Protein AF-0000000087745234 (afdb_homodimer)

pLDDT: mean 97.15, std 3.18, range [48.09, 99.0]

InterPro domains:
  IPR000399 TPP-binding enzyme, conserved site [PS00187] (433-452)
  IPR011766 Thiamine pyrophosphate enzyme, TPP-binding [PF02775] (396-543)
  IPR012000 Thiamine pyrophosphate enzyme, central domain [PF00205] (198-331)
  IPR012001 Thiamine pyrophosphate enzyme, N-terminal TPP-binding domain [PF02776] (6-121)
  IPR012846 Acetolactate synthase, large subunit, biosynthetic [TIGR00118] (6-565)
  IPR029035 DHS-like NAD/FAD-binding domain superfamily [SSF52467] (189-349)
  IPR029061 Thiamin diphosphate-binding fold [SSF52518] (2-184)
  IPR029061 Thiamin diphosphate-binding fold [SSF52518] (373-565)
  IPR039368 Acetolactate synthase large subunit, TPP binding domain [cd02015] (378-558)
  IPR045229 Thiamine pyrophosphate enzyme [PTHR18968] (4-563)

Organism: NCBI:txid2094150

Radius of gyration: 30.63 Å; Cα contacts (8 Å, |Δi|>4): 2870; chains: 2; bounding box: 82×96×77 Å

Secondary structure (DSSP, 8-state):
-PPEEEHHHHHHHHHHHTT--EEEEE--GGGHHHHHHHGGGTTTSEEEE-SSHHHHHHHHHHHHHHHSSPEEEEE-STHHHHHTHHHHHHHHHTT--EEEEEEE--GGGTTTT-TT---HHHHHGGG-SEEEEE-STTHHHHHHHHHHHHHHSSS--EEEEEEEHHHHHSEEE--------BTTB--SPPPPHHHHHHHHHHHHH-SSEEEEE-HHHHHTT-HHHHHHHHHHHT--EEE-STTTTSS-TT-TTEEEE-STT--HHHHHHHHH-SEEEEES----HHHHBSGGGSSTTPEEEEEES-GGGTTSSS--SEEEES-HHHHHHHHGGGPPP---HHHHHTTHHHHHHHIIIIIHHHHS-SSS-TTSPBPHHHHHHHHHHHTTT-SEEEE-SSHHHHHHHHH---SSSS-EE---SS--TT-HHHHHHHHHHH-TTS-EEEEEEHHHHHHHGGGHHHHHHHT---EEEEEE-SB-HHHHHHHHHHSTT--TT-B-----HHHHHHHTT--EEEE-SGGGHHHHHHHHHHSSS-EEEEEEB-TT----SEEPTTSBTT-EESSSS-B---/-PPEEEHHHHHHHHHHHTT--EEEEE--GGGHHHHHHHGGGTTTSEEEE-SSHHHHHHHHHHHHHHHSSPEEEEE-STHHHHHTHHHHHHHHHTT--EEEEEEE--GGGTTTT-TT---HHHHHGGG-SEEEEE-STTHHHHHHHHHHHHHHSSS--EEEEEEEHHHHHSEEE--------BTTB--SPPP-HHHHHHHHHHHHH-SSEEEEE-HHHHHTT-HHHHHHHHHHHT--EEE-STTTTSS-TT-TTEEEE-STT--HHHHHHHHH-SEEEEES----HHHHBSGGGSSTTPEEEEEES-GGGTTSSS--SEEEES-HHHHHHHHGGGPPP---HHHHHTTHHHHHHHIIIIIHHHHS-SSS-TTSPBPHHHHHHHHHHHTTT-SEEEE-SSHHHHHHHHH---SSSS-EE---SS--TT-HHHHHHHHHHH-TTS-EEEEEEHHHHHHHGGGHHHHHHHT---EEEEEE-SB-HHHHHHHHHHSTT--TT-B-----HHHHHHHTT--EEEE-SGGGHHHHHHHHHHSSS-EEEEEEB-TT----SBPPTTSBTT--BSSSS-B---

Foldseek 3Di:
DFDKDFLLVLLVVLCVVLVAAEEEEADDDQCVLNVVVVVVVCVRHPYFDFPALCLRLLLLQLQCLQQVAEREYEYEAAPSLVRNQLSQLLQAVQLGQYEYEYGAEAPVCAPVPPDRHDPSCVSNVVRWQEEDEAHALACSLVVSLVSRQSQQFARHHYYYYYYYSRNRGDMDRDDHDHDDDDPVDDRFDDWDLVLLLVLQVPLQPWQQEEEEFELLCVSLVQLVLVVLQCQQAVHAYEYALNRPQSYFPPPLSDLWYAFFQTALLVLVSQLVTQEYEYAADAPDCRRFFDLVSGNVNHQYEHEGCDPCRAPVRHHHNGYTNGRRNVSSVSNRVSHHGHDNPVNSVSSVVSVVCLVVLALCCQQPNPVDDQQDFHHLLVLLQLLLVLQVLDAQEFEAAALQSSSNSHRRTHPHPSRYHYRDPSRDQLSFPSSQQSSCVSPVPHAYEYTYEQVSCVVRVSSLLSCLVVQRAHEYEYAYAQFSQRVQQCCVLPVVSPRDPTGHDGDDVQVVNVVSVAHEDEDNGNNCSNVVSVVSSPDGTYYYYYGHHHSNDDRDFGDDRNGGSNFTRSDSPDTDDD/DFDKDFLLVLLVVLCVVLVAAEEEEADDDQCVLNVVNVVVVCVRHPYFDFPALCLRLLLLQLQCLQQVAEREYEYEAAPSLVRNQLSQLLQAVQLGQYEYEYGAEAPVCAPVPPDRHDPSCVSNVVRWQEEDEAHALQCSQVVSLVSRQSQQFARHGYYYYYYYSRNRGDMDRDDHDHDDDDPVDDRFDDWDLVLLLVLQVQLQPWQQEEEEFELLCVSLVQLVLVVLQCQQAVHAYEYALNRPQSYFPPPLSDLWYAFFQTALLVLVSQLVTQEYEYAADAPDCRRFFDLVSGNVNHQYEHEGCDPCRAPVRHHHNGYTNGRRNVSSVSNNVSHHGHDNPVNSVSSVVSVVCLVVLALCCQQPNPVDDQQDFHHLLVLLQLLLVLQVLDAQEFEAAALQSSSNSHRRTHPHPSRYHYRDPSRDQLSFPSSQQSSCVSPVPHAYETTYEQVSCVVRVSSLLSCLVVQRAHEYEYAYAQFSQRVQQCCVLPVVSPRDPTGHDGDDVQVVNVVSVAHEDEDNGNNCSNVQSVVSSPDGTYYYYYGHHHSNDDRDFGDDRNGGSNFTRRDSPDTDDD

Sequence (1148 aa):
MSERITGAEAICRALLAEGVDTIFGYPGGQIMPFYDKLYDFTDSLRHILTRHEQGAVHAAQGYARASGRVGVVTVTSGPAATNVITGLGDANIDCTPIVVITGQVGVASLGTDAFQETDVIGITQPITKWAYQIRRPEEIPWAMARAFYIATTGRPGAVVLDITRDAQVGTLDWSYKKTNYIRSYNPAPELQPGEIISAAALINRSERPLILSGHGVMLSEAEADLLALAEKADIPVATTLLGLSTIPSEHPLNKGMVGMHGNIGPNIATNNADVILAVGMRFDDRVTGVIKSYAPQAKIIHIDIDSAEFNKNVKAHIAIHADAKTALRALLPQINKADRKEWLTTFERPENVEQAEVIERETDPKDLGPESPMRMGEVVRKLSEATGNKAIVVTDVGQNQMMSARYSSYTMPKSMITSGGLGTMGFCLPAAIGAKLAEPSREVLAFMGDGGFQMTMQELGTILEYRIGVKMVLLNNNYLGNVRQWQAMFYNNRFSATPMVNPDFVAIAAAYGIPAENVSCRAELDSAIARMAAHDGAYLLNVNIDPTDMVFPMVTPGSAIDNILINATDKYEAMSERITGAEAICRALLAEGVDTIFGYPGGQIMPFYDKLYDFTDSLRHILTRHEQGAVHAAQGYARASGRVGVVTVTSGPAATNVITGLGDANIDCTPIVVITGQVGVASLGTDAFQETDVIGITQPITKWAYQIRRPEEIPWAMARAFYIATTGRPGAVVLDITRDAQVGTLDWSYKKTNYIRSYNPAPELQPGEIISAAALINRSERPLILSGHGVMLSEAEADLLALAEKADIPVATTLLGLSTIPSEHPLNKGMVGMHGNIGPNIATNNADVILAVGMRFDDRVTGVIKSYAPQAKIIHIDIDSAEFNKNVKAHIAIHADAKTALRALLPQINKADRKEWLTTFERPENVEQAEVIERETDPKDLGPESPMRMGEVVRKLSEATGNKAIVVTDVGQNQMMSARYSSYTMPKSMITSGGLGTMGFCLPAAIGAKLAEPSREVLAFMGDGGFQMTMQELGTILEYRIGVKMVLLNNNYLGNVRQWQAMFYNNRFSATPMVNPDFVAIAAAYGIPAENVSCRAELDSAIARMAAHDGAYLLNVNIDPTDMVFPMVTPGSAIDNILINATDKYEA

Structure (mmCIF, N/CA/C/O backbone):
data_AF-0000000087745234-model_v1
#
loop_
_entity.id
_entity.type
_entity.pdbx_description
1 polymer 'Acetolactate synthase'
#
loop_
_atom_site.group_PDB
_atom_site.id
_atom_site.type_symbol
_atom_site.label_atom_id
_atom_site.label_alt_id
_atom_site.label_comp_id
_atom_site.label_asym_id
_atom_site.label_entity_id
_atom_site.label_seq_id
_atom_site.pdbx_PDB_ins_code
_atom_site.Cartn_x
_atom_site.Cartn_y
_atom_site.Cartn_z
_atom_site.occupancy
_atom_site.B_iso_or_equiv
_atom_site.auth_seq_id
_atom_site.auth_comp_id
_atom_site.auth_asym_id
_atom_site.auth_atom_id
_atom_site.pdbx_PDB_model_num
ATOM 1 N N . MET A 1 1 ? -45.844 -1.457 -3.418 1 48.09 1 MET A N 1
ATOM 2 C CA . MET A 1 1 ? -45.156 -0.179 -3.488 1 48.09 1 MET A CA 1
ATOM 3 C C . MET A 1 1 ? -43.656 -0.366 -3.242 1 48.09 1 MET A C 1
ATOM 5 O O . MET A 1 1 ? -43.25 -1.188 -2.414 1 48.09 1 MET A O 1
ATOM 9 N N . SER A 1 2 ? -42.812 0.241 -4.137 1 72.5 2 SER A N 1
ATOM 10 C CA . SER A 1 2 ? -41.375 0.039 -3.984 1 72.5 2 SER A CA 1
ATOM 11 C C . SER A 1 2 ? -40.844 0.642 -2.678 1 72.5 2 SER A C 1
ATOM 13 O O . SER A 1 2 ? -41.344 1.675 -2.23 1 72.5 2 SER A O 1
ATOM 15 N N . GLU A 1 3 ? -40.156 -0.015 -1.762 1 93.19 3 GLU A N 1
ATOM 16 C CA . GLU A 1 3 ? -39.594 0.401 -0.477 1 93.19 3 GLU A CA 1
ATOM 17 C C . GLU A 1 3 ? -38.5 1.465 -0.66 1 93.19 3 GLU A C 1
ATOM 19 O O . GLU A 1 3 ? -37.625 1.313 -1.494 1 93.19 3 GLU A O 1
ATOM 24 N N . ARG A 1 4 ? -38.812 2.59 -0.001 1 96.44 4 ARG A N 1
ATOM 25 C CA . ARG A 1 4 ? -37.812 3.652 -0.028 1 96.44 4 ARG A CA 1
ATOM 26 C C . ARG A 1 4 ? -36.688 3.387 0.987 1 96.44 4 ARG A C 1
ATOM 28 O O . ARG A 1 4 ? -36.969 3.234 2.182 1 96.44 4 ARG A O 1
ATOM 35 N N . ILE A 1 5 ? -35.406 3.32 0.581 1 98.44 5 ILE A N 1
ATOM 36 C CA . ILE A 1 5 ? -34.312 3.012 1.477 1 98.44 5 ILE A CA 1
ATOM 37 C C . ILE A 1 5 ? -33.125 3.938 1.179 1 98.44 5 ILE A C 1
ATOM 39 O O . ILE A 1 5 ? -33.125 4.641 0.163 1 98.44 5 ILE A O 1
ATOM 43 N N . THR A 1 6 ? -32.156 4.031 2.053 1 98.56 6 THR A N 1
ATOM 44 C CA . THR A 1 6 ? -30.953 4.82 1.828 1 98.56 6 THR A CA 1
ATOM 45 C C . THR A 1 6 ? -30 4.098 0.88 1 98.56 6 THR A C 1
ATOM 47 O O . THR A 1 6 ? -30.109 2.883 0.688 1 98.56 6 THR A O 1
ATOM 50 N N . GLY A 1 7 ? -29.094 4.867 0.218 1 98.81 7 GLY A N 1
ATOM 51 C CA . GLY A 1 7 ? -28.062 4.246 -0.581 1 98.81 7 GLY A CA 1
ATOM 52 C C . GLY A 1 7 ? -27.234 3.236 0.196 1 98.81 7 GLY A C 1
ATOM 53 O O . GLY A 1 7 ? -26.859 2.186 -0.333 1 98.81 7 GLY A O 1
ATOM 54 N N . ALA A 1 8 ? -26.938 3.557 1.421 1 98.75 8 ALA A N 1
ATOM 55 C CA . ALA A 1 8 ? -26.188 2.658 2.291 1 98.75 8 ALA A CA 1
ATOM 56 C C . ALA A 1 8 ? -26.891 1.318 2.447 1 98.75 8 ALA A C 1
ATOM 58 O O . ALA A 1 8 ? -26.266 0.26 2.381 1 98.75 8 ALA A O 1
ATOM 59 N N . GLU A 1 9 ? -28.125 1.389 2.689 1 98.62 9 GLU A N 1
ATOM 60 C CA . GLU A 1 9 ? -28.906 0.158 2.805 1 98.62 9 GLU A CA 1
ATOM 61 C C . GLU A 1 9 ? -28.953 -0.594 1.477 1 98.62 9 GLU A C 1
ATOM 63 O O . GLU A 1 9 ? -28.906 -1.826 1.453 1 98.62 9 GLU A O 1
ATOM 68 N N . ALA A 1 10 ? -29.078 0.148 0.377 1 98.81 10 ALA A N 1
ATOM 69 C CA . ALA A 1 10 ? -29.094 -0.46 -0.951 1 98.81 10 ALA A CA 1
ATOM 70 C C . ALA A 1 10 ? -27.812 -1.267 -1.196 1 98.81 10 ALA A C 1
ATOM 72 O O . ALA A 1 10 ? -27.859 -2.336 -1.808 1 98.81 10 ALA A O 1
ATOM 73 N N . ILE A 1 11 ? -26.672 -0.756 -0.784 1 98.88 11 ILE A N 1
ATOM 74 C CA . ILE A 1 11 ? -25.406 -1.471 -0.927 1 98.88 11 ILE A CA 1
ATOM 75 C C . ILE A 1 11 ? -25.484 -2.807 -0.189 1 98.88 11 ILE A C 1
ATOM 77 O O . ILE A 1 11 ? -25.141 -3.852 -0.751 1 98.88 11 ILE A O 1
ATOM 81 N N . CYS A 1 12 ? -25.938 -2.793 1.064 1 98.81 12 CYS A N 1
ATOM 82 C CA . CYS A 1 12 ? -26.031 -4 1.88 1 98.81 12 CYS A CA 1
ATOM 83 C C . CYS A 1 12 ? -26.953 -5.027 1.231 1 98.81 12 CYS A C 1
ATOM 85 O O . CYS A 1 12 ? -26.594 -6.199 1.113 1 98.81 12 CYS A O 1
ATOM 87 N N . ARG A 1 13 ? -28.109 -4.547 0.803 1 98.62 13 ARG A N 1
ATOM 88 C CA . ARG A 1 13 ? -29.078 -5.453 0.214 1 98.62 13 ARG A CA 1
ATOM 89 C C . ARG A 1 13 ? -28.578 -6.016 -1.112 1 98.62 13 ARG A C 1
ATOM 91 O O . ARG A 1 13 ? -28.844 -7.176 -1.439 1 98.62 13 ARG A O 1
ATOM 98 N N . ALA A 1 14 ? -27.922 -5.176 -1.879 1 98.88 14 ALA A N 1
ATOM 99 C CA . ALA A 1 14 ? -27.359 -5.641 -3.143 1 98.88 14 ALA A CA 1
ATOM 100 C C . ALA A 1 14 ? -26.297 -6.715 -2.908 1 98.88 14 ALA A C 1
ATOM 102 O O . ALA A 1 14 ? -26.234 -7.699 -3.646 1 98.88 14 ALA A O 1
ATOM 103 N N . LEU A 1 15 ? -25.422 -6.508 -1.928 1 98.88 15 LEU A N 1
ATOM 104 C CA . LEU A 1 15 ? -24.422 -7.504 -1.581 1 98.88 15 LEU A CA 1
ATOM 105 C C . LEU A 1 15 ? -25.078 -8.836 -1.231 1 98.88 15 LEU A C 1
ATOM 107 O O . LEU A 1 15 ? -24.625 -9.891 -1.699 1 98.88 15 LEU A O 1
ATOM 111 N N . LEU A 1 16 ? -26.125 -8.805 -0.424 1 98.62 16 LEU A N 1
ATOM 112 C CA . LEU A 1 16 ? -26.844 -10.016 -0.052 1 98.62 16 LEU A CA 1
ATOM 113 C C . LEU A 1 16 ? -27.469 -10.68 -1.279 1 98.62 16 LEU A C 1
ATOM 115 O O . LEU A 1 16 ? -27.422 -11.906 -1.415 1 98.62 16 LEU A O 1
ATOM 119 N N . ALA A 1 17 ? -28.031 -9.82 -2.135 1 98.44 17 ALA A N 1
ATOM 120 C CA . ALA A 1 17 ? -28.656 -10.336 -3.348 1 98.44 17 ALA A CA 1
ATOM 121 C C . ALA A 1 17 ? -27.641 -11.047 -4.23 1 98.44 17 ALA A C 1
ATOM 123 O O . ALA A 1 17 ? -27.984 -11.984 -4.957 1 98.44 17 ALA A O 1
ATOM 124 N N . GLU A 1 18 ? -26.391 -10.641 -4.16 1 98.62 18 GLU A N 1
ATOM 125 C CA . GLU A 1 18 ? -25.328 -11.242 -4.957 1 98.62 18 GLU A CA 1
ATOM 126 C C . GLU A 1 18 ? -24.703 -12.43 -4.234 1 98.62 18 GLU A C 1
ATOM 128 O O . GLU A 1 18 ? -23.734 -13.016 -4.723 1 98.62 18 GLU A O 1
ATOM 133 N N . GLY A 1 19 ? -25.156 -12.773 -3.064 1 97.88 19 GLY A N 1
ATOM 134 C CA . GLY A 1 19 ? -24.719 -13.953 -2.342 1 97.88 19 GLY A CA 1
ATOM 135 C C . GLY A 1 19 ? -23.5 -13.703 -1.474 1 97.88 19 GLY A C 1
ATOM 136 O O . GLY A 1 19 ? -22.812 -14.648 -1.075 1 97.88 19 GLY A O 1
ATOM 137 N N . VAL A 1 20 ? -23.219 -12.469 -1.172 1 98.69 20 VAL A N 1
ATOM 138 C CA . VAL A 1 20 ? -22.062 -12.117 -0.358 1 98.69 20 VAL A CA 1
ATOM 139 C C . VAL A 1 20 ? -22.359 -12.367 1.116 1 98.69 20 VAL A C 1
ATOM 141 O O . VAL A 1 20 ? -23.453 -12.055 1.594 1 98.69 20 VAL A O 1
ATOM 144 N N . ASP A 1 21 ? -21.438 -12.961 1.801 1 98.06 21 ASP A N 1
ATOM 145 C CA . ASP A 1 21 ? -21.625 -13.18 3.232 1 98.06 21 ASP A CA 1
ATOM 146 C C . ASP A 1 21 ? -20.438 -12.617 4.023 1 98.06 21 ASP A C 1
ATOM 148 O O . ASP A 1 21 ? -20.531 -12.461 5.246 1 98.06 21 ASP A O 1
ATOM 152 N N . THR A 1 22 ? -19.344 -12.383 3.354 1 98.56 22 THR A N 1
ATOM 153 C CA . THR A 1 22 ? -18.125 -11.922 4.008 1 98.56 22 THR A CA 1
ATOM 154 C C . THR A 1 22 ? -17.547 -10.703 3.291 1 98.56 22 THR A C 1
ATOM 156 O O . THR A 1 22 ? -17.453 -10.688 2.062 1 98.56 22 THR A O 1
ATOM 159 N N . ILE A 1 23 ? -17.234 -9.688 4.039 1 98.69 23 ILE A N 1
ATOM 160 C CA . ILE A 1 23 ? -16.625 -8.461 3.543 1 98.69 23 ILE A CA 1
ATOM 161 C C . ILE A 1 23 ? -15.312 -8.195 4.285 1 98.69 23 ILE A C 1
ATOM 163 O O . ILE A 1 23 ? -15.258 -8.297 5.516 1 98.69 23 ILE A O 1
ATOM 167 N N . PHE A 1 24 ? -14.258 -7.961 3.564 1 98.88 24 PHE A N 1
ATOM 168 C CA . PHE A 1 24 ? -13.016 -7.469 4.156 1 98.88 24 PHE A CA 1
ATOM 169 C C . PHE A 1 24 ? -12.93 -5.953 4.039 1 98.88 24 PHE A C 1
ATOM 171 O O . PHE A 1 24 ? -13.297 -5.379 3.012 1 98.88 24 PHE A O 1
ATOM 178 N N . GLY A 1 25 ? -12.523 -5.301 5.094 1 98.31 25 GLY A N 1
ATOM 179 C CA . GLY A 1 25 ? -12.523 -3.861 4.879 1 98.31 25 GLY A CA 1
ATOM 180 C C . GLY A 1 25 ? -11.898 -3.09 6.027 1 98.31 25 GLY A C 1
ATOM 181 O O . GLY A 1 25 ? -11.297 -3.684 6.93 1 98.31 25 GLY A O 1
ATOM 182 N N . TYR A 1 26 ? -11.938 -1.804 5.859 1 98.25 26 TYR A N 1
ATOM 183 C CA . TYR A 1 26 ? -11.43 -0.788 6.773 1 98.25 26 TYR A CA 1
ATOM 184 C C . TYR A 1 26 ? -12.289 0.47 6.727 1 98.25 26 TYR A C 1
ATOM 186 O O . TYR A 1 26 ? -12.406 1.106 5.676 1 98.25 26 TYR A O 1
ATOM 194 N N . PRO A 1 27 ? -12.914 0.863 7.875 1 97.94 27 PRO A N 1
ATOM 195 C CA . PRO A 1 27 ? -13.844 2 7.871 1 97.94 27 PRO A CA 1
ATOM 196 C C . PRO A 1 27 ? -13.125 3.344 7.773 1 97.94 27 PRO A C 1
ATOM 198 O O . PRO A 1 27 ? -11.891 3.396 7.84 1 97.94 27 PRO A O 1
ATOM 201 N N . GLY A 1 28 ? -13.859 4.395 7.594 1 96.62 28 GLY A N 1
ATOM 202 C CA . GLY A 1 28 ? -13.344 5.754 7.512 1 96.62 28 GLY A CA 1
ATOM 203 C C . GLY A 1 28 ? -14.43 6.785 7.262 1 96.62 28 GLY A C 1
ATOM 204 O O . GLY A 1 28 ? -15.617 6.457 7.254 1 96.62 28 GLY A O 1
ATOM 205 N N . GLY A 1 29 ? -14.008 7.977 7.086 1 93.38 29 GLY A N 1
ATOM 206 C CA . GLY A 1 29 ? -14.914 9.109 7.062 1 93.38 29 GLY A CA 1
ATOM 207 C C . GLY A 1 29 ? -15.891 9.07 5.906 1 93.38 29 GLY A C 1
ATOM 208 O O . GLY A 1 29 ? -17.094 9.273 6.098 1 93.38 29 GLY A O 1
ATOM 209 N N . GLN A 1 30 ? -15.406 8.727 4.75 1 95.81 30 GLN A N 1
ATOM 210 C CA . GLN A 1 30 ? -16.234 8.906 3.557 1 95.81 30 GLN A CA 1
ATOM 211 C C . GLN A 1 30 ? -17.078 7.668 3.289 1 95.81 30 GLN A C 1
ATOM 213 O O . GLN A 1 30 ? -17.938 7.68 2.408 1 95.81 30 GLN A O 1
ATOM 218 N N . ILE A 1 31 ? -16.906 6.637 4.086 1 97.94 31 ILE A N 1
ATOM 219 C CA . ILE A 1 31 ? -17.703 5.43 3.896 1 97.94 31 ILE A CA 1
ATOM 220 C C . ILE A 1 31 ? -18.5 5.137 5.16 1 97.94 31 ILE A C 1
ATOM 222 O O . ILE A 1 31 ? -19.109 4.07 5.285 1 97.94 31 ILE A O 1
ATOM 226 N N . MET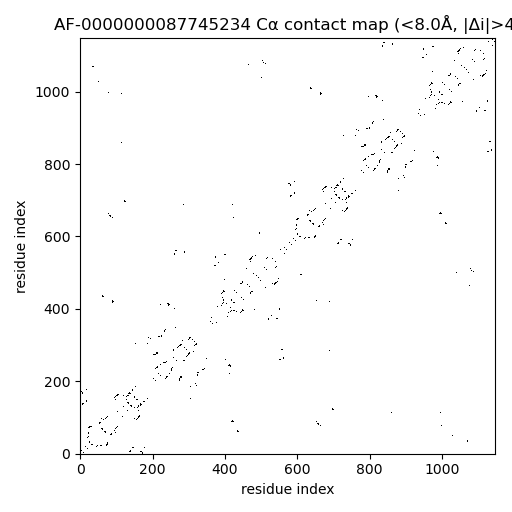 A 1 32 ? -18.641 6.02 6.055 1 97 32 MET A N 1
ATOM 227 C CA . MET A 1 32 ? -19.25 5.855 7.371 1 97 32 MET A CA 1
ATOM 228 C C . MET A 1 32 ? -20.734 5.52 7.254 1 97 32 MET A C 1
ATOM 230 O O . MET A 1 32 ? -21.25 4.699 8.016 1 97 32 MET A O 1
ATOM 234 N N . PRO A 1 33 ? -21.5 6.152 6.312 1 97.88 33 PRO A N 1
ATOM 235 C CA . PRO A 1 33 ? -22.922 5.789 6.219 1 97.88 33 PRO A CA 1
ATOM 236 C C . PRO A 1 33 ? -23.125 4.305 5.938 1 97.88 33 PRO A C 1
ATOM 238 O O . PRO A 1 33 ? -24.031 3.684 6.508 1 97.88 33 PRO A O 1
ATOM 241 N N . PHE A 1 34 ? -22.344 3.787 5.09 1 98.56 34 PHE A N 1
ATOM 242 C CA . PHE A 1 34 ? -22.422 2.359 4.801 1 98.56 34 PHE A CA 1
ATOM 243 C C . PHE A 1 34 ? -22.125 1.536 6.047 1 98.56 34 PHE A C 1
ATOM 245 O O . PHE A 1 34 ? -22.859 0.603 6.375 1 98.56 34 PHE A O 1
ATOM 252 N N . TYR A 1 35 ? -21.016 1.846 6.715 1 98.31 35 TYR A N 1
ATOM 253 C CA . TYR A 1 35 ? -20.625 1.082 7.891 1 98.31 35 TYR A CA 1
ATOM 254 C C . TYR A 1 35 ? -21.656 1.199 9 1 98.31 35 TYR A C 1
ATOM 256 O O . TYR A 1 35 ? -21.875 0.255 9.766 1 98.31 35 TYR A O 1
ATOM 264 N N . ASP A 1 36 ? -22.297 2.373 9.094 1 98.19 36 ASP A N 1
ATOM 265 C CA . ASP A 1 36 ? -23.391 2.496 10.062 1 98.19 36 ASP A CA 1
ATOM 266 C C . ASP A 1 36 ? -24.516 1.524 9.734 1 98.19 36 ASP A C 1
ATOM 268 O O . ASP A 1 36 ? -25.031 0.844 10.625 1 98.19 36 ASP A O 1
ATOM 272 N N . LYS A 1 37 ? -24.875 1.517 8.477 1 98.19 37 LYS A N 1
ATOM 273 C CA . LYS A 1 37 ? -25.969 0.636 8.07 1 98.19 37 LYS A CA 1
ATOM 274 C C . LYS A 1 37 ? -25.562 -0.831 8.195 1 98.19 37 LYS A C 1
ATOM 276 O O . LYS A 1 37 ? -26.391 -1.681 8.523 1 98.19 37 LYS A O 1
ATOM 281 N N . LEU A 1 38 ? -24.297 -1.126 7.922 1 97.88 38 LEU A N 1
ATOM 282 C CA . LEU A 1 38 ? -23.781 -2.486 8.016 1 97.88 38 LEU A CA 1
ATOM 283 C C . LEU A 1 38 ? -24.062 -3.078 9.398 1 97.88 38 LEU A C 1
ATOM 285 O O . LEU A 1 38 ? -24.234 -4.293 9.531 1 97.88 38 LEU A O 1
ATOM 289 N N . TYR A 1 39 ? -24.109 -2.209 10.398 1 96.56 39 TYR A N 1
ATOM 290 C CA . TYR A 1 39 ? -24.391 -2.609 11.773 1 96.56 39 TYR A CA 1
ATOM 291 C C . TYR A 1 39 ? -25.703 -3.375 11.859 1 96.56 39 TYR A C 1
ATOM 293 O O . TYR A 1 39 ? -25.844 -4.312 12.648 1 96.56 39 TYR A O 1
ATOM 301 N N . ASP A 1 40 ? -26.656 -3.039 11.008 1 97.31 40 ASP A N 1
ATOM 302 C CA . ASP A 1 40 ? -27.984 -3.674 10.992 1 97.31 40 ASP A CA 1
ATOM 303 C C . ASP A 1 40 ? -27.922 -5.02 10.281 1 97.31 40 ASP A C 1
ATOM 305 O O . ASP A 1 40 ? -28.859 -5.82 10.383 1 97.31 40 ASP A O 1
ATOM 309 N N . PHE A 1 41 ? -26.875 -5.293 9.602 1 97.69 41 PHE A N 1
ATOM 310 C CA . PHE A 1 41 ? -26.797 -6.488 8.773 1 97.69 41 PHE A CA 1
ATOM 311 C C . PHE A 1 41 ? -25.734 -7.441 9.312 1 97.69 41 PHE A C 1
ATOM 313 O O . PHE A 1 41 ? -25.266 -8.336 8.602 1 97.69 41 PHE A O 1
ATOM 320 N N . THR A 1 42 ? -25.328 -7.344 10.555 1 95.25 42 THR A N 1
ATOM 321 C CA . THR A 1 42 ? -24.203 -8.078 11.125 1 95.25 42 THR A CA 1
ATOM 322 C C . THR A 1 42 ? -24.484 -9.578 11.141 1 95.25 42 THR A C 1
ATOM 324 O O . THR A 1 42 ? -23.562 -10.383 11.109 1 95.25 42 THR A O 1
ATOM 327 N N . ASP A 1 43 ? -25.75 -9.977 11.047 1 96.06 43 ASP A N 1
ATOM 328 C CA . ASP A 1 43 ? -26.109 -11.383 11.07 1 96.06 43 ASP A CA 1
ATOM 329 C C . ASP A 1 43 ? -25.969 -12.016 9.688 1 96.06 43 ASP A C 1
ATOM 331 O O . ASP A 1 43 ? -25.844 -13.242 9.57 1 96.06 43 ASP A O 1
ATOM 335 N N . SER A 1 44 ? -25.984 -11.172 8.68 1 97.38 44 SER A N 1
ATOM 336 C CA . SER A 1 44 ? -25.984 -11.695 7.316 1 97.38 44 SER A CA 1
ATOM 337 C C . SER A 1 44 ? -24.688 -11.375 6.594 1 97.38 44 SER A C 1
ATOM 339 O O . SER A 1 44 ? -24.312 -12.07 5.648 1 97.38 44 SER A O 1
ATOM 341 N N . LEU A 1 45 ? -24.078 -10.297 6.969 1 97.75 45 LEU A N 1
ATOM 342 C CA . LEU A 1 45 ? -22.812 -9.852 6.379 1 97.75 45 LEU A CA 1
ATOM 343 C C . LEU A 1 45 ? -21.719 -9.789 7.434 1 97.75 45 LEU A C 1
ATOM 345 O O . LEU A 1 45 ? -21.719 -8.891 8.281 1 97.75 45 LEU A O 1
ATOM 349 N N . ARG A 1 46 ? -20.812 -10.719 7.332 1 97.31 46 ARG A N 1
ATOM 350 C CA . ARG A 1 46 ? -19.672 -10.75 8.242 1 97.31 46 ARG A CA 1
ATOM 351 C C . ARG A 1 46 ? -18.562 -9.797 7.773 1 97.31 46 ARG A C 1
ATOM 353 O O . ARG A 1 46 ? -18.078 -9.914 6.652 1 97.31 46 ARG A O 1
ATOM 360 N N . HIS A 1 47 ? -18.25 -8.844 8.609 1 98.38 47 HIS A N 1
ATOM 361 C CA . HIS A 1 47 ? -17.172 -7.914 8.297 1 98.38 47 HIS A CA 1
ATOM 362 C C . HIS A 1 47 ? -15.875 -8.312 9 1 98.38 47 HIS A C 1
ATOM 364 O O . HIS A 1 47 ? -15.883 -8.594 10.195 1 98.38 47 HIS A O 1
ATOM 370 N N . ILE A 1 48 ? -14.75 -8.453 8.289 1 98.81 48 ILE A N 1
ATOM 371 C CA . ILE A 1 48 ? -13.422 -8.719 8.82 1 98.81 48 ILE A CA 1
ATOM 372 C C . ILE A 1 48 ? -12.586 -7.438 8.781 1 98.81 48 ILE A C 1
ATOM 374 O O . ILE A 1 48 ? -12.234 -6.945 7.703 1 98.81 48 ILE A O 1
ATOM 378 N N . LEU A 1 49 ? -12.305 -6.871 9.93 1 98.62 49 LEU A N 1
ATOM 379 C CA . LEU A 1 49 ? -11.469 -5.68 10.039 1 98.62 49 LEU A CA 1
ATOM 380 C C . LEU A 1 49 ? -9.992 -6.035 9.93 1 98.62 49 LEU A C 1
ATOM 382 O O . LEU A 1 49 ? -9.383 -6.5 10.898 1 98.62 49 LEU A O 1
ATOM 386 N N . THR A 1 50 ? -9.461 -5.844 8.797 1 98.69 50 THR A N 1
ATOM 387 C CA . THR A 1 50 ? -8.031 -6.047 8.609 1 98.69 50 THR A CA 1
ATOM 388 C C . THR A 1 50 ? -7.23 -4.914 9.25 1 98.69 50 THR A C 1
ATOM 390 O O . THR A 1 50 ? -7.809 -3.977 9.805 1 98.69 50 THR A O 1
ATOM 393 N N . ARG A 1 51 ? -5.941 -5.008 9.242 1 98.75 51 ARG A N 1
ATOM 394 C CA . ARG A 1 51 ? -5.113 -3.988 9.875 1 98.75 51 ARG A CA 1
ATOM 395 C C . ARG A 1 51 ? -4.531 -3.027 8.844 1 98.75 51 ARG A C 1
ATOM 397 O O . ARG A 1 51 ? -3.902 -2.031 9.203 1 98.75 51 ARG A O 1
ATOM 404 N N . HIS A 1 52 ? -4.73 -3.266 7.605 1 98.75 52 HIS A N 1
ATOM 405 C CA . HIS A 1 52 ? -4.371 -2.424 6.473 1 98.75 52 HIS A CA 1
ATOM 406 C C . HIS A 1 52 ? -5.262 -2.715 5.266 1 98.75 52 HIS A C 1
ATOM 408 O O . HIS A 1 52 ? -5.633 -3.867 5.027 1 98.75 52 HIS A O 1
ATOM 414 N N . GLU A 1 53 ? -5.602 -1.758 4.473 1 98.81 53 GLU A N 1
ATOM 415 C CA . GLU A 1 53 ? -6.465 -1.945 3.309 1 98.81 53 GLU A CA 1
ATOM 416 C C . GLU A 1 53 ? -5.816 -2.871 2.283 1 98.81 53 GLU A C 1
ATOM 418 O O . GLU A 1 53 ? -6.504 -3.631 1.602 1 98.81 53 GLU A O 1
ATOM 423 N N . GLN A 1 54 ? -4.473 -2.824 2.137 1 98.75 54 GLN A N 1
ATOM 424 C CA . GLN A 1 54 ? -3.783 -3.775 1.271 1 98.75 54 GLN A CA 1
ATOM 425 C C . GLN A 1 54 ? -4.055 -5.211 1.706 1 98.75 54 GLN A C 1
ATOM 427 O O . GLN A 1 54 ? -4.254 -6.094 0.866 1 98.75 54 GLN A O 1
ATOM 432 N N . GLY A 1 55 ? -4.035 -5.496 3.049 1 98.81 55 GLY A N 1
ATOM 433 C CA . GLY A 1 55 ? -4.379 -6.809 3.572 1 98.81 55 GLY A CA 1
ATOM 434 C C . GLY A 1 55 ? -5.805 -7.227 3.254 1 98.81 55 GLY A C 1
ATOM 435 O O . GLY A 1 55 ? -6.07 -8.398 3.006 1 98.81 55 GLY A O 1
ATOM 436 N N . ALA A 1 56 ? -6.703 -6.238 3.184 1 98.94 56 ALA A N 1
ATOM 437 C CA . ALA A 1 56 ? -8.102 -6.52 2.877 1 98.94 56 ALA A CA 1
ATOM 438 C C . ALA A 1 56 ? -8.25 -7.078 1.464 1 98.94 56 ALA A C 1
ATOM 440 O O . ALA A 1 56 ? -8.984 -8.047 1.248 1 98.94 56 ALA A O 1
ATOM 441 N N . VAL A 1 57 ? -7.559 -6.469 0.54 1 98.88 57 VAL A N 1
ATOM 442 C CA . VAL A 1 57 ? -7.707 -6.906 -0.845 1 98.88 57 VAL A CA 1
ATOM 443 C C . VAL A 1 57 ? -7.055 -8.273 -1.027 1 98.88 57 VAL A C 1
ATOM 445 O O . VAL A 1 57 ? -7.605 -9.148 -1.702 1 98.88 57 VAL A O 1
ATOM 448 N N . HIS A 1 58 ? -5.863 -8.484 -0.431 1 98.94 58 HIS A N 1
ATOM 449 C CA . HIS A 1 58 ? -5.215 -9.789 -0.551 1 98.94 58 HIS A CA 1
ATOM 450 C C . HIS A 1 58 ? -6.043 -10.883 0.116 1 98.94 58 HIS A C 1
ATOM 452 O O . HIS A 1 58 ? -6.098 -12.008 -0.373 1 98.94 58 HIS A O 1
ATOM 458 N N . ALA A 1 59 ? -6.676 -10.547 1.251 1 99 59 ALA A N 1
ATOM 459 C CA . ALA A 1 59 ? -7.574 -11.508 1.89 1 99 59 ALA A CA 1
ATOM 460 C C . ALA A 1 59 ? -8.75 -11.844 0.979 1 99 59 ALA A C 1
ATOM 462 O O . ALA A 1 59 ? -9.148 -13.008 0.869 1 99 59 ALA A O 1
ATOM 463 N N . ALA A 1 60 ? -9.297 -10.828 0.322 1 98.94 60 ALA A N 1
ATOM 464 C CA . ALA A 1 60 ? -10.383 -11.039 -0.625 1 98.94 60 ALA A CA 1
ATOM 465 C C . ALA A 1 60 ? -9.945 -11.938 -1.776 1 98.94 60 ALA A C 1
ATOM 467 O O . ALA A 1 60 ? -10.719 -12.766 -2.258 1 98.94 60 ALA A O 1
ATOM 468 N N . GLN A 1 61 ? -8.727 -11.773 -2.217 1 98.94 61 GLN A N 1
ATOM 469 C CA . GLN A 1 61 ? -8.195 -12.625 -3.275 1 98.94 61 GLN A CA 1
ATOM 470 C C . GLN A 1 61 ? -8.102 -14.078 -2.818 1 98.94 61 GLN A C 1
ATOM 472 O O . GLN A 1 61 ? -8.484 -14.992 -3.553 1 98.94 61 GLN A O 1
ATOM 477 N N . GLY A 1 62 ? -7.508 -14.25 -1.578 1 98.94 62 GLY A N 1
ATOM 478 C CA . GLY A 1 62 ? -7.449 -15.609 -1.046 1 98.94 62 GLY A CA 1
ATOM 479 C C . GLY A 1 62 ? -8.812 -16.25 -0.916 1 98.94 62 GLY A C 1
ATOM 480 O O . GLY A 1 62 ? -8.984 -17.422 -1.251 1 98.94 62 GLY A O 1
ATOM 481 N N . TYR A 1 63 ? -9.789 -15.461 -0.474 1 98.88 63 TYR A N 1
ATOM 482 C CA . TYR A 1 63 ? -11.164 -15.922 -0.334 1 98.88 63 TYR A CA 1
ATOM 483 C C . TYR A 1 63 ? -11.734 -16.359 -1.68 1 98.88 63 TYR A C 1
ATOM 485 O O . TYR A 1 63 ? -12.328 -17.438 -1.793 1 98.88 63 TYR A O 1
ATOM 493 N N . ALA A 1 64 ? -11.547 -15.531 -2.67 1 98.81 64 ALA A N 1
ATOM 494 C CA . ALA A 1 64 ? -12.086 -15.789 -4.004 1 98.81 64 ALA A CA 1
ATOM 495 C C . ALA A 1 64 ? -11.445 -17.031 -4.621 1 98.81 64 ALA A C 1
ATOM 497 O O . ALA A 1 64 ? -12.141 -17.875 -5.203 1 98.81 64 ALA A O 1
ATOM 498 N N . ARG A 1 65 ? -10.141 -17.188 -4.492 1 98.44 65 ARG A N 1
ATOM 499 C CA . ARG A 1 65 ? -9.406 -18.297 -5.094 1 98.44 65 ARG A CA 1
ATOM 500 C C . ARG A 1 65 ? -9.781 -19.625 -4.434 1 98.44 65 ARG A C 1
ATOM 502 O O . ARG A 1 65 ? -9.766 -20.672 -5.082 1 98.44 65 ARG A O 1
ATOM 509 N N . ALA A 1 66 ? -10.031 -19.562 -3.135 1 98.25 66 ALA A N 1
ATOM 510 C CA . ALA A 1 66 ? -10.336 -20.797 -2.393 1 98.25 66 ALA A CA 1
ATOM 511 C C . ALA A 1 66 ? -11.789 -21.203 -2.58 1 98.25 66 ALA A C 1
ATOM 513 O O . ALA A 1 66 ? -12.102 -22.391 -2.689 1 98.25 66 ALA A O 1
ATOM 514 N N . SER A 1 67 ? -12.719 -20.203 -2.688 1 97.06 67 SER A N 1
ATOM 515 C CA . SER A 1 67 ? -14.148 -20.5 -2.664 1 97.06 67 SER A CA 1
ATOM 516 C C . SER A 1 67 ? -14.727 -20.562 -4.078 1 97.06 67 SER A C 1
ATOM 518 O O . SER A 1 67 ? -15.758 -21.203 -4.305 1 97.06 67 SER A O 1
ATOM 520 N N . GLY A 1 68 ? -14.102 -19.859 -4.957 1 95.75 68 GLY A N 1
ATOM 521 C CA . GLY A 1 68 ? -14.695 -19.672 -6.273 1 95.75 68 GLY A CA 1
ATOM 522 C C . GLY A 1 68 ? -15.711 -18.562 -6.324 1 95.75 68 GLY A C 1
ATOM 523 O O . GLY A 1 68 ? -16.266 -18.25 -7.391 1 95.75 68 GLY A O 1
ATOM 524 N N . ARG A 1 69 ? -15.977 -17.906 -5.176 1 97 69 ARG A N 1
ATOM 525 C CA . ARG A 1 69 ? -16.906 -16.797 -5.094 1 97 69 ARG A CA 1
ATOM 526 C C . ARG A 1 69 ? -16.172 -15.461 -5.215 1 97 69 ARG A C 1
ATOM 528 O O . ARG A 1 69 ? -14.938 -15.422 -5.203 1 97 69 ARG A O 1
ATOM 535 N N . VAL A 1 70 ? -16.953 -14.359 -5.34 1 98.69 70 VAL A N 1
ATOM 536 C CA . VAL A 1 70 ? -16.375 -13.031 -5.484 1 98.69 70 VAL A CA 1
ATOM 537 C C . VAL A 1 70 ? -15.844 -12.539 -4.133 1 98.69 70 VAL A C 1
ATOM 539 O O . VAL A 1 70 ? -16.531 -12.656 -3.119 1 98.69 70 VAL A O 1
ATOM 542 N N . GLY A 1 71 ? -14.539 -12.117 -4.078 1 98.88 71 GLY A N 1
ATOM 543 C CA . GLY A 1 71 ? -14.07 -11.406 -2.904 1 98.88 71 GLY A CA 1
ATOM 544 C C . GLY A 1 71 ? -14.555 -9.969 -2.84 1 98.88 71 GLY A C 1
ATOM 545 O O . GLY A 1 71 ? -14.594 -9.281 -3.859 1 98.88 71 GLY A O 1
ATOM 546 N N . VAL A 1 72 ? -14.984 -9.484 -1.668 1 98.94 72 VAL A N 1
ATOM 547 C CA . VAL A 1 72 ? -15.539 -8.133 -1.534 1 98.94 72 VAL A CA 1
ATOM 548 C C . VAL A 1 72 ? -14.703 -7.332 -0.539 1 98.94 72 VAL A C 1
ATOM 550 O O . VAL A 1 72 ? -14.352 -7.832 0.534 1 98.94 72 VAL A O 1
ATOM 553 N N . VAL A 1 73 ? -14.344 -6.109 -0.92 1 98.94 73 VAL A N 1
ATOM 554 C CA . VAL A 1 73 ? -13.555 -5.203 -0.09 1 98.94 73 VAL A CA 1
ATOM 555 C C . VAL A 1 73 ? -14.273 -3.861 0.033 1 98.94 73 VAL A C 1
ATOM 557 O O . VAL A 1 73 ? -14.82 -3.35 -0.948 1 98.94 73 VAL A O 1
ATOM 560 N N . THR A 1 74 ? -14.352 -3.301 1.245 1 98.88 74 THR A N 1
ATOM 561 C CA . THR A 1 74 ? -14.891 -1.961 1.457 1 98.88 74 THR A CA 1
ATOM 562 C C . THR A 1 74 ? -13.875 -1.083 2.189 1 98.88 74 THR A C 1
ATOM 564 O O . THR A 1 74 ? -13.352 -1.473 3.234 1 98.88 74 THR A O 1
ATOM 567 N N . VAL A 1 75 ? -13.539 0.054 1.634 1 98.75 75 VAL A N 1
ATOM 568 C CA . VAL A 1 75 ? -12.578 0.974 2.244 1 98.75 75 VAL A CA 1
ATOM 569 C C . VAL A 1 75 ? -13.039 2.414 2.025 1 98.75 75 VAL A C 1
ATOM 571 O O . VAL A 1 75 ? -13.859 2.684 1.146 1 98.75 75 VAL A O 1
ATOM 574 N N . THR A 1 76 ? -12.547 3.338 2.83 1 98.12 76 THR A N 1
ATOM 575 C CA . THR A 1 76 ? -12.883 4.75 2.674 1 98.12 76 THR A CA 1
ATOM 576 C C . THR A 1 76 ? -12.078 5.375 1.539 1 98.12 76 THR A C 1
ATOM 578 O O . THR A 1 76 ? -11.523 4.668 0.699 1 98.12 76 THR A O 1
ATOM 581 N N . SER A 1 77 ? -12.117 6.691 1.383 1 97 77 SER A N 1
ATOM 582 C CA . SER A 1 77 ? -11.508 7.434 0.284 1 97 77 SER A CA 1
ATOM 583 C C . SER A 1 77 ? -10.031 7.715 0.553 1 97 77 SER A C 1
ATOM 585 O O . SER A 1 77 ? -9.477 7.227 1.538 1 97 77 SER A O 1
ATOM 587 N N . GLY A 1 78 ? -9.414 8.453 -0.329 1 96.69 78 GLY A N 1
ATOM 588 C CA . GLY A 1 78 ? -8.07 8.977 -0.116 1 96.69 78 GLY A CA 1
ATOM 589 C C . GLY A 1 78 ? -7.012 7.891 -0.033 1 96.69 78 GLY A C 1
ATOM 590 O O . GLY A 1 78 ? -6.828 7.125 -0.98 1 96.69 78 GLY A O 1
ATOM 591 N N . PRO A 1 79 ? -6.367 7.859 1.149 1 97.69 79 PRO A N 1
ATOM 592 C CA . PRO A 1 79 ? -5.277 6.895 1.304 1 97.69 79 PRO A CA 1
ATOM 593 C C . PRO A 1 79 ? -5.766 5.445 1.292 1 97.69 79 PRO A C 1
ATOM 595 O O . PRO A 1 79 ? -5.051 4.555 0.821 1 97.69 79 PRO A O 1
ATOM 598 N N . ALA A 1 80 ? -6.977 5.18 1.804 1 98.31 80 ALA A N 1
ATOM 599 C CA . ALA A 1 80 ? -7.516 3.82 1.799 1 98.31 80 ALA A CA 1
ATOM 600 C C . ALA A 1 80 ? -7.734 3.322 0.373 1 98.31 80 ALA A C 1
ATOM 602 O O . ALA A 1 80 ? -7.414 2.176 0.054 1 98.31 80 ALA A O 1
ATOM 603 N N . ALA A 1 81 ? -8.289 4.211 -0.462 1 98.31 81 ALA A N 1
ATOM 604 C CA . ALA A 1 81 ? -8.531 3.863 -1.859 1 98.31 81 ALA A CA 1
ATOM 605 C C . ALA A 1 81 ? -7.219 3.627 -2.6 1 98.31 81 ALA A C 1
ATOM 607 O O . ALA A 1 81 ? -7.148 2.779 -3.494 1 98.31 81 ALA A O 1
ATOM 608 N N . THR A 1 82 ? -6.199 4.359 -2.244 1 98.31 82 THR A N 1
ATOM 609 C CA . THR A 1 82 ? -4.918 4.184 -2.914 1 98.31 82 THR A CA 1
ATOM 610 C C . THR A 1 82 ? -4.168 2.984 -2.342 1 98.31 82 THR A C 1
ATOM 612 O O . THR A 1 82 ? -3.324 2.391 -3.02 1 98.31 82 THR A O 1
ATOM 615 N N . ASN A 1 83 ? -4.469 2.539 -1.14 1 98.69 83 ASN A N 1
ATOM 616 C CA . ASN A 1 83 ? -3.811 1.4 -0.508 1 98.69 83 ASN A CA 1
ATOM 617 C C . ASN A 1 83 ? -4.27 0.078 -1.118 1 98.69 83 ASN A C 1
ATOM 619 O O . ASN A 1 83 ? -3.646 -0.962 -0.895 1 98.69 83 ASN A O 1
ATOM 623 N N . VAL A 1 84 ? -5.355 0.08 -1.905 1 98.62 84 VAL A N 1
ATOM 624 C CA . VAL A 1 84 ? -5.859 -1.182 -2.438 1 98.62 84 VAL A CA 1
ATOM 625 C C . VAL A 1 84 ? -5.32 -1.397 -3.852 1 98.62 84 VAL A C 1
ATOM 627 O O . VAL A 1 84 ? -5.586 -2.432 -4.469 1 98.62 84 VAL A O 1
ATOM 630 N N . ILE A 1 85 ? -4.477 -0.508 -4.395 1 98.69 85 ILE A N 1
ATOM 631 C CA . ILE A 1 85 ? -4.102 -0.485 -5.805 1 98.69 85 ILE A CA 1
ATOM 632 C C . ILE A 1 85 ? -3.275 -1.726 -6.137 1 98.69 85 ILE A C 1
ATOM 634 O O . ILE A 1 85 ? -3.49 -2.365 -7.168 1 98.69 85 ILE A O 1
ATOM 638 N N . THR A 1 86 ? -2.295 -2.082 -5.273 1 98.69 86 THR A N 1
ATOM 639 C CA . THR A 1 86 ? -1.46 -3.252 -5.523 1 98.69 86 THR A CA 1
ATOM 640 C C . THR A 1 86 ? -2.311 -4.516 -5.609 1 98.69 86 THR A C 1
ATOM 642 O O . THR A 1 86 ? -2.133 -5.332 -6.516 1 98.69 86 THR A O 1
ATOM 645 N N . GLY A 1 87 ? -3.258 -4.664 -4.613 1 98.75 87 GLY A N 1
ATOM 646 C CA . GLY A 1 87 ? -4.137 -5.824 -4.625 1 98.75 87 GLY A CA 1
ATOM 647 C C . GLY A 1 87 ? -5.039 -5.879 -5.844 1 98.75 87 GLY A C 1
ATOM 648 O O . GLY A 1 87 ? -5.316 -6.957 -6.367 1 98.75 87 GLY A O 1
ATOM 649 N N . LEU A 1 88 ? -5.527 -4.664 -6.312 1 98.69 88 LEU A N 1
ATOM 650 C CA . LEU A 1 88 ? -6.344 -4.59 -7.52 1 98.69 88 LEU A CA 1
ATOM 651 C C . LEU A 1 88 ? -5.562 -5.082 -8.734 1 98.69 88 LEU A C 1
ATOM 653 O O . LEU A 1 88 ? -6.059 -5.906 -9.5 1 98.69 88 LEU A O 1
ATOM 657 N N . GLY A 1 89 ? -4.34 -4.547 -8.883 1 98.19 89 GLY A N 1
ATOM 658 C CA . GLY A 1 89 ? -3.502 -4.984 -9.984 1 98.19 89 GLY A CA 1
ATOM 659 C C . GLY A 1 89 ? -3.201 -6.473 -9.953 1 98.19 89 GLY A C 1
ATOM 660 O O . GLY A 1 89 ? -3.242 -7.141 -10.984 1 98.19 89 GLY A O 1
ATOM 661 N N . ASP A 1 90 ? -2.926 -6.977 -8.766 1 98.56 90 ASP A N 1
ATOM 662 C CA . ASP A 1 90 ? -2.623 -8.391 -8.578 1 98.56 90 ASP A CA 1
ATOM 663 C C . ASP A 1 90 ? -3.822 -9.258 -8.945 1 98.56 90 ASP A C 1
ATOM 665 O O . ASP A 1 90 ? -3.68 -10.25 -9.672 1 98.56 90 ASP A O 1
ATOM 669 N N . ALA A 1 91 ? -5 -8.883 -8.477 1 98.69 91 ALA A N 1
ATOM 670 C CA . ALA A 1 91 ? -6.223 -9.633 -8.758 1 98.69 91 ALA A CA 1
ATOM 671 C C . ALA A 1 91 ? -6.535 -9.641 -10.25 1 98.69 91 ALA A C 1
ATOM 673 O O . ALA A 1 91 ? -6.961 -10.656 -10.797 1 98.69 91 ALA A O 1
ATOM 674 N N . ASN A 1 92 ? -6.32 -8.508 -10.852 1 97.81 92 ASN A N 1
ATOM 675 C CA . ASN A 1 92 ? -6.695 -8.367 -12.25 1 97.81 92 ASN A CA 1
ATOM 676 C C . ASN A 1 92 ? -5.793 -9.195 -13.156 1 97.81 92 ASN A C 1
ATOM 678 O O . ASN A 1 92 ? -6.281 -9.906 -14.039 1 97.81 92 ASN A O 1
ATOM 682 N N . ILE A 1 93 ? -4.492 -9.148 -12.938 1 96.75 93 ILE A N 1
ATOM 683 C CA . ILE A 1 93 ? -3.566 -9.859 -13.812 1 96.75 93 ILE A CA 1
ATOM 684 C C . ILE A 1 93 ? -3.684 -11.359 -13.578 1 96.75 93 ILE A C 1
ATOM 686 O O . ILE A 1 93 ? -3.463 -12.156 -14.492 1 96.75 93 ILE A O 1
ATOM 690 N N . ASP A 1 94 ? -4.117 -11.797 -12.398 1 97.5 94 ASP A N 1
ATOM 691 C CA . ASP A 1 94 ? -4.238 -13.219 -12.07 1 97.5 94 ASP A CA 1
ATOM 692 C C . ASP A 1 94 ? -5.68 -13.695 -12.219 1 97.5 94 ASP A C 1
ATOM 694 O O . ASP A 1 94 ? -6.02 -14.797 -11.789 1 97.5 94 ASP A O 1
ATOM 698 N N . CYS A 1 95 ? -6.543 -12.859 -12.75 1 97.88 95 CYS A N 1
ATOM 699 C CA . CYS A 1 95 ? -7.914 -13.227 -13.086 1 97.88 95 CYS A CA 1
ATOM 700 C C . CYS A 1 95 ? -8.688 -13.656 -11.844 1 97.88 95 CYS A C 1
ATOM 702 O O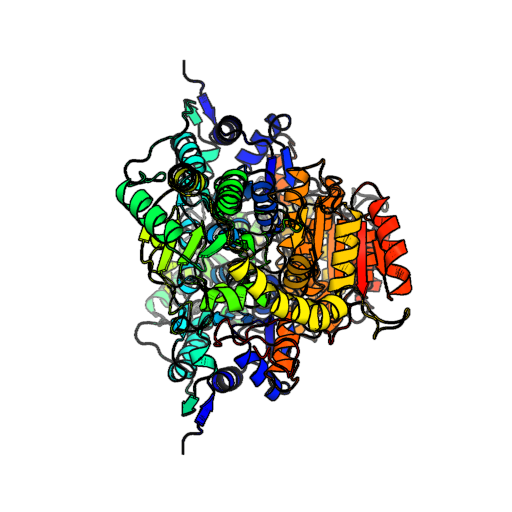 . CYS A 1 95 ? -9.367 -14.688 -11.852 1 97.88 95 CYS A O 1
ATOM 704 N N . THR A 1 96 ? -8.547 -12.945 -10.758 1 98.62 96 THR A N 1
ATOM 705 C CA . THR A 1 96 ? -9.297 -13.195 -9.531 1 98.62 96 THR A CA 1
ATOM 706 C C . THR A 1 96 ? -10.469 -12.227 -9.406 1 98.62 96 THR A C 1
ATOM 708 O O . THR A 1 96 ? -10.281 -11.008 -9.391 1 98.62 96 THR A O 1
ATOM 711 N N . PRO A 1 97 ? -11.672 -12.695 -9.352 1 98.75 97 PRO A N 1
ATOM 712 C CA . PRO A 1 97 ? -12.836 -11.797 -9.281 1 98.75 97 PRO A CA 1
ATOM 713 C C . PRO A 1 97 ? -12.984 -11.148 -7.906 1 98.75 97 PRO A C 1
ATOM 715 O O . PRO A 1 97 ? -13.258 -11.828 -6.918 1 98.75 97 PRO A O 1
ATOM 718 N N . ILE A 1 98 ? -12.82 -9.875 -7.859 1 98.88 98 ILE A N 1
ATOM 719 C CA . ILE A 1 98 ? -13.07 -9.125 -6.633 1 98.88 98 ILE A CA 1
ATOM 720 C C . ILE A 1 98 ? -13.836 -7.84 -6.965 1 98.88 98 ILE A C 1
ATOM 722 O O . ILE A 1 98 ? -13.703 -7.297 -8.062 1 98.88 98 ILE A O 1
ATOM 726 N N . VAL A 1 99 ? -14.672 -7.41 -6.039 1 98.94 99 VAL A N 1
ATOM 727 C CA . VAL A 1 99 ? -15.367 -6.129 -6.098 1 98.94 99 VAL A CA 1
ATOM 728 C C . VAL A 1 99 ? -14.945 -5.25 -4.922 1 98.94 99 VAL A C 1
ATOM 730 O O . VAL A 1 99 ? -15.141 -5.617 -3.762 1 98.94 99 VAL A O 1
ATOM 733 N N . VAL A 1 100 ? -14.328 -4.18 -5.273 1 98.94 100 VAL A N 1
ATOM 734 C CA . VAL A 1 100 ? -13.859 -3.234 -4.262 1 98.94 100 VAL A CA 1
ATOM 735 C C . VAL A 1 100 ? -14.758 -2.002 -4.25 1 98.94 100 VAL A C 1
ATOM 737 O O . VAL A 1 100 ? -14.953 -1.353 -5.281 1 98.94 100 VAL A O 1
ATOM 740 N N . ILE A 1 101 ? -15.297 -1.724 -3.062 1 98.94 101 ILE A N 1
ATOM 741 C CA . ILE A 1 101 ? -16.156 -0.563 -2.855 1 98.94 101 ILE A CA 1
ATOM 742 C C . ILE A 1 101 ? -15.414 0.488 -2.033 1 98.94 101 ILE A C 1
ATOM 744 O O . ILE A 1 101 ? -15.055 0.24 -0.88 1 98.94 101 ILE A O 1
ATOM 748 N N . THR A 1 102 ? -15.172 1.643 -2.648 1 98.75 102 THR A N 1
ATOM 749 C CA . THR A 1 102 ? -14.508 2.742 -1.955 1 98.75 102 THR A CA 1
ATOM 750 C C . THR A 1 102 ? -15.5 3.869 -1.663 1 98.75 102 THR A C 1
ATOM 752 O O . THR A 1 102 ? -16.453 4.074 -2.416 1 98.75 102 THR A O 1
ATOM 755 N N . GLY A 1 103 ? -15.266 4.574 -0.519 1 98.5 103 GLY A N 1
ATOM 756 C CA . GLY A 1 103 ? -15.953 5.832 -0.284 1 98.5 103 GLY A CA 1
ATOM 757 C C . GLY A 1 103 ? -15.336 7 -1.028 1 98.5 103 GLY A C 1
ATOM 758 O O . GLY A 1 103 ? -14.172 6.941 -1.421 1 98.5 103 GLY A O 1
ATOM 759 N N . GLN A 1 104 ? -16.078 8.023 -1.209 1 97.69 104 GLN A N 1
ATOM 760 C CA . GLN A 1 104 ? -15.625 9.242 -1.868 1 97.69 104 GLN A CA 1
ATOM 761 C C . GLN A 1 104 ? -16.266 10.477 -1.25 1 97.69 104 GLN A C 1
ATOM 763 O O . GLN A 1 104 ? -17.328 10.383 -0.625 1 97.69 104 GLN A O 1
ATOM 768 N N . VAL A 1 105 ? -15.609 11.609 -1.324 1 95.81 105 VAL A N 1
ATOM 769 C CA . VAL A 1 105 ? -16.156 12.875 -0.858 1 95.81 105 VAL A CA 1
ATOM 770 C C . VAL A 1 105 ? -17.469 13.172 -1.586 1 95.81 105 VAL A C 1
ATOM 772 O O . VAL A 1 105 ? -17.781 12.539 -2.602 1 95.81 105 VAL A O 1
ATOM 775 N N . GLY A 1 106 ? -18.203 14.078 -1.051 1 95.44 106 GLY A N 1
ATOM 776 C CA . GLY A 1 106 ? -19.438 14.477 -1.685 1 95.44 106 GLY A CA 1
ATOM 777 C C . GLY A 1 106 ? -19.25 15.047 -3.078 1 95.44 106 GLY A C 1
ATOM 778 O O . GLY A 1 106 ? -18.188 15.586 -3.393 1 95.44 106 GLY A O 1
ATOM 779 N N . VAL A 1 107 ? -20.281 14.984 -3.855 1 95.81 107 VAL A N 1
ATOM 780 C CA . VAL A 1 107 ? -20.234 15.422 -5.246 1 95.81 107 VAL A CA 1
ATOM 781 C C . VAL A 1 107 ? -19.797 16.875 -5.32 1 95.81 107 VAL A C 1
ATOM 783 O O . VAL A 1 107 ? -19 17.25 -6.18 1 95.81 107 VAL A O 1
ATOM 786 N N . ALA A 1 108 ? -20.25 17.703 -4.391 1 91.94 108 ALA A N 1
ATOM 787 C CA . ALA A 1 108 ? -19.938 19.125 -4.387 1 91.94 108 ALA A CA 1
ATOM 788 C C . ALA A 1 108 ? -18.469 19.391 -4.082 1 91.94 108 ALA A C 1
ATOM 790 O O . ALA A 1 108 ? -17.938 20.438 -4.41 1 91.94 108 ALA A O 1
ATOM 791 N N . SER A 1 109 ? -17.828 18.438 -3.465 1 92.19 109 SER A N 1
ATOM 792 C CA . SER A 1 109 ? -16.438 18.594 -3.047 1 92.19 109 SER A CA 1
ATOM 793 C C . SER A 1 109 ? -15.477 18.109 -4.125 1 92.19 109 SER A C 1
ATOM 795 O O . SER A 1 109 ? -14.281 18.375 -4.066 1 92.19 109 SER A O 1
ATOM 797 N N . LEU A 1 110 ? -15.977 17.359 -5.129 1 91 110 LEU A N 1
ATOM 798 C CA . LEU A 1 110 ? -15.117 16.828 -6.184 1 91 110 LEU A CA 1
ATOM 799 C C . LEU A 1 110 ? -14.438 17.969 -6.945 1 91 110 LEU A C 1
ATOM 801 O O . LEU A 1 110 ? -15.102 18.906 -7.387 1 91 110 LEU A O 1
ATOM 805 N N . GLY A 1 111 ? -13.102 17.984 -7.07 1 87.62 111 GLY A N 1
ATOM 806 C CA . GLY A 1 111 ? -12.328 18.984 -7.785 1 87.62 111 GLY A CA 1
ATOM 807 C C . GLY A 1 111 ? -11.891 20.141 -6.91 1 87.62 111 GLY A C 1
ATOM 808 O O . GLY A 1 111 ? -11.195 21.047 -7.371 1 87.62 111 GLY A O 1
ATOM 809 N N . THR A 1 112 ? -12.164 20.078 -5.582 1 87.62 112 THR A N 1
ATOM 810 C CA . THR A 1 112 ? -11.852 21.188 -4.695 1 87.62 112 THR A CA 1
ATOM 811 C C . THR A 1 112 ? -10.633 20.875 -3.84 1 87.62 112 THR A C 1
ATOM 813 O O . THR A 1 112 ? -10.234 21.672 -2.99 1 87.62 112 THR A O 1
ATOM 816 N N . ASP A 1 113 ? -10.062 19.656 -4.059 1 88.12 113 ASP A N 1
ATOM 817 C CA . ASP A 1 113 ? -8.977 19.188 -3.205 1 88.12 113 ASP A CA 1
ATOM 818 C C . ASP A 1 113 ? -9.438 19.078 -1.751 1 88.12 113 ASP A C 1
ATOM 820 O O . ASP A 1 113 ? -8.719 19.5 -0.838 1 88.12 113 ASP A O 1
ATOM 824 N N . ALA A 1 114 ? -10.664 18.594 -1.628 1 89.25 114 ALA A N 1
ATOM 825 C CA . ALA A 1 114 ? -11.195 18.312 -0.294 1 89.25 114 ALA A CA 1
ATOM 826 C C . ALA A 1 114 ? -10.375 17.234 0.413 1 89.25 114 ALA A C 1
ATOM 828 O O . ALA A 1 114 ? -9.664 16.469 -0.233 1 89.25 114 ALA A O 1
ATOM 829 N N . PHE A 1 115 ? -10.516 17.312 1.721 1 90.94 115 PHE A N 1
ATOM 830 C CA . PHE A 1 115 ? -9.828 16.312 2.535 1 90.94 115 PHE A CA 1
ATOM 831 C C . PHE A 1 115 ? -10.141 14.906 2.053 1 90.94 115 PHE A C 1
ATOM 833 O O . PHE A 1 115 ? -11.312 14.539 1.914 1 90.94 115 PHE A O 1
ATOM 840 N N . GLN A 1 116 ? -9.117 14.062 1.617 1 90.94 116 GLN A N 1
ATOM 841 C CA . GLN A 1 116 ? -9.148 12.656 1.221 1 90.94 116 GLN A CA 1
ATOM 842 C C . GLN A 1 116 ? -9.734 12.492 -0.177 1 90.94 116 GLN A C 1
ATOM 844 O O . GLN A 1 116 ? -10.117 11.383 -0.571 1 90.94 116 GLN A O 1
ATOM 849 N N . GLU A 1 117 ? -9.945 13.633 -0.943 1 92.06 117 GLU A N 1
ATOM 850 C CA . GLU A 1 117 ? -10.328 13.5 -2.346 1 92.06 117 GLU A CA 1
ATOM 851 C C . GLU A 1 117 ? -9.211 12.844 -3.158 1 92.06 117 GLU A C 1
ATOM 853 O O . GLU A 1 117 ? -8.039 13.211 -3.027 1 92.06 117 GLU A O 1
ATOM 858 N N . THR A 1 118 ? -9.531 11.875 -3.889 1 94.19 118 THR A N 1
ATOM 859 C CA . THR A 1 118 ? -8.578 11.18 -4.75 1 94.19 118 THR A CA 1
ATOM 860 C C . THR A 1 118 ? -9.258 10.727 -6.043 1 94.19 118 THR A C 1
ATOM 862 O O . THR A 1 118 ? -10.398 10.266 -6.027 1 94.19 118 THR A O 1
ATOM 865 N N . ASP A 1 119 ? -8.547 10.875 -7.133 1 96.12 119 ASP A N 1
ATOM 866 C CA . ASP A 1 119 ? -9.055 10.406 -8.422 1 96.12 119 ASP A CA 1
ATOM 867 C C . ASP A 1 119 ? -8.961 8.883 -8.531 1 96.12 119 ASP A C 1
ATOM 869 O O . ASP A 1 119 ? -8.188 8.359 -9.328 1 96.12 119 ASP A O 1
ATOM 873 N N . VAL A 1 120 ? -9.898 8.242 -7.883 1 96.81 120 VAL A N 1
ATOM 874 C CA . VAL A 1 120 ? -9.875 6.785 -7.777 1 96.81 120 VAL A CA 1
ATOM 875 C C . VAL A 1 120 ? -10.055 6.16 -9.164 1 96.81 120 VAL A C 1
ATOM 877 O O . VAL A 1 120 ? -9.367 5.195 -9.508 1 96.81 120 VAL A O 1
ATOM 880 N N . ILE A 1 121 ? -10.906 6.691 -9.992 1 97 121 ILE A N 1
ATOM 881 C CA . ILE A 1 121 ? -11.188 6.145 -11.312 1 97 121 ILE A CA 1
ATOM 882 C C . ILE A 1 121 ? -9.961 6.27 -12.203 1 97 121 ILE A C 1
ATOM 884 O O . ILE A 1 121 ? -9.562 5.309 -12.867 1 97 121 ILE A O 1
ATOM 888 N N . GLY A 1 122 ? -9.312 7.457 -12.172 1 96.69 122 GLY A N 1
ATOM 889 C CA . GLY A 1 122 ? -8.117 7.656 -12.977 1 96.69 122 GLY A CA 1
ATOM 890 C C . GLY A 1 122 ? -6.98 6.723 -12.602 1 96.69 122 GLY A C 1
ATOM 891 O O . GLY A 1 122 ? -6.262 6.227 -13.469 1 96.69 122 GLY A O 1
ATOM 892 N N . ILE A 1 123 ? -6.832 6.461 -11.359 1 97.75 123 ILE A N 1
ATOM 893 C CA . ILE A 1 123 ? -5.727 5.66 -10.844 1 97.75 123 ILE A CA 1
ATOM 894 C C . ILE A 1 123 ? -5.988 4.18 -11.125 1 97.75 123 ILE A C 1
ATOM 896 O O . ILE A 1 123 ? -5.059 3.42 -11.398 1 97.75 123 ILE A O 1
ATOM 900 N N . THR A 1 124 ? -7.293 3.744 -11.055 1 97.75 124 THR A N 1
ATOM 901 C CA . THR A 1 124 ? -7.578 2.312 -11.07 1 97.75 124 THR A CA 1
ATOM 902 C C . THR A 1 124 ? -7.891 1.84 -12.492 1 97.75 124 THR A C 1
ATOM 904 O O . THR A 1 124 ? -7.828 0.643 -12.773 1 97.75 124 THR A O 1
ATOM 907 N N . GLN A 1 125 ? -8.164 2.697 -13.391 1 96.25 125 GLN A N 1
ATOM 908 C CA . GLN A 1 125 ? -8.625 2.336 -14.727 1 96.25 125 GLN A CA 1
ATOM 909 C C . GLN A 1 125 ? -7.625 1.422 -15.43 1 96.25 125 GLN A C 1
ATOM 911 O O . GLN A 1 125 ? -8.008 0.436 -16.062 1 96.25 125 GLN A O 1
ATOM 916 N N . PRO A 1 126 ? -6.348 1.672 -15.289 1 95.31 126 PRO A N 1
ATOM 917 C CA . PRO A 1 126 ? -5.383 0.854 -16.016 1 95.31 126 PRO A CA 1
ATOM 918 C C . PRO A 1 126 ? -5.238 -0.552 -15.445 1 95.31 126 PRO A C 1
ATOM 920 O O . PRO A 1 126 ? -4.637 -1.425 -16.078 1 95.31 126 PRO A O 1
ATOM 923 N N . ILE A 1 127 ? -5.82 -0.82 -14.281 1 96.62 127 ILE A N 1
ATOM 924 C CA . ILE A 1 127 ? -5.488 -2.08 -13.625 1 96.62 127 ILE A CA 1
ATOM 925 C C . ILE A 1 127 ? -6.77 -2.791 -13.195 1 96.62 127 ILE A C 1
ATOM 927 O O . ILE A 1 127 ? -6.754 -3.607 -12.266 1 96.62 127 ILE A O 1
ATOM 931 N N . THR A 1 128 ? -7.926 -2.416 -13.719 1 97.88 128 THR A N 1
ATOM 932 C CA . THR A 1 128 ? -9.203 -3.062 -13.422 1 97.88 128 THR A CA 1
ATOM 933 C C . THR A 1 128 ? -9.945 -3.41 -14.703 1 97.88 128 THR A C 1
ATOM 935 O O . THR A 1 128 ? -9.641 -2.867 -15.773 1 97.88 128 THR A O 1
ATOM 938 N N . LYS A 1 129 ? -10.906 -4.355 -14.539 1 96.88 129 LYS A N 1
ATOM 939 C CA . LYS A 1 129 ? -11.82 -4.672 -15.641 1 96.88 129 LYS A CA 1
ATOM 940 C C . LYS A 1 129 ? -12.836 -3.555 -15.852 1 96.88 129 LYS A C 1
ATOM 942 O O . LYS A 1 129 ? -13.258 -3.301 -16.984 1 96.88 129 LYS A O 1
ATOM 947 N N . TRP A 1 130 ? -13.211 -3.021 -14.734 1 97.94 130 TRP A N 1
ATOM 948 C CA . TRP A 1 130 ? -14.203 -1.954 -14.75 1 97.94 130 TRP A CA 1
ATOM 949 C C . TRP A 1 130 ? -14.102 -1.098 -13.492 1 97.94 130 TRP A C 1
ATOM 951 O O . TRP A 1 130 ? -13.883 -1.617 -12.398 1 97.94 130 TRP A O 1
ATOM 961 N N . ALA A 1 131 ? -14.133 0.17 -13.641 1 98.44 131 ALA A N 1
ATOM 962 C CA . ALA A 1 131 ? -14.195 1.146 -12.555 1 98.44 131 ALA A CA 1
ATOM 963 C C . ALA A 1 131 ? -15.281 2.186 -12.812 1 98.44 131 ALA A C 1
ATOM 965 O O . ALA A 1 131 ? -15.406 2.697 -13.93 1 98.44 131 ALA A O 1
ATOM 966 N N . TYR A 1 132 ? -16.094 2.449 -11.758 1 98.56 132 TYR A N 1
ATOM 967 C CA . TYR A 1 132 ? -17.234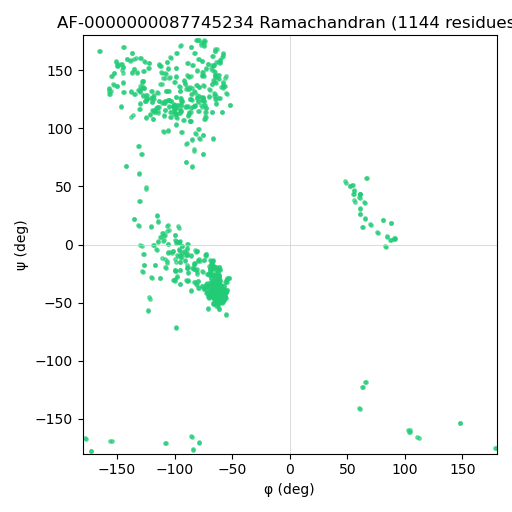 3.348 -11.938 1 98.56 132 TYR A CA 1
ATOM 968 C C . TYR A 1 132 ? -17.469 4.18 -10.68 1 98.56 132 TYR A C 1
ATOM 970 O O . TYR A 1 132 ? -17.422 3.66 -9.562 1 98.56 132 TYR A O 1
ATOM 978 N N . GLN A 1 133 ? -17.609 5.449 -10.859 1 98.56 133 GLN A N 1
ATOM 979 C CA . GLN A 1 133 ? -17.938 6.324 -9.734 1 98.56 133 GLN A CA 1
ATOM 980 C C . GLN A 1 133 ? -19.438 6.531 -9.633 1 98.56 133 GLN A C 1
ATOM 982 O O . GLN A 1 133 ? -20.078 6.969 -10.586 1 98.56 133 GLN A O 1
ATOM 987 N N . ILE A 1 134 ? -20.016 6.227 -8.531 1 98.75 134 ILE A N 1
ATOM 988 C CA . ILE A 1 134 ? -21.438 6.379 -8.25 1 98.75 134 ILE A CA 1
ATOM 989 C C . ILE A 1 134 ? -21.703 7.719 -7.562 1 98.75 134 ILE A C 1
ATOM 991 O O . ILE A 1 134 ? -21.188 7.965 -6.465 1 98.75 134 ILE A O 1
ATOM 995 N N . ARG A 1 135 ? -22.609 8.594 -8.125 1 98.12 135 ARG A N 1
ATOM 996 C CA . ARG A 1 135 ? -22.812 9.938 -7.594 1 98.12 135 ARG A CA 1
ATOM 997 C C . ARG A 1 135 ? -24.234 10.117 -7.082 1 98.12 135 ARG A C 1
ATOM 999 O O . ARG A 1 135 ? -24.516 11.039 -6.316 1 98.12 135 ARG A O 1
ATOM 1006 N N . ARG A 1 136 ? -25.219 9.234 -7.488 1 98.25 136 ARG A N 1
ATOM 1007 C CA . ARG A 1 136 ? -26.625 9.273 -7.082 1 98.25 136 ARG A CA 1
ATOM 1008 C C . ARG A 1 136 ? -27.062 7.918 -6.543 1 98.25 136 ARG A C 1
ATOM 1010 O O . ARG A 1 136 ? -26.672 6.871 -7.059 1 98.25 136 ARG A O 1
ATOM 1017 N N . PRO A 1 137 ? -27.875 7.91 -5.473 1 98.44 137 PRO A N 1
ATOM 1018 C CA . PRO A 1 137 ? -28.312 6.652 -4.855 1 98.44 137 PRO A CA 1
ATOM 1019 C C . PRO A 1 137 ? -28.969 5.711 -5.855 1 98.44 137 PRO A C 1
ATOM 1021 O O . PRO A 1 137 ? -28.812 4.488 -5.758 1 98.44 137 PRO A O 1
ATOM 1024 N N . GLU A 1 138 ? -29.641 6.223 -6.852 1 98.12 138 GLU A N 1
ATOM 1025 C CA . GLU A 1 138 ? -30.406 5.422 -7.801 1 98.12 138 GLU A CA 1
ATOM 1026 C C . GLU A 1 138 ? -29.484 4.566 -8.672 1 98.12 138 GLU A C 1
ATOM 1028 O O . GLU A 1 138 ? -29.922 3.58 -9.266 1 98.12 138 GLU A O 1
ATOM 1033 N N . GLU A 1 139 ? -28.203 4.91 -8.695 1 98.44 139 GLU A N 1
ATOM 1034 C CA . GLU A 1 139 ? -27.25 4.191 -9.523 1 98.44 139 GLU A CA 1
ATOM 1035 C C . GLU A 1 139 ? -26.75 2.926 -8.82 1 98.44 139 GLU A C 1
ATOM 1037 O O . GLU A 1 139 ? -26.188 2.033 -9.461 1 98.44 139 GLU A O 1
ATOM 1042 N N . ILE A 1 140 ? -26.922 2.818 -7.551 1 98.81 140 ILE A N 1
ATOM 1043 C CA . ILE A 1 140 ? -26.281 1.804 -6.73 1 98.81 140 ILE A CA 1
ATOM 1044 C C . ILE A 1 140 ? -26.734 0.414 -7.176 1 98.81 140 ILE A C 1
ATOM 1046 O O . ILE A 1 140 ? -25.891 -0.449 -7.473 1 98.81 140 ILE A O 1
ATOM 1050 N N . PRO A 1 141 ? -28.047 0.106 -7.262 1 98.62 141 PRO A N 1
ATOM 1051 C CA . PRO A 1 141 ? -28.438 -1.245 -7.676 1 98.62 141 PRO A CA 1
ATOM 1052 C C . PRO A 1 141 ? -27.891 -1.616 -9.055 1 98.62 141 PRO A C 1
ATOM 1054 O O . PRO A 1 141 ? -27.406 -2.73 -9.25 1 98.62 141 PRO A O 1
ATOM 1057 N N . TRP A 1 142 ? -27.969 -0.655 -9.938 1 98.44 142 TRP A N 1
ATOM 1058 C CA . TRP A 1 142 ? -27.484 -0.866 -11.297 1 98.44 142 TRP A CA 1
ATOM 1059 C C . TRP A 1 142 ? -26 -1.147 -11.312 1 98.44 142 TRP A C 1
ATOM 1061 O O . TRP A 1 142 ? -25.547 -2.096 -11.953 1 98.44 142 TRP A O 1
ATOM 1071 N N . ALA A 1 143 ? -25.25 -0.365 -10.641 1 98.75 143 ALA A N 1
ATOM 1072 C CA . ALA A 1 143 ? -23.797 -0.469 -10.633 1 98.75 143 ALA A CA 1
ATOM 1073 C C . ALA A 1 143 ? -23.344 -1.751 -9.938 1 98.75 143 ALA A C 1
ATOM 1075 O O . ALA A 1 143 ? -22.406 -2.414 -10.398 1 98.75 143 ALA A O 1
ATOM 1076 N N . MET A 1 144 ? -24 -2.08 -8.867 1 98.88 144 MET A N 1
ATOM 1077 C CA . MET A 1 144 ? -23.656 -3.283 -8.117 1 98.88 144 MET A CA 1
ATOM 1078 C C . MET A 1 144 ? -23.906 -4.535 -8.953 1 98.88 144 MET A C 1
ATOM 1080 O O . MET A 1 144 ? -23.047 -5.414 -9.023 1 98.88 144 MET A O 1
ATOM 1084 N N . ALA A 1 145 ? -25.047 -4.59 -9.555 1 98.81 145 ALA A N 1
ATOM 1085 C CA . ALA A 1 145 ? -25.375 -5.742 -10.391 1 98.81 145 ALA A CA 1
ATOM 1086 C C . ALA A 1 145 ? -24.359 -5.91 -11.516 1 98.81 145 ALA A C 1
ATOM 1088 O O . ALA A 1 145 ? -23.906 -7.023 -11.797 1 98.81 145 ALA A O 1
ATOM 1089 N N . ARG A 1 146 ? -24 -4.867 -12.117 1 98.56 146 ARG A N 1
ATOM 1090 C CA . ARG A 1 146 ? -23.031 -4.887 -13.211 1 98.56 146 ARG A CA 1
ATOM 1091 C C . ARG A 1 146 ? -21.641 -5.27 -12.719 1 98.56 146 ARG A C 1
ATOM 1093 O O . ARG A 1 146 ? -20.922 -6.004 -13.391 1 98.56 146 ARG A O 1
ATOM 1100 N N . ALA A 1 147 ? -21.266 -4.727 -11.586 1 98.81 147 ALA A N 1
ATOM 1101 C CA . ALA A 1 147 ? -19.938 -5 -11.016 1 98.81 147 ALA A CA 1
ATOM 1102 C C . ALA A 1 147 ? -19.734 -6.496 -10.805 1 98.81 147 ALA A C 1
ATOM 1104 O O . ALA A 1 147 ? -18.703 -7.047 -11.188 1 98.81 147 ALA A O 1
ATOM 1105 N N . PHE A 1 148 ? -20.703 -7.137 -10.219 1 98.81 148 PHE A N 1
ATOM 1106 C CA . PHE A 1 148 ? -20.578 -8.562 -9.938 1 98.81 148 PHE A CA 1
ATOM 1107 C C . PHE A 1 148 ? -20.609 -9.367 -11.227 1 98.81 148 PHE A C 1
ATOM 1109 O O . PHE A 1 148 ? -19.875 -10.344 -11.375 1 98.81 148 PHE A O 1
ATOM 1116 N N . TYR A 1 149 ? -21.422 -8.969 -12.188 1 98.56 149 TYR A N 1
ATOM 1117 C CA . TYR A 1 149 ? -21.469 -9.625 -13.484 1 98.56 149 TYR A CA 1
ATOM 1118 C C . TYR A 1 149 ? -20.125 -9.516 -14.203 1 98.56 149 TYR A C 1
ATOM 1120 O O . TYR A 1 149 ? -19.578 -10.516 -14.68 1 98.56 149 TYR A O 1
ATOM 1128 N N . ILE A 1 150 ? -19.578 -8.352 -14.234 1 98.38 150 ILE A N 1
ATOM 1129 C CA . ILE A 1 150 ? -18.328 -8.086 -14.945 1 98.38 150 ILE A CA 1
ATOM 1130 C C . ILE A 1 150 ? -17.172 -8.797 -14.242 1 98.38 150 ILE A C 1
ATOM 1132 O O . ILE A 1 150 ? -16.312 -9.391 -14.898 1 98.38 150 ILE A O 1
ATOM 1136 N N . ALA A 1 151 ? -17.156 -8.758 -12.938 1 98.69 151 ALA A N 1
ATOM 1137 C CA . ALA A 1 151 ? -16.062 -9.344 -12.172 1 98.69 151 ALA A CA 1
ATOM 1138 C C . ALA A 1 151 ? -15.977 -10.852 -12.406 1 98.69 151 ALA A C 1
ATOM 1140 O O . ALA A 1 151 ? -14.883 -11.43 -12.391 1 98.69 151 ALA A O 1
ATOM 1141 N N . THR A 1 152 ? -17.094 -11.516 -12.703 1 97.88 152 THR A N 1
ATOM 1142 C CA . THR A 1 152 ? -17.125 -12.969 -12.641 1 97.88 152 THR A CA 1
ATOM 1143 C C . THR A 1 152 ? -17.172 -13.57 -14.047 1 97.88 152 THR A C 1
ATOM 1145 O O . THR A 1 152 ? -16.891 -14.758 -14.227 1 97.88 152 THR A O 1
ATOM 1148 N N . THR A 1 153 ? -17.578 -12.82 -15.055 1 97.25 153 THR A N 1
ATOM 1149 C CA . THR A 1 153 ? -17.812 -13.406 -16.359 1 97.25 153 THR A CA 1
ATOM 1150 C C . THR A 1 153 ? -16.656 -13.094 -17.312 1 97.25 153 THR A C 1
ATOM 1152 O O . THR A 1 153 ? -15.828 -12.219 -17.031 1 97.25 153 THR A O 1
ATOM 1155 N N . GLY A 1 154 ? -16.531 -13.883 -18.406 1 96.69 154 GLY A N 1
ATOM 1156 C CA . GLY A 1 154 ? -15.352 -13.766 -19.25 1 96.69 154 GLY A CA 1
ATOM 1157 C C . GLY A 1 154 ? -14.062 -14.062 -18.516 1 96.69 154 GLY A C 1
ATOM 1158 O O . GLY A 1 154 ? -13.977 -15.047 -17.766 1 96.69 154 GLY A O 1
ATOM 1159 N N . ARG A 1 155 ? -13.109 -13.297 -18.844 1 96.56 155 ARG A N 1
ATOM 1160 C CA . ARG A 1 155 ? -11.93 -13.328 -17.984 1 96.56 155 ARG A CA 1
ATOM 1161 C C . ARG A 1 155 ? -12.188 -12.609 -16.656 1 96.56 155 ARG A C 1
ATOM 1163 O O . ARG A 1 155 ? -12.336 -11.391 -16.625 1 96.56 155 ARG A O 1
ATOM 1170 N N . PRO A 1 156 ? -12.297 -13.367 -15.586 1 98 156 PRO A N 1
ATOM 1171 C CA . PRO A 1 156 ? -12.602 -12.695 -14.32 1 98 156 PRO A CA 1
ATOM 1172 C C . PRO A 1 156 ? -11.523 -11.68 -13.922 1 98 156 PRO A C 1
ATOM 1174 O O . PRO A 1 156 ? -10.398 -11.75 -14.422 1 98 156 PRO A O 1
ATOM 1177 N N . GLY A 1 157 ? -11.914 -10.727 -13.062 1 98.25 157 GLY A N 1
ATOM 1178 C CA . GLY A 1 157 ? -10.953 -9.719 -12.656 1 98.25 157 GLY A CA 1
ATOM 1179 C C . GLY A 1 157 ? -11.5 -8.742 -11.633 1 98.25 157 GLY A C 1
ATOM 1180 O O . GLY A 1 157 ? -12.516 -9.008 -11 1 98.25 157 GLY A O 1
ATOM 1181 N N . ALA A 1 158 ? -10.805 -7.699 -11.43 1 98.75 158 ALA A N 1
ATOM 1182 C CA . ALA A 1 158 ? -11.109 -6.73 -10.383 1 98.75 158 ALA A CA 1
ATOM 1183 C C . ALA A 1 158 ? -12.031 -5.629 -10.906 1 98.75 158 ALA A C 1
ATOM 1185 O O . ALA A 1 158 ? -11.883 -5.18 -12.039 1 98.75 158 ALA A O 1
ATOM 1186 N N . VAL A 1 159 ? -12.992 -5.25 -10.086 1 98.88 159 VAL A N 1
ATOM 1187 C CA . VAL A 1 159 ? -13.891 -4.137 -10.359 1 98.88 159 VAL A CA 1
ATOM 1188 C C . VAL A 1 159 ? -13.914 -3.18 -9.172 1 98.88 159 VAL A C 1
ATOM 1190 O O . VAL A 1 159 ? -13.828 -3.613 -8.016 1 98.88 159 VAL A O 1
ATOM 1193 N N . VAL A 1 160 ? -13.953 -1.874 -9.484 1 98.88 160 VAL A N 1
ATOM 1194 C CA . VAL A 1 160 ? -13.984 -0.863 -8.43 1 98.88 160 VAL A CA 1
ATOM 1195 C C . VAL A 1 160 ? -15.25 -0.015 -8.562 1 98.88 160 VAL A C 1
ATOM 1197 O O . VAL A 1 160 ? -15.57 0.466 -9.648 1 98.88 160 VAL A O 1
ATOM 1200 N N . LEU A 1 161 ? -16 0.078 -7.484 1 98.88 161 LEU A N 1
ATOM 1201 C CA . LEU A 1 161 ? -17.109 1.031 -7.348 1 98.88 161 LEU A CA 1
ATOM 1202 C C . LEU A 1 161 ? -16.75 2.125 -6.344 1 98.88 161 LEU A C 1
ATOM 1204 O O . LEU A 1 161 ? -16.594 1.852 -5.152 1 98.88 161 LEU A O 1
ATOM 1208 N N . ASP A 1 162 ? -16.578 3.316 -6.871 1 98.81 162 ASP A N 1
ATOM 1209 C CA . ASP A 1 162 ? -16.281 4.484 -6.043 1 98.81 162 ASP A CA 1
ATOM 1210 C C . ASP A 1 162 ? -17.562 5.266 -5.738 1 98.81 162 ASP A C 1
ATOM 1212 O O . ASP A 1 162 ? -18.141 5.891 -6.629 1 98.81 162 ASP A O 1
ATOM 1216 N N . ILE A 1 163 ? -17.984 5.289 -4.441 1 98.81 163 ILE A N 1
ATOM 1217 C CA . ILE A 1 163 ? -19.312 5.785 -4.125 1 98.81 163 ILE A CA 1
ATOM 1218 C C . ILE A 1 163 ? -19.203 7.074 -3.316 1 98.81 163 ILE A C 1
ATOM 1220 O O . ILE A 1 163 ? -18.625 7.086 -2.225 1 98.81 163 ILE A O 1
ATOM 1224 N N . THR A 1 164 ? -19.812 8.148 -3.797 1 98.5 164 THR A N 1
ATOM 1225 C CA . THR A 1 164 ? -19.797 9.43 -3.105 1 98.5 164 THR A CA 1
ATOM 1226 C C . THR A 1 164 ? -20.656 9.383 -1.843 1 98.5 164 THR A C 1
ATOM 1228 O O . THR A 1 164 ? -21.562 8.562 -1.734 1 98.5 164 THR A O 1
ATOM 1231 N N . ARG A 1 165 ? -20.328 10.242 -0.928 1 97.38 165 ARG A N 1
ATOM 1232 C CA . ARG A 1 165 ? -21.109 10.336 0.306 1 97.38 165 ARG A CA 1
ATOM 1233 C C . ARG A 1 165 ? -22.578 10.617 0.01 1 97.38 165 ARG A C 1
ATOM 1235 O O . ARG A 1 165 ? -23.453 10.062 0.662 1 97.38 165 ARG A O 1
ATOM 1242 N N . ASP A 1 166 ? -22.891 11.398 -1.002 1 97.69 166 ASP A N 1
ATOM 1243 C CA . ASP A 1 166 ? -24.25 11.742 -1.408 1 97.69 166 ASP A CA 1
ATOM 1244 C C . ASP A 1 166 ? -25.047 10.492 -1.791 1 97.69 166 ASP A C 1
ATOM 1246 O O . ASP A 1 166 ? -26.203 10.344 -1.4 1 97.69 166 ASP A O 1
ATOM 1250 N N . ALA A 1 167 ? -24.391 9.648 -2.494 1 98.69 167 ALA A N 1
ATOM 1251 C CA . ALA A 1 167 ? -25.062 8.438 -2.953 1 98.69 167 ALA A CA 1
ATOM 1252 C C . ALA A 1 167 ? -25.359 7.5 -1.785 1 98.69 167 ALA A C 1
ATOM 1254 O O . ALA A 1 167 ? -26.359 6.77 -1.807 1 98.69 167 ALA A O 1
ATOM 1255 N N . GLN A 1 168 ? -24.578 7.453 -0.797 1 98.62 168 GLN A N 1
ATOM 1256 C CA . GLN A 1 168 ? -24.75 6.594 0.367 1 98.62 168 GLN A CA 1
ATOM 1257 C C . GLN A 1 168 ? -25.922 7.07 1.229 1 98.62 168 GLN A C 1
ATOM 1259 O O . GLN A 1 168 ? -26.703 6.262 1.723 1 98.62 168 GLN A O 1
ATOM 1264 N N . VAL A 1 169 ? -26.016 8.422 1.447 1 98.06 169 VAL A N 1
ATOM 1265 C CA . VAL A 1 169 ? -26.984 8.969 2.4 1 98.06 169 VAL A CA 1
ATOM 1266 C C . VAL A 1 169 ? -28.312 9.227 1.702 1 98.06 169 VAL A C 1
ATOM 1268 O O . VAL A 1 169 ? -29.375 9.219 2.344 1 98.06 169 VAL A O 1
ATOM 1271 N N . GLY A 1 170 ? -28.281 9.414 0.35 1 98.38 170 GLY A N 1
ATOM 1272 C CA . GLY A 1 170 ? -29.516 9.625 -0.391 1 98.38 170 GLY A CA 1
ATOM 1273 C C . GLY A 1 170 ? -30.438 8.422 -0.361 1 98.38 170 GLY A C 1
ATOM 1274 O O . GLY A 1 170 ? -30.062 7.355 0.12 1 98.38 170 GLY A O 1
ATOM 1275 N N . THR A 1 171 ? -31.734 8.672 -0.833 1 98.5 171 THR A N 1
ATOM 1276 C CA . THR A 1 171 ? -32.719 7.598 -0.818 1 98.5 171 THR A CA 1
ATOM 1277 C C . THR A 1 171 ? -33.094 7.203 -2.24 1 98.5 171 THR A C 1
ATOM 1279 O O . THR A 1 171 ? -32.906 7.965 -3.184 1 98.5 171 THR A O 1
ATOM 1282 N N . LEU A 1 172 ? -33.531 5.969 -2.396 1 98.38 172 LEU A N 1
ATOM 1283 C CA . LEU A 1 172 ? -34.031 5.422 -3.664 1 98.38 172 LEU A CA 1
ATOM 1284 C C . LEU A 1 172 ? -35.156 4.43 -3.441 1 98.38 172 LEU A C 1
ATOM 1286 O O . LEU A 1 172 ? -35.312 3.91 -2.336 1 98.38 172 LEU A O 1
ATOM 1290 N N . ASP A 1 173 ? -35.938 4.34 -4.504 1 97.88 173 ASP A N 1
ATOM 1291 C CA . ASP A 1 173 ? -36.875 3.225 -4.52 1 97.88 173 ASP A CA 1
ATOM 1292 C C . ASP A 1 173 ? -36.156 1.905 -4.793 1 97.88 173 ASP A C 1
ATOM 1294 O O . ASP A 1 173 ? -35.562 1.72 -5.867 1 97.88 173 ASP A O 1
ATOM 1298 N N . TRP A 1 174 ? -36.25 0.979 -3.854 1 97.56 174 TRP A N 1
ATOM 1299 C CA . TRP A 1 174 ? -35.469 -0.238 -3.895 1 97.56 174 TRP A CA 1
ATOM 1300 C C . TRP A 1 174 ? -36 -1.208 -4.945 1 97.56 174 TRP A C 1
ATOM 1302 O O . TRP A 1 174 ? -37.188 -1.522 -4.961 1 97.56 174 TRP A O 1
ATOM 1312 N N . SER A 1 175 ? -35.188 -1.565 -5.785 1 97.19 175 SER A N 1
ATOM 1313 C CA . SER A 1 175 ? -35.344 -2.641 -6.762 1 97.19 175 SER A CA 1
ATOM 1314 C C . SER A 1 175 ? -34 -3.16 -7.234 1 97.19 175 SER A C 1
ATOM 1316 O O . SER A 1 175 ? -33.062 -2.377 -7.508 1 97.19 175 SER A O 1
ATOM 1318 N N . TYR A 1 176 ? -33.875 -4.512 -7.168 1 97.44 176 TYR A N 1
ATOM 1319 C CA . TYR A 1 176 ? -32.594 -5.102 -7.57 1 97.44 176 TYR A CA 1
ATOM 1320 C C . TYR A 1 176 ? -32.812 -6.238 -8.562 1 97.44 176 TYR A C 1
ATOM 1322 O O . TYR A 1 176 ? -33.594 -7.152 -8.312 1 97.44 176 TYR A O 1
ATOM 1330 N N . LYS A 1 177 ? -32.219 -6.066 -9.656 1 97.06 177 LYS A N 1
ATOM 1331 C CA . LYS A 1 177 ? -32.188 -7.105 -10.688 1 97.06 177 LYS A CA 1
ATOM 1332 C C . LYS A 1 177 ? -30.766 -7.426 -11.102 1 97.06 177 LYS A C 1
ATOM 1334 O O . LYS A 1 177 ? -30.016 -6.539 -11.516 1 97.06 177 LYS A O 1
ATOM 1339 N N . LYS A 1 178 ? -30.391 -8.703 -10.977 1 97.75 178 LYS A N 1
ATOM 1340 C CA . LYS A 1 178 ? -29.047 -9.117 -11.391 1 97.75 178 LYS A CA 1
ATOM 1341 C C . LYS A 1 178 ? -28.844 -8.875 -12.883 1 97.75 178 LYS A C 1
ATOM 1343 O O . LYS A 1 178 ? -29.766 -9.047 -13.68 1 97.75 178 LYS A O 1
ATOM 1348 N N . THR A 1 179 ? -27.625 -8.453 -13.188 1 97.12 179 THR A N 1
ATOM 1349 C CA . THR A 1 179 ? -27.234 -8.266 -14.586 1 97.12 179 THR A CA 1
ATOM 1350 C C . THR A 1 179 ? -26.812 -9.594 -15.211 1 97.12 179 THR A C 1
ATOM 1352 O O . THR A 1 179 ? -26.047 -10.352 -14.609 1 97.12 179 THR A O 1
ATOM 1355 N N . ASN A 1 180 ? -27.391 -9.852 -16.406 1 95.31 180 ASN A N 1
ATOM 1356 C CA . ASN A 1 180 ? -27 -11.078 -17.109 1 95.31 180 ASN A CA 1
ATOM 1357 C C . ASN A 1 180 ? -26.578 -10.797 -18.547 1 95.31 180 ASN A C 1
ATOM 1359 O O . ASN A 1 180 ? -26.266 -11.719 -19.297 1 95.31 180 ASN A O 1
ATOM 1363 N N . TYR A 1 181 ? -26.688 -9.484 -18.844 1 94.88 181 TYR A N 1
ATOM 1364 C CA . TYR A 1 181 ? -26.359 -9.094 -20.203 1 94.88 181 TYR A CA 1
ATOM 1365 C C . TYR A 1 181 ? -25.938 -7.629 -20.266 1 94.88 181 TYR A C 1
ATOM 1367 O O . TYR A 1 181 ? -26.531 -6.781 -19.594 1 94.88 181 TYR A O 1
ATOM 1375 N N . ILE A 1 182 ? -24.844 -7.453 -20.938 1 95.06 182 ILE A N 1
ATOM 1376 C CA . ILE A 1 182 ? -24.422 -6.109 -21.312 1 95.06 182 ILE A CA 1
ATOM 1377 C C . ILE A 1 182 ? -24.141 -6.055 -22.812 1 95.06 182 ILE A C 1
ATOM 1379 O O . ILE A 1 182 ? -23.359 -6.844 -23.344 1 95.06 182 ILE A O 1
ATOM 1383 N N . ARG A 1 183 ? -24.688 -5.137 -23.516 1 92.31 183 ARG A N 1
ATOM 1384 C CA . ARG A 1 183 ? -24.703 -5.082 -24.969 1 92.31 183 ARG A CA 1
ATOM 1385 C C . ARG A 1 183 ? -23.281 -5.078 -25.531 1 92.31 183 ARG A C 1
ATOM 1387 O O . ARG A 1 183 ? -22.984 -5.77 -26.5 1 92.31 183 ARG A O 1
ATOM 1394 N N . SER A 1 184 ? -22.391 -4.402 -24.969 1 91.31 184 SER A N 1
ATOM 1395 C CA . SER A 1 184 ? -21.047 -4.215 -25.516 1 91.31 184 SER A CA 1
ATOM 1396 C C . SER A 1 184 ? -20.062 -5.199 -24.891 1 91.31 184 SER A C 1
ATOM 1398 O O . SER A 1 184 ? -18.844 -5.043 -25.031 1 91.31 184 SER A O 1
ATOM 1400 N N . TYR A 1 185 ? -20.609 -6.219 -24.266 1 92.5 185 TYR A N 1
ATOM 1401 C CA . TYR A 1 185 ? -19.766 -7.129 -23.5 1 92.5 185 TYR A CA 1
ATOM 1402 C C . TYR A 1 185 ? -20.172 -8.578 -23.734 1 92.5 185 TYR A C 1
ATOM 1404 O O . TYR A 1 185 ? -21.297 -8.977 -23.422 1 92.5 185 TYR A O 1
ATOM 1412 N N . ASN A 1 186 ? -19.359 -9.305 -24.406 1 91.69 186 ASN A N 1
ATOM 1413 C CA . ASN A 1 186 ? -19.609 -10.727 -24.672 1 91.69 186 ASN A CA 1
ATOM 1414 C C . ASN A 1 186 ? -18.656 -11.617 -23.875 1 91.69 186 ASN A C 1
ATOM 1416 O O . ASN A 1 186 ? -17.609 -12.016 -24.375 1 91.69 186 ASN A O 1
ATOM 1420 N N . PRO A 1 187 ? -19.156 -12.086 -22.75 1 93.69 187 PRO A N 1
ATOM 1421 C CA . PRO A 1 187 ? -18.281 -12.859 -21.859 1 93.69 187 PRO A CA 1
ATOM 1422 C C . PRO A 1 187 ? -18.297 -14.352 -22.172 1 93.69 187 PRO A C 1
ATOM 1424 O O . PRO A 1 187 ? -17.484 -15.109 -21.625 1 93.69 187 PRO A O 1
ATOM 1427 N N . ALA A 1 188 ? -19.141 -14.867 -23.047 1 92.06 188 ALA A N 1
ATOM 1428 C CA . ALA A 1 188 ? -19.25 -16.281 -23.391 1 92.06 188 ALA A CA 1
ATOM 1429 C C . ALA A 1 188 ? -19.266 -16.484 -24.906 1 92.06 188 ALA A C 1
ATOM 1431 O O . ALA A 1 188 ? -20.312 -16.688 -25.516 1 92.06 188 ALA A O 1
ATOM 1432 N N . PRO A 1 189 ? -18.094 -16.531 -25.375 1 92.69 189 PRO A N 1
ATOM 1433 C CA . PRO A 1 189 ? -18.031 -16.719 -26.828 1 92.69 189 PRO A CA 1
ATOM 1434 C C . PRO A 1 189 ? -18.578 -18.078 -27.266 1 92.69 189 PRO A C 1
ATOM 1436 O O . PRO A 1 189 ? -18.422 -19.062 -26.547 1 92.69 189 PRO A O 1
ATOM 1439 N N . GLU A 1 190 ? -19.109 -18.031 -28.422 1 91.94 190 GLU A N 1
ATOM 1440 C CA . GLU A 1 190 ? -19.656 -19.266 -28.969 1 91.94 190 GLU A CA 1
ATOM 1441 C C . GLU A 1 190 ? -18.562 -20.141 -29.578 1 91.94 190 GLU A C 1
ATOM 1443 O O . GLU A 1 190 ? -17.688 -19.641 -30.281 1 91.94 190 GLU A O 1
ATOM 1448 N N . LEU A 1 191 ? -18.734 -21.375 -29.25 1 94.81 191 LEU A N 1
ATOM 1449 C CA . LEU A 1 191 ? -17.797 -22.344 -29.797 1 94.81 191 LEU A CA 1
ATOM 1450 C C . LEU A 1 191 ? -18 -22.516 -31.297 1 94.81 191 LEU A C 1
ATOM 1452 O O . LEU A 1 191 ? -19.141 -22.594 -31.781 1 94.81 191 LEU A O 1
ATOM 1456 N N . GLN A 1 192 ? -16.953 -22.484 -32.031 1 94.88 192 GLN A N 1
ATOM 1457 C CA . GLN A 1 192 ? -17 -22.75 -33.469 1 94.88 192 GLN A CA 1
ATOM 1458 C C . GLN A 1 192 ? -16.672 -24.219 -33.75 1 94.88 192 GLN A C 1
ATOM 1460 O O . GLN A 1 192 ? -15.516 -24.641 -33.656 1 94.88 192 GLN A O 1
ATOM 1465 N N . PRO A 1 193 ? -17.609 -24.938 -34.281 1 95.19 193 PRO A N 1
ATOM 1466 C CA . PRO A 1 193 ? -17.422 -26.391 -34.469 1 95.19 193 PRO A CA 1
ATOM 1467 C C . PRO A 1 193 ? -16.219 -26.719 -35.344 1 95.19 193 PRO A C 1
ATOM 1469 O O . PRO A 1 193 ? -15.547 -27.734 -35.125 1 95.19 193 PRO A O 1
ATOM 1472 N N . GLY A 1 194 ? -15.992 -25.922 -36.344 1 97.12 194 GLY A N 1
ATOM 1473 C CA . GLY A 1 194 ? -14.867 -26.172 -37.25 1 97.12 194 GLY A CA 1
ATOM 1474 C C . GLY A 1 194 ? -13.531 -26.219 -36.531 1 97.12 194 GLY A C 1
ATOM 1475 O O . GLY A 1 194 ? -12.672 -27.031 -36.844 1 97.12 194 GLY A O 1
ATOM 1476 N N . GLU A 1 195 ? -13.414 -25.344 -35.594 1 97.31 195 GLU A N 1
ATOM 1477 C CA . GLU A 1 195 ? -12.172 -25.312 -34.844 1 97.31 195 GLU A CA 1
ATOM 1478 C C . GLU A 1 195 ? -12.008 -26.562 -33.969 1 97.31 195 GLU A C 1
ATOM 1480 O O . GLU A 1 195 ? -10.898 -27.062 -33.812 1 97.31 195 GLU A O 1
ATOM 1485 N N . ILE A 1 196 ? -13.141 -27.062 -33.469 1 98.12 196 ILE A N 1
ATOM 1486 C CA . ILE A 1 196 ? -13.125 -28.25 -32.625 1 98.12 196 ILE A CA 1
ATOM 1487 C C . ILE A 1 196 ? -12.734 -29.469 -33.469 1 98.12 196 ILE A C 1
ATOM 1489 O O . ILE A 1 196 ? -11.906 -30.281 -33.062 1 98.12 196 ILE A O 1
ATOM 1493 N N . ILE A 1 197 ? -13.273 -29.578 -34.594 1 98.12 197 ILE A N 1
ATOM 1494 C CA . ILE A 1 197 ? -13 -30.688 -35.5 1 98.12 197 ILE A CA 1
ATOM 1495 C C . ILE A 1 197 ? -11.531 -30.656 -35.938 1 98.12 197 ILE A C 1
ATOM 1497 O O . ILE A 1 197 ? -10.852 -31.688 -35.906 1 98.12 197 ILE A O 1
ATOM 1501 N N . SER A 1 198 ? -11.125 -29.5 -36.25 1 98.44 198 SER A N 1
ATOM 1502 C CA . SER A 1 198 ? -9.742 -29.344 -36.688 1 98.44 198 SER A CA 1
ATOM 1503 C C . SER A 1 198 ? -8.766 -29.672 -35.562 1 98.44 198 SER A C 1
ATOM 1505 O O . SER A 1 198 ? -7.746 -30.312 -35.781 1 98.44 198 SER A O 1
ATOM 1507 N N . ALA A 1 199 ? -9.094 -29.188 -34.406 1 98.75 199 ALA A N 1
ATOM 1508 C CA . ALA A 1 199 ? -8.25 -29.453 -33.25 1 98.75 199 ALA A CA 1
ATOM 1509 C C . ALA A 1 199 ? -8.195 -30.938 -32.938 1 98.75 199 ALA A C 1
ATOM 1511 O O . ALA A 1 199 ? -7.125 -31.484 -32.688 1 98.75 199 ALA A O 1
ATOM 1512 N N . ALA A 1 200 ? -9.359 -31.562 -32.969 1 98.62 200 ALA A N 1
ATOM 1513 C CA . ALA A 1 200 ? -9.422 -33 -32.688 1 98.62 200 ALA A CA 1
ATOM 1514 C C . ALA A 1 200 ? -8.602 -33.781 -33.719 1 98.62 200 ALA A C 1
ATOM 1516 O O . ALA A 1 200 ? -7.906 -34.719 -33.344 1 98.62 200 ALA A O 1
ATOM 1517 N N . ALA A 1 201 ? -8.688 -33.406 -34.938 1 98.56 201 ALA A N 1
ATOM 1518 C CA . ALA A 1 201 ? -7.938 -34.062 -36 1 98.56 201 ALA A CA 1
ATOM 1519 C C . ALA A 1 201 ? -6.434 -33.969 -35.75 1 98.56 201 ALA A C 1
ATOM 1521 O O . ALA A 1 201 ? -5.699 -34.938 -35.938 1 98.56 201 ALA A O 1
ATOM 1522 N N . LEU A 1 202 ? -6.012 -32.781 -35.344 1 98.38 202 LEU A N 1
ATOM 1523 C CA . LEU A 1 202 ? -4.602 -32.594 -35.031 1 98.38 202 LEU A CA 1
ATOM 1524 C C . LEU A 1 202 ? -4.152 -33.469 -33.875 1 98.38 202 LEU A C 1
ATOM 1526 O O . LEU A 1 202 ? -3.082 -34.062 -33.938 1 98.38 202 LEU A O 1
ATOM 1530 N N . ILE A 1 203 ? -4.93 -33.5 -32.844 1 98.62 203 ILE A N 1
ATOM 1531 C CA . ILE A 1 203 ? -4.598 -34.281 -31.672 1 98.62 203 ILE A CA 1
ATOM 1532 C C . ILE A 1 203 ? -4.559 -35.781 -32.031 1 98.62 203 ILE A C 1
ATOM 1534 O O . ILE A 1 203 ? -3.641 -36.5 -31.625 1 98.62 203 ILE A O 1
ATOM 1538 N N . ASN A 1 204 ? -5.555 -36.219 -32.812 1 98.56 204 ASN A N 1
ATOM 1539 C CA . ASN A 1 204 ? -5.68 -37.625 -33.188 1 98.56 204 ASN A CA 1
ATOM 1540 C C . ASN A 1 204 ? -4.516 -38.094 -34.062 1 98.56 204 ASN A C 1
ATOM 1542 O O . ASN A 1 204 ? -4.121 -39.25 -34 1 98.56 204 ASN A O 1
ATOM 1546 N N . ARG A 1 205 ? -3.893 -37.219 -34.781 1 97.5 205 ARG A N 1
ATOM 1547 C CA . ARG A 1 205 ? -2.805 -37.562 -35.688 1 97.5 205 ARG A CA 1
ATOM 1548 C C . ARG A 1 205 ? -1.449 -37.375 -35.031 1 97.5 205 ARG A C 1
ATOM 1550 O O . ARG A 1 205 ? -0.429 -37.844 -35.531 1 97.5 205 ARG A O 1
ATOM 1557 N N . SER A 1 206 ? -1.47 -36.781 -33.875 1 97.88 206 SER A N 1
ATOM 1558 C CA . SER A 1 206 ? -0.231 -36.406 -33.188 1 97.88 206 SER A CA 1
ATOM 1559 C C . SER A 1 206 ? 0.454 -37.625 -32.594 1 97.88 206 SER A C 1
ATOM 1561 O O . SER A 1 206 ? -0.213 -38.562 -32.125 1 97.88 206 SER A O 1
ATOM 1563 N N . GLU A 1 207 ? 1.774 -37.625 -32.594 1 97.75 207 GLU A N 1
ATOM 1564 C CA . GLU A 1 207 ? 2.576 -38.656 -31.969 1 97.75 207 GLU A CA 1
ATOM 1565 C C . GLU A 1 207 ? 3.096 -38.219 -30.609 1 97.75 207 GLU A C 1
ATOM 1567 O O . GLU A 1 207 ? 3.34 -39.031 -29.719 1 97.75 207 GLU A O 1
ATOM 1572 N N . ARG A 1 208 ? 3.324 -36.906 -30.469 1 98.56 208 ARG A N 1
ATOM 1573 C CA . ARG A 1 208 ? 3.906 -36.375 -29.25 1 98.56 208 ARG A CA 1
ATOM 1574 C C . ARG A 1 208 ? 3.109 -35.188 -28.734 1 98.56 208 ARG A C 1
ATOM 1576 O O . ARG A 1 208 ? 3.65 -34.062 -28.609 1 98.56 208 ARG A O 1
ATOM 1583 N N . PRO A 1 209 ? 1.838 -35.375 -28.406 1 98.75 209 PRO A N 1
ATOM 1584 C CA . PRO A 1 209 ? 1.041 -34.281 -27.875 1 98.75 209 PRO A CA 1
ATOM 1585 C C . PRO A 1 209 ? 1.368 -33.938 -26.422 1 98.75 209 PRO A C 1
ATOM 1587 O O . PRO A 1 209 ? 1.766 -34.844 -25.672 1 98.75 209 PRO A O 1
ATOM 1590 N N . LEU A 1 210 ? 1.236 -32.719 -26.078 1 98.81 210 LEU A N 1
ATOM 1591 C CA . LEU A 1 210 ? 1.402 -32.219 -24.719 1 98.81 210 LEU A CA 1
ATOM 1592 C C . LEU A 1 210 ? 0.272 -31.266 -24.344 1 98.81 210 LEU A C 1
ATOM 1594 O O . LEU A 1 210 ? -0.07 -30.375 -25.109 1 98.81 210 LEU A O 1
ATOM 1598 N N . ILE A 1 211 ? -0.353 -31.484 -23.203 1 98.88 211 ILE A N 1
ATOM 1599 C CA . ILE A 1 211 ? -1.343 -30.547 -22.672 1 98.88 211 ILE A CA 1
ATOM 1600 C C . ILE A 1 211 ? -0.678 -29.594 -21.688 1 98.88 211 ILE A C 1
ATOM 1602 O O . ILE A 1 211 ? 0.051 -30.031 -20.797 1 98.88 211 ILE A O 1
ATOM 1606 N N . LEU A 1 212 ? -0.831 -28.312 -21.891 1 98.75 212 LEU A N 1
ATOM 1607 C CA . LEU A 1 212 ? -0.471 -27.297 -20.922 1 98.75 212 LEU A CA 1
ATOM 1608 C C . LEU A 1 212 ? -1.713 -26.734 -20.234 1 98.75 212 LEU A C 1
ATOM 1610 O O . LEU A 1 212 ? -2.545 -26.094 -20.875 1 98.75 212 LEU A O 1
ATOM 1614 N N . SER A 1 213 ? -1.797 -27 -18.969 1 98.62 213 SER A N 1
ATOM 1615 C CA . SER A 1 213 ? -2.967 -26.641 -18.172 1 98.62 213 SER A CA 1
ATOM 1616 C C . SER A 1 213 ? -2.715 -25.375 -17.375 1 98.62 213 SER A C 1
ATOM 1618 O O . SER A 1 213 ? -1.797 -25.312 -16.547 1 98.62 213 SER A O 1
ATOM 1620 N N . GLY A 1 214 ? -3.527 -24.344 -17.625 1 98.12 214 GLY A N 1
ATOM 1621 C CA . GLY A 1 214 ? -3.377 -23.078 -16.922 1 98.12 214 GLY A CA 1
ATOM 1622 C C . GLY A 1 214 ? -4.48 -22.812 -15.922 1 98.12 214 GLY A C 1
ATOM 1623 O O . GLY A 1 214 ? -5.27 -23.703 -15.609 1 98.12 214 GLY A O 1
ATOM 1624 N N . HIS A 1 215 ? -4.469 -21.625 -15.438 1 97.38 215 HIS A N 1
ATOM 1625 C CA . HIS A 1 215 ? -5.398 -21.188 -14.406 1 97.38 215 HIS A CA 1
ATOM 1626 C C . HIS A 1 215 ? -6.84 -21.234 -14.906 1 97.38 215 HIS A C 1
ATOM 1628 O O . HIS A 1 215 ? -7.762 -21.5 -14.133 1 97.38 215 HIS A O 1
ATOM 1634 N N . GLY A 1 216 ? -7.02 -21.031 -16.188 1 97.56 216 GLY A N 1
ATOM 1635 C CA . GLY A 1 216 ? -8.344 -21 -16.781 1 97.56 216 GLY A CA 1
ATOM 1636 C C . GLY A 1 216 ? -9.102 -22.312 -16.625 1 97.56 216 GLY A C 1
ATOM 1637 O O . GLY A 1 216 ? -10.336 -22.328 -16.609 1 97.56 216 GLY A O 1
ATOM 1638 N N . VAL A 1 217 ? -8.367 -23.422 -16.516 1 98.25 217 VAL A N 1
ATOM 1639 C CA . VAL A 1 217 ? -8.992 -24.719 -16.297 1 98.25 217 VAL A CA 1
ATOM 1640 C C . VAL A 1 217 ? -9.727 -24.719 -14.953 1 98.25 217 VAL A C 1
ATOM 1642 O O . VAL A 1 217 ? -10.852 -25.219 -14.859 1 98.25 217 VAL A O 1
ATOM 1645 N N . MET A 1 218 ? -9.031 -24.125 -13.984 1 96.56 218 MET A N 1
ATOM 1646 C CA . MET A 1 218 ? -9.617 -24.062 -12.648 1 96.56 218 MET A CA 1
ATOM 1647 C C . MET A 1 218 ? -10.773 -23.062 -12.602 1 96.56 218 MET A C 1
ATOM 1649 O O . MET A 1 218 ? -11.797 -23.328 -11.969 1 96.56 218 MET A O 1
ATOM 1653 N N . LEU A 1 219 ? -10.594 -21.938 -13.25 1 96.81 219 LEU A N 1
ATOM 1654 C CA . LEU A 1 219 ? -11.633 -20.906 -13.289 1 96.81 219 LEU A CA 1
ATOM 1655 C C . LEU A 1 219 ? -12.898 -21.438 -13.945 1 96.81 219 LEU A C 1
ATOM 1657 O O . LEU A 1 219 ? -14.008 -21.062 -13.57 1 96.81 219 LEU A O 1
ATOM 1661 N N . SER A 1 220 ? -12.75 -22.359 -14.875 1 97.12 220 SER A N 1
ATOM 1662 C CA . SER A 1 220 ? -13.859 -22.953 -15.617 1 97.12 220 SER A CA 1
ATOM 1663 C C . SER A 1 220 ? -14.383 -24.203 -14.93 1 97.12 220 SER A C 1
ATOM 1665 O O . SER A 1 220 ? -15.383 -24.797 -15.367 1 97.12 220 SER A O 1
ATOM 1667 N N . GLU A 1 221 ? -13.695 -24.656 -13.859 1 96.94 221 GLU A N 1
ATOM 1668 C CA . GLU A 1 221 ? -14 -25.922 -13.211 1 96.94 221 GLU A CA 1
ATOM 1669 C C . GLU A 1 221 ? -13.953 -27.078 -14.211 1 96.94 221 GLU A C 1
ATOM 1671 O O . GLU A 1 221 ? -14.875 -27.906 -14.258 1 96.94 221 GLU A O 1
ATOM 1676 N N . ALA A 1 222 ? -12.922 -27.094 -14.984 1 98.19 222 ALA A N 1
ATOM 1677 C CA . ALA A 1 222 ? -12.812 -28.031 -16.094 1 98.19 222 ALA A CA 1
ATOM 1678 C C . ALA A 1 222 ? -11.805 -29.141 -15.781 1 98.19 222 ALA A C 1
ATOM 1680 O O . ALA A 1 222 ? -11.344 -29.828 -16.688 1 98.19 222 ALA A O 1
ATOM 1681 N N . GLU A 1 223 ? -11.43 -29.328 -14.508 1 98.12 223 GLU A N 1
ATOM 1682 C CA . GLU A 1 223 ? -10.391 -30.281 -14.133 1 98.12 223 GLU A CA 1
ATOM 1683 C C . GLU A 1 223 ? -10.75 -31.703 -14.578 1 98.12 223 GLU A C 1
ATOM 1685 O O . GLU A 1 223 ? -9.93 -32.406 -15.18 1 98.12 223 GLU A O 1
ATOM 1690 N N . ALA A 1 224 ? -11.969 -32.125 -14.352 1 98.12 224 ALA A N 1
ATOM 1691 C CA . ALA A 1 224 ? -12.406 -33.469 -14.711 1 98.12 224 ALA A CA 1
ATOM 1692 C C . ALA A 1 224 ? -12.398 -33.656 -16.219 1 98.12 224 ALA A C 1
ATOM 1694 O O . ALA A 1 224 ? -12.039 -34.719 -16.719 1 98.12 224 ALA A O 1
ATOM 1695 N N . ASP A 1 225 ? -12.828 -32.656 -16.953 1 98.56 225 ASP A N 1
ATOM 1696 C CA . ASP A 1 225 ? -12.859 -32.688 -18.406 1 98.56 225 ASP A CA 1
ATOM 1697 C C . ASP A 1 225 ? -11.445 -32.812 -18.984 1 98.56 225 ASP A C 1
ATOM 1699 O O . ASP A 1 225 ? -11.211 -33.562 -19.922 1 98.56 225 ASP A O 1
ATOM 1703 N N . LEU A 1 226 ? -10.547 -32.031 -18.422 1 98.69 226 LEU A N 1
ATOM 1704 C CA . LEU A 1 226 ? -9.148 -32.094 -18.844 1 98.69 226 LEU A CA 1
ATOM 1705 C C . LEU A 1 226 ? -8.555 -33.469 -18.625 1 98.69 226 LEU A C 1
ATOM 1707 O O . LEU A 1 226 ? -7.879 -34 -19.5 1 98.69 226 LEU A O 1
ATOM 1711 N N . LEU A 1 227 ? -8.812 -34 -17.453 1 98.44 227 LEU A N 1
ATOM 1712 C CA . LEU A 1 227 ? -8.273 -35.312 -17.094 1 98.44 227 LEU A CA 1
ATOM 1713 C C . LEU A 1 227 ? -8.836 -36.406 -17.984 1 98.44 227 LEU A C 1
ATOM 1715 O O . LEU A 1 227 ? -8.109 -37.312 -18.406 1 98.44 227 LEU A O 1
ATOM 1719 N N . ALA A 1 228 ? -10.125 -36.312 -18.266 1 98.69 228 ALA A N 1
ATOM 1720 C CA . ALA A 1 228 ? -10.773 -37.312 -19.125 1 98.69 228 ALA A CA 1
ATOM 1721 C C . ALA A 1 228 ? -10.141 -37.312 -20.516 1 98.69 228 ALA A C 1
ATOM 1723 O O . ALA A 1 228 ? -9.914 -38.375 -21.094 1 98.69 228 ALA A O 1
ATOM 1724 N N . LEU A 1 229 ? -9.906 -36.156 -21.031 1 98.69 229 LEU A N 1
ATOM 1725 C CA . LEU A 1 229 ? -9.297 -36.062 -22.344 1 98.69 229 LEU A CA 1
ATOM 1726 C C . LEU A 1 229 ? -7.871 -36.594 -22.328 1 98.69 229 LEU A C 1
ATOM 1728 O O . LEU A 1 229 ? -7.484 -37.375 -23.219 1 98.69 229 LEU A O 1
ATOM 1732 N N . ALA A 1 230 ? -7.086 -36.219 -21.344 1 98.81 230 ALA A N 1
ATOM 1733 C CA . ALA A 1 230 ? -5.707 -36.656 -21.203 1 98.81 230 ALA A CA 1
ATOM 1734 C C . ALA A 1 230 ? -5.641 -38.188 -21.109 1 98.81 230 ALA A C 1
ATOM 1736 O O . ALA A 1 230 ? -4.82 -38.812 -21.766 1 98.81 230 ALA A O 1
ATOM 1737 N N . GLU A 1 231 ? -6.512 -38.781 -20.312 1 98.62 231 GLU A N 1
ATOM 1738 C CA . GLU A 1 231 ? -6.535 -40.219 -20.094 1 98.62 231 GLU A CA 1
ATOM 1739 C C . GLU A 1 231 ? -6.953 -40.969 -21.359 1 98.62 231 GLU A C 1
ATOM 1741 O O . GLU A 1 231 ? -6.391 -42.031 -21.672 1 98.62 231 GLU A O 1
ATOM 1746 N N . LYS A 1 232 ? -7.945 -40.438 -22 1 98.5 232 LYS A N 1
ATOM 1747 C CA . LYS A 1 232 ? -8.461 -41.094 -23.188 1 98.5 232 LYS A CA 1
ATOM 1748 C C . LYS A 1 232 ? -7.375 -41.25 -24.266 1 98.5 232 LYS A C 1
ATOM 1750 O O . LYS A 1 232 ? -7.254 -42.281 -24.891 1 98.5 232 LYS A O 1
ATOM 1755 N N . ALA A 1 233 ? -6.586 -40.219 -24.438 1 98.06 233 ALA A N 1
ATOM 1756 C CA . ALA A 1 233 ? -5.621 -40.219 -25.531 1 98.06 233 ALA A CA 1
ATOM 1757 C C . ALA A 1 233 ? -4.195 -40.375 -25.016 1 98.06 233 ALA A C 1
ATOM 1759 O O . ALA A 1 233 ? -3.232 -40.219 -25.766 1 98.06 233 ALA A O 1
ATOM 1760 N N . ASP A 1 234 ? -4.062 -40.656 -23.703 1 98.38 234 ASP A N 1
ATOM 1761 C CA . ASP A 1 234 ? -2.768 -40.875 -23.062 1 98.38 234 ASP A CA 1
ATOM 1762 C C . ASP A 1 234 ? -1.82 -39.719 -23.312 1 98.38 234 ASP A C 1
ATOM 1764 O O . ASP A 1 234 ? -0.702 -39.906 -23.797 1 98.38 234 ASP A O 1
ATOM 1768 N N . ILE A 1 235 ? -2.275 -38.531 -23.047 1 98.81 235 ILE A N 1
ATOM 1769 C CA . ILE A 1 235 ? -1.496 -37.312 -23.312 1 98.81 235 ILE A CA 1
ATOM 1770 C C . ILE A 1 235 ? -0.911 -36.781 -22 1 98.81 235 ILE A C 1
ATOM 1772 O O . ILE A 1 235 ? -1.642 -36.562 -21.031 1 98.81 235 ILE A O 1
ATOM 1776 N N . PRO A 1 236 ? 0.452 -36.594 -21.891 1 98.81 236 PRO A N 1
ATOM 1777 C CA . PRO A 1 236 ? 1.028 -36 -20.703 1 98.81 236 PRO A CA 1
ATOM 1778 C C . PRO A 1 236 ? 0.537 -34.562 -20.469 1 98.81 236 PRO A C 1
ATOM 1780 O O . PRO A 1 236 ? 0.299 -33.844 -21.438 1 98.81 236 PRO A O 1
ATOM 1783 N N . VAL A 1 237 ? 0.393 -34.188 -19.172 1 98.81 237 VAL A N 1
ATOM 1784 C CA . VAL A 1 237 ? -0.103 -32.875 -18.781 1 98.81 237 VAL A CA 1
ATOM 1785 C C . VAL A 1 237 ? 0.967 -32.156 -17.984 1 98.81 237 VAL A C 1
ATOM 1787 O O . VAL A 1 237 ? 1.53 -32.688 -17.031 1 98.81 237 VAL A O 1
ATOM 1790 N N . ALA A 1 238 ? 1.311 -30.969 -18.391 1 98.56 238 ALA A N 1
ATOM 1791 C CA . ALA A 1 238 ? 2.107 -30.016 -17.625 1 98.56 238 ALA A CA 1
ATOM 1792 C C . ALA A 1 238 ? 1.28 -28.797 -17.234 1 98.56 238 ALA A C 1
ATOM 1794 O O . ALA A 1 238 ? 0.303 -28.469 -17.906 1 98.56 238 ALA A O 1
ATOM 1795 N N . THR A 1 239 ? 1.647 -28.141 -16.156 1 98.38 239 THR A N 1
ATOM 1796 C CA . THR A 1 239 ? 0.84 -27.031 -15.656 1 98.38 239 THR A CA 1
ATOM 1797 C C . THR A 1 239 ? 1.67 -25.766 -15.57 1 98.38 239 THR A C 1
ATOM 1799 O O . THR A 1 239 ? 2.898 -25.812 -15.477 1 98.38 239 THR A O 1
ATOM 1802 N N . THR A 1 240 ? 0.963 -24.625 -15.711 1 97.94 240 THR A N 1
ATOM 1803 C CA . THR A 1 240 ? 1.562 -23.375 -15.258 1 97.94 240 THR A CA 1
ATOM 1804 C C . THR A 1 240 ? 1.544 -23.281 -13.734 1 97.94 240 THR A C 1
ATOM 1806 O O . THR A 1 240 ? 0.964 -24.141 -13.062 1 97.94 240 THR A O 1
ATOM 1809 N N . LEU A 1 241 ? 2.17 -22.25 -13.195 1 98 241 LEU A N 1
ATOM 1810 C CA . LEU A 1 241 ? 2.189 -22.047 -11.758 1 98 241 LEU A CA 1
ATOM 1811 C C . LEU A 1 241 ? 0.771 -21.938 -11.203 1 98 241 LEU A C 1
ATOM 1813 O O . LEU A 1 241 ? 0.422 -22.625 -10.234 1 98 241 LEU A O 1
ATOM 1817 N N . LEU A 1 242 ? -0.047 -21.125 -11.875 1 97.56 242 LEU A N 1
ATOM 1818 C CA . LEU A 1 242 ? -1.402 -20.906 -11.383 1 97.56 242 LEU A CA 1
ATOM 1819 C C . LEU A 1 242 ? -2.322 -22.047 -11.789 1 97.56 242 LEU A C 1
ATOM 1821 O O . LEU A 1 242 ? -3.451 -22.156 -11.305 1 97.56 242 LEU A O 1
ATOM 1825 N N . GLY A 1 243 ? -1.822 -22.969 -12.594 1 97.88 243 GLY A N 1
ATOM 1826 C CA . GLY A 1 243 ? -2.57 -24.156 -12.992 1 97.88 243 GLY A CA 1
ATOM 1827 C C . GLY A 1 243 ? -2.305 -25.359 -12.109 1 97.88 243 GLY A C 1
ATOM 1828 O O . GLY A 1 243 ? -2.93 -26.406 -12.273 1 97.88 243 GLY A O 1
ATOM 1829 N N . LEU A 1 244 ? -1.409 -25.125 -11.141 1 97.88 244 LEU A N 1
ATOM 1830 C CA . LEU A 1 244 ? -1.125 -26.219 -10.219 1 97.88 244 LEU A CA 1
ATOM 1831 C C . LEU A 1 244 ? -2.398 -26.688 -9.523 1 97.88 244 LEU A C 1
ATOM 1833 O O . LEU A 1 244 ? -3.248 -25.875 -9.164 1 97.88 244 LEU A O 1
ATOM 1837 N N . SER A 1 245 ? -2.605 -27.984 -9.328 1 97.12 245 SER A N 1
ATOM 1838 C CA . SER A 1 245 ? -3.699 -28.703 -8.672 1 97.12 245 SER A CA 1
ATOM 1839 C C . SER A 1 245 ? -4.867 -28.922 -9.625 1 97.12 245 SER A C 1
ATOM 1841 O O . SER A 1 245 ? -5.922 -29.406 -9.219 1 97.12 245 SER A O 1
ATOM 1843 N N . THR A 1 246 ? -4.672 -28.562 -10.977 1 97.56 246 THR A N 1
ATOM 1844 C CA . THR A 1 246 ? -5.695 -28.922 -11.953 1 97.56 246 THR A CA 1
ATOM 1845 C C . THR A 1 246 ? -5.711 -30.422 -12.188 1 97.56 246 THR A C 1
ATOM 1847 O O . THR A 1 246 ? -6.691 -30.969 -12.703 1 97.56 246 THR A O 1
ATOM 1850 N N . ILE A 1 247 ? -4.637 -31.062 -11.992 1 97.88 247 ILE A N 1
ATOM 1851 C CA . ILE A 1 247 ? -4.457 -32.5 -12.047 1 97.88 247 ILE A CA 1
ATOM 1852 C C . ILE A 1 247 ? -3.742 -33 -10.781 1 97.88 247 ILE A C 1
ATOM 1854 O O . ILE A 1 247 ? -2.826 -32.312 -10.289 1 97.88 247 ILE A O 1
ATOM 1858 N N . PRO A 1 248 ? -4.168 -34.062 -10.156 1 97.88 248 PRO A N 1
ATOM 1859 C CA . PRO A 1 248 ? -3.488 -34.531 -8.953 1 97.88 248 PRO A CA 1
ATOM 1860 C C . PRO A 1 248 ? -1.995 -34.781 -9.172 1 97.88 248 PRO A C 1
ATOM 1862 O O . PRO A 1 248 ? -1.596 -35.281 -10.219 1 97.88 248 PRO A O 1
ATOM 1865 N N . SER A 1 249 ? -1.229 -34.5 -8.172 1 97.56 249 SER A N 1
ATOM 1866 C CA . SER A 1 249 ? 0.226 -34.531 -8.273 1 97.56 249 SER A CA 1
ATOM 1867 C C . SER A 1 249 ? 0.719 -35.938 -8.617 1 97.56 249 SER A C 1
ATOM 1869 O O . SER A 1 249 ? 1.7 -36.094 -9.344 1 97.56 249 SER A O 1
ATOM 1871 N N . GLU A 1 250 ? 0.029 -36.938 -8.18 1 96.19 250 GLU A N 1
ATOM 1872 C CA . GLU A 1 250 ? 0.528 -38.312 -8.312 1 96.19 250 GLU A CA 1
ATOM 1873 C C . GLU A 1 250 ? -0.046 -39 -9.555 1 96.19 250 GLU A C 1
ATOM 1875 O O . GLU A 1 250 ? 0.266 -40.156 -9.844 1 96.19 250 GLU A O 1
ATOM 1880 N N . HIS A 1 251 ? -0.919 -38.344 -10.242 1 97.88 251 HIS A N 1
ATOM 1881 C CA . HIS A 1 251 ? -1.454 -38.938 -11.461 1 97.88 251 HIS A CA 1
ATOM 1882 C C . HIS A 1 251 ? -0.341 -39.25 -12.453 1 97.88 251 HIS A C 1
ATOM 1884 O O . HIS A 1 251 ? 0.572 -38.438 -12.648 1 97.88 251 HIS A O 1
ATOM 1890 N N . PRO A 1 252 ? -0.374 -40.344 -13.055 1 97.44 252 PRO A N 1
ATOM 1891 C CA . PRO A 1 252 ? 0.723 -40.781 -13.93 1 97.44 252 PRO A CA 1
ATOM 1892 C C . PRO A 1 252 ? 0.926 -39.844 -15.117 1 97.44 252 PRO A C 1
ATOM 1894 O O . PRO A 1 252 ? 2.039 -39.719 -15.633 1 97.44 252 PRO A O 1
ATOM 1897 N N . LEU A 1 253 ? -0.088 -39.125 -15.523 1 98.56 253 LEU A N 1
ATOM 1898 C CA . LEU A 1 253 ? 0.013 -38.25 -16.688 1 98.56 253 LEU A CA 1
ATOM 1899 C C . LEU A 1 253 ? 0.457 -36.844 -16.266 1 98.56 253 LEU A C 1
ATOM 1901 O O . LEU A 1 253 ? 0.727 -36 -17.109 1 98.56 253 LEU A O 1
ATOM 1905 N N . ASN A 1 254 ? 0.488 -36.594 -14.953 1 98.5 254 ASN A N 1
ATOM 1906 C CA . ASN A 1 254 ? 1.021 -35.312 -14.469 1 98.5 254 ASN A CA 1
ATOM 1907 C C . ASN A 1 254 ? 2.541 -35.25 -14.617 1 98.5 254 ASN A C 1
ATOM 1909 O O . ASN A 1 254 ? 3.26 -36 -13.961 1 98.5 254 ASN A O 1
ATOM 1913 N N . LYS A 1 255 ? 3.006 -34.344 -15.398 1 98.38 255 LYS A N 1
ATOM 1914 C CA . LYS A 1 255 ? 4.441 -34.281 -15.664 1 98.38 255 LYS A CA 1
ATOM 1915 C C . LYS A 1 255 ? 5.082 -33.062 -15 1 98.38 255 LYS A C 1
ATOM 1917 O O . LYS A 1 255 ? 6.273 -32.812 -15.188 1 98.38 255 LYS A O 1
ATOM 1922 N N . GLY A 1 256 ? 4.281 -32.312 -14.234 1 97.81 256 GLY A N 1
ATOM 1923 C CA . GLY A 1 256 ? 4.836 -31.219 -13.438 1 97.81 256 GLY A CA 1
ATOM 1924 C C . GLY A 1 256 ? 4.582 -29.859 -14.039 1 97.81 256 GLY A C 1
ATOM 1925 O O . GLY A 1 256 ? 3.584 -29.641 -14.727 1 97.81 256 GLY A O 1
ATOM 1926 N N . MET A 1 257 ? 5.34 -28.906 -13.656 1 97.88 257 MET A N 1
ATOM 1927 C CA . MET A 1 257 ? 5.188 -27.5 -14.008 1 97.88 257 MET A CA 1
ATOM 1928 C C . MET A 1 257 ? 6.121 -27.125 -15.156 1 97.88 257 MET A C 1
ATOM 1930 O O . MET A 1 257 ? 7.242 -27.609 -15.234 1 97.88 257 MET A O 1
ATOM 1934 N N . VAL A 1 258 ? 5.66 -26.234 -16.031 1 97.5 258 VAL A N 1
ATOM 1935 C CA . VAL A 1 258 ? 6.488 -25.688 -17.094 1 97.5 258 VAL A CA 1
ATOM 1936 C C . VAL A 1 258 ? 7.031 -24.312 -16.688 1 97.5 258 VAL A C 1
ATOM 1938 O O . VAL A 1 258 ? 6.547 -23.719 -15.727 1 97.5 258 VAL A O 1
ATOM 1941 N N . GLY A 1 259 ? 8.031 -23.859 -17.422 1 96.25 259 GLY A N 1
ATOM 1942 C CA . GLY A 1 259 ? 8.453 -22.484 -17.266 1 96.25 259 GLY A CA 1
ATOM 1943 C C . GLY A 1 259 ? 9.82 -22.344 -16.625 1 96.25 259 GLY A C 1
ATOM 1944 O O . GLY A 1 259 ? 10.555 -23.328 -16.5 1 96.25 259 GLY A O 1
ATOM 1945 N N . MET A 1 260 ? 10.133 -21.156 -16.203 1 96.31 260 MET A N 1
ATOM 1946 C CA . MET A 1 260 ? 11.445 -20.734 -15.711 1 96.31 260 MET A CA 1
ATOM 1947 C C . MET A 1 260 ? 11.906 -21.625 -14.562 1 96.31 260 MET A C 1
ATOM 1949 O O . MET A 1 260 ? 13.094 -21.922 -14.438 1 96.31 260 MET A O 1
ATOM 1953 N N . HIS A 1 261 ? 10.984 -21.953 -13.719 1 96.62 261 HIS A N 1
ATOM 1954 C CA . HIS A 1 261 ? 11.289 -22.828 -12.594 1 96.62 261 HIS A CA 1
ATOM 1955 C C . HIS A 1 261 ? 10.523 -24.156 -12.695 1 96.62 261 HIS A C 1
ATOM 1957 O O . HIS A 1 261 ? 10.242 -24.797 -11.68 1 96.62 261 HIS A O 1
ATOM 1963 N N . GLY A 1 262 ? 10.164 -24.5 -13.883 1 97 262 GLY A N 1
ATOM 1964 C CA . GLY A 1 262 ? 9.43 -25.734 -14.133 1 97 262 GLY A CA 1
ATOM 1965 C C . GLY A 1 262 ? 10.305 -26.969 -14.094 1 97 262 GLY A C 1
ATOM 1966 O O . GLY A 1 262 ? 11.523 -26.875 -13.922 1 97 262 GLY A O 1
ATOM 1967 N N . ASN A 1 263 ? 9.672 -28.125 -14.172 1 98.06 263 ASN A N 1
ATOM 1968 C CA . ASN A 1 263 ? 10.367 -29.406 -14.25 1 98.06 263 ASN A CA 1
ATOM 1969 C C . ASN A 1 263 ? 11.117 -29.562 -15.57 1 98.06 263 ASN A C 1
ATOM 1971 O O . ASN A 1 263 ? 10.719 -28.984 -16.578 1 98.06 263 ASN A O 1
ATOM 1975 N N . ILE A 1 264 ? 12.156 -30.375 -15.531 1 98.25 264 ILE A N 1
ATOM 1976 C CA . ILE A 1 264 ? 12.984 -30.578 -16.719 1 98.25 264 ILE A CA 1
ATOM 1977 C C . ILE A 1 264 ? 12.156 -31.25 -17.812 1 98.25 264 ILE A C 1
ATOM 1979 O O . ILE A 1 264 ? 12.18 -30.812 -18.969 1 98.25 264 ILE A O 1
ATOM 1983 N N . GLY A 1 265 ? 11.422 -32.25 -17.469 1 98 265 GLY A N 1
ATOM 1984 C CA . GLY A 1 265 ? 10.656 -33.031 -18.406 1 98 265 GLY A CA 1
ATOM 1985 C C . GLY A 1 265 ? 9.703 -32.219 -19.25 1 98 265 GLY A C 1
ATOM 1986 O O . GLY A 1 265 ? 9.828 -32.188 -20.484 1 98 265 GLY A O 1
ATOM 1987 N N . PRO A 1 266 ? 8.812 -31.547 -18.609 1 97.75 266 PRO A N 1
ATOM 1988 C CA . PRO A 1 266 ? 7.844 -30.766 -19.375 1 97.75 266 PRO A CA 1
ATOM 1989 C C . PRO A 1 266 ? 8.5 -29.641 -20.188 1 97.75 266 PRO A C 1
ATOM 1991 O O . PRO A 1 266 ? 8.031 -29.312 -21.281 1 97.75 266 PRO A O 1
ATOM 1994 N N . ASN A 1 267 ? 9.516 -28.984 -19.688 1 97.5 267 ASN A N 1
ATOM 1995 C CA . ASN A 1 267 ? 10.203 -27.953 -20.453 1 97.5 267 ASN A CA 1
ATOM 1996 C C . ASN A 1 267 ? 10.812 -28.516 -21.719 1 97.5 267 ASN A C 1
ATOM 1998 O O . ASN A 1 267 ? 10.672 -27.922 -22.797 1 97.5 267 ASN A O 1
ATOM 2002 N N . ILE A 1 268 ? 11.453 -29.656 -21.656 1 97.12 268 ILE A N 1
ATOM 2003 C CA . ILE A 1 268 ? 12.023 -30.312 -22.828 1 97.12 268 ILE A CA 1
ATOM 2004 C C . ILE A 1 268 ? 10.906 -30.781 -23.75 1 97.12 268 ILE A C 1
ATOM 2006 O O . ILE A 1 268 ? 11 -30.625 -24.969 1 97.12 268 ILE A O 1
ATOM 2010 N N . ALA A 1 269 ? 9.906 -31.359 -23.172 1 97.5 269 ALA A N 1
ATOM 2011 C CA . ALA A 1 269 ? 8.789 -31.891 -23.938 1 97.5 269 ALA A CA 1
ATOM 2012 C C . ALA A 1 269 ? 8.102 -30.797 -24.75 1 97.5 269 ALA A C 1
ATOM 2014 O O . ALA A 1 269 ? 7.617 -31.031 -25.859 1 97.5 269 ALA A O 1
ATOM 2015 N N . THR A 1 270 ? 8.031 -29.594 -24.234 1 96.75 270 THR A N 1
ATOM 2016 C CA . THR A 1 270 ? 7.426 -28.484 -24.953 1 96.75 270 THR A CA 1
ATOM 2017 C C . THR A 1 270 ? 8.102 -28.281 -26.297 1 96.75 270 THR A C 1
ATOM 2019 O O . THR A 1 270 ? 7.43 -28.047 -27.297 1 96.75 270 THR A O 1
ATOM 2022 N N . ASN A 1 271 ? 9.391 -28.406 -26.359 1 95.5 271 ASN A N 1
ATOM 2023 C CA . ASN A 1 271 ? 10.141 -28.172 -27.594 1 95.5 271 ASN A CA 1
ATOM 2024 C C . ASN A 1 271 ? 10.195 -29.422 -28.469 1 95.5 271 ASN A C 1
ATOM 2026 O O . ASN A 1 271 ? 10.586 -29.359 -29.625 1 95.5 271 ASN A O 1
ATOM 2030 N N . ASN A 1 272 ? 9.742 -30.562 -27.938 1 96.62 272 ASN A N 1
ATOM 2031 C CA . ASN A 1 272 ? 9.766 -31.812 -28.688 1 96.62 272 ASN A CA 1
ATOM 2032 C C . ASN A 1 272 ? 8.359 -32.219 -29.141 1 96.62 272 ASN A C 1
ATOM 2034 O O . ASN A 1 272 ? 8.211 -33.094 -30 1 96.62 272 ASN A O 1
ATOM 2038 N N . ALA A 1 273 ? 7.391 -31.625 -28.562 1 98.12 273 ALA A N 1
ATOM 2039 C CA . ALA A 1 273 ? 6.012 -31.969 -28.891 1 98.12 273 ALA A CA 1
ATOM 2040 C C . ALA A 1 273 ? 5.688 -31.609 -30.328 1 98.12 273 ALA A C 1
ATOM 2042 O O . ALA A 1 273 ? 6.23 -30.641 -30.875 1 98.12 273 ALA A O 1
ATOM 2043 N N . ASP A 1 274 ? 4.836 -32.406 -30.969 1 98.44 274 ASP A N 1
ATOM 2044 C CA . ASP A 1 274 ? 4.371 -32.062 -32.312 1 98.44 274 ASP A CA 1
ATOM 2045 C C . ASP A 1 274 ? 3.039 -31.328 -32.25 1 98.44 274 ASP A C 1
ATOM 2047 O O . ASP A 1 274 ? 2.68 -30.609 -33.188 1 98.44 274 ASP A O 1
ATOM 2051 N N . VAL A 1 275 ? 2.271 -31.484 -31.141 1 98.75 275 VAL A N 1
ATOM 2052 C CA . VAL A 1 275 ? 1.051 -30.734 -30.891 1 98.75 275 VAL A CA 1
ATOM 2053 C C . VAL A 1 275 ? 1.014 -30.297 -29.422 1 98.75 275 VAL A C 1
ATOM 2055 O O . VAL A 1 275 ? 1.321 -31.078 -28.531 1 98.75 275 VAL A O 1
ATOM 2058 N N . ILE A 1 276 ? 0.742 -29.062 -29.172 1 98.81 276 ILE A N 1
ATOM 2059 C CA . ILE A 1 276 ? 0.521 -28.547 -27.828 1 98.81 276 ILE A CA 1
ATOM 2060 C C . ILE A 1 276 ? -0.919 -28.062 -27.688 1 98.81 276 ILE A C 1
ATOM 2062 O O . ILE A 1 276 ? -1.377 -27.234 -28.469 1 98.81 276 ILE A O 1
ATOM 2066 N N . LEU A 1 277 ? -1.64 -28.656 -26.812 1 98.88 277 LEU A N 1
ATOM 2067 C CA . LEU A 1 277 ? -2.955 -28.172 -26.422 1 98.88 277 LEU A CA 1
ATOM 2068 C C . LEU A 1 277 ? -2.854 -27.281 -25.172 1 98.88 277 LEU A C 1
ATOM 2070 O O . LEU A 1 277 ? -2.797 -27.797 -24.062 1 98.88 277 LEU A O 1
ATOM 2074 N N . ALA A 1 278 ? -2.809 -25.969 -25.375 1 98.75 278 ALA A N 1
ATOM 2075 C CA . ALA A 1 278 ? -2.76 -25 -24.281 1 98.75 278 ALA A CA 1
ATOM 2076 C C . ALA A 1 278 ? -4.164 -24.609 -23.828 1 98.75 278 ALA A C 1
ATOM 2078 O O . ALA A 1 278 ? -4.938 -24.047 -24.609 1 98.75 278 ALA A O 1
ATOM 2079 N N . VAL A 1 279 ? -4.469 -24.891 -22.562 1 98.81 279 VAL A N 1
ATOM 2080 C CA . VAL A 1 279 ? -5.836 -24.703 -22.094 1 98.81 279 VAL A CA 1
ATOM 2081 C C . VAL A 1 279 ? -5.859 -23.688 -20.969 1 98.81 279 VAL A C 1
ATOM 2083 O O . VAL A 1 279 ? -5.352 -23.938 -19.875 1 98.81 279 VAL A O 1
ATOM 2086 N N . GLY A 1 280 ? -6.523 -22.547 -21.219 1 98.06 280 GLY A N 1
ATOM 2087 C CA . GLY A 1 280 ? -6.73 -21.562 -20.188 1 98.06 280 GLY A CA 1
ATOM 2088 C C . GLY A 1 280 ? -5.438 -21 -19.625 1 98.06 280 GLY A C 1
ATOM 2089 O O . GLY A 1 280 ? -5.262 -20.938 -18.406 1 98.06 280 GLY A O 1
ATOM 2090 N N . MET A 1 281 ? -4.473 -20.688 -20.484 1 97.12 281 MET A N 1
ATOM 2091 C CA . MET A 1 281 ? -3.188 -20.156 -20.031 1 97.12 281 MET A CA 1
ATOM 2092 C C . MET A 1 281 ? -2.713 -19.031 -20.938 1 97.12 281 MET A C 1
ATOM 2094 O O . MET A 1 281 ? -3.166 -18.906 -22.078 1 97.12 281 MET A O 1
ATOM 2098 N N . ARG A 1 282 ? -1.849 -18.219 -20.375 1 94.88 282 ARG A N 1
ATOM 2099 C CA . ARG A 1 282 ? -1.113 -17.219 -21.141 1 94.88 282 ARG A CA 1
ATOM 2100 C C . ARG A 1 282 ? 0.295 -17.703 -21.469 1 94.88 282 ARG A C 1
ATOM 2102 O O . ARG A 1 282 ? 0.945 -18.344 -20.641 1 94.88 282 ARG A O 1
ATOM 2109 N N . PHE A 1 283 ? 0.707 -17.391 -22.688 1 96.06 283 PHE A N 1
ATOM 2110 C CA . PHE A 1 283 ? 2.094 -17.672 -23.047 1 96.06 283 PHE A CA 1
ATOM 2111 C C . PHE A 1 283 ? 3.006 -16.531 -22.594 1 96.06 283 PHE A C 1
ATOM 2113 O O . PHE A 1 283 ? 3.645 -15.875 -23.406 1 96.06 283 PHE A O 1
ATOM 2120 N N . ASP A 1 284 ? 3.133 -16.391 -21.281 1 92.5 284 ASP A N 1
ATOM 2121 C CA . ASP A 1 284 ? 3.945 -15.312 -20.734 1 92.5 284 ASP A CA 1
ATOM 2122 C C . ASP A 1 284 ? 5.43 -15.672 -20.75 1 92.5 284 ASP A C 1
ATOM 2124 O O . ASP A 1 284 ? 5.789 -16.812 -21.031 1 92.5 284 ASP A O 1
ATOM 2128 N N . ASP A 1 285 ? 6.195 -14.719 -20.359 1 93 285 ASP A N 1
ATOM 2129 C CA . ASP A 1 285 ? 7.645 -14.844 -20.484 1 93 285 ASP A CA 1
ATOM 2130 C C . ASP A 1 285 ? 8.188 -15.891 -19.516 1 93 285 ASP A C 1
ATOM 2132 O O . ASP A 1 285 ? 9.219 -16.516 -19.781 1 93 285 ASP A O 1
ATOM 2136 N N . ARG A 1 286 ? 7.504 -16.156 -18.469 1 93 286 ARG A N 1
ATOM 2137 C CA . ARG A 1 286 ? 7.961 -17.141 -17.484 1 93 286 ARG A CA 1
ATOM 2138 C C . ARG A 1 286 ? 7.754 -18.562 -18 1 93 286 ARG A C 1
ATOM 2140 O O . ARG A 1 286 ? 8.43 -19.484 -17.547 1 93 286 ARG A O 1
ATOM 2147 N N . VAL A 1 287 ? 6.855 -18.719 -18.891 1 94.62 287 VAL A N 1
ATOM 2148 C CA . VAL A 1 287 ? 6.531 -20.031 -19.438 1 94.62 287 VAL A CA 1
ATOM 2149 C C . VAL A 1 287 ? 7.312 -20.266 -20.734 1 94.62 287 VAL A C 1
ATOM 2151 O O . VAL A 1 287 ? 7.781 -21.375 -21 1 94.62 287 VAL A O 1
ATOM 2154 N N . THR A 1 288 ? 7.562 -19.234 -21.547 1 94.69 288 THR A N 1
ATOM 2155 C CA . THR A 1 288 ? 8.023 -19.422 -22.922 1 94.69 288 THR A CA 1
ATOM 2156 C C . THR A 1 288 ? 9.539 -19.234 -23.016 1 94.69 288 THR A C 1
ATOM 2158 O O . THR A 1 288 ? 10.188 -19.797 -23.891 1 94.69 288 THR A O 1
ATOM 2161 N N . GLY A 1 289 ? 10.094 -18.344 -22.094 1 92.69 289 GLY A N 1
ATOM 2162 C CA . GLY A 1 289 ? 11.469 -17.922 -22.328 1 92.69 289 GLY A CA 1
ATOM 2163 C C . GLY A 1 289 ? 11.648 -17.156 -23.609 1 92.69 289 GLY A C 1
ATOM 2164 O O . GLY A 1 289 ? 10.938 -16.172 -23.859 1 92.69 289 GLY A O 1
ATOM 2165 N N . VAL A 1 290 ? 12.547 -17.672 -24.5 1 93 290 VAL A N 1
ATOM 2166 C CA . VAL A 1 290 ? 12.75 -17.047 -25.797 1 93 290 VAL A CA 1
ATOM 2167 C C . VAL A 1 290 ? 11.688 -17.516 -26.781 1 93 290 VAL A C 1
ATOM 2169 O O . VAL A 1 290 ? 11.648 -18.688 -27.141 1 93 290 VAL A O 1
ATOM 2172 N N . ILE A 1 291 ? 10.938 -16.641 -27.266 1 93.19 291 ILE A N 1
ATOM 2173 C CA . ILE A 1 291 ? 9.773 -16.953 -28.078 1 93.19 291 ILE A CA 1
ATOM 2174 C C . ILE A 1 291 ? 10.211 -17.609 -29.391 1 93.19 291 ILE A C 1
ATOM 2176 O O . ILE A 1 291 ? 9.586 -18.547 -29.859 1 93.19 291 ILE A O 1
ATOM 2180 N N . LYS A 1 292 ? 11.281 -17.141 -29.953 1 92.12 292 LYS A N 1
ATOM 2181 C CA . LYS A 1 292 ? 11.742 -17.609 -31.266 1 92.12 292 LYS A CA 1
ATOM 2182 C C . LYS A 1 292 ? 12.062 -19.094 -31.234 1 92.12 292 LYS A C 1
ATOM 2184 O O . LYS A 1 292 ? 11.906 -19.797 -32.219 1 92.12 292 LYS A O 1
ATOM 2189 N N . SER A 1 293 ? 12.406 -19.578 -30.094 1 93.88 293 SER A N 1
ATOM 2190 C CA . SER A 1 293 ? 12.805 -20.969 -29.984 1 93.88 293 SER A CA 1
ATOM 2191 C C . SER A 1 293 ? 11.766 -21.781 -29.219 1 93.88 293 SER A C 1
ATOM 2193 O O . SER A 1 293 ? 11.992 -22.953 -28.906 1 93.88 293 SER A O 1
ATOM 2195 N N . TYR A 1 294 ? 10.625 -21.188 -28.969 1 95.88 294 TYR A N 1
ATOM 2196 C CA . TYR A 1 294 ? 9.609 -21.859 -28.172 1 95.88 294 TYR A CA 1
ATOM 2197 C C . TYR A 1 294 ? 8.742 -22.766 -29.031 1 95.88 294 TYR A C 1
ATOM 2199 O O . TYR A 1 294 ? 8.086 -22.312 -29.969 1 95.88 294 TYR A O 1
ATOM 2207 N N . ALA A 1 295 ? 8.758 -24.031 -28.781 1 95.56 295 ALA A N 1
ATOM 2208 C CA . ALA A 1 295 ? 7.934 -25.047 -29.422 1 95.56 295 ALA A CA 1
ATOM 2209 C C . ALA A 1 295 ? 7.957 -24.906 -30.938 1 95.56 295 ALA A C 1
ATOM 2211 O O . ALA A 1 295 ? 6.906 -24.859 -31.578 1 95.56 295 ALA A O 1
ATOM 2212 N N . PRO A 1 296 ? 9.094 -24.891 -31.547 1 92.38 296 PRO A N 1
ATOM 2213 C CA . PRO A 1 296 ? 9.195 -24.547 -32.969 1 92.38 296 PRO A CA 1
ATOM 2214 C C . PRO A 1 296 ? 8.516 -25.578 -33.875 1 92.38 296 PRO A C 1
ATOM 2216 O O . PRO A 1 296 ? 8.055 -25.234 -34.969 1 92.38 296 PRO A O 1
ATOM 2219 N N . GLN A 1 297 ? 8.375 -26.75 -33.531 1 92.12 297 GLN A N 1
ATOM 2220 C CA . GLN A 1 297 ? 7.836 -27.781 -34.406 1 92.12 297 GLN A CA 1
ATOM 2221 C C . GLN A 1 297 ? 6.383 -28.094 -34.062 1 92.12 297 GLN A C 1
ATOM 2223 O O . GLN A 1 297 ? 5.734 -28.891 -34.75 1 92.12 297 GLN A O 1
ATOM 2228 N N . ALA A 1 298 ? 5.91 -27.547 -33 1 97 298 ALA A N 1
ATOM 2229 C CA . ALA A 1 298 ? 4.598 -27.938 -32.5 1 97 298 ALA A CA 1
ATOM 2230 C C . ALA A 1 298 ? 3.482 -27.156 -33.188 1 97 298 ALA A C 1
ATOM 2232 O O . ALA A 1 298 ? 3.627 -25.969 -33.469 1 97 298 ALA A O 1
ATOM 2233 N N . LYS A 1 299 ? 2.438 -27.844 -33.594 1 98.31 299 LYS A N 1
ATOM 2234 C CA . LYS A 1 299 ? 1.17 -27.172 -33.844 1 98.31 299 LYS A CA 1
ATOM 2235 C C . LYS A 1 299 ? 0.471 -26.797 -32.531 1 98.31 299 LYS A C 1
ATOM 2237 O O . LYS A 1 299 ? 0.175 -27.672 -31.719 1 98.31 299 LYS A O 1
ATOM 2242 N N . ILE A 1 300 ? 0.189 -25.531 -32.406 1 98.56 300 ILE A N 1
ATOM 2243 C CA . ILE A 1 300 ? -0.341 -25.031 -31.141 1 98.56 300 ILE A CA 1
ATOM 2244 C C . ILE A 1 300 ? -1.854 -24.859 -31.25 1 98.56 300 ILE A C 1
ATOM 2246 O O . ILE A 1 300 ? -2.342 -24.125 -32.125 1 98.56 300 ILE A O 1
ATOM 2250 N N . ILE A 1 301 ? -2.58 -25.547 -30.406 1 98.81 301 ILE A N 1
ATOM 2251 C CA . ILE A 1 301 ? -4 -25.328 -30.156 1 98.81 301 ILE A CA 1
ATOM 2252 C C . ILE A 1 301 ? -4.18 -24.531 -28.875 1 98.81 301 ILE A C 1
ATOM 2254 O O . ILE A 1 301 ? -3.762 -24.984 -27.797 1 98.81 301 ILE A O 1
ATOM 2258 N N . HIS A 1 302 ? -4.727 -23.359 -28.969 1 98.75 302 HIS A N 1
ATOM 2259 C CA . HIS A 1 302 ? -4.871 -22.469 -27.828 1 98.75 302 HIS A CA 1
ATOM 2260 C C . HIS A 1 302 ? -6.34 -22.25 -27.484 1 98.75 302 HIS A C 1
ATOM 2262 O O . HIS A 1 302 ? -7.094 -21.703 -28.281 1 98.75 302 HIS A O 1
ATOM 2268 N N . ILE A 1 303 ? -6.766 -22.75 -26.297 1 98.62 303 ILE A N 1
ATOM 2269 C CA . ILE A 1 303 ? -8.109 -22.516 -25.781 1 98.62 303 ILE A CA 1
ATOM 2270 C C . ILE A 1 303 ? -8.078 -21.406 -24.734 1 98.62 303 ILE A C 1
ATOM 2272 O O . ILE A 1 303 ? -7.426 -21.547 -23.703 1 98.62 303 ILE A O 1
ATOM 2276 N N . ASP A 1 304 ? -8.773 -20.375 -24.984 1 97.94 304 ASP A N 1
ATOM 2277 C CA . ASP A 1 304 ? -8.844 -19.281 -24.016 1 97.94 304 ASP A CA 1
ATOM 2278 C C . ASP A 1 304 ? -10.164 -18.516 -24.156 1 97.94 304 ASP A C 1
ATOM 2280 O O . ASP A 1 304 ? -10.734 -18.438 -25.25 1 97.94 304 ASP A O 1
ATOM 2284 N N . ILE A 1 305 ? -10.586 -18.047 -23.062 1 97.75 305 ILE A N 1
ATOM 2285 C CA . ILE A 1 305 ? -11.852 -17.312 -23.047 1 97.75 305 ILE A CA 1
ATOM 2286 C C . ILE A 1 305 ? -11.625 -15.875 -23.516 1 97.75 305 ILE A C 1
ATOM 2288 O O . ILE A 1 305 ? -12.562 -15.203 -23.938 1 97.75 305 ILE A O 1
ATOM 2292 N N . ASP A 1 306 ? -10.438 -15.375 -23.391 1 96.19 306 ASP A N 1
ATOM 2293 C CA . ASP A 1 306 ? -10.07 -14.016 -23.781 1 96.19 306 ASP A CA 1
ATOM 2294 C C . ASP A 1 306 ? -9.391 -14.008 -25.141 1 96.19 306 ASP A C 1
ATOM 2296 O O . ASP A 1 306 ? -8.258 -14.469 -25.281 1 96.19 306 ASP A O 1
ATOM 2300 N N . SER A 1 307 ? -9.945 -13.383 -26.094 1 95.5 307 SER A N 1
ATOM 2301 C CA . SER A 1 307 ? -9.43 -13.375 -27.453 1 95.5 307 SER A CA 1
ATOM 2302 C C . SER A 1 307 ? -8.117 -12.594 -27.547 1 95.5 307 SER A C 1
ATOM 2304 O O . SER A 1 307 ? -7.312 -12.836 -28.438 1 95.5 307 SER A O 1
ATOM 2306 N N . ALA A 1 308 ? -7.91 -11.719 -26.562 1 94.19 308 ALA A N 1
ATOM 2307 C CA . ALA A 1 308 ? -6.707 -10.891 -26.594 1 94.19 308 ALA A CA 1
ATOM 2308 C C . ALA A 1 308 ? -5.461 -11.734 -26.344 1 94.19 308 ALA A C 1
ATOM 2310 O O . ALA A 1 308 ? -4.34 -11.281 -26.609 1 94.19 308 ALA A O 1
ATOM 2311 N N . GLU A 1 309 ? -5.625 -12.953 -25.875 1 95.38 309 GLU A N 1
ATOM 2312 C CA . GLU A 1 309 ? -4.488 -13.812 -25.578 1 95.38 309 GLU A CA 1
ATOM 2313 C C . GLU A 1 309 ? -3.996 -14.539 -26.828 1 95.38 309 GLU A C 1
ATOM 2315 O O . GLU A 1 309 ? -2.863 -15.023 -26.859 1 95.38 309 GLU A O 1
ATOM 2320 N N . PHE A 1 310 ? -4.855 -14.641 -27.859 1 97.06 310 PHE A N 1
ATOM 2321 C CA . PHE A 1 310 ? -4.465 -15.367 -29.062 1 97.06 310 PHE A CA 1
ATOM 2322 C C . PHE A 1 310 ? -3.396 -14.594 -29.828 1 97.06 310 PHE A C 1
ATOM 2324 O O . PHE A 1 310 ? -3.543 -13.398 -30.078 1 97.06 310 PHE A O 1
ATOM 2331 N N . ASN A 1 311 ? -2.377 -15.219 -30.125 1 96.06 311 ASN A N 1
ATOM 2332 C CA . ASN A 1 311 ? -1.303 -14.711 -30.969 1 96.06 311 ASN A CA 1
ATOM 2333 C C . ASN A 1 311 ? -0.617 -13.5 -30.359 1 96.06 311 ASN A C 1
ATOM 2335 O O . ASN A 1 311 ? 0.033 -12.727 -31.062 1 96.06 311 ASN A O 1
ATOM 2339 N N . LYS A 1 312 ? -0.882 -13.328 -29.125 1 92.5 312 LYS A N 1
ATOM 2340 C CA . LYS A 1 312 ? -0.246 -12.219 -28.438 1 92.5 312 LYS A CA 1
ATOM 2341 C C . LYS A 1 312 ? 1.269 -12.398 -28.375 1 92.5 312 LYS A C 1
ATOM 2343 O O . LYS A 1 312 ? 2.023 -11.461 -28.656 1 92.5 312 LYS A O 1
ATOM 2348 N N . ASN A 1 313 ? 1.705 -13.562 -27.969 1 94.06 313 ASN A N 1
ATOM 2349 C CA . ASN A 1 313 ? 3.121 -13.891 -27.828 1 94.06 313 ASN A CA 1
ATOM 2350 C C . ASN A 1 313 ? 3.502 -15.094 -28.688 1 94.06 313 ASN A C 1
ATOM 2352 O O . ASN A 1 313 ? 4.508 -15.062 -29.391 1 94.06 313 ASN A O 1
ATOM 2356 N N . VAL A 1 314 ? 2.672 -16.109 -28.594 1 96.06 314 VAL A N 1
ATOM 2357 C CA . VAL A 1 314 ? 2.865 -17.328 -29.375 1 96.06 314 VAL A CA 1
ATOM 2358 C C . VAL A 1 314 ? 1.717 -17.5 -30.375 1 96.06 314 VAL A C 1
ATOM 2360 O O . VAL A 1 314 ? 0.546 -17.406 -30 1 96.06 314 VAL A O 1
ATOM 2363 N N . LYS A 1 315 ? 2.049 -17.75 -31.625 1 96.56 315 LYS A N 1
ATOM 2364 C CA . LYS A 1 315 ? 1.04 -17.906 -32.656 1 96.56 315 LYS A CA 1
ATOM 2365 C C . LYS A 1 315 ? 0.335 -19.266 -32.562 1 96.56 315 LYS A C 1
ATOM 2367 O O . LYS A 1 315 ? 0.987 -20.312 -32.531 1 96.56 315 LYS A O 1
ATOM 2372 N N . ALA A 1 316 ? -0.933 -19.297 -32.5 1 97.69 316 ALA A N 1
ATOM 2373 C CA . ALA A 1 316 ? -1.729 -20.516 -32.438 1 97.69 316 ALA A CA 1
ATOM 2374 C C . ALA A 1 316 ? -2.053 -21.031 -33.844 1 97.69 316 ALA A C 1
ATOM 2376 O O . ALA A 1 316 ? -2.391 -20.234 -34.719 1 97.69 316 ALA A O 1
ATOM 2377 N N . HIS A 1 317 ? -1.89 -22.234 -34.062 1 98.06 317 HIS A N 1
ATOM 2378 C CA . HIS A 1 317 ? -2.361 -22.859 -35.312 1 98.06 317 HIS A CA 1
ATOM 2379 C C . HIS A 1 317 ? -3.883 -22.953 -35.312 1 98.06 317 HIS A C 1
ATOM 2381 O O . HIS A 1 317 ? -4.508 -22.766 -36.375 1 98.06 317 HIS A O 1
ATOM 2387 N N . ILE A 1 318 ? -4.445 -23.297 -34.188 1 98.38 318 ILE A N 1
ATOM 2388 C CA . ILE A 1 318 ? -5.891 -23.297 -33.969 1 98.38 318 ILE A CA 1
ATOM 2389 C C . ILE A 1 318 ? -6.219 -22.547 -32.688 1 98.38 318 ILE A C 1
ATOM 2391 O O . ILE A 1 318 ? -5.734 -22.922 -31.609 1 98.38 318 ILE A O 1
ATOM 2395 N N . ALA A 1 319 ? -6.922 -21.484 -32.781 1 98.12 319 ALA A N 1
ATOM 2396 C CA . ALA A 1 319 ? -7.441 -20.75 -31.641 1 98.12 319 ALA A CA 1
ATOM 2397 C C . ALA A 1 319 ? -8.898 -21.109 -31.359 1 98.12 319 ALA A C 1
ATOM 2399 O O . ALA A 1 319 ? -9.742 -21.047 -32.25 1 98.12 319 ALA A O 1
ATOM 2400 N N . ILE A 1 320 ? -9.117 -21.594 -30.234 1 98.38 320 ILE A N 1
ATOM 2401 C CA . ILE A 1 320 ? -10.484 -21.891 -29.797 1 98.38 320 ILE A CA 1
ATOM 2402 C C . ILE A 1 320 ? -10.938 -20.859 -28.766 1 98.38 320 ILE A C 1
ATOM 2404 O O . ILE A 1 320 ? -10.594 -20.969 -27.594 1 98.38 320 ILE A O 1
ATOM 2408 N N . HIS A 1 321 ? -11.68 -19.875 -29.25 1 97.88 321 HIS A N 1
ATOM 2409 C CA . HIS A 1 321 ? -12.219 -18.828 -28.391 1 97.88 321 HIS A CA 1
ATOM 2410 C C . HIS A 1 321 ? -13.445 -19.312 -27.625 1 97.88 321 HIS A C 1
ATOM 2412 O O . HIS A 1 321 ? -14.57 -19.188 -28.094 1 97.88 321 HIS A O 1
ATOM 2418 N N . ALA A 1 322 ? -13.195 -19.875 -26.391 1 97.56 322 ALA A N 1
ATOM 2419 C CA . ALA A 1 322 ? -14.273 -20.469 -25.594 1 97.56 322 ALA A CA 1
ATOM 2420 C C . ALA A 1 322 ? -13.836 -20.672 -24.156 1 97.56 322 ALA A C 1
ATOM 2422 O O . ALA A 1 322 ? -12.648 -20.594 -23.844 1 97.56 322 ALA A O 1
ATOM 2423 N N . ASP A 1 323 ? -14.812 -20.922 -23.406 1 96.94 323 ASP A N 1
ATOM 2424 C CA . ASP A 1 323 ? -14.57 -21.422 -22.047 1 96.94 323 ASP A CA 1
ATOM 2425 C C . ASP A 1 323 ? -13.906 -22.797 -22.078 1 96.94 323 ASP A C 1
ATOM 2427 O O . ASP A 1 323 ? -14.242 -23.641 -22.922 1 96.94 323 ASP A O 1
ATOM 2431 N N . ALA A 1 324 ? -12.93 -23 -21.156 1 98.06 324 ALA A N 1
ATOM 2432 C CA . ALA A 1 324 ? -12.141 -24.234 -21.156 1 98.06 324 ALA A CA 1
ATOM 2433 C C . ALA A 1 324 ? -13.031 -25.469 -21.047 1 98.06 324 ALA A C 1
ATOM 2435 O O . ALA A 1 324 ? -12.828 -26.453 -21.75 1 98.06 324 ALA A O 1
ATOM 2436 N N . LYS A 1 325 ? -14.016 -25.5 -20.203 1 97.56 325 LYS A N 1
ATOM 2437 C CA . LYS A 1 325 ? -14.914 -26.625 -19.984 1 97.56 325 LYS A CA 1
ATOM 2438 C C . LYS A 1 325 ? -15.719 -26.922 -21.25 1 97.56 325 LYS A C 1
ATOM 2440 O O . LYS A 1 325 ? -15.812 -28.078 -21.672 1 97.56 325 LYS A O 1
ATOM 2445 N N . THR A 1 326 ? -16.234 -25.828 -21.75 1 97.94 326 THR A N 1
ATOM 2446 C CA . THR A 1 326 ? -17.031 -25.953 -22.953 1 97.94 326 THR A CA 1
ATOM 2447 C C . THR A 1 326 ? -16.203 -26.547 -24.094 1 97.94 326 THR A C 1
ATOM 2449 O O . THR A 1 326 ? -16.672 -27.469 -24.781 1 97.94 326 THR A O 1
ATOM 2452 N N . ALA A 1 327 ? -15.07 -26.047 -24.25 1 98.44 327 ALA A N 1
ATOM 2453 C CA . ALA A 1 327 ? -14.195 -26.5 -25.328 1 98.44 327 ALA A CA 1
ATOM 2454 C C . ALA A 1 327 ? -13.766 -27.938 -25.125 1 98.44 327 ALA A C 1
ATOM 2456 O O . ALA A 1 327 ? -13.781 -28.75 -26.062 1 98.44 327 ALA A O 1
ATOM 2457 N N . LEU A 1 328 ? -13.359 -28.297 -23.906 1 98.69 328 LEU A N 1
ATOM 2458 C CA . LEU A 1 328 ? -12.867 -29.641 -23.609 1 98.69 328 LEU A CA 1
ATOM 2459 C C . LEU A 1 328 ? -13.984 -30.672 -23.75 1 98.69 328 LEU A C 1
ATOM 2461 O O . LEU A 1 328 ? -13.75 -31.781 -24.234 1 98.69 328 LEU A O 1
ATOM 2465 N N . ARG A 1 329 ? -15.141 -30.328 -23.359 1 98.19 329 ARG A N 1
ATOM 2466 C CA . ARG A 1 329 ? -16.281 -31.234 -23.484 1 98.19 329 ARG A CA 1
ATOM 2467 C C . ARG A 1 329 ? -16.641 -31.484 -24.953 1 98.19 329 ARG A C 1
ATOM 2469 O O . ARG A 1 329 ? -17.062 -32.562 -25.312 1 98.19 329 ARG A O 1
ATOM 2476 N N . ALA A 1 330 ? -16.453 -30.438 -25.719 1 98.38 330 ALA A N 1
ATOM 2477 C CA . ALA A 1 330 ? -16.719 -30.578 -27.156 1 98.38 330 ALA A CA 1
ATOM 2478 C C . ALA A 1 330 ? -15.641 -31.422 -27.828 1 98.38 330 ALA A C 1
ATOM 2480 O O . ALA A 1 330 ? -15.922 -32.156 -28.781 1 98.38 330 ALA A O 1
ATOM 2481 N N . LEU A 1 331 ? -14.445 -31.359 -27.406 1 98.56 331 LEU A N 1
ATOM 2482 C CA . LEU A 1 331 ? -13.305 -32.062 -27.984 1 98.56 331 LEU A CA 1
ATOM 2483 C C . LEU A 1 331 ? -13.352 -33.531 -27.625 1 98.56 331 LEU A C 1
ATOM 2485 O O . LEU A 1 331 ? -13.008 -34.406 -28.453 1 98.56 331 LEU A O 1
ATOM 2489 N N . LEU A 1 332 ? -13.781 -33.875 -26.438 1 98.31 332 LEU A N 1
ATOM 2490 C CA . LEU A 1 332 ? -13.641 -35.219 -25.844 1 98.31 332 LEU A CA 1
ATOM 2491 C C . LEU A 1 332 ? -14.258 -36.281 -26.734 1 98.31 332 LEU A C 1
ATOM 2493 O O . LEU A 1 332 ? -13.609 -37.281 -27.047 1 98.31 332 LEU A O 1
ATOM 2497 N N . PRO A 1 333 ? -15.484 -36.031 -27.281 1 97.94 333 PRO A N 1
ATOM 2498 C CA . PRO A 1 333 ? -16.094 -37.062 -28.109 1 97.94 333 PRO A CA 1
ATOM 2499 C C . PRO A 1 333 ? -15.375 -37.281 -29.453 1 97.94 333 PRO A C 1
ATOM 2501 O O . PRO A 1 333 ? -15.516 -38.312 -30.078 1 97.94 333 PRO A O 1
ATOM 2504 N N . GLN A 1 334 ? -14.633 -36.312 -29.828 1 98.25 334 GLN A N 1
ATOM 2505 C CA . GLN A 1 334 ? -13.977 -36.344 -31.125 1 98.25 334 GLN A CA 1
ATOM 2506 C C . GLN A 1 334 ? -12.562 -36.906 -31.016 1 98.25 334 GLN A C 1
ATOM 2508 O O . GLN A 1 334 ? -11.898 -37.125 -32.031 1 98.25 334 GLN A O 1
ATOM 2513 N N . ILE A 1 335 ? -12.094 -37.125 -29.844 1 98.5 335 ILE A N 1
ATOM 2514 C CA . ILE A 1 335 ? -10.742 -37.625 -29.609 1 98.5 335 ILE A CA 1
ATOM 2515 C C . ILE A 1 335 ? -10.758 -39.156 -29.609 1 98.5 335 ILE A C 1
ATOM 2517 O O . ILE A 1 335 ? -11.641 -39.781 -29.016 1 98.5 335 ILE A O 1
ATOM 2521 N N . ASN A 1 336 ? -9.836 -39.719 -30.25 1 98.19 336 ASN A N 1
ATOM 2522 C CA . ASN A 1 336 ? -9.703 -41.156 -30.297 1 98.19 336 ASN A CA 1
ATOM 2523 C C . ASN A 1 336 ? -8.867 -41.688 -29.125 1 98.19 336 ASN A C 1
ATOM 2525 O O . ASN A 1 336 ? -7.965 -41 -28.641 1 98.19 336 ASN A O 1
ATOM 2529 N N . LYS A 1 337 ? -9.281 -42.844 -28.672 1 98.12 337 LYS A N 1
ATOM 2530 C CA . LYS A 1 337 ? -8.406 -43.531 -27.703 1 98.12 337 LYS A CA 1
ATOM 2531 C C . LYS A 1 337 ? -7.027 -43.781 -28.297 1 98.12 337 LYS A C 1
ATOM 2533 O O . LYS A 1 337 ? -6.918 -44.188 -29.453 1 98.12 337 LYS A O 1
ATOM 2538 N N . ALA A 1 338 ? -6.059 -43.5 -27.547 1 97.56 338 ALA A N 1
ATOM 2539 C CA . ALA A 1 338 ? -4.699 -43.719 -28.031 1 97.56 338 ALA A CA 1
ATOM 2540 C C . ALA A 1 338 ? -3.771 -44.156 -26.891 1 97.56 338 ALA A C 1
ATOM 2542 O O . ALA A 1 338 ? -4.016 -43.844 -25.734 1 97.56 338 ALA A O 1
ATOM 2543 N N . ASP A 1 339 ? -2.787 -44.938 -27.266 1 96.31 339 ASP A N 1
ATOM 2544 C CA . ASP A 1 339 ? -1.675 -45.312 -26.406 1 96.31 339 ASP A CA 1
ATOM 2545 C C . ASP A 1 339 ? -0.379 -44.656 -26.844 1 96.31 339 ASP A C 1
ATOM 2547 O O . ASP A 1 339 ? 0.055 -44.812 -27.984 1 96.31 339 ASP A O 1
ATOM 2551 N N . ARG A 1 340 ? 0.159 -43.938 -25.938 1 97.38 340 ARG A N 1
ATOM 2552 C CA . ARG A 1 340 ? 1.34 -43.188 -26.312 1 97.38 340 ARG A CA 1
ATOM 2553 C C . ARG A 1 340 ? 2.514 -43.5 -25.391 1 97.38 340 ARG A C 1
ATOM 2555 O O . ARG A 1 340 ? 3.182 -42.594 -24.891 1 97.38 340 ARG A O 1
ATOM 2562 N N . LYS A 1 341 ? 2.744 -44.719 -25.203 1 97.06 341 LYS A N 1
ATOM 2563 C CA . LYS A 1 341 ? 3.783 -45.219 -24.312 1 97.06 341 LYS A CA 1
ATOM 2564 C C . LYS A 1 341 ? 5.16 -44.719 -24.719 1 97.06 341 LYS A C 1
ATOM 2566 O O . LYS A 1 341 ? 5.98 -44.344 -23.875 1 97.06 341 LYS A O 1
ATOM 2571 N N . GLU A 1 342 ? 5.398 -44.688 -26.016 1 97.44 342 GLU A N 1
ATOM 2572 C CA . GLU A 1 342 ? 6.695 -44.25 -26.516 1 97.44 342 GLU A CA 1
ATOM 2573 C C . GLU A 1 342 ? 6.941 -42.781 -26.141 1 97.44 342 GLU A C 1
ATOM 2575 O O . GLU A 1 342 ? 8.039 -42.438 -25.703 1 97.44 342 GLU A O 1
ATOM 2580 N N . TRP A 1 343 ? 5.973 -41.969 -26.328 1 98.06 343 TRP A N 1
ATOM 2581 C CA . TRP A 1 343 ? 6.055 -40.562 -25.984 1 98.06 343 TRP A CA 1
ATOM 2582 C C . TRP A 1 343 ? 6.23 -40.375 -24.484 1 98.06 343 TRP A C 1
ATOM 2584 O O . TRP A 1 343 ? 7.098 -39.625 -24.031 1 98.06 343 TRP A O 1
ATOM 2594 N N . LEU A 1 344 ? 5.539 -41.094 -23.688 1 98.25 344 LEU A N 1
ATOM 2595 C CA . LEU A 1 344 ? 5.586 -41 -22.234 1 98.25 344 LEU A CA 1
ATOM 2596 C C . LEU A 1 344 ? 6.938 -41.469 -21.703 1 98.25 344 LEU A C 1
ATOM 2598 O O . LEU A 1 344 ? 7.434 -40.906 -20.703 1 98.25 344 LEU A O 1
ATOM 2602 N N . THR A 1 345 ? 7.512 -42.406 -22.375 1 97.88 345 THR A N 1
ATOM 2603 C CA . THR A 1 345 ? 8.805 -42.938 -21.969 1 97.88 345 THR A CA 1
ATOM 2604 C C . THR A 1 345 ? 9.891 -41.875 -22.094 1 97.88 345 THR A C 1
ATOM 2606 O O . THR A 1 345 ? 10.875 -41.906 -21.344 1 97.88 345 THR A O 1
ATOM 2609 N N . THR A 1 346 ? 9.703 -40.938 -22.969 1 97.56 346 THR A N 1
ATOM 2610 C CA . THR A 1 346 ? 10.711 -39.906 -23.188 1 97.56 346 THR A CA 1
ATOM 2611 C C . THR A 1 346 ? 10.836 -39.031 -21.953 1 97.56 346 THR A C 1
ATOM 2613 O O . THR A 1 346 ? 11.836 -38.312 -21.797 1 97.56 346 THR A O 1
ATOM 2616 N N . PHE A 1 347 ? 9.836 -39 -21.062 1 98 347 PHE A N 1
ATOM 2617 C CA . PHE A 1 347 ? 9.875 -38.219 -19.844 1 98 347 PHE A CA 1
ATOM 2618 C C . PHE A 1 347 ? 10.719 -38.875 -18.766 1 98 347 PHE A C 1
ATOM 2620 O O . PHE A 1 347 ? 11.109 -38.25 -17.797 1 98 347 PHE A O 1
ATOM 2627 N N . GLU A 1 348 ? 11.039 -40.094 -18.922 1 97.5 348 GLU A N 1
ATOM 2628 C CA . GLU A 1 348 ? 11.672 -40.875 -17.875 1 97.5 348 GLU A CA 1
ATOM 2629 C C . GLU A 1 348 ? 13.07 -40.344 -17.562 1 97.5 348 GLU A C 1
ATOM 2631 O O . GLU A 1 348 ? 13.422 -40.156 -16.391 1 97.5 348 GLU A O 1
ATOM 2636 N N . ARG A 1 349 ? 13.867 -40.156 -18.547 1 96.81 349 ARG A N 1
ATOM 2637 C CA . ARG A 1 349 ? 15.242 -39.719 -18.312 1 96.81 349 ARG A CA 1
ATOM 2638 C C . ARG A 1 349 ? 15.289 -38.344 -17.625 1 96.81 349 ARG A C 1
ATOM 2640 O O . ARG A 1 349 ? 15.922 -38.219 -16.578 1 96.81 349 ARG A O 1
ATOM 2647 N N . PRO A 1 350 ? 14.633 -37.344 -18.25 1 97.69 350 PRO A N 1
ATOM 2648 C CA . PRO A 1 350 ? 14.641 -36.031 -17.547 1 97.69 350 PRO A CA 1
ATOM 2649 C C . PRO A 1 350 ? 14.109 -36.125 -16.125 1 97.69 350 PRO A C 1
ATOM 2651 O O . PRO A 1 350 ? 14.625 -35.469 -15.227 1 97.69 350 PRO A O 1
ATOM 2654 N N . GLU A 1 351 ? 13.07 -36.875 -15.906 1 97.5 351 GLU A N 1
ATOM 2655 C CA . GLU A 1 351 ? 12.508 -37.062 -14.57 1 97.5 351 GLU A CA 1
ATOM 2656 C C . GLU A 1 351 ? 13.523 -37.688 -13.617 1 97.5 351 GLU A C 1
ATOM 2658 O O . GLU A 1 351 ? 13.641 -37.281 -12.461 1 97.5 351 GLU A O 1
ATOM 2663 N N . ASN A 1 352 ? 14.203 -38.688 -14.125 1 97.44 352 ASN A N 1
ATOM 2664 C CA . ASN A 1 352 ? 15.211 -39.344 -13.32 1 97.44 352 ASN A CA 1
ATOM 2665 C C . ASN A 1 352 ? 16.375 -38.438 -12.969 1 97.44 352 ASN A C 1
ATOM 2667 O O . ASN A 1 352 ? 16.875 -38.438 -11.844 1 97.44 352 ASN A O 1
ATOM 2671 N N . VAL A 1 353 ? 16.812 -37.688 -13.938 1 97.38 353 VAL A N 1
ATOM 2672 C CA . VAL A 1 353 ? 17.906 -36.719 -13.703 1 97.38 353 VAL A CA 1
ATOM 2673 C C . VAL A 1 353 ? 17.453 -35.688 -12.688 1 97.38 353 VAL A C 1
ATOM 2675 O O . VAL A 1 353 ? 18.203 -35.344 -11.758 1 97.38 353 VAL A O 1
ATOM 2678 N N . GLU A 1 354 ? 16.312 -35.156 -12.898 1 97.94 354 GLU A N 1
ATOM 2679 C CA . GLU A 1 354 ? 15.797 -34.156 -11.969 1 97.94 354 GLU A CA 1
ATOM 2680 C C . GLU A 1 354 ? 15.664 -34.719 -10.562 1 97.94 354 GLU A C 1
ATOM 2682 O O . GLU A 1 354 ? 15.984 -34.031 -9.586 1 97.94 354 GLU A O 1
ATOM 2687 N N . GLN A 1 355 ? 15.125 -35.938 -10.445 1 97.19 355 GLN A N 1
ATOM 2688 C CA . GLN A 1 355 ? 14.977 -36.594 -9.156 1 97.19 355 GLN A CA 1
ATOM 2689 C C . GLN A 1 355 ? 16.312 -36.719 -8.438 1 97.19 355 GLN A C 1
ATOM 2691 O O . GLN A 1 355 ? 16.438 -36.375 -7.266 1 97.19 355 GLN A O 1
ATOM 2696 N N . ALA A 1 356 ? 17.312 -37.125 -9.172 1 96 356 ALA A N 1
ATOM 2697 C CA . ALA A 1 356 ? 18.609 -37.438 -8.586 1 96 356 ALA A CA 1
ATOM 2698 C C . ALA A 1 356 ? 19.391 -36.156 -8.305 1 96 356 ALA A C 1
ATOM 2700 O O . ALA A 1 356 ? 20.078 -36.062 -7.277 1 96 356 ALA A O 1
ATOM 2701 N N . GLU A 1 357 ? 19.297 -35.156 -9.18 1 95.56 357 GLU A N 1
ATOM 2702 C CA . GLU A 1 357 ? 20.203 -34.031 -9.125 1 95.56 357 GLU A CA 1
ATOM 2703 C C . GLU A 1 357 ? 19.562 -32.844 -8.43 1 95.56 357 GLU A C 1
ATOM 2705 O O . GLU A 1 357 ? 20.266 -31.953 -7.93 1 95.56 357 GLU A O 1
ATOM 2710 N N . VAL A 1 358 ? 18.281 -32.812 -8.398 1 97.31 358 VAL A N 1
ATOM 2711 C CA . VAL A 1 358 ? 17.641 -31.609 -7.887 1 97.31 358 VAL A CA 1
ATOM 2712 C C . VAL A 1 358 ? 16.719 -31.969 -6.719 1 97.31 358 VAL A C 1
ATOM 2714 O O . VAL A 1 358 ? 16.906 -31.484 -5.602 1 97.31 358 VAL A O 1
ATOM 2717 N N . ILE A 1 359 ? 15.766 -32.875 -6.93 1 97.81 359 ILE A N 1
ATOM 2718 C CA . ILE A 1 359 ? 14.664 -33.094 -5.996 1 97.81 359 ILE A CA 1
ATOM 2719 C C . ILE A 1 359 ? 15.203 -33.781 -4.738 1 97.81 359 ILE A C 1
ATOM 2721 O O . ILE A 1 359 ? 14.852 -33.406 -3.621 1 97.81 359 ILE A O 1
ATOM 2725 N N . GLU A 1 360 ? 16.016 -34.781 -4.871 1 97.06 360 GLU A N 1
ATOM 2726 C CA . GLU A 1 360 ? 16.547 -35.5 -3.717 1 97.06 360 GLU A CA 1
ATOM 2727 C C . GLU A 1 360 ? 17.391 -34.594 -2.844 1 97.06 360 GLU A C 1
ATOM 2729 O O . GLU A 1 360 ? 17.328 -34.656 -1.614 1 97.06 360 GLU A O 1
ATOM 2734 N N . ARG A 1 361 ? 18.125 -33.75 -3.473 1 95.44 361 ARG A N 1
ATOM 2735 C CA . ARG A 1 361 ? 18.953 -32.781 -2.74 1 95.44 361 ARG A CA 1
ATOM 2736 C C . ARG A 1 361 ? 18.094 -31.859 -1.883 1 95.44 361 ARG A C 1
ATOM 2738 O O . ARG A 1 361 ? 18.484 -31.5 -0.772 1 95.44 361 ARG A O 1
ATOM 2745 N N . GLU A 1 362 ? 16.953 -31.5 -2.391 1 96.38 362 GLU A N 1
ATOM 2746 C CA . GLU A 1 362 ? 16.094 -30.516 -1.743 1 96.38 362 GLU A CA 1
ATOM 2747 C C . GLU A 1 362 ? 15.188 -31.172 -0.702 1 96.38 362 GLU A C 1
ATOM 2749 O O . GLU A 1 362 ? 14.945 -30.594 0.362 1 96.38 362 GLU A O 1
ATOM 2754 N N . THR A 1 363 ? 14.648 -32.344 -0.972 1 97.19 363 THR A N 1
ATOM 2755 C CA . THR A 1 363 ? 13.586 -32.906 -0.156 1 97.19 363 THR A CA 1
ATOM 2756 C C . THR A 1 363 ? 14.141 -33.938 0.831 1 97.19 363 THR A C 1
ATOM 2758 O O . THR A 1 363 ? 13.5 -34.25 1.839 1 97.19 363 THR A O 1
ATOM 2761 N N . ASP A 1 364 ? 15.266 -34.5 0.574 1 95 364 ASP A N 1
ATOM 2762 C CA . ASP A 1 364 ? 15.961 -35.438 1.43 1 95 364 ASP A CA 1
ATOM 2763 C C . ASP A 1 364 ? 17.469 -35.219 1.385 1 95 364 ASP A C 1
ATOM 2765 O O . ASP A 1 364 ? 18.219 -36.094 0.936 1 95 364 ASP A O 1
ATOM 2769 N N . PRO A 1 365 ? 17.812 -34.094 1.929 1 95 365 PRO A N 1
ATOM 2770 C CA . PRO A 1 365 ? 19.234 -33.719 1.813 1 95 365 PRO A CA 1
ATOM 2771 C C . PRO A 1 365 ? 20.141 -34.656 2.621 1 95 365 PRO A C 1
ATOM 2773 O O . PRO A 1 365 ? 20.172 -34.562 3.852 1 95 365 PRO A O 1
ATOM 2776 N N . LYS A 1 366 ? 20.953 -35.406 2.01 1 93.5 366 LYS A N 1
ATOM 2777 C CA . LYS A 1 366 ? 21.891 -36.312 2.645 1 93.5 366 LYS A CA 1
ATOM 2778 C C . LYS A 1 366 ? 23.219 -35.625 2.947 1 93.5 366 LYS A C 1
ATOM 2780 O O . LYS A 1 366 ? 24.016 -36.125 3.76 1 93.5 366 LYS A O 1
ATOM 2785 N N . ASP A 1 367 ? 23.406 -34.562 2.252 1 93 367 ASP A N 1
ATOM 2786 C CA . ASP A 1 367 ? 24.656 -33.844 2.398 1 93 367 ASP A CA 1
ATOM 2787 C C . ASP A 1 367 ? 24.641 -32.938 3.635 1 93 367 ASP A C 1
ATOM 2789 O O . ASP A 1 367 ? 25.656 -32.344 4.004 1 93 367 ASP A O 1
ATOM 2793 N N . LEU A 1 368 ? 23.484 -32.844 4.285 1 95.19 368 LEU A N 1
ATOM 2794 C CA . LEU A 1 368 ? 23.344 -31.984 5.461 1 95.19 368 LEU A CA 1
ATOM 2795 C C . LEU A 1 368 ? 23.156 -32.844 6.723 1 95.19 368 LEU A C 1
ATOM 2797 O O . LEU A 1 368 ? 22.406 -33.812 6.715 1 95.19 368 LEU A O 1
ATOM 2801 N N . GLY A 1 369 ? 23.828 -32.469 7.855 1 96.12 369 GLY A N 1
ATOM 2802 C CA . GLY A 1 369 ? 23.688 -33.156 9.133 1 96.12 369 GLY A CA 1
ATOM 2803 C C . GLY A 1 369 ? 22.516 -32.656 9.953 1 96.12 369 GLY A C 1
ATOM 2804 O O . GLY A 1 369 ? 21.859 -31.672 9.578 1 96.12 369 GLY A O 1
ATOM 2805 N N . PRO A 1 370 ? 22.203 -33.312 10.977 1 96.12 370 PRO A N 1
ATOM 2806 C CA . PRO A 1 370 ? 21.062 -32.969 11.82 1 96.12 370 PRO A CA 1
ATOM 2807 C C . PRO A 1 370 ? 21.172 -31.578 12.43 1 96.12 370 PRO A C 1
ATOM 2809 O O . PRO A 1 370 ? 20.141 -30.953 12.758 1 96.12 370 PRO A O 1
ATOM 2812 N N . GLU A 1 371 ? 22.359 -31.016 12.539 1 97.44 371 GLU A N 1
ATOM 2813 C CA . GLU A 1 371 ? 22.547 -29.719 13.188 1 97.44 371 GLU A CA 1
ATOM 2814 C C . GLU A 1 371 ? 22.562 -28.594 12.164 1 97.44 371 GLU A C 1
ATOM 2816 O O . GLU A 1 371 ? 22.641 -27.422 12.531 1 97.44 371 GLU A O 1
ATOM 2821 N N . SER A 1 372 ? 22.344 -28.938 10.891 1 97.44 372 SER A N 1
ATOM 2822 C CA . SER A 1 372 ? 22.391 -27.953 9.805 1 97.44 372 SER A CA 1
ATOM 2823 C C . SER A 1 372 ? 21.047 -27.234 9.656 1 97.44 372 SER A C 1
ATOM 2825 O O . SER A 1 372 ? 20.016 -27.766 10.055 1 97.44 372 SER A O 1
ATOM 2827 N N . PRO A 1 373 ? 21.172 -25.938 9.062 1 97.56 373 PRO A N 1
ATOM 2828 C CA . PRO A 1 373 ? 19.922 -25.344 8.609 1 97.56 373 PRO A CA 1
ATOM 2829 C C . PRO A 1 373 ? 19.203 -26.188 7.57 1 97.56 373 PRO A C 1
ATOM 2831 O O . PRO A 1 373 ? 19.812 -27.078 6.965 1 97.56 373 PRO A O 1
ATOM 2834 N N . MET A 1 374 ? 17.953 -25.906 7.418 1 98.12 374 MET A N 1
ATOM 2835 C CA . MET A 1 374 ? 17.141 -26.719 6.512 1 98.12 374 MET A CA 1
ATOM 2836 C C . MET A 1 374 ? 17.188 -26.156 5.094 1 98.12 374 MET A C 1
ATOM 2838 O O . MET A 1 374 ? 17.562 -25 4.891 1 98.12 374 MET A O 1
ATOM 2842 N N . ARG A 1 375 ? 16.922 -27.031 4.164 1 98.06 375 ARG A N 1
ATOM 2843 C CA . ARG A 1 375 ? 16.531 -26.594 2.832 1 98.06 375 ARG A CA 1
ATOM 2844 C C . ARG A 1 375 ? 15.016 -26.406 2.74 1 98.06 375 ARG A C 1
ATOM 2846 O O . ARG A 1 375 ? 14.25 -27.141 3.367 1 98.06 375 ARG A O 1
ATOM 2853 N N . MET A 1 376 ? 14.578 -25.422 1.976 1 98.25 376 MET A N 1
ATOM 2854 C CA . MET A 1 376 ? 13.156 -25.094 1.881 1 98.25 376 MET A CA 1
ATOM 2855 C C . MET A 1 376 ? 12.352 -26.312 1.406 1 98.25 376 MET A C 1
ATOM 2857 O O . MET A 1 376 ? 11.25 -26.547 1.892 1 98.25 376 MET A O 1
ATOM 2861 N N . GLY A 1 377 ? 12.938 -27.047 0.404 1 98.19 377 GLY A N 1
ATOM 2862 C CA . GLY A 1 377 ? 12.227 -28.172 -0.176 1 98.19 377 GLY A CA 1
ATOM 2863 C C . GLY A 1 377 ? 11.859 -29.234 0.842 1 98.19 377 GLY A C 1
ATOM 2864 O O . GLY A 1 377 ? 10.758 -29.797 0.796 1 98.19 377 GLY A O 1
ATOM 2865 N N . GLU A 1 378 ? 12.766 -29.562 1.753 1 98.19 378 GLU A N 1
ATOM 2866 C CA . GLU A 1 378 ? 12.508 -30.578 2.77 1 98.19 378 GLU A CA 1
ATOM 2867 C C . GLU A 1 378 ? 11.375 -30.156 3.697 1 98.19 378 GLU A C 1
ATOM 2869 O O . GLU A 1 378 ? 10.516 -30.969 4.055 1 98.19 378 GLU A O 1
ATOM 2874 N N . VAL A 1 379 ? 11.398 -28.859 4.078 1 98.75 379 VAL A N 1
ATOM 2875 C CA . VAL A 1 379 ? 10.367 -28.328 4.965 1 98.75 379 VAL A CA 1
ATOM 2876 C C . VAL A 1 379 ? 9 -28.422 4.289 1 98.75 379 VAL A C 1
ATOM 2878 O O . VAL A 1 379 ? 8.039 -28.906 4.887 1 98.75 379 VAL A O 1
ATOM 2881 N N . VAL A 1 380 ? 8.914 -27.969 3.051 1 98.75 380 VAL A N 1
ATOM 2882 C CA . VAL A 1 380 ? 7.664 -27.891 2.305 1 98.75 380 VAL A CA 1
ATOM 2883 C C . VAL A 1 380 ? 7.102 -29.297 2.098 1 98.75 380 VAL A C 1
ATOM 2885 O O . VAL A 1 380 ? 5.914 -29.531 2.324 1 98.75 380 VAL A O 1
ATOM 2888 N N . ARG A 1 381 ? 7.953 -30.234 1.655 1 98.25 381 ARG A N 1
ATOM 2889 C CA . ARG A 1 381 ? 7.52 -31.609 1.396 1 98.25 381 ARG A CA 1
ATOM 2890 C C . ARG A 1 381 ? 6.941 -32.25 2.654 1 98.25 381 ARG A C 1
ATOM 2892 O O . ARG A 1 381 ? 5.859 -32.844 2.619 1 98.25 381 ARG A O 1
ATOM 2899 N N . LYS A 1 382 ? 7.629 -32.125 3.732 1 98.44 382 LYS A N 1
ATOM 2900 C CA . LYS A 1 382 ? 7.199 -32.719 4.984 1 98.44 382 LYS A CA 1
ATOM 2901 C C . LYS A 1 382 ? 5.883 -32.125 5.473 1 98.44 382 LYS A C 1
ATOM 2903 O O . LYS A 1 382 ? 5.02 -32.844 5.984 1 98.44 382 LYS A O 1
ATOM 2908 N N . LEU A 1 383 ? 5.738 -30.828 5.332 1 98.62 383 LEU A N 1
ATOM 2909 C CA . LEU A 1 383 ? 4.504 -30.172 5.762 1 98.62 383 LEU A CA 1
ATOM 2910 C C . LEU A 1 383 ? 3.338 -30.562 4.867 1 98.62 383 LEU A C 1
ATOM 2912 O O . LEU A 1 383 ? 2.219 -30.75 5.348 1 98.62 383 LEU A O 1
ATOM 2916 N N . SER A 1 384 ? 3.576 -30.609 3.527 1 98.06 384 SER A N 1
ATOM 2917 C CA . SER A 1 384 ? 2.545 -31.078 2.607 1 98.06 384 SER A CA 1
ATOM 2918 C C . SER A 1 384 ? 2.064 -32.469 2.98 1 98.06 384 SER A C 1
ATOM 2920 O O . SER A 1 384 ? 0.859 -32.719 3.08 1 98.06 384 SER A O 1
ATOM 2922 N N . GLU A 1 385 ? 2.984 -33.344 3.268 1 97.44 385 GLU A N 1
ATOM 2923 C CA . GLU A 1 385 ? 2.668 -34.75 3.621 1 97.44 385 GLU A CA 1
ATOM 2924 C C . GLU A 1 385 ? 1.928 -34.812 4.953 1 97.44 385 GLU A C 1
ATOM 2926 O O . GLU A 1 385 ? 1.02 -35.625 5.121 1 97.44 385 GLU A O 1
ATOM 2931 N N . ALA A 1 386 ? 2.322 -33.969 5.82 1 97.69 386 ALA A N 1
ATOM 2932 C CA . ALA A 1 386 ? 1.715 -33.938 7.148 1 97.69 386 ALA A CA 1
ATOM 2933 C C . ALA A 1 386 ? 0.235 -33.594 7.07 1 97.69 386 ALA A C 1
ATOM 2935 O O . ALA A 1 386 ? -0.536 -33.906 7.98 1 97.69 386 ALA A O 1
ATOM 2936 N N . THR A 1 387 ? -0.189 -32.969 5.996 1 96.56 387 THR A N 1
ATOM 2937 C CA . THR A 1 387 ? -1.583 -32.594 5.836 1 96.56 387 THR A CA 1
ATOM 2938 C C . THR A 1 387 ? -2.301 -33.5 4.855 1 96.56 387 THR A C 1
ATOM 2940 O O . THR A 1 387 ? -3.357 -33.156 4.324 1 96.56 387 THR A O 1
ATOM 2943 N N . GLY A 1 388 ? -1.662 -34.625 4.504 1 96.5 388 GLY A N 1
ATOM 2944 C CA . GLY A 1 388 ? -2.246 -35.594 3.58 1 96.5 388 GLY A CA 1
ATOM 2945 C C . GLY A 1 388 ? -2.307 -35.062 2.152 1 96.5 388 GLY A C 1
ATOM 2946 O O . GLY A 1 388 ? -3.117 -35.562 1.352 1 96.5 388 GLY A O 1
ATOM 2947 N N . ASN A 1 389 ? -1.509 -34 1.881 1 97.75 389 ASN A N 1
ATOM 2948 C CA . ASN A 1 389 ? -1.475 -33.375 0.559 1 97.75 389 ASN A CA 1
ATOM 2949 C C . ASN A 1 389 ? -2.84 -32.812 0.164 1 97.75 389 ASN A C 1
ATOM 2951 O O . ASN A 1 389 ? -3.197 -32.812 -1.016 1 97.75 389 ASN A O 1
ATOM 2955 N N . LYS A 1 390 ? -3.625 -32.375 1.174 1 97.5 390 LYS A N 1
ATOM 2956 C CA . LYS A 1 390 ? -4.98 -31.875 0.955 1 97.5 390 LYS A CA 1
ATOM 2957 C C . LYS A 1 390 ? -5.102 -30.406 1.318 1 97.5 390 LYS A C 1
ATOM 2959 O O . LYS A 1 390 ? -6.121 -29.766 1.041 1 97.5 390 LYS A O 1
ATOM 2964 N N . ALA A 1 391 ? -4.055 -29.828 1.839 1 98.25 391 ALA A N 1
ATOM 2965 C CA . ALA A 1 391 ? -4.086 -28.453 2.318 1 98.25 391 ALA A CA 1
ATOM 2966 C C . ALA A 1 391 ? -4.137 -27.469 1.153 1 98.25 391 ALA A C 1
ATOM 2968 O O . ALA A 1 391 ? -3.754 -27.797 0.03 1 98.25 391 ALA A O 1
ATOM 2969 N N . ILE A 1 392 ? -4.742 -26.312 1.418 1 98.69 392 ILE A N 1
ATOM 2970 C CA . ILE A 1 392 ? -4.523 -25.172 0.547 1 98.69 392 ILE A CA 1
ATOM 2971 C C . ILE A 1 392 ? -3.154 -24.562 0.84 1 98.69 392 ILE A C 1
ATOM 2973 O O . ILE A 1 392 ? -2.859 -24.203 1.981 1 98.69 392 ILE A O 1
ATOM 2977 N N . VAL A 1 393 ? -2.352 -24.547 -0.14 1 98.81 393 VAL A N 1
ATOM 2978 C CA . VAL A 1 393 ? -1.022 -23.953 -0.032 1 98.81 393 VAL A CA 1
ATOM 2979 C C . VAL A 1 393 ? -1.058 -22.5 -0.523 1 98.81 393 VAL A C 1
ATOM 2981 O O . VAL A 1 393 ? -1.406 -22.25 -1.676 1 98.81 393 VAL A O 1
ATOM 2984 N N . VAL A 1 394 ? -0.815 -21.578 0.357 1 98.94 394 VAL A N 1
ATOM 2985 C CA . VAL A 1 394 ? -0.7 -20.172 0.012 1 98.94 394 VAL A CA 1
ATOM 2986 C C . VAL A 1 394 ? 0.759 -19.734 0.11 1 98.94 394 VAL A C 1
ATOM 2988 O O . VAL A 1 394 ? 1.44 -20.031 1.093 1 98.94 394 VAL A O 1
ATOM 2991 N N . THR A 1 395 ? 1.243 -19.047 -0.893 1 98.88 395 THR A N 1
ATOM 2992 C CA . THR A 1 395 ? 2.658 -18.688 -0.857 1 98.88 395 THR A CA 1
ATOM 2993 C C . THR A 1 395 ? 2.836 -17.172 -0.946 1 98.88 395 THR A C 1
ATOM 2995 O O . THR A 1 395 ? 1.946 -16.469 -1.418 1 98.88 395 THR A O 1
ATOM 2998 N N . ASP A 1 396 ? 3.934 -16.734 -0.456 1 98.75 396 ASP A N 1
ATOM 2999 C CA . ASP A 1 396 ? 4.438 -15.414 -0.818 1 98.75 396 ASP A CA 1
ATOM 3000 C C . ASP A 1 396 ? 5.246 -15.469 -2.111 1 98.75 396 ASP A C 1
ATOM 3002 O O . ASP A 1 396 ? 5.09 -16.406 -2.908 1 98.75 396 ASP A O 1
ATOM 3006 N N . VAL A 1 397 ? 5.988 -14.445 -2.406 1 98.31 397 VAL A N 1
ATOM 3007 C CA . VAL A 1 397 ? 6.73 -14.414 -3.662 1 98.31 397 VAL A CA 1
ATOM 3008 C C . VAL A 1 397 ? 8.227 -14.336 -3.375 1 98.31 397 VAL A C 1
ATOM 3010 O O . VAL A 1 397 ? 8.68 -13.477 -2.621 1 98.31 397 VAL A O 1
ATOM 3013 N N . GLY A 1 398 ? 8.984 -15.148 -3.906 1 97.38 398 GLY A N 1
ATOM 3014 C CA . GLY A 1 398 ? 10.414 -15.352 -3.748 1 97.38 398 GLY A CA 1
ATOM 3015 C C . GLY A 1 398 ? 10.836 -16.797 -3.916 1 97.38 398 GLY A C 1
ATOM 3016 O O . GLY A 1 398 ? 10.18 -17.562 -4.625 1 97.38 398 GLY A O 1
ATOM 3017 N N . GLN A 1 399 ? 11.961 -17.156 -3.273 1 98.19 399 GLN A N 1
ATOM 3018 C CA . GLN A 1 399 ? 12.383 -18.547 -3.309 1 98.19 399 GLN A CA 1
ATOM 3019 C C . GLN A 1 399 ? 11.32 -19.453 -2.684 1 98.19 399 GLN A C 1
ATOM 3021 O O . GLN A 1 399 ? 11.109 -20.578 -3.145 1 98.19 399 GLN A O 1
ATOM 3026 N N . ASN A 1 400 ? 10.656 -18.922 -1.641 1 98.5 400 ASN A N 1
ATOM 3027 C CA . ASN A 1 400 ? 9.633 -19.688 -0.938 1 98.5 400 ASN A CA 1
ATOM 3028 C C . ASN A 1 400 ? 8.484 -20.078 -1.871 1 98.5 400 ASN A C 1
ATOM 3030 O O . ASN A 1 400 ? 7.93 -21.172 -1.748 1 98.5 400 ASN A O 1
ATOM 3034 N N . GLN A 1 401 ? 8.125 -19.219 -2.783 1 98.5 401 GLN A N 1
ATOM 3035 C CA . GLN A 1 401 ? 7.043 -19.469 -3.727 1 98.5 401 GLN A CA 1
ATOM 3036 C C . GLN A 1 401 ? 7.352 -20.672 -4.602 1 98.5 401 GLN A C 1
ATOM 3038 O O . GLN A 1 401 ? 6.531 -21.594 -4.727 1 98.5 401 GLN A O 1
ATOM 3043 N N . MET A 1 402 ? 8.555 -20.688 -5.191 1 98.06 402 MET A N 1
ATOM 3044 C CA . MET A 1 402 ? 8.906 -21.734 -6.133 1 98.06 402 MET A CA 1
ATOM 3045 C C . MET A 1 402 ? 9.141 -23.062 -5.406 1 98.06 402 MET A C 1
ATOM 3047 O O . MET A 1 402 ? 8.734 -24.125 -5.891 1 98.06 402 MET A O 1
ATOM 3051 N N . MET A 1 403 ? 9.711 -22.953 -4.234 1 98.44 403 MET A N 1
ATOM 3052 C CA . MET A 1 403 ? 9.953 -24.172 -3.459 1 98.44 403 MET A CA 1
ATOM 3053 C C . MET A 1 403 ? 8.641 -24.781 -2.994 1 98.44 403 MET A C 1
ATOM 3055 O O . MET A 1 403 ? 8.477 -26 -3.027 1 98.44 403 MET A O 1
ATOM 3059 N N . SER A 1 404 ? 7.711 -23.922 -2.596 1 98.5 404 SER A N 1
ATOM 3060 C CA . SER A 1 404 ? 6.41 -24.422 -2.162 1 98.5 404 SER A CA 1
ATOM 3061 C C . SER A 1 404 ? 5.629 -25.016 -3.33 1 98.5 404 SER A C 1
ATOM 3063 O O . SER A 1 404 ? 4.961 -26.031 -3.178 1 98.5 404 SER A O 1
ATOM 3065 N N . ALA A 1 405 ? 5.707 -24.359 -4.461 1 97.69 405 ALA A N 1
ATOM 3066 C CA . ALA A 1 405 ? 5.016 -24.844 -5.648 1 97.69 405 ALA A CA 1
ATOM 3067 C C . ALA A 1 405 ? 5.578 -26.188 -6.098 1 97.69 405 ALA A C 1
ATOM 3069 O O . ALA A 1 405 ? 4.824 -27.094 -6.484 1 97.69 405 ALA A O 1
ATOM 3070 N N . ARG A 1 406 ? 6.855 -26.344 -6 1 97.31 406 ARG A N 1
ATOM 3071 C CA . ARG A 1 406 ? 7.539 -27.516 -6.547 1 97.31 406 ARG A CA 1
ATOM 3072 C C . ARG A 1 406 ? 7.406 -28.719 -5.613 1 97.31 406 ARG A C 1
ATOM 3074 O O . ARG A 1 406 ? 7.367 -29.859 -6.066 1 97.31 406 ARG A O 1
ATOM 3081 N N . TYR A 1 407 ? 7.324 -28.438 -4.312 1 98.25 407 TYR A N 1
ATOM 3082 C CA . TYR A 1 407 ? 7.547 -29.578 -3.428 1 98.25 407 TYR A CA 1
ATOM 3083 C C . TYR A 1 407 ? 6.316 -29.859 -2.57 1 98.25 407 TYR A C 1
ATOM 3085 O O . TYR A 1 407 ? 6.32 -30.766 -1.741 1 98.25 407 TYR A O 1
ATOM 3093 N N . SER A 1 408 ? 5.281 -29.047 -2.756 1 98.25 408 SER A N 1
ATOM 3094 C CA . SER A 1 408 ? 3.969 -29.469 -2.273 1 98.25 408 SER A CA 1
ATOM 3095 C C . SER A 1 408 ? 3.303 -30.438 -3.25 1 98.25 408 SER A C 1
ATOM 3097 O O . SER A 1 408 ? 3.562 -30.391 -4.453 1 98.25 408 SER A O 1
ATOM 3099 N N . SER A 1 409 ? 2.488 -31.312 -2.689 1 97.38 409 SER A N 1
ATOM 3100 C CA . SER A 1 409 ? 1.635 -32.188 -3.506 1 97.38 409 SER A CA 1
ATOM 3101 C C . SER A 1 409 ? 0.163 -31.812 -3.334 1 97.38 409 SER A C 1
ATOM 3103 O O . SER A 1 409 ? -0.237 -31.297 -2.289 1 97.38 409 SER A O 1
ATOM 3105 N N . TYR A 1 410 ? -0.55 -32.031 -4.422 1 96.62 410 TYR A N 1
ATOM 3106 C CA . TYR A 1 410 ? -1.951 -31.625 -4.457 1 96.62 410 TYR A CA 1
ATOM 3107 C C . TYR A 1 410 ? -2.852 -32.812 -4.812 1 96.62 410 TYR A C 1
ATOM 3109 O O . TYR A 1 410 ? -2.668 -33.438 -5.852 1 96.62 410 TYR A O 1
ATOM 3117 N N . THR A 1 411 ? -3.852 -33.094 -3.979 1 96.62 411 THR A N 1
ATOM 3118 C CA . THR A 1 411 ? -4.812 -34.156 -4.262 1 96.62 411 THR A CA 1
ATOM 3119 C C . THR A 1 411 ? -6.188 -33.562 -4.578 1 96.62 411 THR A C 1
ATOM 3121 O O . THR A 1 411 ? -7.066 -34.25 -5.074 1 96.62 411 THR A O 1
ATOM 3124 N N . MET A 1 412 ? -6.309 -32.25 -4.305 1 95.38 412 MET A N 1
ATOM 3125 C CA . MET A 1 412 ? -7.566 -31.547 -4.535 1 95.38 412 MET A CA 1
ATOM 3126 C C . MET A 1 412 ? -7.34 -30.312 -5.391 1 95.38 412 MET A C 1
ATOM 3128 O O . MET A 1 412 ? -6.27 -29.703 -5.34 1 95.38 412 MET A O 1
ATOM 3132 N N . PRO A 1 413 ? -8.383 -29.938 -6.207 1 94.88 413 PRO A N 1
ATOM 3133 C CA . PRO A 1 413 ? -8.258 -28.672 -6.941 1 94.88 413 PRO A CA 1
ATOM 3134 C C . PRO A 1 413 ? -8.219 -27.453 -6.02 1 94.88 413 PRO A C 1
ATOM 3136 O O . PRO A 1 413 ? -8.492 -27.578 -4.824 1 94.88 413 PRO A O 1
ATOM 3139 N N . LYS A 1 414 ? -7.855 -26.312 -6.523 1 95.88 414 LYS A N 1
ATOM 3140 C CA . LYS A 1 414 ? -7.812 -25.047 -5.812 1 95.88 414 LYS A CA 1
ATOM 3141 C C . LYS A 1 414 ? -6.953 -25.141 -4.555 1 95.88 414 LYS A C 1
ATOM 3143 O O . LYS A 1 414 ? -7.359 -24.703 -3.479 1 95.88 414 LYS A O 1
ATOM 3148 N N . SER A 1 415 ? -5.793 -25.797 -4.734 1 97.94 415 SER A N 1
ATOM 3149 C CA . SER A 1 415 ? -4.926 -26.031 -3.588 1 97.94 415 SER A CA 1
ATOM 3150 C C . SER A 1 415 ? -3.703 -25.125 -3.617 1 97.94 415 SER A C 1
ATOM 3152 O O . SER A 1 415 ? -2.918 -25.094 -2.666 1 97.94 415 SER A O 1
ATOM 3154 N N . MET A 1 416 ? -3.477 -24.359 -4.664 1 98.12 416 MET A N 1
ATOM 3155 C CA . MET A 1 416 ? -2.344 -23.438 -4.77 1 98.12 416 MET A CA 1
ATOM 3156 C C . MET A 1 416 ? -2.824 -22 -4.977 1 98.12 416 MET A C 1
ATOM 3158 O O . MET A 1 416 ? -3.449 -21.703 -5.992 1 98.12 416 MET A O 1
ATOM 3162 N N . ILE A 1 417 ? -2.611 -21.188 -4.012 1 98.62 417 ILE A N 1
ATOM 3163 C CA . ILE A 1 417 ? -2.955 -19.766 -4.082 1 98.62 417 ILE A CA 1
ATOM 3164 C C . ILE A 1 417 ? -1.69 -18.922 -3.963 1 98.62 417 ILE A C 1
ATOM 3166 O O . ILE A 1 417 ? -1.016 -18.938 -2.93 1 98.62 417 ILE A O 1
ATOM 3170 N N . THR A 1 418 ? -1.35 -18.219 -5.008 1 98.56 418 THR A N 1
ATOM 3171 C CA . THR A 1 418 ? -0.131 -17.422 -5.043 1 98.56 418 THR A CA 1
ATOM 3172 C C . THR A 1 418 ? -0.299 -16.219 -5.969 1 98.56 418 THR A C 1
ATOM 3174 O O . THR A 1 418 ? -1.25 -16.156 -6.75 1 98.56 418 THR A O 1
ATOM 3177 N N . SER A 1 419 ? 0.492 -15.203 -5.766 1 98.5 419 SER A N 1
ATOM 3178 C CA . SER A 1 419 ? 0.59 -14.102 -6.715 1 98.5 419 SER A CA 1
ATOM 3179 C C . SER A 1 419 ? 1.477 -14.477 -7.898 1 98.5 419 SER A C 1
ATOM 3181 O O . SER A 1 419 ? 2.67 -14.734 -7.73 1 98.5 419 SER A O 1
ATOM 3183 N N . GLY A 1 420 ? 0.874 -14.547 -9.086 1 97.25 420 GLY A N 1
ATOM 3184 C CA . GLY A 1 420 ? 1.59 -15.031 -10.258 1 97.25 420 GLY A CA 1
ATOM 3185 C C . GLY A 1 420 ? 2.117 -13.914 -11.141 1 97.25 420 GLY A C 1
ATOM 3186 O O . GLY A 1 420 ? 3.287 -13.539 -11.039 1 97.25 420 GLY A O 1
ATOM 3187 N N . GLY A 1 421 ? 1.252 -13.219 -11.828 1 95.69 421 GLY A N 1
ATOM 3188 C CA . GLY A 1 421 ? 1.618 -12.227 -12.828 1 95.69 421 GLY A CA 1
ATOM 3189 C C . GLY A 1 421 ? 2.32 -11.016 -12.234 1 95.69 421 GLY A C 1
ATOM 3190 O O . GLY A 1 421 ? 3.277 -10.5 -12.82 1 95.69 421 GLY A O 1
ATOM 3191 N N . LEU A 1 422 ? 1.865 -10.547 -11.156 1 97.12 422 LEU A N 1
ATOM 3192 C CA . LEU A 1 422 ? 2.436 -9.336 -10.57 1 97.12 422 LEU A CA 1
ATOM 3193 C C . LEU A 1 422 ? 3.604 -9.68 -9.656 1 97.12 422 LEU A C 1
ATOM 3195 O O . LEU A 1 422 ? 4.516 -8.867 -9.477 1 97.12 422 LEU A O 1
ATOM 3199 N N . GLY A 1 423 ? 3.561 -10.867 -9 1 97.81 423 GLY A N 1
ATOM 3200 C CA . GLY A 1 423 ? 4.625 -11.266 -8.086 1 97.81 423 GLY A CA 1
ATOM 3201 C C . GLY A 1 423 ? 4.688 -10.398 -6.84 1 97.81 423 GLY A C 1
ATOM 3202 O O . GLY A 1 423 ? 5.754 -9.883 -6.492 1 97.81 423 GLY A O 1
ATOM 3203 N N . THR A 1 424 ? 3.623 -10.32 -6.094 1 98.62 424 THR A N 1
ATOM 3204 C CA . THR A 1 424 ? 3.482 -9.375 -4.992 1 98.62 424 THR A CA 1
ATOM 3205 C C . THR A 1 424 ? 4.02 -9.977 -3.695 1 98.62 424 THR A C 1
ATOM 3207 O O . THR A 1 424 ? 3.432 -10.906 -3.145 1 98.62 424 THR A O 1
ATOM 3210 N N . MET A 1 425 ? 5.129 -9.438 -3.215 1 98.56 425 MET A N 1
ATOM 3211 C CA . MET A 1 425 ? 5.566 -9.766 -1.862 1 98.56 425 MET A CA 1
ATOM 3212 C C . MET A 1 425 ? 4.562 -9.266 -0.829 1 98.56 425 MET A C 1
ATOM 3214 O O . MET A 1 425 ? 4 -8.18 -0.979 1 98.56 425 MET A O 1
ATOM 3218 N N . GLY A 1 426 ? 4.359 -9.969 0.246 1 98.75 426 GLY A N 1
ATOM 3219 C CA . GLY A 1 426 ? 3.4 -9.594 1.273 1 98.75 426 GLY A CA 1
ATOM 3220 C C . GLY A 1 426 ? 1.999 -10.109 0.999 1 98.75 426 GLY A C 1
ATOM 3221 O O . GLY A 1 426 ? 1.082 -9.883 1.789 1 98.75 426 GLY A O 1
ATOM 3222 N N . PHE A 1 427 ? 1.83 -10.867 -0.05 1 98.88 427 PHE A N 1
ATOM 3223 C CA . PHE A 1 427 ? 0.548 -11.398 -0.493 1 98.88 427 PHE A CA 1
ATOM 3224 C C . PHE A 1 427 ? 0.073 -12.508 0.437 1 98.88 427 PHE A C 1
ATOM 3226 O O . PHE A 1 427 ? -1.113 -12.586 0.764 1 98.88 427 PHE A O 1
ATOM 3233 N N . CYS A 1 428 ? 0.831 -13.281 0.966 1 98.94 428 CYS A N 1
ATOM 3234 C CA . CYS A 1 428 ? 0.576 -14.633 1.468 1 98.94 428 CYS A CA 1
ATOM 3235 C C . CYS A 1 428 ? -0.281 -14.586 2.727 1 98.94 428 CYS A C 1
ATOM 3237 O O . CYS A 1 428 ? -1.345 -15.211 2.779 1 98.94 428 CYS A O 1
ATOM 3239 N N . LEU A 1 429 ? 0.135 -13.867 3.723 1 98.94 429 LEU A N 1
ATOM 3240 C CA . LEU A 1 429 ? -0.533 -13.953 5.016 1 98.94 429 LEU A CA 1
ATOM 3241 C C . LEU A 1 429 ? -1.986 -13.508 4.91 1 98.94 429 LEU A C 1
ATOM 3243 O O . LEU A 1 429 ? -2.896 -14.234 5.305 1 98.94 429 LEU A O 1
ATOM 3247 N N . PRO A 1 430 ? -2.23 -12.312 4.332 1 98.94 430 PRO A N 1
ATOM 3248 C CA . PRO A 1 430 ? -3.641 -11.93 4.215 1 98.94 430 PRO A CA 1
ATOM 3249 C C . PRO A 1 430 ? -4.434 -12.867 3.311 1 98.94 430 PRO A C 1
ATOM 3251 O O . PRO A 1 430 ? -5.594 -13.172 3.596 1 98.94 430 PRO A O 1
ATOM 3254 N N . ALA A 1 431 ? -3.818 -13.336 2.213 1 98.94 431 ALA A N 1
ATOM 3255 C CA . ALA A 1 431 ? -4.516 -14.266 1.332 1 98.94 431 ALA A CA 1
ATOM 3256 C C . ALA A 1 431 ? -4.84 -15.57 2.061 1 98.94 431 ALA A C 1
ATOM 3258 O O . ALA A 1 431 ? -5.895 -16.172 1.833 1 98.94 431 ALA A O 1
ATOM 3259 N N . ALA A 1 432 ? -3.912 -16.047 2.916 1 98.94 432 ALA A N 1
ATOM 3260 C CA . ALA A 1 432 ? -4.148 -17.25 3.703 1 98.94 432 ALA A CA 1
ATOM 3261 C C . ALA A 1 432 ? -5.332 -17.062 4.648 1 98.94 432 ALA A C 1
ATOM 3263 O O . ALA A 1 432 ? -6.125 -17.984 4.852 1 98.94 432 ALA A O 1
ATOM 3264 N N . ILE A 1 433 ? -5.438 -15.883 5.219 1 98.94 433 ILE A N 1
ATOM 3265 C CA . ILE A 1 433 ? -6.566 -15.531 6.078 1 98.94 433 ILE A CA 1
ATOM 3266 C C . ILE A 1 433 ? -7.871 -15.672 5.297 1 98.94 433 ILE A C 1
ATOM 3268 O O . ILE A 1 433 ? -8.812 -16.312 5.758 1 98.94 433 ILE A O 1
ATOM 3272 N N . GLY A 1 434 ? -7.891 -15.062 4.094 1 98.94 434 GLY A N 1
ATOM 3273 C CA . GLY A 1 434 ? -9.07 -15.164 3.25 1 98.94 434 GLY A CA 1
ATOM 3274 C C . GLY A 1 434 ? -9.414 -16.594 2.861 1 98.94 434 GLY A C 1
ATOM 3275 O O . GLY A 1 434 ? -10.586 -16.984 2.877 1 98.94 434 GLY A O 1
ATOM 3276 N N . ALA A 1 435 ? -8.383 -17.359 2.529 1 98.94 435 ALA A N 1
ATOM 3277 C CA . ALA A 1 435 ? -8.578 -18.75 2.123 1 98.94 435 ALA A CA 1
ATOM 3278 C C . ALA A 1 435 ? -9.18 -19.562 3.26 1 98.94 435 ALA A C 1
ATOM 3280 O O . ALA A 1 435 ? -10.086 -20.375 3.039 1 98.94 435 ALA A O 1
ATOM 3281 N N . LYS A 1 436 ? -8.664 -19.359 4.469 1 98.88 436 LYS A N 1
ATOM 3282 C CA . LYS A 1 436 ? -9.156 -20.109 5.621 1 98.88 436 LYS A CA 1
ATOM 3283 C C . LYS A 1 436 ? -10.617 -19.766 5.918 1 98.88 436 LYS A C 1
ATOM 3285 O O . LYS A 1 436 ? -11.398 -20.641 6.297 1 98.88 436 LYS A O 1
ATOM 3290 N N . LEU A 1 437 ? -10.969 -18.5 5.777 1 98.81 437 LEU A N 1
ATOM 3291 C CA . LEU A 1 437 ? -12.352 -18.078 6.008 1 98.81 437 LEU A CA 1
ATOM 3292 C C . LEU A 1 437 ? -13.281 -18.672 4.953 1 98.81 437 LEU A C 1
ATOM 3294 O O . LEU A 1 437 ? -14.438 -18.984 5.242 1 98.81 437 LEU A O 1
ATOM 3298 N N . ALA A 1 438 ? -12.773 -18.859 3.713 1 98.5 438 ALA A N 1
ATOM 3299 C CA . ALA A 1 438 ? -13.555 -19.422 2.611 1 98.5 438 ALA A CA 1
ATOM 3300 C C . ALA A 1 438 ? -13.742 -20.922 2.785 1 98.5 438 ALA A C 1
ATOM 3302 O O . ALA A 1 438 ? -14.805 -21.453 2.449 1 98.5 438 ALA A O 1
ATOM 3303 N N . GLU A 1 439 ? -12.656 -21.594 3.287 1 98.19 439 GLU A N 1
ATOM 3304 C CA . GLU A 1 439 ? -12.656 -23.047 3.48 1 98.19 439 GLU A CA 1
ATOM 3305 C C . GLU A 1 439 ? -12.219 -23.422 4.898 1 98.19 439 GLU A C 1
ATOM 3307 O O . GLU A 1 439 ? -11.148 -23.984 5.094 1 98.19 439 GLU A O 1
ATOM 3312 N N . PRO A 1 440 ? -13.133 -23.281 5.84 1 97.25 440 PRO A N 1
ATOM 3313 C CA . PRO A 1 440 ? -12.758 -23.469 7.242 1 97.25 440 PRO A CA 1
ATOM 3314 C C . PRO A 1 440 ? -12.367 -24.906 7.562 1 97.25 440 PRO A C 1
ATOM 3316 O O . PRO A 1 440 ? -11.609 -25.156 8.508 1 97.25 440 PRO A O 1
ATOM 3319 N N . SER A 1 441 ? -12.773 -25.859 6.746 1 96.69 441 SER A N 1
ATOM 3320 C CA . SER A 1 441 ? -12.531 -27.266 7.043 1 96.69 441 SER A CA 1
ATOM 3321 C C . SER A 1 441 ? -11.195 -27.734 6.484 1 96.69 441 SER A C 1
ATOM 3323 O O . SER A 1 441 ? -10.672 -28.781 6.887 1 96.69 441 SER A O 1
ATOM 3325 N N . ARG A 1 442 ? -10.609 -27.031 5.555 1 97.19 442 ARG A N 1
ATOM 3326 C CA . ARG A 1 442 ? -9.312 -27.406 4.984 1 97.19 442 ARG A CA 1
ATOM 3327 C C . ARG A 1 442 ? -8.172 -26.734 5.734 1 97.19 442 ARG A C 1
ATOM 3329 O O . ARG A 1 442 ? -8.297 -25.578 6.164 1 97.19 442 ARG A O 1
ATOM 3336 N N . GLU A 1 443 ? -7.113 -27.453 5.91 1 98.12 443 GLU A N 1
ATOM 3337 C CA . GLU A 1 443 ? -5.91 -26.812 6.43 1 98.12 443 GLU A CA 1
ATOM 3338 C C . GLU A 1 443 ? -5.324 -25.828 5.422 1 98.12 443 GLU A C 1
ATOM 3340 O O . GLU A 1 443 ? -5.363 -26.078 4.215 1 98.12 443 GLU A O 1
ATOM 3345 N N . VAL A 1 444 ? -4.906 -24.719 5.93 1 98.81 444 VAL A N 1
ATOM 3346 C CA . VAL A 1 444 ? -4.219 -23.734 5.098 1 98.81 444 VAL A CA 1
ATOM 3347 C C . VAL A 1 444 ? -2.768 -23.594 5.551 1 98.81 444 VAL A C 1
ATOM 3349 O O . VAL A 1 444 ? -2.5 -23.281 6.711 1 98.81 444 VAL A O 1
ATOM 3352 N N . LEU A 1 445 ? -1.813 -23.906 4.688 1 98.88 445 LEU A N 1
ATOM 3353 C CA . LEU A 1 445 ? -0.383 -23.719 4.902 1 98.88 445 LEU A CA 1
ATOM 3354 C C . LEU A 1 445 ? 0.115 -22.453 4.199 1 98.88 445 LEU A C 1
ATOM 3356 O O . LEU A 1 445 ? 0.065 -22.375 2.971 1 98.88 445 LEU A O 1
ATOM 3360 N N . ALA A 1 446 ? 0.536 -21.516 4.98 1 98.94 446 ALA A N 1
ATOM 3361 C CA . ALA A 1 446 ? 1.105 -20.297 4.441 1 98.94 446 ALA A CA 1
ATOM 3362 C C . ALA A 1 446 ? 2.631 -20.344 4.449 1 98.94 446 ALA A C 1
ATOM 3364 O O . ALA A 1 446 ? 3.252 -20.359 5.516 1 98.94 446 ALA A O 1
ATOM 3365 N N . PHE A 1 447 ? 3.273 -20.391 3.299 1 98.94 447 PHE A N 1
ATOM 3366 C CA . PHE A 1 447 ? 4.727 -20.391 3.174 1 98.94 447 PHE A CA 1
ATOM 3367 C C . PHE A 1 447 ? 5.242 -19.016 2.801 1 98.94 447 PHE A C 1
ATOM 3369 O O . PHE A 1 447 ? 4.91 -18.484 1.736 1 98.94 447 PHE A O 1
ATOM 3376 N N . MET A 1 448 ? 6.023 -18.453 3.656 1 98.81 448 MET A N 1
ATOM 3377 C CA . MET A 1 448 ? 6.488 -17.078 3.453 1 98.81 448 MET A CA 1
ATOM 3378 C C . MET A 1 448 ? 7.992 -16.969 3.676 1 98.81 448 MET A C 1
ATOM 3380 O O . MET A 1 448 ? 8.562 -17.75 4.441 1 98.81 448 MET A O 1
ATOM 3384 N N . GLY A 1 449 ? 8.648 -16.062 2.943 1 98.56 449 GLY A N 1
ATOM 3385 C CA . GLY A 1 449 ? 9.984 -15.602 3.311 1 98.56 449 GLY A CA 1
ATOM 3386 C C . GLY A 1 449 ? 9.969 -14.508 4.359 1 98.56 449 GLY A C 1
ATOM 3387 O O . GLY A 1 449 ? 8.93 -13.883 4.598 1 98.56 449 GLY A O 1
ATOM 3388 N N . ASP A 1 450 ? 11.156 -14.281 4.961 1 98.19 450 ASP A N 1
ATOM 3389 C CA . ASP A 1 450 ? 11.242 -13.289 6.031 1 98.19 450 ASP A CA 1
ATOM 3390 C C . ASP A 1 450 ? 10.93 -11.891 5.508 1 98.19 450 ASP A C 1
ATOM 3392 O O . ASP A 1 450 ? 10.289 -11.094 6.199 1 98.19 450 ASP A O 1
ATOM 3396 N N . GLY A 1 451 ? 11.32 -11.555 4.289 1 98.25 451 GLY A N 1
ATOM 3397 C CA . GLY A 1 451 ? 11 -10.258 3.721 1 98.25 451 GLY A CA 1
ATOM 3398 C C . GLY A 1 451 ? 9.516 -10.055 3.48 1 98.25 451 GLY A C 1
ATOM 3399 O O . GLY A 1 451 ? 8.945 -9.055 3.906 1 98.25 451 GLY A O 1
ATOM 3400 N N . GLY A 1 452 ? 8.867 -11.047 2.77 1 98.5 452 GLY A N 1
ATOM 3401 C CA . GLY A 1 452 ? 7.449 -10.969 2.463 1 98.5 452 GLY A CA 1
ATOM 3402 C C . GLY A 1 452 ? 6.57 -10.953 3.699 1 98.5 452 GLY A C 1
ATOM 3403 O O . GLY A 1 452 ? 5.594 -10.203 3.764 1 98.5 452 GLY A O 1
ATOM 3404 N N . PHE A 1 453 ? 6.93 -11.711 4.758 1 98.75 453 PHE A N 1
ATOM 3405 C CA . PHE A 1 453 ? 6.164 -11.781 5.996 1 98.75 453 PHE A CA 1
ATOM 3406 C C . PHE A 1 453 ? 6.094 -10.414 6.664 1 98.75 453 PHE A C 1
ATOM 3408 O O . PHE A 1 453 ? 5.035 -10.008 7.145 1 98.75 453 PHE A O 1
ATOM 3415 N N . GLN A 1 454 ? 7.164 -9.75 6.648 1 98.69 454 GLN A N 1
ATOM 3416 C CA . GLN A 1 454 ? 7.242 -8.469 7.34 1 98.69 454 GLN A CA 1
ATOM 3417 C C . GLN A 1 454 ? 6.352 -7.426 6.668 1 98.69 454 GLN A C 1
ATOM 3419 O O . GLN A 1 454 ? 5.871 -6.496 7.32 1 98.69 454 GLN A O 1
ATOM 3424 N N . MET A 1 455 ? 6.078 -7.543 5.383 1 98.62 455 MET A N 1
ATOM 3425 C CA . MET A 1 455 ? 5.336 -6.531 4.637 1 98.62 455 MET A CA 1
ATOM 3426 C C . MET A 1 455 ? 3.881 -6.477 5.094 1 98.62 455 MET A C 1
ATOM 3428 O O . MET A 1 455 ? 3.232 -5.434 4.996 1 98.62 455 MET A O 1
ATOM 3432 N N . THR A 1 456 ? 3.34 -7.621 5.582 1 98.62 456 THR A N 1
ATOM 3433 C CA . THR A 1 456 ? 1.927 -7.633 5.945 1 98.62 456 THR A CA 1
ATOM 3434 C C . THR A 1 456 ? 1.72 -8.328 7.289 1 98.62 456 THR A C 1
ATOM 3436 O O . THR A 1 456 ? 0.614 -8.773 7.598 1 98.62 456 THR A O 1
ATOM 3439 N N . MET A 1 457 ? 2.727 -8.438 8.172 1 98.5 457 MET A N 1
ATOM 3440 C CA . MET A 1 457 ? 2.646 -9.203 9.406 1 98.5 457 MET A CA 1
ATOM 3441 C C . MET A 1 457 ? 1.672 -8.562 10.391 1 98.5 457 MET A C 1
ATOM 3443 O O . MET A 1 457 ? 1.232 -9.203 11.344 1 98.5 457 MET A O 1
ATOM 3447 N N . GLN A 1 458 ? 1.302 -7.301 10.109 1 98.44 458 GLN A N 1
ATOM 3448 C CA . GLN A 1 458 ? 0.301 -6.676 10.969 1 98.44 458 GLN A CA 1
ATOM 3449 C C . GLN A 1 458 ? -1.019 -7.441 10.922 1 98.44 458 GLN A C 1
ATOM 3451 O O . GLN A 1 458 ? -1.837 -7.336 11.836 1 98.44 458 GLN A O 1
ATOM 3456 N N . GLU A 1 459 ? -1.251 -8.266 9.891 1 98.88 459 GLU A N 1
ATOM 3457 C CA . GLU A 1 459 ? -2.486 -9.039 9.773 1 98.88 459 GLU A CA 1
ATOM 3458 C C . GLU A 1 459 ? -2.521 -10.18 10.781 1 98.88 459 GLU A C 1
ATOM 3460 O O . GLU A 1 459 ? -3.543 -10.852 10.93 1 98.88 459 GLU A O 1
ATOM 3465 N N . LEU A 1 460 ? -1.383 -10.438 11.508 1 98.94 460 LEU A N 1
ATOM 3466 C CA . LEU A 1 460 ? -1.478 -11.273 12.703 1 98.94 460 LEU A CA 1
ATOM 3467 C C . LEU A 1 460 ? -2.549 -10.75 13.648 1 98.94 460 LEU A C 1
ATOM 3469 O O . LEU A 1 460 ? -3.182 -11.523 14.367 1 98.94 460 LEU A O 1
ATOM 3473 N N . GLY A 1 461 ? -2.746 -9.398 13.578 1 98.81 461 GLY A N 1
ATOM 3474 C CA . GLY A 1 461 ? -3.824 -8.805 14.352 1 98.81 461 GLY A CA 1
ATOM 3475 C C . GLY A 1 461 ? -5.199 -9.273 13.922 1 98.81 461 GLY A C 1
ATOM 3476 O O . GLY A 1 461 ? -6.086 -9.461 14.758 1 98.81 461 GLY A O 1
ATOM 3477 N N . THR A 1 462 ? -5.395 -9.445 12.578 1 98.88 462 THR A N 1
ATOM 3478 C CA . THR A 1 462 ? -6.645 -9.992 12.07 1 98.88 462 THR A CA 1
ATOM 3479 C C . THR A 1 462 ? -6.84 -11.43 12.539 1 98.88 462 THR A C 1
ATOM 3481 O O . THR A 1 462 ? -7.945 -11.82 12.93 1 98.88 462 THR A O 1
ATOM 3484 N N . ILE A 1 463 ? -5.762 -12.219 12.539 1 98.88 463 ILE A N 1
ATOM 3485 C CA . ILE A 1 463 ? -5.805 -13.602 13.008 1 98.88 463 ILE A CA 1
ATOM 3486 C C . ILE A 1 463 ? -6.188 -13.625 14.484 1 98.88 463 ILE A C 1
ATOM 3488 O O . ILE A 1 463 ? -7.035 -14.422 14.898 1 98.88 463 ILE A O 1
ATOM 3492 N N . LEU A 1 464 ? -5.551 -12.75 15.273 1 98.69 464 LEU A N 1
ATOM 3493 C CA . LEU A 1 464 ? -5.82 -12.656 16.703 1 98.69 464 LEU A CA 1
ATOM 3494 C C . LEU A 1 464 ? -7.293 -12.344 16.969 1 98.69 464 LEU A C 1
ATOM 3496 O O . LEU A 1 464 ? -7.949 -13.039 17.734 1 98.69 464 LEU A O 1
ATOM 3500 N N . GLU A 1 465 ? -7.832 -11.352 16.281 1 98.44 465 GLU A N 1
ATOM 3501 C CA . GLU A 1 465 ? -9.164 -10.812 16.547 1 98.44 465 GLU A CA 1
ATOM 3502 C C . GLU A 1 465 ? -10.25 -11.805 16.141 1 98.44 465 GLU A C 1
ATOM 3504 O O . GLU A 1 465 ? -11.273 -11.922 16.812 1 98.44 465 GLU A O 1
ATOM 3509 N N . TYR A 1 466 ? -10.023 -12.578 15.062 1 98.44 466 TYR A N 1
ATOM 3510 C CA . TYR A 1 466 ? -11.07 -13.438 14.539 1 98.44 466 TYR A CA 1
ATOM 3511 C C . TYR A 1 466 ? -10.711 -14.906 14.727 1 98.44 466 TYR A C 1
ATOM 3513 O O . TYR A 1 466 ? -11.43 -15.797 14.258 1 98.44 466 TYR A O 1
ATOM 3521 N N . ARG A 1 467 ? -9.656 -15.289 15.398 1 97.75 467 ARG A N 1
ATOM 3522 C CA . ARG A 1 467 ? -9.211 -16.641 15.727 1 97.75 467 ARG A CA 1
ATOM 3523 C C . ARG A 1 467 ? -9.148 -17.516 14.477 1 97.75 467 ARG A C 1
ATOM 3525 O O . ARG A 1 467 ? -9.734 -18.594 14.445 1 97.75 467 ARG A O 1
ATOM 3532 N N . ILE A 1 468 ? -8.445 -16.938 13.445 1 98.81 468 ILE A N 1
ATOM 3533 C CA . ILE A 1 468 ? -8.359 -17.641 12.164 1 98.81 468 ILE A CA 1
ATOM 3534 C C . ILE A 1 468 ? -7.203 -18.625 12.188 1 98.81 468 ILE A C 1
ATOM 3536 O O . ILE A 1 468 ? -6.059 -18.25 12.438 1 98.81 468 ILE A O 1
ATOM 3540 N N . GLY A 1 469 ? -7.457 -19.844 11.914 1 98.56 469 GLY A N 1
ATOM 3541 C CA . GLY A 1 469 ? -6.523 -20.938 12.125 1 98.56 469 GLY A CA 1
ATOM 3542 C C . GLY A 1 469 ? -5.645 -21.203 10.914 1 98.56 469 GLY A C 1
ATOM 3543 O O . GLY A 1 469 ? -5.734 -22.281 10.297 1 98.56 469 GLY A O 1
ATOM 3544 N N . VAL A 1 470 ? -4.707 -20.344 10.594 1 98.75 470 VAL A N 1
ATOM 3545 C CA . VAL A 1 470 ? -3.74 -20.516 9.516 1 98.75 470 VAL A CA 1
ATOM 3546 C C . VAL A 1 470 ? -2.447 -21.109 10.062 1 98.75 470 VAL A C 1
ATOM 3548 O O . VAL A 1 470 ? -1.968 -20.703 11.125 1 98.75 470 VAL A O 1
ATOM 3551 N N . LYS A 1 471 ? -1.924 -22.109 9.43 1 98.88 471 LYS A N 1
ATOM 3552 C CA . LYS A 1 471 ? -0.591 -22.625 9.742 1 98.88 471 LYS A CA 1
ATOM 3553 C C . LYS A 1 471 ? 0.48 -21.875 8.961 1 98.88 471 LYS A C 1
ATOM 3555 O O . LYS A 1 471 ? 0.533 -21.953 7.73 1 98.88 471 LYS A O 1
ATOM 3560 N N . MET A 1 472 ? 1.294 -21.172 9.68 1 98.94 472 MET A N 1
ATOM 3561 C CA . MET A 1 472 ? 2.266 -20.266 9.062 1 98.94 472 MET A CA 1
ATOM 3562 C C . MET A 1 472 ? 3.672 -20.859 9.141 1 98.94 472 MET A C 1
ATOM 3564 O O . MET A 1 472 ? 4.102 -21.312 10.195 1 98.94 472 MET A O 1
ATOM 3568 N N . VAL A 1 473 ? 4.352 -20.828 8.008 1 98.94 473 VAL A N 1
ATOM 3569 C CA . VAL A 1 473 ? 5.73 -21.312 7.914 1 98.94 473 VAL A CA 1
ATOM 3570 C C . VAL A 1 473 ? 6.617 -20.203 7.344 1 98.94 473 VAL A C 1
ATOM 3572 O O . VAL A 1 473 ? 6.496 -19.844 6.168 1 98.94 473 VAL A O 1
ATOM 3575 N N . LEU A 1 474 ? 7.434 -19.703 8.195 1 98.88 474 LEU A N 1
ATOM 3576 C CA . LEU A 1 474 ? 8.406 -18.703 7.781 1 98.88 474 LEU A CA 1
ATOM 3577 C C . LEU A 1 474 ? 9.727 -19.344 7.391 1 98.88 474 LEU A C 1
ATOM 3579 O O . LEU A 1 474 ? 10.438 -19.875 8.242 1 98.88 474 LEU A O 1
ATOM 3583 N N . LEU A 1 475 ? 9.984 -19.359 6.117 1 98.88 475 LEU A N 1
ATOM 3584 C CA . LEU A 1 475 ? 11.25 -19.859 5.59 1 98.88 475 LEU A CA 1
ATOM 3585 C C . LEU A 1 475 ? 12.312 -18.766 5.605 1 98.88 475 LEU A C 1
ATOM 3587 O O . LEU A 1 475 ? 12.492 -18.047 4.609 1 98.88 475 LEU A O 1
ATOM 3591 N N . ASN A 1 476 ? 13.055 -18.672 6.711 1 98.62 476 ASN A N 1
ATOM 3592 C CA . ASN A 1 476 ? 13.875 -17.516 7.07 1 98.62 476 ASN A CA 1
ATOM 3593 C C . ASN A 1 476 ? 15.336 -17.734 6.695 1 98.62 476 ASN A C 1
ATOM 3595 O O . ASN A 1 476 ? 16.031 -18.531 7.316 1 98.62 476 ASN A O 1
ATOM 3599 N N . ASN A 1 477 ? 15.789 -17.016 5.691 1 98.06 477 ASN A N 1
ATOM 3600 C CA . ASN A 1 477 ? 17.203 -17.078 5.324 1 98.06 477 ASN A CA 1
ATOM 3601 C C . ASN A 1 477 ? 17.906 -15.75 5.562 1 98.06 477 ASN A C 1
ATOM 3603 O O . ASN A 1 477 ? 19.047 -15.562 5.148 1 98.06 477 ASN A O 1
ATOM 3607 N N . ASN A 1 478 ? 17.203 -14.711 6.125 1 97.75 478 ASN A N 1
ATOM 3608 C CA . ASN A 1 478 ? 17.719 -13.391 6.48 1 97.75 478 ASN A CA 1
ATOM 3609 C C . ASN A 1 478 ? 18.156 -12.609 5.25 1 97.75 478 ASN A C 1
ATOM 3611 O O . ASN A 1 478 ? 19.062 -11.773 5.332 1 97.75 478 ASN A O 1
ATOM 3615 N N . TYR A 1 479 ? 17.641 -12.953 4.07 1 97.88 479 TYR A N 1
ATOM 3616 C CA . TYR A 1 479 ? 17.875 -12.25 2.812 1 97.88 479 TYR A CA 1
ATOM 3617 C C . TYR A 1 479 ? 16.562 -12.078 2.043 1 97.88 479 TYR A C 1
ATOM 3619 O O . TYR A 1 479 ? 15.625 -12.859 2.217 1 97.88 479 TYR A O 1
ATOM 3627 N N . LEU A 1 480 ? 16.531 -11.039 1.298 1 97.88 480 LEU A N 1
ATOM 3628 C CA . LEU A 1 480 ? 15.633 -11.141 0.148 1 97.88 480 LEU A CA 1
ATOM 3629 C C . LEU A 1 480 ? 16.141 -12.188 -0.841 1 97.88 480 LEU A C 1
ATOM 3631 O O . LEU A 1 480 ? 16.891 -11.859 -1.759 1 97.88 480 LEU A O 1
ATOM 3635 N N . GLY A 1 481 ? 15.672 -13.383 -0.654 1 97.12 481 GLY A N 1
ATOM 3636 C CA . GLY A 1 481 ? 16.328 -14.594 -1.141 1 97.12 481 GLY A CA 1
ATOM 3637 C C . GLY A 1 481 ? 16.422 -14.648 -2.654 1 97.12 481 GLY A C 1
ATOM 3638 O O . GLY A 1 481 ? 17.453 -15.055 -3.199 1 97.12 481 GLY A O 1
ATOM 3639 N N . ASN A 1 482 ? 15.352 -14.32 -3.338 1 96.25 482 ASN A N 1
ATOM 3640 C CA . ASN A 1 482 ? 15.375 -14.398 -4.797 1 96.25 482 ASN A CA 1
ATOM 3641 C C . ASN A 1 482 ? 16.344 -13.383 -5.395 1 96.25 482 ASN A C 1
ATOM 3643 O O . ASN A 1 482 ? 17.078 -13.703 -6.332 1 96.25 482 ASN A O 1
ATOM 3647 N N . VAL A 1 483 ? 16.375 -12.148 -4.898 1 96.56 483 VAL A N 1
ATOM 3648 C CA . VAL A 1 483 ? 17.297 -11.117 -5.375 1 96.56 483 VAL A CA 1
ATOM 3649 C C . VAL A 1 483 ? 18.719 -11.492 -5.016 1 96.56 483 VAL A C 1
ATOM 3651 O O . VAL A 1 483 ? 19.641 -11.32 -5.82 1 96.56 483 VAL A O 1
ATOM 3654 N N . ARG A 1 484 ? 18.891 -12.016 -3.836 1 97 484 ARG A N 1
ATOM 3655 C CA . ARG A 1 484 ? 20.203 -12.5 -3.418 1 97 484 ARG A CA 1
ATOM 3656 C C . ARG A 1 484 ? 20.734 -13.562 -4.379 1 97 484 ARG A C 1
ATOM 3658 O O . ARG A 1 484 ? 21.906 -13.531 -4.754 1 97 484 ARG A O 1
ATOM 3665 N N . GLN A 1 485 ? 19.859 -14.523 -4.715 1 96.5 485 GLN A N 1
ATOM 3666 C CA . GLN A 1 485 ? 20.25 -15.57 -5.652 1 96.5 485 GLN A CA 1
ATOM 3667 C C . GLN A 1 485 ? 20.703 -14.977 -6.98 1 96.5 485 GLN A C 1
ATOM 3669 O O . GLN A 1 485 ? 21.719 -15.406 -7.543 1 96.5 485 GLN A O 1
ATOM 3674 N N . TRP A 1 486 ? 20.016 -14 -7.465 1 94.75 486 TRP A N 1
ATOM 3675 C CA . TRP A 1 486 ? 20.375 -13.352 -8.719 1 94.75 486 TRP A CA 1
ATOM 3676 C C . TRP A 1 486 ? 21.719 -12.625 -8.578 1 94.75 486 TRP A C 1
ATOM 3678 O O . TRP A 1 486 ? 22.531 -12.641 -9.492 1 94.75 486 TRP A O 1
ATOM 3688 N N . GLN A 1 487 ? 21.891 -11.969 -7.457 1 96.19 487 GLN A N 1
ATOM 3689 C CA . GLN A 1 487 ? 23.141 -11.266 -7.203 1 96.19 487 GLN A CA 1
ATOM 3690 C C . GLN A 1 487 ? 24.312 -12.242 -7.137 1 96.19 487 GLN A C 1
ATOM 3692 O O . GLN A 1 487 ? 25.406 -11.945 -7.625 1 96.19 487 GLN A O 1
ATOM 3697 N N . ALA A 1 488 ? 24.078 -13.398 -6.551 1 95.81 488 ALA A N 1
ATOM 3698 C CA . ALA A 1 488 ? 25.109 -14.43 -6.457 1 95.81 488 ALA A CA 1
ATOM 3699 C C . ALA A 1 488 ? 25.453 -14.984 -7.836 1 95.81 488 ALA A C 1
ATOM 3701 O O . ALA A 1 488 ? 26.625 -15.203 -8.148 1 95.81 488 ALA A O 1
ATOM 3702 N N . MET A 1 489 ? 24.438 -15.18 -8.625 1 94.69 489 MET A N 1
ATOM 3703 C CA . MET A 1 489 ? 24.625 -15.875 -9.891 1 94.69 489 MET A CA 1
ATOM 3704 C C . MET A 1 489 ? 25.125 -14.914 -10.977 1 94.69 489 MET A C 1
ATOM 3706 O O . MET A 1 489 ? 25.891 -15.312 -11.844 1 94.69 489 MET A O 1
ATOM 3710 N N . PHE A 1 490 ? 24.672 -13.594 -10.883 1 93.19 490 PHE A N 1
ATOM 3711 C CA . PHE A 1 490 ? 24.859 -12.766 -12.07 1 93.19 490 PHE A CA 1
ATOM 3712 C C . PHE A 1 490 ? 25.594 -11.477 -11.734 1 93.19 490 PHE A C 1
ATOM 3714 O O . PHE A 1 490 ? 25.969 -10.727 -12.625 1 93.19 490 PHE A O 1
ATOM 3721 N N . TYR A 1 491 ? 25.812 -11.203 -10.453 1 95.5 491 TYR A N 1
ATOM 3722 C CA . TYR A 1 491 ? 26.422 -9.922 -10.086 1 95.5 491 TYR A CA 1
ATOM 3723 C C . TYR A 1 491 ? 27.594 -10.117 -9.141 1 95.5 491 TYR A C 1
ATOM 3725 O O . TYR A 1 491 ? 27.734 -9.383 -8.164 1 95.5 491 TYR A O 1
ATOM 3733 N N . ASN A 1 492 ? 28.359 -11.109 -9.312 1 95.44 492 ASN A N 1
ATOM 3734 C CA . ASN A 1 492 ? 29.641 -11.367 -8.648 1 95.44 492 ASN A CA 1
ATOM 3735 C C . ASN A 1 492 ? 29.484 -11.359 -7.133 1 95.44 492 ASN A C 1
ATOM 3737 O O . ASN A 1 492 ? 30.297 -10.766 -6.426 1 95.44 492 ASN A O 1
ATOM 3741 N N . ASN A 1 493 ? 28.391 -11.891 -6.684 1 94.88 493 ASN A N 1
ATOM 3742 C CA . ASN A 1 493 ? 28.125 -12.023 -5.254 1 94.88 493 ASN A CA 1
ATOM 3743 C C . ASN A 1 493 ? 28.094 -10.664 -4.559 1 94.88 493 ASN A C 1
ATOM 3745 O O . ASN A 1 493 ? 28.547 -10.539 -3.416 1 94.88 493 ASN A O 1
ATOM 3749 N N . ARG A 1 494 ? 27.766 -9.586 -5.324 1 95.44 494 ARG A N 1
ATOM 3750 C CA . ARG A 1 494 ? 27.547 -8.273 -4.723 1 95.44 494 ARG A CA 1
ATOM 3751 C C . ARG A 1 494 ? 26.141 -8.156 -4.156 1 95.44 494 ARG A C 1
ATOM 3753 O O . ARG A 1 494 ? 25.203 -7.809 -4.879 1 95.44 494 ARG A O 1
ATOM 3760 N N . PHE A 1 495 ? 26.016 -8.406 -2.912 1 95.69 495 PHE A N 1
ATOM 3761 C CA . PHE A 1 495 ? 24.734 -8.43 -2.238 1 95.69 495 PHE A CA 1
ATOM 3762 C C . PHE A 1 495 ? 24.297 -7.027 -1.836 1 95.69 495 PHE A C 1
ATOM 3764 O O . PHE A 1 495 ? 24.375 -6.664 -0.659 1 95.69 495 PHE A O 1
ATOM 3771 N N . SER A 1 496 ? 23.75 -6.266 -2.793 1 96 496 SER A N 1
ATOM 3772 C CA . SER A 1 496 ? 23.328 -4.879 -2.631 1 96 496 SER A CA 1
ATOM 3773 C C . SER A 1 496 ? 21.906 -4.797 -2.082 1 96 496 SER A C 1
ATOM 3775 O O . SER A 1 496 ? 20.938 -5.113 -2.785 1 96 496 SER A O 1
ATOM 3777 N N . ALA A 1 497 ? 21.703 -4.418 -0.767 1 96.5 497 ALA A N 1
ATOM 3778 C CA . ALA A 1 497 ? 20.422 -4.141 -0.12 1 96.5 497 ALA A CA 1
ATOM 3779 C C . ALA A 1 497 ? 19.562 -5.398 -0.055 1 96.5 497 ALA A C 1
ATOM 3781 O O . ALA A 1 497 ? 18.344 -5.332 -0.231 1 96.5 497 ALA A O 1
ATOM 3782 N N . THR A 1 498 ? 20.094 -6.609 0.159 1 96.5 498 THR A N 1
ATOM 3783 C CA . THR A 1 498 ? 19.312 -7.836 0.231 1 96.5 498 THR A CA 1
ATOM 3784 C C . THR A 1 498 ? 19.5 -8.516 1.585 1 96.5 498 THR A C 1
ATOM 3786 O O . THR A 1 498 ? 18.625 -9.266 2.031 1 96.5 498 THR A O 1
ATOM 3789 N N . PRO A 1 499 ? 20.703 -8.305 2.264 1 97.12 499 PRO A N 1
ATOM 3790 C CA . PRO A 1 499 ? 20.766 -8.828 3.633 1 97.12 499 PRO A CA 1
ATOM 3791 C C . PRO A 1 499 ? 19.828 -8.102 4.586 1 97.12 499 PRO A C 1
ATOM 3793 O O . PRO A 1 499 ? 19.656 -6.883 4.484 1 97.12 499 PRO A O 1
ATOM 3796 N N . MET A 1 500 ? 19.234 -8.82 5.461 1 97 500 MET A N 1
ATOM 3797 C CA . MET A 1 500 ? 18.266 -8.234 6.383 1 97 500 MET A CA 1
ATOM 3798 C C . MET A 1 500 ? 18.609 -8.578 7.828 1 97 500 MET A C 1
ATOM 3800 O O . MET A 1 500 ? 19.016 -9.703 8.125 1 97 500 MET A O 1
ATOM 3804 N N . VAL A 1 501 ? 18.531 -7.613 8.688 1 97.81 501 VAL A N 1
ATOM 3805 C CA . VAL A 1 501 ? 18.5 -7.844 10.125 1 97.81 501 VAL A CA 1
ATOM 3806 C C . VAL A 1 501 ? 17.062 -8.062 10.586 1 97.81 501 VAL A C 1
ATOM 3808 O O . VAL A 1 501 ? 16.234 -7.145 10.531 1 97.81 501 VAL A O 1
ATOM 3811 N N . ASN A 1 502 ? 16.797 -9.266 11 1 98.12 502 ASN A N 1
ATOM 3812 C CA . ASN A 1 502 ? 15.414 -9.625 11.305 1 98.12 502 ASN A CA 1
ATOM 3813 C C . ASN A 1 502 ? 15.133 -9.539 12.805 1 98.12 502 ASN A C 1
ATOM 3815 O O . ASN A 1 502 ? 16.047 -9.688 13.617 1 98.12 502 ASN A O 1
ATOM 3819 N N . PRO A 1 503 ? 13.867 -9.266 13.141 1 98.5 503 PRO A N 1
ATOM 3820 C CA . PRO A 1 503 ? 13.445 -9.336 14.547 1 98.5 503 PRO A CA 1
ATOM 3821 C C . PRO A 1 503 ? 13.188 -10.766 15.008 1 98.5 503 PRO A C 1
ATOM 3823 O O . PRO A 1 503 ? 13.375 -11.719 14.242 1 98.5 503 PRO A O 1
ATOM 3826 N N . ASP A 1 504 ? 12.891 -10.883 16.297 1 98.62 504 ASP A N 1
ATOM 3827 C CA . ASP A 1 504 ? 12.445 -12.164 16.844 1 98.62 504 ASP A CA 1
ATOM 3828 C C . ASP A 1 504 ? 11 -12.453 16.453 1 98.62 504 ASP A C 1
ATOM 3830 O O . ASP A 1 504 ? 10.07 -12.078 17.172 1 98.62 504 ASP A O 1
ATOM 3834 N N . PHE A 1 505 ? 10.867 -13.195 15.367 1 98.75 505 PHE A N 1
ATOM 3835 C CA . PHE A 1 505 ? 9.547 -13.438 14.797 1 98.75 505 PHE A CA 1
ATOM 3836 C C . PHE A 1 505 ? 8.695 -14.273 15.75 1 98.75 505 PHE A C 1
ATOM 3838 O O . PHE A 1 505 ? 7.465 -14.148 15.766 1 98.75 505 PHE A O 1
ATOM 3845 N N . VAL A 1 506 ? 9.281 -15.133 16.531 1 98.75 506 VAL A N 1
ATOM 3846 C CA . VAL A 1 506 ? 8.562 -15.961 17.5 1 98.75 506 VAL A CA 1
ATOM 3847 C C . VAL A 1 506 ? 7.961 -15.07 18.578 1 98.75 506 VAL A C 1
ATOM 3849 O O . VAL A 1 506 ? 6.797 -15.234 18.953 1 98.75 506 VAL A O 1
ATOM 3852 N N . ALA A 1 507 ? 8.781 -14.117 19.047 1 98.69 507 ALA A N 1
ATOM 3853 C CA . ALA A 1 507 ? 8.289 -13.172 20.047 1 98.69 507 ALA A CA 1
ATOM 3854 C C . ALA A 1 507 ? 7.152 -12.32 19.484 1 98.69 507 ALA A C 1
ATOM 3856 O O . ALA A 1 507 ? 6.203 -12 20.203 1 98.69 507 ALA A O 1
ATOM 3857 N N . ILE A 1 508 ? 7.27 -11.961 18.234 1 98.81 508 ILE A N 1
ATOM 3858 C CA . ILE A 1 508 ? 6.219 -11.172 17.609 1 98.81 508 ILE A CA 1
ATOM 3859 C C . ILE A 1 508 ? 4.922 -11.977 17.562 1 98.81 508 ILE A C 1
ATOM 3861 O O . ILE A 1 508 ? 3.855 -11.469 17.922 1 98.81 508 ILE A O 1
ATOM 3865 N N . ALA A 1 509 ? 5.031 -13.211 17.094 1 98.81 509 ALA A N 1
ATOM 3866 C CA . ALA A 1 509 ? 3.842 -14.055 17.047 1 98.81 509 ALA A CA 1
ATOM 3867 C C . ALA A 1 509 ? 3.223 -14.203 18.438 1 98.81 509 ALA A C 1
ATOM 3869 O O . ALA A 1 509 ? 2.002 -14.141 18.594 1 98.81 509 ALA A O 1
ATOM 3870 N N . ALA A 1 510 ? 4.062 -14.383 19.406 1 98.56 510 ALA A N 1
ATOM 3871 C CA . ALA A 1 510 ? 3.59 -14.523 20.781 1 98.56 510 ALA A CA 1
ATOM 3872 C C . ALA A 1 510 ? 2.85 -13.273 21.234 1 98.56 510 ALA A C 1
ATOM 3874 O O . ALA A 1 510 ? 1.88 -13.367 22 1 98.56 510 ALA A O 1
ATOM 3875 N N . ALA A 1 511 ? 3.326 -12.133 20.781 1 98.75 511 ALA A N 1
ATOM 3876 C CA . ALA A 1 511 ? 2.693 -10.867 21.141 1 98.75 511 ALA A CA 1
ATOM 3877 C C . ALA A 1 511 ? 1.264 -10.805 20.609 1 98.75 511 ALA A C 1
ATOM 3879 O O . ALA A 1 511 ? 0.441 -10.039 21.125 1 98.75 511 ALA A O 1
ATOM 3880 N N . TYR A 1 512 ? 0.961 -11.586 19.625 1 98.75 512 TYR A N 1
ATOM 3881 C CA . TYR A 1 512 ? -0.381 -11.656 19.047 1 98.75 512 TYR A CA 1
ATOM 3882 C C . TYR A 1 512 ? -1.142 -12.852 19.609 1 98.75 512 TYR A C 1
ATOM 3884 O O . TYR A 1 512 ? -2.25 -13.156 19.156 1 98.75 512 TYR A O 1
ATOM 3892 N N . GLY A 1 513 ? -0.59 -13.602 20.484 1 98.31 513 GLY A N 1
ATOM 3893 C CA . GLY A 1 513 ? -1.234 -14.766 21.078 1 98.31 513 GLY A CA 1
ATOM 3894 C C . GLY A 1 513 ? -1.157 -16 20.203 1 98.31 513 GLY A C 1
ATOM 3895 O O . GLY A 1 513 ? -1.958 -16.922 20.344 1 98.31 513 GLY A O 1
ATOM 3896 N N . ILE A 1 514 ? -0.274 -16.047 19.328 1 98.75 514 ILE A N 1
ATOM 3897 C CA . ILE A 1 514 ? -0.114 -17.172 18.391 1 98.75 514 ILE A CA 1
ATOM 3898 C C . ILE A 1 514 ? 1.085 -18.016 18.812 1 98.75 514 ILE A C 1
ATOM 3900 O O . ILE A 1 514 ? 2.209 -17.516 18.906 1 98.75 514 ILE A O 1
ATOM 3904 N N . PRO A 1 515 ? 0.856 -19.281 19.141 1 98.69 515 PRO A N 1
ATOM 3905 C CA . PRO A 1 515 ? 2.006 -20.141 19.406 1 98.69 515 PRO A CA 1
ATOM 3906 C C . PRO A 1 515 ? 2.998 -20.203 18.25 1 98.69 515 PRO A C 1
ATOM 3908 O O . PRO A 1 515 ? 2.592 -20.234 17.094 1 98.69 515 PRO A O 1
ATOM 3911 N N . ALA A 1 516 ? 4.238 -20.125 18.609 1 98.75 516 ALA A N 1
ATOM 3912 C CA . ALA A 1 516 ? 5.297 -20.109 17.609 1 98.75 516 ALA A CA 1
ATOM 3913 C C . ALA A 1 516 ? 6.578 -20.734 18.156 1 98.75 516 ALA A C 1
ATOM 3915 O O . ALA A 1 516 ? 6.801 -20.75 19.359 1 98.75 516 ALA A O 1
ATOM 3916 N N . GLU A 1 517 ? 7.406 -21.25 17.344 1 98.44 517 GLU A N 1
ATOM 3917 C CA . GLU A 1 517 ? 8.703 -21.766 17.766 1 98.44 517 GLU A CA 1
ATOM 3918 C C . GLU A 1 517 ? 9.734 -21.625 16.656 1 98.44 517 GLU A C 1
ATOM 3920 O O . GLU A 1 517 ? 9.383 -21.531 15.484 1 98.44 517 GLU A O 1
ATOM 3925 N N . ASN A 1 518 ? 10.938 -21.547 17.047 1 98.56 518 ASN A N 1
ATOM 3926 C CA . ASN A 1 518 ? 12.078 -21.578 16.141 1 98.56 518 ASN A CA 1
ATOM 3927 C C . ASN A 1 518 ? 12.523 -23 15.844 1 98.56 518 ASN A C 1
ATOM 3929 O O . ASN A 1 518 ? 12.672 -23.812 16.766 1 98.56 518 ASN A O 1
ATOM 3933 N N . VAL A 1 519 ? 12.578 -23.312 14.617 1 98.81 519 VAL A N 1
ATOM 3934 C CA . VAL A 1 519 ? 13.227 -24.547 14.18 1 98.81 519 VAL A CA 1
ATOM 3935 C C . VAL A 1 519 ? 14.641 -24.234 13.688 1 98.81 519 VAL A C 1
ATOM 3937 O O . VAL A 1 519 ? 14.836 -23.875 12.523 1 98.81 519 VAL A O 1
ATOM 3940 N N . SER A 1 520 ? 15.594 -24.531 14.477 1 98.06 520 SER A N 1
ATOM 3941 C CA . SER A 1 520 ? 16.938 -24.016 14.258 1 98.06 520 SER A CA 1
ATOM 3942 C C . SER A 1 520 ? 17.75 -24.953 13.359 1 98.06 520 SER A C 1
ATOM 3944 O O . SER A 1 520 ? 18.672 -24.516 12.664 1 98.06 520 SER A O 1
ATOM 3946 N N . CYS A 1 521 ? 17.391 -26.266 13.516 1 98 521 CYS A N 1
ATOM 3947 C CA . CYS A 1 521 ? 18.156 -27.25 12.742 1 98 521 CYS A CA 1
ATOM 3948 C C . CYS A 1 521 ? 17.266 -28.391 12.281 1 98 521 CYS A C 1
ATOM 3950 O O . CYS A 1 521 ? 16.125 -28.516 12.719 1 98 521 CYS A O 1
ATOM 3952 N N . ARG A 1 522 ? 17.781 -29.219 11.422 1 97.62 522 ARG A N 1
ATOM 3953 C CA . ARG A 1 522 ? 17.031 -30.281 10.742 1 97.62 522 ARG A CA 1
ATOM 3954 C C . ARG A 1 522 ? 16.484 -31.297 11.734 1 97.62 522 ARG A C 1
ATOM 3956 O O . ARG A 1 522 ? 15.391 -31.828 11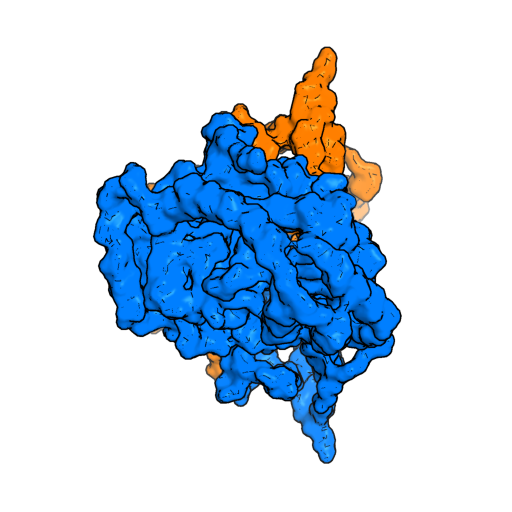.531 1 97.62 522 ARG A O 1
ATOM 3963 N N . ALA A 1 523 ? 17.172 -31.516 12.844 1 97.88 523 ALA A N 1
ATOM 3964 C CA . ALA A 1 523 ? 16.797 -32.531 13.82 1 97.88 523 ALA A CA 1
ATOM 3965 C C . ALA A 1 523 ? 15.484 -32.156 14.508 1 97.88 523 ALA A C 1
ATOM 3967 O O . ALA A 1 523 ? 14.766 -33.031 15 1 97.88 523 ALA A O 1
ATOM 3968 N N . GLU A 1 524 ? 15.133 -30.891 14.461 1 98.56 524 GLU A N 1
ATOM 3969 C CA . GLU A 1 524 ? 13.961 -30.391 15.18 1 98.56 524 GLU A CA 1
ATOM 3970 C C . GLU A 1 524 ? 12.727 -30.375 14.273 1 98.56 524 GLU A C 1
ATOM 3972 O O . GLU A 1 524 ? 11.602 -30.266 14.758 1 98.56 524 GLU A O 1
ATOM 3977 N N . LEU A 1 525 ? 12.875 -30.562 13.008 1 98.44 525 LEU A N 1
ATOM 3978 C CA . LEU A 1 525 ? 11.852 -30.25 12.016 1 98.44 525 LEU A CA 1
ATOM 3979 C C . LEU A 1 525 ? 10.641 -31.156 12.18 1 98.44 525 LEU A C 1
ATOM 3981 O O . LEU A 1 525 ? 9.508 -30.672 12.242 1 98.44 525 LEU A O 1
ATOM 3985 N N . ASP A 1 526 ? 10.844 -32.5 12.258 1 98.19 526 ASP A N 1
ATOM 3986 C CA . ASP A 1 526 ? 9.742 -33.469 12.305 1 98.19 526 ASP A CA 1
ATOM 3987 C C . ASP A 1 526 ? 8.867 -33.219 13.539 1 98.19 526 ASP A C 1
ATOM 3989 O O . ASP A 1 526 ? 7.641 -33.219 13.445 1 98.19 526 ASP A O 1
ATOM 3993 N N . SER A 1 527 ? 9.5 -33.062 14.672 1 98.62 527 SER A N 1
ATOM 3994 C CA . SER A 1 527 ? 8.758 -32.812 15.898 1 98.62 527 SER A CA 1
ATOM 3995 C C . SER A 1 527 ? 8.008 -31.5 15.852 1 98.62 527 SER A C 1
ATOM 3997 O O . SER A 1 527 ? 6.891 -31.391 16.359 1 98.62 527 SER A O 1
ATOM 3999 N N . ALA A 1 528 ? 8.656 -30.484 15.305 1 98.75 528 ALA A N 1
ATOM 4000 C CA . ALA A 1 528 ? 8.008 -29.172 15.164 1 98.75 528 ALA A CA 1
ATOM 4001 C C . ALA A 1 528 ? 6.766 -29.266 14.281 1 98.75 528 ALA A C 1
ATOM 4003 O O . ALA A 1 528 ? 5.727 -28.688 14.602 1 98.75 528 ALA A O 1
ATOM 4004 N N . ILE A 1 529 ? 6.867 -29.984 13.219 1 98.75 529 ILE A N 1
ATOM 4005 C CA . ILE A 1 529 ? 5.75 -30.172 12.297 1 98.75 529 ILE A CA 1
ATOM 4006 C C . ILE A 1 529 ? 4.617 -30.922 13 1 98.75 529 ILE A C 1
ATOM 4008 O O . ILE A 1 529 ? 3.443 -30.562 12.844 1 98.75 529 ILE A O 1
ATOM 4012 N N . ALA A 1 530 ? 4.957 -31.922 13.742 1 98.44 530 ALA A N 1
ATOM 4013 C CA . ALA A 1 530 ? 3.957 -32.688 14.477 1 98.44 530 ALA A CA 1
ATOM 4014 C C . ALA A 1 530 ? 3.203 -31.797 15.469 1 98.44 530 ALA A C 1
ATOM 4016 O O . ALA A 1 530 ? 1.983 -31.906 15.602 1 98.44 530 ALA A O 1
ATOM 4017 N N . ARG A 1 531 ? 3.926 -30.922 16.156 1 98.5 531 ARG A N 1
ATOM 4018 C CA . ARG A 1 531 ? 3.303 -30.016 17.109 1 98.5 531 ARG A CA 1
ATOM 4019 C C . ARG A 1 531 ? 2.383 -29.031 16.406 1 98.5 531 ARG A C 1
ATOM 4021 O O . ARG A 1 531 ? 1.272 -28.766 16.875 1 98.5 531 ARG A O 1
ATOM 4028 N N . MET A 1 532 ? 2.822 -28.516 15.266 1 98.44 532 MET A N 1
ATOM 4029 C CA . MET A 1 532 ? 1.986 -27.609 14.477 1 98.44 532 MET A CA 1
ATOM 4030 C C . MET A 1 532 ? 0.708 -28.312 14.023 1 98.44 532 MET A C 1
ATOM 4032 O O . MET A 1 532 ? -0.385 -27.75 14.148 1 98.44 532 MET A O 1
ATOM 4036 N N . ALA A 1 533 ? 0.865 -29.516 13.539 1 97.25 533 ALA A N 1
ATOM 4037 C CA . ALA A 1 533 ? -0.268 -30.266 13.016 1 97.25 533 ALA A CA 1
ATOM 4038 C C . ALA A 1 533 ? -1.277 -30.578 14.117 1 97.25 533 ALA A C 1
ATOM 4040 O O . ALA A 1 533 ? -2.484 -30.625 13.867 1 97.25 533 ALA A O 1
ATOM 4041 N N . ALA A 1 534 ? -0.805 -30.766 15.289 1 96.88 534 ALA A N 1
ATOM 4042 C CA . ALA A 1 534 ? -1.653 -31.172 16.406 1 96.88 534 ALA A CA 1
ATOM 4043 C C . ALA A 1 534 ? -2.365 -29.969 17.016 1 96.88 534 ALA A C 1
ATOM 4045 O O . ALA A 1 534 ? -3.352 -30.125 17.75 1 96.88 534 ALA A O 1
ATOM 4046 N N . HIS A 1 535 ? -1.881 -28.812 16.688 1 97.44 535 HIS A N 1
ATOM 4047 C CA . HIS A 1 535 ? -2.438 -27.609 17.312 1 97.44 535 HIS A CA 1
ATOM 4048 C C . HIS A 1 535 ? -3.668 -27.125 16.547 1 97.44 535 HIS A C 1
ATOM 4050 O O . HIS A 1 535 ? -3.625 -26.953 15.328 1 97.44 535 HIS A O 1
ATOM 4056 N N . ASP A 1 536 ? -4.707 -26.906 17.344 1 95.94 536 ASP A N 1
ATOM 4057 C CA . ASP A 1 536 ? -5.891 -26.281 16.75 1 95.94 536 ASP A CA 1
ATOM 4058 C C . ASP A 1 536 ? -5.727 -24.766 16.641 1 95.94 536 ASP A C 1
ATOM 4060 O O . ASP A 1 536 ? -5.375 -24.109 17.609 1 95.94 536 ASP A O 1
ATOM 4064 N N . GLY A 1 537 ? -5.902 -24.219 15.477 1 97.5 537 GLY A N 1
ATOM 4065 C CA . GLY A 1 537 ? -5.781 -22.781 15.289 1 97.5 537 GLY A CA 1
ATOM 4066 C C . GLY A 1 537 ? -4.484 -22.359 14.625 1 97.5 537 GLY A C 1
ATOM 4067 O O . GLY A 1 537 ? -3.82 -23.188 13.992 1 97.5 537 GLY A O 1
ATOM 4068 N N . ALA A 1 538 ? -4.133 -21.109 14.766 1 98.69 538 ALA A N 1
ATOM 4069 C CA . ALA A 1 538 ? -2.959 -20.547 14.102 1 98.69 538 ALA A CA 1
ATOM 4070 C C . ALA A 1 538 ? -1.675 -21 14.797 1 98.69 538 ALA A C 1
ATOM 4072 O O . ALA A 1 538 ? -1.639 -21.125 16.031 1 98.69 538 ALA A O 1
ATOM 4073 N N . TYR A 1 539 ? -0.653 -21.188 14.094 1 98.88 539 TYR A N 1
ATOM 4074 C CA . TYR A 1 539 ? 0.664 -21.625 14.555 1 98.88 539 TYR A CA 1
ATOM 4075 C C . TYR A 1 539 ? 1.756 -21.125 13.609 1 98.88 539 TYR A C 1
ATOM 4077 O O . TYR A 1 539 ? 1.575 -21.125 12.391 1 98.88 539 TYR A O 1
ATOM 4085 N N . LEU A 1 540 ? 2.896 -20.641 14.18 1 98.94 540 LEU A N 1
ATOM 4086 C CA . LEU A 1 540 ? 3.982 -20.156 13.336 1 98.94 540 LEU A CA 1
ATOM 4087 C C . LEU A 1 540 ? 5.258 -20.953 13.578 1 98.94 540 LEU A C 1
ATOM 4089 O O . LEU A 1 540 ? 5.691 -21.109 14.727 1 98.94 540 LEU A O 1
ATOM 4093 N N . LEU A 1 541 ? 5.812 -21.547 12.562 1 98.94 541 LEU A N 1
ATOM 4094 C CA . LEU A 1 541 ? 7.164 -22.094 12.57 1 98.94 541 LEU A CA 1
ATOM 4095 C C . LEU A 1 541 ? 8.141 -21.141 11.883 1 98.94 541 LEU A C 1
ATOM 4097 O O . LEU A 1 541 ? 7.984 -20.828 10.703 1 98.94 541 LEU A O 1
ATOM 4101 N N . ASN A 1 542 ? 9.031 -20.578 12.641 1 98.88 542 ASN A N 1
ATOM 4102 C CA . ASN A 1 542 ? 10.172 -19.875 12.055 1 98.88 542 ASN A CA 1
ATOM 4103 C C . ASN A 1 542 ? 11.328 -20.828 11.773 1 98.88 542 ASN A C 1
ATOM 4105 O O . ASN A 1 542 ? 12.055 -21.219 12.688 1 98.88 542 ASN A O 1
ATOM 4109 N N . VAL A 1 543 ? 11.531 -21.125 10.5 1 98.88 543 VAL A N 1
ATOM 4110 C CA . VAL A 1 543 ? 12.445 -22.188 10.117 1 98.88 543 VAL A CA 1
ATOM 4111 C C . VAL A 1 543 ? 13.742 -21.594 9.578 1 98.88 543 VAL A C 1
ATOM 4113 O O . VAL A 1 543 ? 13.727 -20.797 8.641 1 98.88 543 VAL A O 1
ATOM 4116 N N . ASN A 1 544 ? 14.859 -22 10.188 1 98.62 544 ASN A N 1
ATOM 4117 C CA . ASN A 1 544 ? 16.172 -21.562 9.758 1 98.62 544 ASN A CA 1
ATOM 4118 C C . ASN A 1 544 ? 16.594 -22.219 8.445 1 98.62 544 ASN A C 1
ATOM 4120 O O . ASN A 1 544 ? 16.875 -23.422 8.406 1 98.62 544 ASN A O 1
ATOM 4124 N N . ILE A 1 545 ? 16.641 -21.438 7.395 1 98.25 545 ILE A N 1
ATOM 4125 C CA . ILE A 1 545 ? 16.953 -21.938 6.059 1 98.25 545 ILE A CA 1
ATOM 4126 C C . ILE A 1 545 ? 18.391 -21.562 5.691 1 98.25 545 ILE A C 1
ATOM 4128 O O . ILE A 1 545 ? 18.844 -20.453 6.004 1 98.25 545 ILE A O 1
ATOM 4132 N N . ASP A 1 546 ? 19.094 -22.422 4.98 1 96.31 546 ASP A N 1
ATOM 4133 C CA . ASP A 1 546 ? 20.406 -22.125 4.441 1 96.31 546 ASP A CA 1
ATOM 4134 C C . ASP A 1 546 ? 20.375 -20.906 3.51 1 96.31 546 ASP A C 1
ATOM 4136 O O . ASP A 1 546 ? 19.766 -20.969 2.441 1 96.31 546 ASP A O 1
ATOM 4140 N N . PRO A 1 547 ? 21.016 -19.828 3.889 1 94.88 547 PRO A N 1
ATOM 4141 C CA . PRO A 1 547 ? 20.922 -18.609 3.1 1 94.88 547 PRO A CA 1
ATOM 4142 C C . PRO A 1 547 ? 21.578 -18.734 1.722 1 94.88 547 PRO A C 1
ATOM 4144 O O . PRO A 1 547 ? 21.359 -17.891 0.85 1 94.88 547 PRO A O 1
ATOM 4147 N N . THR A 1 548 ? 22.359 -19.75 1.485 1 93.25 548 THR A N 1
ATOM 4148 C CA . THR A 1 548 ? 23.109 -19.875 0.234 1 93.25 548 THR A CA 1
ATOM 4149 C C . THR A 1 548 ? 22.359 -20.797 -0.739 1 93.25 548 THR A C 1
ATOM 4151 O O . THR A 1 548 ? 22.75 -20.906 -1.903 1 93.25 548 THR A O 1
ATOM 4154 N N . ASP A 1 549 ? 21.328 -21.422 -0.199 1 94.25 549 ASP A N 1
ATOM 4155 C CA . ASP A 1 549 ? 20.578 -22.328 -1.062 1 94.25 549 ASP A CA 1
ATOM 4156 C C . ASP A 1 549 ? 19.891 -21.562 -2.188 1 94.25 549 ASP A C 1
ATOM 4158 O O . ASP A 1 549 ? 19.578 -20.375 -2.037 1 94.25 549 ASP A O 1
ATOM 4162 N N . MET A 1 550 ? 19.828 -22.188 -3.363 1 96.38 550 MET A N 1
ATOM 4163 C CA . MET A 1 550 ? 19.25 -21.594 -4.562 1 96.38 550 MET A CA 1
ATOM 4164 C C . MET A 1 550 ? 18.172 -22.484 -5.16 1 96.38 550 MET A C 1
ATOM 4166 O O . MET A 1 550 ? 18.141 -23.688 -4.887 1 96.38 550 MET A O 1
ATOM 4170 N N . VAL A 1 551 ? 17.312 -21.906 -5.906 1 97.5 551 VAL A N 1
ATOM 4171 C CA . VAL A 1 551 ? 16.188 -22.609 -6.512 1 97.5 551 VAL A CA 1
ATOM 4172 C C . VAL A 1 551 ? 16.594 -23.141 -7.883 1 97.5 551 VAL A C 1
ATOM 4174 O O . VAL A 1 551 ? 16.969 -22.375 -8.773 1 97.5 551 VAL A O 1
ATOM 4177 N N . PHE A 1 552 ? 16.547 -24.422 -8.047 1 97.25 552 PHE A N 1
ATOM 4178 C CA . PHE A 1 552 ? 16.75 -25.109 -9.312 1 97.25 552 PHE A CA 1
ATOM 4179 C C . PHE A 1 552 ? 15.703 -26.188 -9.523 1 97.25 552 PHE A C 1
ATOM 4181 O O . PHE A 1 552 ? 15.102 -26.672 -8.562 1 97.25 552 PHE A O 1
ATOM 4188 N N . PRO A 1 553 ? 15.414 -26.688 -10.742 1 97.31 553 PRO A N 1
ATOM 4189 C CA . PRO A 1 553 ? 16 -26.172 -11.984 1 97.31 553 PRO A CA 1
ATOM 4190 C C . PRO A 1 553 ? 15.539 -24.766 -12.312 1 97.31 553 PRO A C 1
ATOM 4192 O O . PRO A 1 553 ? 14.562 -24.266 -11.734 1 97.31 553 PRO A O 1
ATOM 4195 N N . MET A 1 554 ? 16.297 -24.156 -13.172 1 97 554 MET A N 1
ATOM 4196 C CA . MET A 1 554 ? 15.93 -22.797 -13.562 1 97 554 MET A CA 1
ATOM 4197 C C . MET A 1 554 ? 16.375 -22.5 -14.992 1 97 554 MET A C 1
ATOM 4199 O O . MET A 1 554 ? 17.422 -22.984 -15.43 1 97 554 MET A O 1
ATOM 4203 N N . VAL A 1 555 ? 15.516 -21.891 -15.703 1 95.94 555 VAL A N 1
ATOM 4204 C CA . VAL A 1 555 ? 15.875 -21.266 -16.969 1 95.94 555 VAL A CA 1
ATOM 4205 C C . VAL A 1 555 ? 16.188 -19.781 -16.734 1 95.94 555 VAL A C 1
ATOM 4207 O O . VAL A 1 555 ? 15.367 -19.047 -16.188 1 95.94 555 VAL A O 1
ATOM 4210 N N . THR A 1 556 ? 17.359 -19.344 -17.031 1 92.06 556 THR A N 1
ATOM 4211 C CA . THR A 1 556 ? 17.75 -17.953 -16.797 1 92.06 556 THR A CA 1
ATOM 4212 C C . THR A 1 556 ? 16.969 -17.016 -17.703 1 92.06 556 THR A C 1
ATOM 4214 O O . THR A 1 556 ? 16.531 -17.391 -18.781 1 92.06 556 THR A O 1
ATOM 4217 N N . PRO A 1 557 ? 16.766 -15.789 -17.188 1 85.62 557 PRO A N 1
ATOM 4218 C CA . PRO A 1 557 ? 16.078 -14.82 -18.047 1 85.62 557 PRO A CA 1
ATOM 4219 C C . PRO A 1 557 ? 16.766 -14.656 -19.406 1 85.62 557 PRO A C 1
ATOM 4221 O O . PRO A 1 557 ? 18 -14.531 -19.469 1 85.62 557 PRO A O 1
ATOM 4224 N N . GLY A 1 558 ? 15.977 -14.758 -20.516 1 85.44 558 GLY A N 1
ATOM 4225 C CA . GLY A 1 558 ? 16.516 -14.57 -21.844 1 85.44 558 GLY A CA 1
ATOM 4226 C C . GLY A 1 558 ? 17 -15.867 -22.484 1 85.44 558 GLY A C 1
ATOM 4227 O O . GLY A 1 558 ? 17.531 -15.859 -23.594 1 85.44 558 GLY A O 1
ATOM 4228 N N . SER A 1 559 ? 16.766 -16.938 -21.828 1 92.31 559 SER A N 1
ATOM 4229 C CA . SER A 1 559 ? 17.188 -18.234 -22.344 1 92.31 559 SER A CA 1
ATOM 4230 C C . SER A 1 559 ? 16 -19.031 -22.859 1 92.31 559 SER A C 1
ATOM 4232 O O . SER A 1 559 ? 14.859 -18.766 -22.484 1 92.31 559 SER A O 1
ATOM 4234 N N . ALA A 1 560 ? 16.359 -19.969 -23.75 1 94.31 560 ALA A N 1
ATOM 4235 C CA . ALA A 1 560 ? 15.336 -20.891 -24.25 1 94.31 560 ALA A CA 1
ATOM 4236 C C . ALA A 1 560 ? 14.828 -21.797 -23.125 1 94.31 560 ALA A C 1
ATOM 4238 O O . ALA A 1 560 ? 15.586 -22.141 -22.203 1 94.31 560 ALA A O 1
ATOM 4239 N N . ILE A 1 561 ? 13.609 -22.266 -23.297 1 94.75 561 ILE A N 1
ATOM 4240 C CA . ILE A 1 561 ? 12.914 -22.969 -22.219 1 94.75 561 ILE A CA 1
ATOM 4241 C C . ILE A 1 561 ? 13.586 -24.312 -21.969 1 94.75 561 ILE A C 1
ATOM 4243 O O . ILE A 1 561 ? 13.445 -24.891 -20.875 1 94.75 561 ILE A O 1
ATOM 4247 N N . ASP A 1 562 ? 14.352 -24.812 -22.953 1 94.06 562 ASP A N 1
ATOM 4248 C CA . ASP A 1 562 ? 15 -26.109 -22.781 1 94.06 562 ASP A CA 1
ATOM 4249 C C . ASP A 1 562 ? 16.453 -25.953 -22.375 1 94.06 562 ASP A C 1
ATOM 4251 O O . ASP A 1 562 ? 17.203 -26.938 -22.297 1 94.06 562 ASP A O 1
ATOM 4255 N N . ASN A 1 563 ? 16.922 -24.703 -22.156 1 95.75 563 ASN A N 1
ATOM 4256 C CA . ASN A 1 563 ? 18.219 -24.422 -21.562 1 95.75 563 ASN A CA 1
ATOM 4257 C C . ASN A 1 563 ? 18.109 -24.328 -20.047 1 95.75 563 ASN A C 1
ATOM 4259 O O . ASN A 1 563 ? 18.062 -23.219 -19.484 1 95.75 563 ASN A O 1
ATOM 4263 N N . ILE A 1 564 ? 18.219 -25.469 -19.422 1 97.62 564 ILE A N 1
ATOM 4264 C CA . ILE A 1 564 ? 17.828 -25.594 -18.016 1 97.62 564 ILE A CA 1
ATOM 4265 C C . ILE A 1 564 ? 19.062 -25.781 -17.141 1 97.62 564 ILE A C 1
ATOM 4267 O O . ILE A 1 564 ? 19.844 -26.719 -17.359 1 97.62 564 ILE A O 1
ATOM 4271 N N . LEU A 1 565 ? 19.203 -24.859 -16.188 1 97.44 565 LEU A N 1
ATOM 4272 C CA . LEU A 1 565 ? 20.219 -25.062 -15.141 1 97.44 565 LEU A CA 1
ATOM 4273 C C . LEU A 1 565 ? 19.703 -26.016 -14.078 1 97.44 565 LEU A C 1
ATOM 4275 O O . LEU A 1 565 ? 18.609 -25.844 -13.539 1 97.44 565 LEU A O 1
ATOM 4279 N N . ILE A 1 566 ? 20.516 -27.062 -13.773 1 96.62 566 ILE A N 1
ATOM 4280 C CA . ILE A 1 566 ? 20.141 -28 -12.734 1 96.62 566 ILE A CA 1
ATOM 4281 C C . ILE A 1 566 ? 20.859 -27.656 -11.43 1 96.62 566 ILE A C 1
ATOM 4283 O O . ILE A 1 566 ? 20.531 -28.188 -10.367 1 96.62 566 ILE A O 1
ATOM 4287 N N . ASN A 1 567 ? 21.875 -26.828 -11.469 1 94.44 567 ASN A N 1
ATOM 4288 C CA . ASN A 1 567 ? 22.547 -26.141 -10.375 1 94.44 567 ASN A CA 1
ATOM 4289 C C . ASN A 1 567 ? 23.219 -24.859 -10.859 1 94.44 567 ASN A C 1
ATOM 4291 O O . ASN A 1 567 ? 22.938 -24.375 -11.961 1 94.44 567 ASN A O 1
ATOM 4295 N N . ALA A 1 568 ? 24.062 -24.219 -10.062 1 90.69 568 ALA A N 1
ATOM 4296 C CA . ALA A 1 568 ? 24.578 -22.891 -10.352 1 90.69 568 ALA A CA 1
ATOM 4297 C C . ALA A 1 568 ? 25.516 -22.922 -11.562 1 90.69 568 ALA A C 1
ATOM 4299 O O . ALA A 1 568 ? 25.734 -21.891 -12.211 1 90.69 568 ALA A O 1
ATOM 4300 N N . THR A 1 569 ? 26.031 -24.125 -11.945 1 90.81 569 THR A N 1
ATOM 4301 C CA . THR A 1 569 ? 27.078 -24.156 -12.953 1 90.81 569 THR A CA 1
ATOM 4302 C C . THR A 1 569 ? 26.703 -25.109 -14.086 1 90.81 569 THR A C 1
ATOM 4304 O O . THR A 1 569 ? 27.156 -24.953 -15.219 1 90.81 569 THR A O 1
ATOM 4307 N N . ASP A 1 570 ? 25.812 -26.094 -13.789 1 94.12 570 ASP A N 1
ATOM 4308 C CA . ASP A 1 570 ? 25.594 -27.172 -14.742 1 94.12 570 ASP A CA 1
ATOM 4309 C C . ASP A 1 570 ? 24.234 -27.047 -15.406 1 94.12 570 ASP A C 1
ATOM 4311 O O . ASP A 1 570 ? 23.25 -26.672 -14.75 1 94.12 570 ASP A O 1
ATOM 4315 N N . LYS A 1 571 ? 24.219 -27.391 -16.641 1 95.69 571 LYS A N 1
ATOM 4316 C CA . LYS A 1 571 ? 23 -27.453 -17.422 1 95.69 571 LYS A CA 1
ATOM 4317 C C . LYS A 1 571 ? 22.562 -28.906 -17.656 1 95.69 571 LYS A C 1
ATOM 4319 O O . LYS A 1 571 ? 23.391 -29.812 -17.656 1 95.69 571 LYS A O 1
ATOM 4324 N N . TYR A 1 572 ? 21.281 -29 -17.797 1 95.12 572 TYR A N 1
ATOM 4325 C CA . TYR A 1 572 ? 20.766 -30.297 -18.219 1 95.12 572 TYR A CA 1
ATOM 4326 C C . TYR A 1 572 ? 21.234 -30.641 -19.641 1 95.12 572 TYR A C 1
ATOM 4328 O O . TYR A 1 572 ? 21.172 -29.797 -20.531 1 95.12 572 TYR A O 1
ATOM 4336 N N . GLU A 1 573 ? 21.812 -31.781 -19.844 1 87.81 573 GLU A N 1
ATOM 4337 C CA . GLU A 1 573 ? 22.203 -32.281 -21.156 1 87.81 573 GLU A CA 1
ATOM 4338 C C . GLU A 1 573 ? 21.297 -33.438 -21.594 1 87.81 573 GLU A C 1
ATOM 4340 O O . GLU A 1 573 ? 21.172 -34.438 -20.891 1 87.81 573 GLU A O 1
ATOM 4345 N N . ALA A 1 574 ? 20.719 -33.25 -22.688 1 77.25 574 ALA A N 1
ATOM 4346 C CA . ALA A 1 574 ? 19.781 -34.25 -23.219 1 77.25 574 ALA A CA 1
ATOM 4347 C C . ALA A 1 574 ? 20.5 -35.5 -23.656 1 77.25 574 ALA A C 1
ATOM 4349 O O . ALA A 1 574 ? 21.641 -35.438 -24.141 1 77.25 574 ALA A O 1
ATOM 4350 N N . MET B 1 1 ? 37.281 13.797 -23.953 1 48.56 1 MET B N 1
ATOM 4351 C CA . MET B 1 1 ? 36.375 12.82 -24.531 1 48.56 1 MET B CA 1
ATOM 4352 C C . MET B 1 1 ? 35.281 12.43 -23.516 1 48.56 1 MET B C 1
ATOM 4354 O O . MET B 1 1 ? 35.562 12.32 -22.328 1 48.56 1 MET B O 1
ATOM 4358 N N . SER B 1 2 ? 34 12.453 -23.984 1 72.5 2 SER B N 1
ATOM 4359 C CA . SER B 1 2 ? 32.906 12.148 -23.047 1 72.5 2 SER B CA 1
ATOM 4360 C C . SER B 1 2 ? 33 10.719 -22.531 1 72.5 2 SER B C 1
ATOM 4362 O O . SER B 1 2 ? 33.406 9.82 -23.266 1 72.5 2 SER B O 1
ATOM 4364 N N . GLU B 1 3 ? 33.031 10.367 -21.234 1 93.25 3 GLU B N 1
ATOM 4365 C CA . GLU B 1 3 ? 33.094 9.062 -20.594 1 93.25 3 GLU B CA 1
ATOM 4366 C C . GLU B 1 3 ? 31.875 8.219 -20.875 1 93.25 3 GLU B C 1
ATOM 4368 O O . GLU B 1 3 ? 30.75 8.695 -20.75 1 93.25 3 GLU B O 1
ATOM 4373 N N . ARG B 1 4 ? 32.188 7.062 -21.469 1 96.5 4 ARG B N 1
ATOM 4374 C CA . ARG B 1 4 ? 31.094 6.129 -21.719 1 96.5 4 ARG B CA 1
ATOM 4375 C C . ARG B 1 4 ? 30.734 5.348 -20.469 1 96.5 4 ARG B C 1
ATOM 4377 O O . ARG B 1 4 ? 31.594 4.688 -19.875 1 96.5 4 ARG B O 1
ATOM 4384 N N . ILE B 1 5 ? 29.484 5.375 -19.984 1 98.44 5 ILE B N 1
ATOM 4385 C CA . ILE B 1 5 ? 29.078 4.699 -18.75 1 98.44 5 ILE B CA 1
ATOM 4386 C C . ILE B 1 5 ? 27.734 4.008 -18.953 1 98.44 5 ILE B C 1
ATOM 4388 O O . ILE B 1 5 ? 27.062 4.242 -19.969 1 98.44 5 ILE B O 1
ATOM 4392 N N . THR B 1 6 ? 27.344 3.107 -18.094 1 98.62 6 THR B N 1
ATOM 4393 C CA . THR B 1 6 ? 26.047 2.449 -18.156 1 98.62 6 THR B CA 1
ATOM 4394 C C . THR B 1 6 ? 24.938 3.381 -17.656 1 98.62 6 THR B C 1
ATOM 4396 O O . THR B 1 6 ? 25.219 4.363 -16.953 1 98.62 6 THR B O 1
ATOM 4399 N N . GLY B 1 7 ? 23.672 3.107 -18.078 1 98.81 7 GLY B N 1
ATOM 4400 C CA . GLY B 1 7 ? 22.547 3.846 -17.531 1 98.81 7 GLY B CA 1
ATOM 4401 C C . GLY B 1 7 ? 22.484 3.793 -16.016 1 98.81 7 GLY B C 1
ATOM 4402 O O . GLY B 1 7 ? 22.156 4.789 -15.367 1 98.81 7 GLY B O 1
ATOM 4403 N N . ALA B 1 8 ? 22.781 2.662 -15.469 1 98.75 8 ALA B N 1
ATOM 4404 C CA . ALA B 1 8 ? 22.797 2.486 -14.016 1 98.75 8 ALA B CA 1
ATOM 4405 C C . ALA B 1 8 ? 23.781 3.451 -13.359 1 98.75 8 ALA B C 1
ATOM 4407 O O . ALA B 1 8 ? 23.469 4.07 -12.344 1 98.75 8 ALA B O 1
ATOM 4408 N N . GLU B 1 9 ? 24.922 3.516 -13.898 1 98.62 9 GLU B N 1
ATOM 4409 C CA . GLU B 1 9 ? 25.906 4.449 -13.375 1 98.62 9 GLU B CA 1
ATOM 4410 C C . GLU B 1 9 ? 25.453 5.895 -13.547 1 98.62 9 GLU B C 1
ATOM 4412 O O . GLU B 1 9 ? 25.688 6.738 -12.68 1 98.62 9 GLU B O 1
ATOM 4417 N N . ALA B 1 10 ? 24.844 6.191 -14.695 1 98.81 10 ALA B N 1
ATOM 4418 C CA . ALA B 1 10 ? 24.328 7.531 -14.953 1 98.81 10 ALA B CA 1
ATOM 4419 C C . ALA B 1 10 ? 23.328 7.953 -13.875 1 98.81 10 ALA B C 1
ATOM 4421 O O . ALA B 1 10 ? 23.312 9.117 -13.461 1 98.81 10 ALA B O 1
ATOM 4422 N N . ILE B 1 11 ? 22.453 7.059 -13.445 1 98.88 11 ILE B N 1
ATOM 4423 C CA . ILE B 1 11 ? 21.484 7.348 -12.383 1 98.88 11 ILE B CA 1
ATOM 4424 C C . ILE B 1 11 ? 22.234 7.754 -11.117 1 98.88 11 ILE B C 1
ATOM 4426 O O . ILE B 1 11 ? 21.922 8.773 -10.508 1 98.88 11 ILE B O 1
ATOM 4430 N N . CYS B 1 12 ? 23.234 6.98 -10.711 1 98.81 12 CYS B N 1
ATOM 4431 C CA . CYS B 1 12 ? 24 7.25 -9.5 1 98.81 12 CYS B CA 1
ATOM 4432 C C . CYS B 1 12 ? 24.688 8.609 -9.57 1 98.81 12 CYS B C 1
ATOM 4434 O O . CYS B 1 12 ? 24.594 9.406 -8.633 1 98.81 12 CYS B O 1
ATOM 4436 N N . ARG B 1 13 ? 25.328 8.852 -10.703 1 98.62 13 ARG B N 1
ATOM 4437 C CA . ARG B 1 13 ? 26.062 10.102 -10.867 1 98.62 13 ARG B CA 1
ATOM 4438 C C . ARG B 1 13 ? 25.109 11.297 -10.898 1 98.62 13 ARG B C 1
ATOM 4440 O O . ARG B 1 13 ? 25.422 12.367 -10.383 1 98.62 13 ARG B O 1
ATOM 4447 N N . ALA B 1 14 ? 23.984 11.109 -11.539 1 98.88 14 ALA B N 1
ATOM 4448 C CA . ALA B 1 14 ? 22.984 12.18 -11.578 1 98.88 14 ALA B CA 1
ATOM 4449 C C . ALA B 1 14 ? 22.469 12.492 -10.18 1 98.88 14 ALA B C 1
ATOM 4451 O O . ALA B 1 14 ? 22.266 13.664 -9.836 1 98.88 14 ALA B O 1
ATOM 4452 N N . LEU B 1 15 ? 22.172 11.469 -9.383 1 98.88 15 LEU B N 1
ATOM 4453 C CA . LEU B 1 15 ? 21.734 11.664 -8.008 1 98.88 15 LEU B CA 1
ATOM 4454 C C . LEU B 1 15 ? 22.766 12.477 -7.219 1 98.88 15 LEU B C 1
ATOM 4456 O O . LEU B 1 15 ? 22.406 13.406 -6.5 1 98.88 15 LEU B O 1
ATOM 4460 N N . LEU B 1 16 ? 24.047 12.133 -7.371 1 98.62 16 LEU B N 1
ATOM 4461 C CA . LEU B 1 16 ? 25.109 12.867 -6.691 1 98.62 16 LEU B CA 1
ATOM 4462 C C . LEU B 1 16 ? 25.172 14.312 -7.16 1 98.62 16 LEU B C 1
ATOM 4464 O O . LEU B 1 16 ? 25.344 15.227 -6.352 1 98.62 16 LEU B O 1
ATOM 4468 N N . ALA B 1 17 ? 25.016 14.461 -8.484 1 98.44 17 ALA B N 1
ATOM 4469 C CA . ALA B 1 17 ? 25.047 15.805 -9.055 1 98.44 17 ALA B CA 1
ATOM 4470 C C . ALA B 1 17 ? 23.922 16.672 -8.5 1 98.44 17 ALA B C 1
ATOM 4472 O O . ALA B 1 17 ? 24.062 17.891 -8.383 1 98.44 17 ALA B O 1
ATOM 4473 N N . GLU B 1 18 ? 22.828 16.047 -8.117 1 98.62 18 GLU B N 1
ATOM 4474 C CA . GLU B 1 18 ? 21.672 16.766 -7.574 1 98.62 18 GLU B CA 1
ATOM 4475 C C . GLU B 1 18 ? 21.781 16.922 -6.059 1 98.62 18 GLU B C 1
ATOM 4477 O O . GLU B 1 18 ? 20.859 17.422 -5.414 1 98.62 18 GLU B O 1
ATOM 4482 N N . GLY B 1 19 ? 22.828 16.438 -5.449 1 97.94 19 GLY B N 1
ATOM 4483 C CA . GLY B 1 19 ? 23.094 16.625 -4.031 1 97.94 19 GLY B CA 1
ATOM 4484 C C . GLY B 1 19 ? 22.469 15.57 -3.15 1 97.94 19 GLY B C 1
ATOM 4485 O O . GLY B 1 19 ? 22.312 15.766 -1.943 1 97.94 19 GLY B O 1
ATOM 4486 N N . VAL B 1 20 ? 22.094 14.445 -3.723 1 98.62 20 VAL B N 1
ATOM 4487 C CA . VAL B 1 20 ? 21.453 13.375 -2.973 1 98.62 20 VAL B CA 1
ATOM 4488 C C . VAL B 1 20 ? 22.516 12.586 -2.193 1 98.62 20 VAL B C 1
ATOM 4490 O O . VAL B 1 20 ? 23.578 12.289 -2.721 1 98.62 20 VAL B O 1
ATOM 4493 N N . ASP B 1 21 ? 22.219 12.297 -0.968 1 98.06 21 ASP B N 1
ATOM 4494 C CA . ASP B 1 21 ? 23.141 11.484 -0.172 1 98.06 21 ASP B CA 1
ATOM 4495 C C . ASP B 1 21 ? 22.422 10.273 0.43 1 98.06 21 ASP B C 1
ATOM 4497 O O . ASP B 1 21 ? 23.062 9.344 0.911 1 98.06 21 ASP B O 1
ATOM 4501 N N . THR B 1 22 ? 21.109 10.336 0.468 1 98.56 22 THR B N 1
ATOM 4502 C CA . THR B 1 22 ? 20.312 9.281 1.089 1 98.56 22 THR B CA 1
ATOM 4503 C C . THR B 1 22 ? 19.203 8.828 0.151 1 98.56 22 THR B C 1
ATOM 4505 O O . THR B 1 22 ? 18.5 9.648 -0.438 1 98.56 22 THR B O 1
ATOM 4508 N N . ILE B 1 23 ? 19.062 7.543 -0.008 1 98.75 23 ILE B N 1
ATOM 4509 C CA . ILE B 1 23 ? 18.031 6.918 -0.818 1 98.75 23 ILE B CA 1
ATOM 4510 C C . ILE B 1 23 ? 17.25 5.914 0.028 1 98.75 23 ILE B C 1
ATOM 4512 O O . ILE B 1 23 ? 17.844 5.117 0.759 1 98.75 23 ILE B O 1
ATOM 4516 N N . PHE B 1 24 ? 15.945 6.023 0.026 1 98.88 24 PHE B N 1
ATOM 4517 C CA . PHE B 1 24 ? 15.094 4.992 0.605 1 98.88 24 PHE B CA 1
ATOM 4518 C C . PHE B 1 24 ? 14.609 4.023 -0.468 1 98.88 24 PHE B C 1
ATOM 4520 O O . PHE B 1 24 ? 14.266 4.441 -1.577 1 98.88 24 PHE B O 1
ATOM 4527 N N . GLY B 1 25 ? 14.648 2.754 -0.185 1 98.31 25 GLY B N 1
ATOM 4528 C CA . GLY B 1 25 ? 14.211 1.927 -1.297 1 98.31 25 GLY B CA 1
ATOM 4529 C C . GLY B 1 25 ? 14.086 0.459 -0.934 1 98.31 25 GLY B C 1
ATOM 4530 O O . GLY B 1 25 ? 14.172 0.094 0.24 1 98.31 25 GLY B O 1
ATOM 4531 N N . TYR B 1 26 ? 13.734 -0.283 -1.939 1 98.25 26 TYR B N 1
ATOM 4532 C CA . TYR B 1 26 ? 13.531 -1.728 -1.927 1 98.25 26 TYR B CA 1
ATOM 4533 C C . TYR B 1 26 ? 13.93 -2.346 -3.262 1 98.25 26 TYR B C 1
ATOM 4535 O O . TYR B 1 26 ? 13.359 -2.018 -4.301 1 98.25 26 TYR B O 1
ATOM 4543 N N . PRO B 1 27 ? 14.953 -3.275 -3.258 1 97.88 27 PRO B N 1
ATOM 4544 C CA . PRO B 1 27 ? 15.453 -3.828 -4.516 1 97.88 27 PRO B CA 1
ATOM 4545 C C . PRO B 1 27 ? 14.5 -4.84 -5.145 1 97.88 27 PRO B C 1
ATOM 4547 O O . PRO B 1 27 ? 13.492 -5.211 -4.527 1 97.88 27 PRO B O 1
ATOM 4550 N N . GLY B 1 28 ? 14.773 -5.25 -6.344 1 96.62 28 GLY B N 1
ATOM 4551 C CA . GLY B 1 28 ? 13.984 -6.234 -7.074 1 96.62 28 GLY B CA 1
ATOM 4552 C C . GLY B 1 28 ? 14.516 -6.508 -8.469 1 96.62 28 GLY B C 1
ATOM 4553 O O . GLY B 1 28 ? 15.57 -5.996 -8.844 1 96.62 28 GLY B O 1
ATOM 4554 N N . GLY B 1 29 ? 13.812 -7.285 -9.172 1 93.31 29 GLY B N 1
ATOM 4555 C CA . GLY B 1 29 ? 14.289 -7.832 -10.43 1 93.31 29 GLY B CA 1
ATOM 4556 C C . GLY B 1 29 ? 14.539 -6.773 -11.484 1 93.31 29 GLY B C 1
ATOM 4557 O O . GLY B 1 29 ? 15.586 -6.77 -12.133 1 93.31 29 GLY B O 1
ATOM 4558 N N . GLN B 1 30 ? 13.641 -5.844 -11.594 1 95.81 30 GLN B N 1
ATOM 4559 C CA . GLN B 1 30 ? 13.688 -4.941 -12.742 1 95.81 30 GLN B CA 1
ATOM 4560 C C . GLN B 1 30 ? 14.555 -3.721 -12.445 1 95.81 30 GLN B C 1
ATOM 4562 O O . GLN B 1 30 ? 14.82 -2.91 -13.336 1 95.81 30 GLN B O 1
ATOM 4567 N N . ILE B 1 31 ? 15.047 -3.627 -11.227 1 97.94 31 ILE B N 1
ATOM 4568 C CA . ILE B 1 31 ? 15.898 -2.49 -10.875 1 97.94 31 ILE B CA 1
ATOM 4569 C C . ILE B 1 31 ? 17.266 -2.988 -10.422 1 97.94 31 ILE B C 1
ATOM 4571 O O . ILE B 1 31 ? 18.078 -2.209 -9.922 1 97.94 31 ILE B O 1
ATOM 4575 N N . MET B 1 32 ? 17.641 -4.172 -10.656 1 97.06 32 MET B N 1
ATOM 4576 C CA . MET B 1 32 ? 18.844 -4.84 -10.172 1 97.06 32 MET B CA 1
ATOM 4577 C C . MET B 1 32 ? 20.094 -4.184 -10.742 1 97.06 32 MET B C 1
ATOM 4579 O O . MET B 1 32 ? 21.094 -4.031 -10.039 1 97.06 32 MET B O 1
ATOM 4583 N N . PRO B 1 33 ? 20.109 -3.775 -12.047 1 97.88 33 PRO B N 1
ATOM 4584 C CA . PRO B 1 33 ? 21.328 -3.133 -12.555 1 97.88 33 PRO B CA 1
ATOM 4585 C C . PRO B 1 33 ? 21.703 -1.881 -11.773 1 97.88 33 PRO B C 1
ATOM 4587 O O . PRO B 1 33 ? 22.875 -1.651 -11.492 1 97.88 33 PRO B O 1
ATOM 4590 N N . PHE B 1 34 ? 20.734 -1.111 -11.453 1 98.56 34 PHE B N 1
ATOM 4591 C CA . PHE B 1 34 ? 20.984 0.077 -10.648 1 98.56 34 PHE B CA 1
ATOM 4592 C C . PHE B 1 34 ? 21.547 -0.303 -9.281 1 98.56 34 PHE B C 1
ATOM 4594 O O . PHE B 1 34 ? 22.547 0.271 -8.828 1 98.56 34 PHE B O 1
ATOM 4601 N N . TYR B 1 35 ? 20.906 -1.241 -8.602 1 98.31 35 TYR B N 1
ATOM 4602 C CA . TYR B 1 35 ? 21.328 -1.639 -7.27 1 98.31 35 TYR B CA 1
ATOM 4603 C C . TYR B 1 35 ? 22.734 -2.244 -7.305 1 98.31 35 TYR B C 1
ATOM 4605 O O . TYR B 1 35 ? 23.516 -2.086 -6.359 1 98.31 35 TYR B O 1
ATOM 4613 N N . ASP B 1 36 ? 23.031 -2.963 -8.391 1 98.19 36 ASP B N 1
ATOM 4614 C CA . ASP B 1 36 ? 24.406 -3.467 -8.531 1 98.19 36 ASP B CA 1
ATOM 4615 C C . ASP B 1 36 ? 25.406 -2.32 -8.586 1 98.19 36 ASP B C 1
ATOM 4617 O O . ASP B 1 36 ? 26.438 -2.363 -7.918 1 98.19 36 ASP B O 1
ATOM 4621 N N . LYS B 1 37 ? 25.078 -1.35 -9.406 1 98.19 37 LYS B N 1
ATOM 4622 C CA . LYS B 1 37 ? 25.984 -0.213 -9.547 1 98.19 37 LYS B CA 1
ATOM 4623 C C . LYS B 1 37 ? 26.047 0.599 -8.258 1 98.19 37 LYS B C 1
ATOM 4625 O O . LYS B 1 37 ? 27.109 1.139 -7.918 1 98.19 37 LYS B O 1
ATOM 4630 N N . LEU B 1 38 ? 24.922 0.694 -7.551 1 97.88 38 LEU B N 1
ATOM 4631 C CA . LEU B 1 38 ? 24.859 1.428 -6.293 1 97.88 38 LEU B CA 1
ATOM 4632 C C . LEU B 1 38 ? 25.906 0.929 -5.312 1 97.88 38 LEU B C 1
ATOM 4634 O O . LEU B 1 38 ? 26.406 1.695 -4.484 1 97.88 38 LEU B O 1
ATOM 4638 N N . TYR B 1 39 ? 26.266 -0.343 -5.438 1 96.5 39 TYR B N 1
ATOM 4639 C CA . TYR B 1 39 ? 27.281 -0.966 -4.598 1 96.5 39 TYR B CA 1
ATOM 4640 C C . TYR B 1 39 ? 28.594 -0.201 -4.68 1 96.5 39 TYR B C 1
ATOM 4642 O O . TYR B 1 39 ? 29.328 -0.09 -3.686 1 96.5 39 TYR B O 1
ATOM 4650 N N . ASP B 1 40 ? 28.891 0.382 -5.82 1 97.31 40 ASP B N 1
ATOM 4651 C CA . ASP B 1 40 ? 30.125 1.128 -6.043 1 97.31 40 ASP B CA 1
ATOM 4652 C C . ASP B 1 40 ? 30.031 2.527 -5.438 1 97.31 40 ASP B C 1
ATOM 4654 O O . ASP B 1 40 ? 31.047 3.217 -5.305 1 97.31 40 ASP B O 1
ATOM 4658 N N . PHE B 1 41 ? 28.875 2.939 -5.066 1 97.69 41 PHE B N 1
ATOM 4659 C CA . PHE B 1 41 ? 28.672 4.309 -4.609 1 97.69 41 PHE B CA 1
ATOM 4660 C C . PHE B 1 41 ? 28.281 4.328 -3.137 1 97.69 41 PHE B C 1
ATOM 4662 O O . PHE B 1 41 ? 27.734 5.324 -2.648 1 97.69 41 PHE B O 1
ATOM 4669 N N . THR B 1 42 ? 28.531 3.299 -2.379 1 95.19 42 THR B N 1
ATOM 4670 C CA . THR B 1 42 ? 28.047 3.133 -1.013 1 95.19 42 THR B CA 1
ATOM 4671 C C . THR B 1 42 ? 28.641 4.203 -0.097 1 95.19 42 THR B C 1
ATOM 4673 O O . THR B 1 42 ? 28.031 4.566 0.913 1 95.19 42 THR B O 1
ATOM 4676 N N . ASP B 1 43 ? 29.734 4.832 -0.489 1 96 43 ASP B N 1
ATOM 4677 C CA . ASP B 1 43 ? 30.375 5.855 0.329 1 96 43 ASP B CA 1
ATOM 4678 C C . ASP B 1 43 ? 29.703 7.215 0.138 1 96 43 ASP B C 1
ATOM 4680 O O . ASP B 1 43 ? 29.828 8.094 0.991 1 96 43 ASP B O 1
ATOM 4684 N N . SER B 1 44 ? 29.016 7.352 -0.973 1 97.38 44 SER B N 1
ATOM 4685 C CA . SER B 1 44 ? 28.469 8.656 -1.305 1 97.38 44 SER B CA 1
ATOM 4686 C C . SER B 1 44 ? 26.938 8.641 -1.252 1 97.38 44 SER B C 1
ATOM 4688 O O . SER B 1 44 ? 26.312 9.68 -1.053 1 97.38 44 SER B O 1
ATOM 4690 N N . LEU B 1 45 ? 26.375 7.508 -1.512 1 97.75 45 LEU B N 1
ATOM 4691 C CA . LEU B 1 45 ? 24.938 7.324 -1.497 1 97.75 45 LEU B CA 1
ATOM 4692 C C . LEU B 1 45 ? 24.531 6.289 -0.454 1 97.75 45 LEU B C 1
ATOM 4694 O O . LEU B 1 45 ? 24.734 5.09 -0.654 1 97.75 45 LEU B O 1
ATOM 4698 N N . ARG B 1 46 ? 23.938 6.781 0.607 1 97.25 46 ARG B N 1
ATOM 4699 C CA . ARG B 1 46 ? 23.438 5.895 1.66 1 97.25 46 ARG B CA 1
ATOM 4700 C C . ARG B 1 46 ? 22.078 5.324 1.305 1 97.25 46 ARG B C 1
ATOM 4702 O O . ARG B 1 46 ? 21.125 6.074 1.067 1 97.25 46 ARG B O 1
ATOM 4709 N N . HIS B 1 47 ? 22.016 4.012 1.222 1 98.31 47 HIS B N 1
ATOM 4710 C CA . HIS B 1 47 ? 20.734 3.357 0.953 1 98.31 47 HIS B CA 1
ATOM 4711 C C . HIS B 1 47 ? 20.094 2.838 2.238 1 98.31 47 HIS B C 1
ATOM 4713 O O . HIS B 1 47 ? 20.766 2.182 3.045 1 98.31 47 HIS B O 1
ATOM 4719 N N . ILE B 1 48 ? 18.844 3.178 2.535 1 98.75 48 ILE B N 1
ATOM 4720 C CA . ILE B 1 48 ? 18.047 2.682 3.658 1 98.75 48 ILE B CA 1
ATOM 4721 C C . ILE B 1 48 ? 17.047 1.646 3.164 1 98.75 48 ILE B C 1
ATOM 4723 O O . ILE B 1 48 ? 16.094 1.985 2.447 1 98.75 48 ILE B O 1
ATOM 4727 N N . LEU B 1 49 ? 17.25 0.394 3.5 1 98.62 49 LEU B N 1
ATOM 4728 C CA . LEU B 1 49 ? 16.344 -0.686 3.141 1 98.62 49 LEU B CA 1
ATOM 4729 C C . LEU B 1 49 ? 15.133 -0.711 4.074 1 98.62 49 LEU B C 1
ATOM 4731 O O . LEU B 1 49 ? 15.227 -1.212 5.195 1 98.62 49 LEU B O 1
ATOM 4735 N N . THR B 1 50 ? 14.078 -0.176 3.623 1 98.69 50 THR B N 1
ATOM 4736 C CA . THR B 1 50 ? 12.836 -0.239 4.391 1 98.69 50 THR B CA 1
ATOM 4737 C C . THR B 1 50 ? 12.234 -1.637 4.316 1 98.69 50 THR B C 1
ATOM 4739 O O . THR B 1 50 ? 12.773 -2.523 3.658 1 98.69 50 THR B O 1
ATOM 4742 N N . ARG B 1 51 ? 11.172 -1.871 5.023 1 98.75 51 ARG B N 1
ATOM 4743 C CA . ARG B 1 51 ? 10.562 -3.197 5.055 1 98.75 51 ARG B CA 1
ATOM 4744 C C . ARG B 1 51 ? 9.336 -3.26 4.145 1 98.75 51 ARG B C 1
ATOM 4746 O O . ARG B 1 51 ? 8.758 -4.332 3.947 1 98.75 51 ARG B O 1
ATOM 4753 N N . HIS B 1 52 ? 8.93 -2.188 3.586 1 98.75 52 HIS B N 1
ATOM 4754 C CA . HIS B 1 52 ? 7.871 -2.045 2.594 1 98.75 52 HIS B CA 1
ATOM 4755 C C . HIS B 1 52 ? 8.078 -0.8 1.739 1 98.75 52 HIS B C 1
ATOM 4757 O O . HIS B 1 52 ? 8.531 0.232 2.238 1 98.75 52 HIS B O 1
ATOM 4763 N N . GLU B 1 53 ? 7.738 -0.817 0.492 1 98.81 53 GLU B N 1
ATOM 4764 C CA . GLU B 1 53 ? 7.922 0.32 -0.406 1 98.81 53 GLU B CA 1
ATOM 4765 C C . GLU B 1 53 ? 7.082 1.514 0.038 1 98.81 53 GLU B C 1
ATOM 4767 O O . GLU B 1 53 ? 7.492 2.664 -0.126 1 98.81 53 GLU B O 1
ATOM 4772 N N . GLN B 1 54 ? 5.875 1.273 0.604 1 98.75 54 GLN B N 1
ATOM 4773 C CA . GLN B 1 54 ? 5.09 2.363 1.171 1 98.75 54 GLN B CA 1
ATOM 4774 C C . GLN B 1 54 ? 5.867 3.094 2.262 1 98.75 54 GLN B C 1
ATOM 4776 O O . GLN B 1 54 ? 5.82 4.324 2.348 1 98.75 54 GLN B O 1
ATOM 4781 N N . GLY B 1 55 ? 6.59 2.348 3.154 1 98.81 55 GLY B N 1
ATOM 4782 C CA . GLY B 1 55 ? 7.441 2.947 4.168 1 98.81 55 GLY B CA 1
ATOM 4783 C C . GLY B 1 55 ? 8.57 3.779 3.586 1 98.81 55 GLY B C 1
ATOM 4784 O O . GLY B 1 55 ? 8.938 4.812 4.148 1 98.81 55 GLY B O 1
ATOM 4785 N N . ALA B 1 56 ? 9.055 3.371 2.414 1 98.94 56 ALA B N 1
ATOM 4786 C CA . ALA B 1 56 ? 10.133 4.098 1.752 1 98.94 56 ALA B CA 1
ATOM 4787 C C . ALA B 1 56 ? 9.68 5.496 1.343 1 98.94 56 ALA B C 1
ATOM 4789 O O . ALA B 1 56 ? 10.406 6.473 1.543 1 98.94 56 ALA B O 1
ATOM 4790 N N . VAL B 1 57 ? 8.508 5.57 0.793 1 98.88 57 VAL B N 1
ATOM 4791 C CA . VAL B 1 57 ? 8.039 6.867 0.316 1 98.88 57 VAL B CA 1
ATOM 4792 C C . VAL B 1 57 ? 7.715 7.77 1.504 1 98.88 57 VAL B C 1
ATOM 4794 O O . VAL B 1 57 ? 8.031 8.961 1.492 1 98.88 57 VAL B O 1
ATOM 4797 N N . HIS B 1 58 ? 7.07 7.219 2.555 1 98.94 58 HIS B N 1
ATOM 4798 C CA . HIS B 1 58 ? 6.77 8.031 3.727 1 98.94 58 HIS B CA 1
ATOM 4799 C C . HIS B 1 58 ? 8.047 8.5 4.418 1 98.94 58 HIS B C 1
ATOM 4801 O O . HIS B 1 58 ? 8.109 9.617 4.93 1 98.94 58 HIS B O 1
ATOM 4807 N N . ALA B 1 59 ? 9.062 7.637 4.441 1 99 59 ALA B N 1
ATOM 4808 C CA . ALA B 1 59 ? 10.359 8.047 4.988 1 99 59 ALA B CA 1
ATOM 4809 C C . ALA B 1 59 ? 10.961 9.18 4.172 1 99 59 ALA B C 1
ATOM 4811 O O . ALA B 1 59 ? 11.508 10.141 4.73 1 99 59 ALA B O 1
ATOM 4812 N N . ALA B 1 60 ? 10.852 9.078 2.861 1 98.94 60 ALA B N 1
ATOM 4813 C CA . ALA B 1 60 ? 11.336 10.133 1.979 1 98.94 60 ALA B CA 1
ATOM 4814 C C . ALA B 1 60 ? 10.602 11.445 2.236 1 98.94 60 ALA B C 1
ATOM 4816 O O . ALA B 1 60 ? 11.195 12.523 2.182 1 98.94 60 ALA B O 1
ATOM 4817 N N . GLN B 1 61 ? 9.32 11.359 2.508 1 98.94 61 GLN B N 1
ATOM 4818 C CA . GLN B 1 61 ? 8.539 12.547 2.828 1 98.94 61 GLN B CA 1
ATOM 4819 C C . GLN B 1 61 ? 9.031 13.195 4.125 1 98.94 61 GLN B C 1
ATOM 4821 O O . GLN B 1 61 ? 9.188 14.414 4.195 1 98.94 61 GLN B O 1
ATOM 4826 N N . GLY B 1 62 ? 9.203 12.312 5.176 1 98.94 62 GLY B N 1
ATOM 4827 C CA . GLY B 1 62 ? 9.727 12.844 6.422 1 98.94 62 GLY B CA 1
ATOM 4828 C C . GLY B 1 62 ? 11.086 13.508 6.262 1 98.94 62 GLY B C 1
ATOM 4829 O O . GLY B 1 62 ? 11.336 14.57 6.828 1 98.94 62 GLY B O 1
ATOM 4830 N N . TYR B 1 63 ? 11.945 12.883 5.43 1 98.88 63 TYR B N 1
ATOM 4831 C CA . TYR B 1 63 ? 13.266 13.422 5.141 1 98.88 63 TYR B CA 1
ATOM 4832 C C . TYR B 1 63 ? 13.164 14.789 4.469 1 98.88 63 TYR B C 1
ATOM 4834 O O . TYR B 1 63 ? 13.852 15.734 4.867 1 98.88 63 TYR B O 1
ATOM 4842 N N . ALA B 1 64 ? 12.32 14.875 3.488 1 98.81 64 ALA B N 1
ATOM 4843 C CA . ALA B 1 64 ? 12.156 16.109 2.719 1 98.81 64 ALA B CA 1
ATOM 4844 C C . ALA B 1 64 ? 11.609 17.234 3.59 1 98.81 64 ALA B C 1
ATOM 4846 O O . ALA B 1 64 ? 12.086 18.359 3.527 1 98.81 64 ALA B O 1
ATOM 4847 N N . ARG B 1 65 ? 10.617 16.938 4.418 1 98.44 65 ARG B N 1
ATOM 4848 C CA . ARG B 1 65 ? 9.961 17.938 5.254 1 98.44 65 ARG B CA 1
ATOM 4849 C C . ARG B 1 65 ? 10.906 18.453 6.328 1 98.44 65 ARG B C 1
ATOM 4851 O O . ARG B 1 65 ? 10.805 19.609 6.742 1 98.44 65 ARG B O 1
ATOM 4858 N N . ALA B 1 66 ? 11.766 17.578 6.824 1 98.19 66 ALA B N 1
ATOM 4859 C CA . ALA B 1 66 ? 12.672 17.969 7.906 1 98.19 66 ALA B CA 1
ATOM 4860 C C . ALA B 1 66 ? 13.883 18.703 7.367 1 98.19 66 ALA B C 1
ATOM 4862 O O . ALA B 1 66 ? 14.367 19.656 7.992 1 98.19 66 ALA B O 1
ATOM 4863 N N . SER B 1 67 ? 14.375 18.328 6.152 1 97.06 67 SER B N 1
ATOM 4864 C CA . SER B 1 67 ? 15.648 18.828 5.652 1 97.06 67 SER B CA 1
ATOM 4865 C C . SER B 1 67 ? 15.438 20 4.688 1 97.06 67 SER B C 1
ATOM 4867 O O . SER B 1 67 ? 16.328 20.828 4.5 1 97.06 67 SER B O 1
ATOM 4869 N N . GLY B 1 68 ? 14.312 20 4.051 1 95.62 68 GLY B N 1
ATOM 4870 C CA . GLY B 1 68 ? 14.102 20.938 2.957 1 95.62 68 GLY B CA 1
ATOM 4871 C C . GLY B 1 68 ? 14.672 20.438 1.638 1 95.62 68 GLY B C 1
ATOM 4872 O O . GLY B 1 68 ? 14.531 21.109 0.611 1 95.62 68 GLY B O 1
ATOM 4873 N N . ARG B 1 69 ? 15.312 19.266 1.651 1 97 69 ARG B N 1
ATOM 4874 C CA . ARG B 1 69 ? 15.867 18.656 0.444 1 97 69 ARG B CA 1
ATOM 4875 C C . ARG B 1 69 ? 14.883 17.672 -0.182 1 97 69 ARG B C 1
ATOM 4877 O O . ARG B 1 69 ? 13.844 17.375 0.403 1 97 69 ARG B O 1
ATOM 4884 N N . VAL B 1 70 ? 15.227 17.188 -1.405 1 98.69 70 VAL B N 1
ATOM 4885 C CA . VAL B 1 70 ? 14.352 16.266 -2.117 1 98.69 70 VAL B CA 1
ATOM 4886 C C . VAL B 1 70 ? 14.484 14.867 -1.506 1 98.69 70 VAL B C 1
ATOM 4888 O O . VAL B 1 70 ? 15.594 14.391 -1.255 1 98.69 70 VAL B O 1
ATOM 4891 N N . GLY B 1 71 ? 13.32 14.242 -1.112 1 98.88 71 GLY B N 1
ATOM 4892 C CA . GLY B 1 71 ? 13.344 12.828 -0.774 1 98.88 71 GL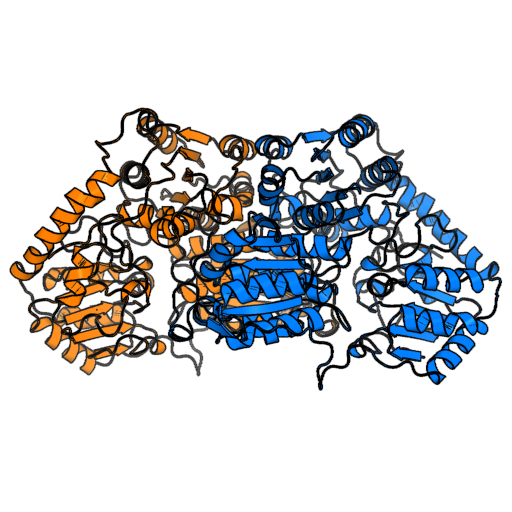Y B CA 1
ATOM 4893 C C . GLY B 1 71 ? 13.453 11.922 -1.989 1 98.88 71 GLY B C 1
ATOM 4894 O O . GLY B 1 71 ? 12.812 12.172 -3.012 1 98.88 71 GLY B O 1
ATOM 4895 N N . VAL B 1 72 ? 14.297 10.883 -1.951 1 98.94 72 VAL B N 1
ATOM 4896 C CA . VAL B 1 72 ? 14.508 10.008 -3.098 1 98.94 72 VAL B CA 1
ATOM 4897 C C . VAL B 1 72 ? 14.125 8.57 -2.732 1 98.94 72 VAL B C 1
ATOM 4899 O O . VAL B 1 72 ? 14.492 8.078 -1.661 1 98.94 72 VAL B O 1
ATOM 4902 N N . VAL B 1 73 ? 13.344 7.926 -3.6 1 98.94 73 VAL B N 1
ATOM 4903 C CA . VAL B 1 73 ? 12.898 6.547 -3.414 1 98.94 73 VAL B CA 1
ATOM 4904 C C . VAL B 1 73 ? 13.242 5.719 -4.648 1 98.94 73 VAL B C 1
ATOM 4906 O O . VAL B 1 73 ? 13.094 6.184 -5.781 1 98.94 73 VAL B O 1
ATOM 4909 N N . THR B 1 74 ? 13.789 4.512 -4.457 1 98.88 74 THR B N 1
ATOM 4910 C CA . THR B 1 74 ? 14.031 3.578 -5.551 1 98.88 74 THR B CA 1
ATOM 4911 C C . THR B 1 74 ? 13.344 2.24 -5.281 1 98.88 74 THR B C 1
ATOM 4913 O O . THR B 1 74 ? 13.523 1.654 -4.211 1 98.88 74 THR B O 1
ATOM 4916 N N . VAL B 1 75 ? 12.516 1.777 -6.191 1 98.75 75 VAL B N 1
ATOM 4917 C CA . VAL B 1 75 ? 11.812 0.506 -6.047 1 98.75 75 VAL B CA 1
ATOM 4918 C C . VAL B 1 75 ? 11.758 -0.208 -7.395 1 98.75 75 VAL B C 1
ATOM 4920 O O . VAL B 1 75 ? 11.938 0.414 -8.445 1 98.75 75 VAL B O 1
ATOM 4923 N N . THR B 1 76 ? 11.539 -1.509 -7.379 1 98.12 76 THR B N 1
ATOM 4924 C CA . THR B 1 76 ? 11.422 -2.273 -8.617 1 98.12 76 THR B CA 1
ATOM 4925 C C . THR B 1 76 ? 10.039 -2.098 -9.234 1 98.12 76 THR B C 1
ATOM 4927 O O . THR B 1 76 ? 9.312 -1.159 -8.891 1 98.12 76 THR B O 1
ATOM 4930 N N . SER B 1 77 ? 9.68 -2.873 -10.25 1 97.06 77 SER B N 1
ATOM 4931 C CA . SER B 1 77 ? 8.453 -2.754 -11.023 1 97.06 77 SER B CA 1
ATOM 4932 C C . SER B 1 77 ? 7.293 -3.471 -10.344 1 97.06 77 SER B C 1
ATOM 4934 O O . SER B 1 77 ? 7.438 -3.969 -9.227 1 97.06 77 SER B O 1
ATOM 4936 N N . GLY B 1 78 ? 6.148 -3.488 -10.992 1 96.75 78 GLY B N 1
ATOM 4937 C CA . GLY B 1 78 ? 5.016 -4.301 -10.578 1 96.75 78 GLY B CA 1
ATOM 4938 C C . GLY B 1 78 ? 4.43 -3.871 -9.25 1 96.75 78 GLY B C 1
ATOM 4939 O O . GLY B 1 78 ? 3.975 -2.734 -9.102 1 96.75 78 GLY B O 1
ATOM 4940 N N . PRO B 1 79 ? 4.496 -4.832 -8.305 1 97.69 79 PRO B N 1
ATOM 4941 C CA . PRO B 1 79 ? 3.889 -4.539 -7 1 97.69 79 PRO B CA 1
ATOM 4942 C C . PRO B 1 79 ? 4.629 -3.439 -6.238 1 97.69 79 PRO B C 1
ATOM 4944 O O . PRO B 1 79 ? 4.004 -2.67 -5.504 1 97.69 79 PRO B O 1
ATOM 4947 N N . ALA B 1 80 ? 5.953 -3.34 -6.391 1 98.31 80 ALA B N 1
ATOM 4948 C CA . ALA B 1 80 ? 6.715 -2.295 -5.715 1 98.31 80 ALA B CA 1
ATOM 4949 C C . ALA B 1 80 ? 6.301 -0.91 -6.207 1 98.31 80 ALA B C 1
ATOM 4951 O O . ALA B 1 80 ? 6.141 0.017 -5.41 1 98.31 80 ALA B O 1
ATOM 4952 N N . ALA B 1 81 ? 6.148 -0.796 -7.535 1 98.31 81 ALA B N 1
ATOM 4953 C CA . ALA B 1 81 ? 5.734 0.473 -8.133 1 98.31 81 ALA B CA 1
ATOM 4954 C C . ALA B 1 81 ? 4.32 0.848 -7.695 1 98.31 81 ALA B C 1
ATOM 4956 O O . ALA B 1 81 ? 4.008 2.029 -7.531 1 98.31 81 ALA B O 1
ATOM 4957 N N . THR B 1 82 ? 3.48 -0.132 -7.508 1 98.31 82 THR B N 1
ATOM 4958 C CA . THR B 1 82 ? 2.113 0.159 -7.094 1 98.31 82 THR B CA 1
ATOM 4959 C C . THR B 1 82 ? 2.045 0.402 -5.586 1 98.31 82 THR B C 1
ATOM 4961 O O . THR B 1 82 ? 1.14 1.085 -5.105 1 98.31 82 THR B O 1
ATOM 4964 N N . ASN B 1 83 ? 2.994 -0.07 -4.809 1 98.69 83 ASN B N 1
ATOM 4965 C CA . ASN B 1 83 ? 3.023 0.109 -3.359 1 98.69 83 ASN B CA 1
ATOM 4966 C C . ASN B 1 83 ? 3.406 1.536 -2.979 1 98.69 83 ASN B C 1
ATOM 4968 O O . ASN B 1 83 ? 3.236 1.943 -1.828 1 98.69 83 ASN B O 1
ATOM 4972 N N . VAL B 1 84 ? 3.92 2.34 -3.93 1 98.62 84 VAL B N 1
ATOM 4973 C CA . VAL B 1 84 ? 4.367 3.684 -3.576 1 98.62 84 VAL B CA 1
ATOM 4974 C C . VAL B 1 84 ? 3.266 4.695 -3.879 1 98.62 84 VAL B C 1
ATOM 4976 O O . VAL B 1 84 ? 3.414 5.887 -3.605 1 98.62 84 VAL B O 1
ATOM 4979 N N . ILE B 1 85 ? 2.082 4.273 -4.352 1 98.69 85 ILE B N 1
ATOM 4980 C CA . ILE B 1 85 ? 1.059 5.156 -4.902 1 98.69 85 ILE B CA 1
ATOM 4981 C C . ILE B 1 85 ? 0.488 6.039 -3.791 1 98.69 85 ILE B C 1
ATOM 4983 O O . ILE B 1 85 ? 0.294 7.238 -3.982 1 98.69 85 ILE B O 1
ATOM 4987 N N . THR B 1 86 ? 0.19 5.445 -2.605 1 98.69 86 THR B N 1
ATOM 4988 C CA . THR B 1 86 ? -0.362 6.219 -1.496 1 98.69 86 THR B CA 1
ATOM 4989 C C . THR B 1 86 ? 0.598 7.328 -1.081 1 98.69 86 THR B C 1
ATOM 4991 O O . THR B 1 86 ? 0.183 8.477 -0.885 1 98.69 86 THR B O 1
ATOM 4994 N N . GLY B 1 87 ? 1.918 6.961 -0.944 1 98.75 87 GLY B N 1
ATOM 4995 C CA . GLY B 1 87 ? 2.914 7.953 -0.579 1 98.75 87 GLY B CA 1
ATOM 4996 C C . GLY B 1 87 ? 3.07 9.055 -1.615 1 98.75 87 GLY B C 1
ATOM 4997 O O . GLY B 1 87 ? 3.293 10.211 -1.268 1 98.75 87 GLY B O 1
ATOM 4998 N N . LEU B 1 88 ? 2.965 8.672 -2.949 1 98.69 88 LEU B N 1
ATOM 4999 C CA . LEU B 1 88 ? 3.023 9.648 -4.031 1 98.69 88 LEU B CA 1
ATOM 5000 C C . LEU B 1 88 ? 1.878 10.648 -3.918 1 98.69 88 LEU B C 1
ATOM 5002 O O . LEU B 1 88 ? 2.1 11.859 -3.982 1 98.69 88 LEU B O 1
ATOM 5006 N N . GLY B 1 89 ? 0.662 10.109 -3.756 1 98.19 89 GLY B N 1
ATOM 5007 C CA . GLY B 1 89 ? -0.489 10.984 -3.598 1 98.19 89 GLY B CA 1
ATOM 5008 C C . GLY B 1 89 ? -0.38 11.898 -2.393 1 98.19 89 GLY B C 1
ATOM 5009 O O . GLY B 1 89 ? -0.705 13.086 -2.477 1 98.19 89 GLY B O 1
ATOM 5010 N N . ASP B 1 90 ? 0.099 11.344 -1.292 1 98.5 90 ASP B N 1
ATOM 5011 C CA . ASP B 1 90 ? 0.267 12.102 -0.056 1 98.5 90 ASP B CA 1
ATOM 5012 C C . ASP B 1 90 ? 1.284 13.227 -0.237 1 98.5 90 ASP B C 1
ATOM 5014 O O . ASP B 1 90 ? 1.029 14.367 0.151 1 98.5 90 ASP B O 1
ATOM 5018 N N . ALA B 1 91 ? 2.412 12.922 -0.849 1 98.69 91 ALA B N 1
ATOM 5019 C CA . ALA B 1 91 ? 3.469 13.906 -1.08 1 98.69 91 ALA B CA 1
ATOM 5020 C C . ALA B 1 91 ? 2.986 15.023 -2 1 98.69 91 ALA B C 1
ATOM 5022 O O . ALA B 1 91 ? 3.305 16.188 -1.783 1 98.69 91 ALA B O 1
ATOM 5023 N N . ASN B 1 92 ? 2.24 14.625 -2.984 1 97.81 92 ASN B N 1
ATOM 5024 C CA . ASN B 1 92 ? 1.819 15.594 -3.99 1 97.81 92 ASN B CA 1
ATOM 5025 C C . ASN B 1 92 ? 0.804 16.578 -3.424 1 97.81 92 ASN B C 1
ATOM 5027 O O . ASN B 1 92 ? 0.93 17.797 -3.623 1 97.81 92 ASN B O 1
ATOM 5031 N N . ILE B 1 93 ? -0.174 16.094 -2.688 1 96.69 93 ILE B N 1
ATOM 5032 C CA . ILE B 1 93 ? -1.222 16.969 -2.176 1 96.69 93 ILE B CA 1
ATOM 5033 C C . ILE B 1 93 ? -0.658 17.844 -1.064 1 96.69 93 ILE B C 1
ATOM 5035 O O . ILE B 1 93 ? -1.117 18.984 -0.866 1 96.69 93 ILE B O 1
ATOM 5039 N N . ASP B 1 94 ? 0.397 17.422 -0.378 1 97.44 94 ASP B N 1
ATOM 5040 C CA . ASP B 1 94 ? 0.989 18.172 0.719 1 97.44 94 ASP B CA 1
ATOM 5041 C C . ASP B 1 94 ? 2.23 18.938 0.255 1 97.44 94 ASP B C 1
ATOM 5043 O O . ASP B 1 94 ? 2.998 19.438 1.075 1 97.44 94 ASP B O 1
ATOM 5047 N N . CYS B 1 95 ? 2.49 18.953 -1.029 1 97.88 95 CYS B N 1
ATOM 5048 C CA . CYS B 1 95 ? 3.549 19.75 -1.633 1 97.88 95 CYS B CA 1
ATOM 5049 C C . CYS B 1 95 ? 4.914 19.359 -1.089 1 97.88 95 CYS B C 1
ATOM 5051 O O . CYS B 1 95 ? 5.719 20.219 -0.722 1 97.88 95 CYS B O 1
ATOM 5053 N N . THR B 1 96 ? 5.176 18.078 -0.952 1 98.62 96 THR B N 1
ATOM 5054 C CA . THR B 1 96 ? 6.469 17.547 -0.524 1 98.62 96 THR B CA 1
ATOM 5055 C C . THR B 1 96 ? 7.289 17.094 -1.725 1 98.62 96 THR B C 1
ATOM 5057 O O . THR B 1 96 ? 6.855 16.203 -2.475 1 98.62 96 THR B O 1
ATOM 5060 N N . PRO B 1 97 ? 8.43 17.656 -1.975 1 98.75 97 PRO B N 1
ATOM 5061 C CA . PRO B 1 97 ? 9.227 17.266 -3.139 1 98.75 97 PRO B CA 1
ATOM 5062 C C . PRO B 1 97 ? 9.883 15.898 -2.973 1 98.75 97 PRO B C 1
ATOM 5064 O O . PRO B 1 97 ? 10.766 15.734 -2.123 1 98.75 97 PRO B O 1
ATOM 5067 N N . ILE B 1 98 ? 9.477 14.969 -3.754 1 98.88 98 ILE B N 1
ATOM 5068 C CA . ILE B 1 98 ? 10.125 13.656 -3.781 1 98.88 98 ILE B CA 1
ATOM 5069 C C . ILE B 1 98 ? 10.297 13.195 -5.227 1 98.88 98 ILE B C 1
ATOM 5071 O O . ILE B 1 98 ? 9.508 13.562 -6.102 1 98.88 98 ILE B O 1
ATOM 5075 N N . VAL B 1 99 ? 11.367 12.453 -5.477 1 98.94 99 VAL B N 1
ATOM 5076 C CA . VAL B 1 99 ? 11.625 11.789 -6.75 1 98.94 99 VAL B CA 1
ATOM 5077 C C . VAL B 1 99 ? 11.656 10.273 -6.547 1 98.94 99 VAL B C 1
ATOM 5079 O O . VAL B 1 99 ? 12.484 9.758 -5.801 1 98.94 99 VAL B O 1
ATOM 5082 N N . VAL B 1 100 ? 10.711 9.648 -7.172 1 98.94 100 VAL B N 1
ATOM 5083 C CA . VAL B 1 100 ? 10.609 8.195 -7.078 1 98.94 100 VAL B CA 1
ATOM 5084 C C . VAL B 1 100 ? 11.078 7.562 -8.383 1 98.94 100 VAL B C 1
ATOM 5086 O O . VAL B 1 100 ? 10.57 7.887 -9.461 1 98.94 100 VAL B O 1
ATOM 5089 N N . ILE B 1 101 ? 12.062 6.668 -8.234 1 98.94 101 ILE B N 1
ATOM 5090 C CA . ILE B 1 101 ? 12.617 5.938 -9.375 1 98.94 101 ILE B CA 1
ATOM 5091 C C . ILE B 1 101 ? 12.172 4.48 -9.312 1 98.94 101 ILE B C 1
ATOM 5093 O O . ILE B 1 101 ? 12.5 3.758 -8.367 1 98.94 101 ILE B O 1
ATOM 5097 N N . THR B 1 102 ? 11.383 4.066 -10.312 1 98.75 102 THR B N 1
ATOM 5098 C CA . THR B 1 102 ? 10.922 2.686 -10.398 1 98.75 102 THR B CA 1
ATOM 5099 C C . THR B 1 102 ? 11.633 1.946 -11.531 1 98.75 102 THR B C 1
ATOM 5101 O O . THR B 1 102 ? 12 2.553 -12.539 1 98.75 102 THR B O 1
ATOM 5104 N N . GLY B 1 103 ? 11.859 0.622 -11.32 1 98.5 103 GLY B N 1
ATOM 5105 C CA . GLY B 1 103 ? 12.25 -0.236 -12.422 1 98.5 103 GLY B CA 1
ATOM 5106 C C . GLY B 1 103 ? 11.094 -0.65 -13.305 1 98.5 103 GLY B C 1
ATOM 5107 O O . GLY B 1 103 ? 9.938 -0.606 -12.883 1 98.5 103 GLY B O 1
ATOM 5108 N N . GLN B 1 104 ? 11.383 -1.047 -14.492 1 97.75 104 GLN B N 1
ATOM 5109 C CA . GLN B 1 104 ? 10.391 -1.516 -15.453 1 97.75 104 GLN B CA 1
ATOM 5110 C C . GLN B 1 104 ? 10.945 -2.637 -16.312 1 97.75 104 GLN B C 1
ATOM 5112 O O . GLN B 1 104 ? 12.164 -2.77 -16.469 1 97.75 104 GLN B O 1
ATOM 5117 N N . VAL B 1 105 ? 10.094 -3.5 -16.812 1 96 105 VAL B N 1
ATOM 5118 C CA . VAL B 1 105 ? 10.492 -4.559 -17.734 1 96 105 VAL B CA 1
ATOM 5119 C C . VAL B 1 105 ? 11.156 -3.951 -18.969 1 96 105 VAL B C 1
ATOM 5121 O O . VAL B 1 105 ? 11.055 -2.744 -19.203 1 96 105 VAL B O 1
ATOM 5124 N N . GLY B 1 106 ? 11.812 -4.77 -19.688 1 95.56 106 GLY B N 1
ATOM 5125 C CA . GLY B 1 106 ? 12.438 -4.312 -20.922 1 95.56 106 GLY B CA 1
ATOM 5126 C C . GLY B 1 106 ? 11.453 -3.764 -21.938 1 95.56 106 GLY B C 1
ATOM 5127 O O . GLY B 1 106 ? 10.281 -4.152 -21.938 1 95.56 106 GLY B O 1
ATOM 5128 N N . VAL B 1 107 ? 11.938 -2.943 -22.797 1 96 107 VAL B N 1
ATOM 5129 C CA . VAL B 1 107 ? 11.102 -2.273 -23.797 1 96 107 VAL B CA 1
ATOM 5130 C C . VAL B 1 107 ? 10.359 -3.312 -24.641 1 96 107 VAL B C 1
ATOM 5132 O O . VAL B 1 107 ? 9.18 -3.148 -24.938 1 96 107 VAL B O 1
ATOM 5135 N N . ALA B 1 108 ? 11.008 -4.402 -24.953 1 92.25 108 ALA B N 1
ATOM 5136 C CA . ALA B 1 108 ? 10.43 -5.441 -25.812 1 92.25 108 ALA B CA 1
ATOM 5137 C C . ALA B 1 108 ? 9.297 -6.164 -25.094 1 92.25 108 ALA B C 1
ATOM 5139 O O . ALA B 1 108 ? 8.438 -6.773 -25.734 1 92.25 108 ALA B O 1
ATOM 5140 N N . SER B 1 109 ? 9.289 -6.113 -23.797 1 92.44 109 SER B N 1
ATOM 5141 C CA . SER B 1 109 ? 8.305 -6.832 -23 1 92.44 109 SER B CA 1
ATOM 5142 C C . SER B 1 109 ? 7.078 -5.965 -22.719 1 92.44 109 SER B C 1
ATOM 5144 O O . SER B 1 109 ? 6.039 -6.465 -22.281 1 92.44 109 SER B O 1
ATOM 5146 N N . LEU B 1 110 ? 7.164 -4.648 -22.969 1 91.44 110 LEU B N 1
ATOM 5147 C CA . LEU B 1 110 ? 6.043 -3.754 -22.703 1 91.44 110 LEU B CA 1
ATOM 5148 C C . LEU B 1 110 ? 4.832 -4.145 -23.547 1 91.44 110 LEU B C 1
ATOM 5150 O O . LEU B 1 110 ? 4.941 -4.316 -24.766 1 91.44 110 LEU B O 1
ATOM 5154 N N . GLY B 1 111 ? 3.652 -4.371 -22.938 1 88 111 GLY B N 1
ATOM 5155 C CA . GLY B 1 111 ? 2.414 -4.723 -23.625 1 88 111 GLY B CA 1
ATOM 5156 C C . GLY B 1 111 ? 2.215 -6.219 -23.766 1 88 111 GLY B C 1
ATOM 5157 O O . GLY B 1 111 ? 1.192 -6.668 -24.281 1 88 111 GLY B O 1
ATOM 5158 N N . THR B 1 112 ? 3.117 -7.043 -23.172 1 88.25 112 THR B N 1
ATOM 5159 C CA . THR B 1 112 ? 3.045 -8.492 -23.344 1 88.25 112 THR B CA 1
ATOM 5160 C C . THR B 1 112 ? 2.523 -9.156 -22.078 1 88.25 112 THR B C 1
ATOM 5162 O O . THR B 1 112 ? 2.432 -10.391 -22.016 1 88.25 112 THR B O 1
ATOM 5165 N N . ASP B 1 113 ? 2.219 -8.328 -21.062 1 88.62 113 ASP B N 1
ATOM 5166 C CA . ASP B 1 113 ? 1.856 -8.859 -19.75 1 88.62 113 ASP B CA 1
ATOM 5167 C C . ASP B 1 113 ? 2.992 -9.695 -19.156 1 88.62 113 ASP B C 1
ATOM 5169 O O . ASP B 1 113 ? 2.76 -10.781 -18.641 1 88.62 113 ASP B O 1
ATOM 5173 N N . ALA B 1 114 ? 4.184 -9.156 -19.359 1 89.69 114 ALA B N 1
ATOM 5174 C CA . ALA B 1 114 ? 5.359 -9.773 -18.766 1 89.69 114 ALA B CA 1
ATOM 5175 C C . ALA B 1 114 ? 5.289 -9.727 -17.234 1 89.69 114 ALA B C 1
ATOM 5177 O O . ALA B 1 114 ? 4.551 -8.922 -16.672 1 89.69 114 ALA B O 1
ATOM 5178 N N . PHE B 1 115 ? 6.043 -10.664 -16.688 1 91.19 115 PHE B N 1
ATOM 5179 C CA . PHE B 1 115 ? 6.117 -10.719 -15.234 1 91.19 115 PHE B CA 1
ATOM 5180 C C . PHE B 1 115 ? 6.469 -9.352 -14.656 1 91.19 115 PHE B C 1
ATOM 5182 O O . PHE B 1 115 ? 7.453 -8.734 -15.062 1 91.19 115 PHE B O 1
ATOM 5189 N N . GLN B 1 116 ? 5.594 -8.727 -13.773 1 91.25 116 GLN B N 1
ATOM 5190 C CA . GLN B 1 116 ? 5.75 -7.496 -13.008 1 91.25 116 GLN B CA 1
ATOM 5191 C C . GLN B 1 116 ? 5.578 -6.27 -13.898 1 91.25 116 GLN B C 1
ATOM 5193 O O . GLN B 1 116 ? 5.965 -5.16 -13.523 1 91.25 116 GLN B O 1
ATOM 5198 N N . GLU B 1 117 ? 5.09 -6.453 -15.188 1 92.44 117 GLU B N 1
ATOM 5199 C CA . GLU B 1 117 ? 4.738 -5.293 -16 1 92.44 117 GLU B CA 1
ATOM 5200 C C . GLU B 1 117 ? 3.551 -4.543 -15.398 1 92.44 117 GLU B C 1
ATOM 5202 O O . GLU B 1 117 ? 2.553 -5.156 -15.016 1 92.44 117 GLU B O 1
ATOM 5207 N N . THR B 1 118 ? 3.67 -3.301 -15.258 1 94.56 118 THR B N 1
ATOM 5208 C CA . THR B 1 118 ? 2.602 -2.447 -14.742 1 94.56 118 THR B CA 1
ATOM 5209 C C . THR B 1 118 ? 2.625 -1.083 -15.422 1 94.56 118 THR B C 1
ATOM 5211 O O . THR B 1 118 ? 3.695 -0.523 -15.672 1 94.56 118 THR B O 1
ATOM 5214 N N . ASP B 1 119 ? 1.46 -0.575 -15.727 1 96.25 119 ASP B N 1
ATOM 5215 C CA . ASP B 1 119 ? 1.349 0.757 -16.312 1 96.25 119 ASP B CA 1
ATOM 5216 C C . ASP B 1 119 ? 1.574 1.842 -15.266 1 96.25 119 ASP B C 1
ATOM 5218 O O . ASP B 1 119 ? 0.65 2.582 -14.922 1 96.25 119 ASP B O 1
ATOM 5222 N N . VAL B 1 120 ? 2.822 2.043 -14.953 1 96.94 120 VAL B N 1
ATOM 5223 C CA . VAL B 1 120 ? 3.197 2.949 -13.867 1 96.94 120 VAL B CA 1
ATOM 5224 C C . VAL B 1 120 ? 2.795 4.379 -14.234 1 96.94 120 VAL B C 1
ATOM 5226 O O . VAL B 1 120 ? 2.277 5.113 -13.391 1 96.94 120 VAL B O 1
ATOM 5229 N N . ILE B 1 121 ? 2.969 4.797 -15.453 1 97.06 121 ILE B N 1
ATOM 5230 C CA . ILE B 1 121 ? 2.676 6.16 -15.891 1 97.06 121 ILE B CA 1
ATOM 5231 C C . ILE B 1 121 ? 1.171 6.41 -15.82 1 97.06 121 ILE B C 1
ATOM 5233 O O . ILE B 1 121 ? 0.73 7.434 -15.289 1 97.06 121 ILE B O 1
ATOM 5237 N N . GLY B 1 122 ? 0.368 5.438 -16.312 1 96.75 122 GLY B N 1
ATOM 5238 C CA . GLY B 1 122 ? -1.077 5.594 -16.266 1 96.75 122 GLY B CA 1
ATOM 5239 C C . GLY B 1 122 ? -1.623 5.695 -14.852 1 96.75 122 GLY B C 1
ATOM 5240 O O . GLY B 1 122 ? -2.539 6.477 -14.594 1 96.75 122 GLY B O 1
ATOM 5241 N N . ILE B 1 123 ? -1.06 4.965 -13.961 1 97.81 123 ILE B N 1
ATOM 5242 C CA . ILE B 1 123 ? -1.541 4.902 -12.586 1 97.81 123 ILE B CA 1
ATOM 5243 C C . ILE B 1 123 ? -1.12 6.16 -11.828 1 97.81 123 ILE B C 1
ATOM 5245 O O . ILE B 1 123 ? -1.863 6.664 -10.984 1 97.81 123 ILE B O 1
ATOM 5249 N N . THR B 1 124 ? 0.112 6.711 -12.141 1 97.81 124 THR B N 1
ATOM 5250 C CA . THR B 1 124 ? 0.673 7.758 -11.289 1 97.81 124 THR B CA 1
ATOM 5251 C C . THR B 1 124 ? 0.34 9.141 -11.844 1 97.81 124 THR B C 1
ATOM 5253 O O . THR B 1 124 ? 0.429 10.141 -11.125 1 97.81 124 THR B O 1
ATOM 5256 N N . GLN B 1 125 ? -0.081 9.25 -13.039 1 96.31 125 GLN B N 1
ATOM 5257 C CA . GLN B 1 125 ? -0.28 10.531 -13.703 1 96.31 125 GLN B CA 1
ATOM 5258 C C . GLN B 1 125 ? -1.25 11.414 -12.922 1 96.31 125 GLN B C 1
ATOM 5260 O O . GLN B 1 125 ? -1.012 12.609 -12.75 1 96.31 125 GLN B O 1
ATOM 5265 N N . PRO B 1 126 ? -2.301 10.859 -12.383 1 95.25 126 PRO B N 1
ATOM 5266 C CA . PRO B 1 126 ? -3.285 11.703 -11.703 1 95.25 126 PRO B CA 1
ATOM 5267 C C . PRO B 1 126 ? -2.789 12.219 -10.352 1 95.25 126 PRO B C 1
ATOM 5269 O O . PRO B 1 126 ? -3.404 13.109 -9.766 1 95.25 126 PRO B O 1
ATOM 5272 N N . ILE B 1 127 ? -1.661 11.719 -9.867 1 96.56 127 ILE B N 1
ATOM 5273 C CA . ILE B 1 127 ? -1.317 12.031 -8.484 1 96.56 127 ILE B CA 1
ATOM 5274 C C . ILE B 1 127 ? 0.13 12.508 -8.406 1 96.56 127 ILE B C 1
ATOM 5276 O O . ILE B 1 127 ? 0.768 12.414 -7.355 1 96.56 127 ILE B O 1
ATOM 5280 N N . THR B 1 128 ? 0.746 12.883 -9.523 1 97.81 128 THR B N 1
ATOM 5281 C CA . THR B 1 128 ? 2.107 13.406 -9.562 1 97.81 128 THR B CA 1
ATOM 5282 C C . THR B 1 128 ? 2.162 14.719 -10.344 1 97.81 128 THR B C 1
ATOM 5284 O O . THR B 1 128 ? 1.248 15.023 -11.117 1 97.81 128 THR B O 1
ATOM 5287 N N . LYS B 1 129 ? 3.266 15.469 -10.086 1 97 129 LYS B N 1
ATOM 5288 C CA . LYS B 1 129 ? 3.547 16.656 -10.883 1 97 129 LYS B CA 1
ATOM 5289 C C . LYS B 1 129 ? 4.027 16.281 -12.281 1 97 129 LYS B C 1
ATOM 5291 O O . LYS B 1 129 ? 3.754 16.984 -13.258 1 97 129 LYS B O 1
ATOM 5296 N N . TRP B 1 130 ? 4.773 15.227 -12.273 1 97.94 130 TRP B N 1
ATOM 5297 C CA . TRP B 1 130 ? 5.344 14.742 -13.523 1 97.94 130 TRP B CA 1
ATOM 5298 C C . TRP B 1 130 ? 5.695 13.258 -13.422 1 97.94 130 TRP B C 1
ATOM 5300 O O . TRP B 1 130 ? 6.18 12.797 -12.391 1 97.94 130 TRP B O 1
ATOM 5310 N N . ALA B 1 131 ? 5.344 12.5 -14.391 1 98.44 131 ALA B N 1
ATOM 5311 C CA . ALA B 1 131 ? 5.715 11.094 -14.547 1 98.44 131 ALA B CA 1
ATOM 5312 C C . ALA B 1 131 ? 6.246 10.82 -15.953 1 98.44 131 ALA B C 1
ATOM 5314 O O . ALA B 1 131 ? 5.676 11.281 -16.938 1 98.44 131 ALA B O 1
ATOM 5315 N N . TYR B 1 132 ? 7.391 10.109 -16 1 98.56 132 TYR B N 1
ATOM 5316 C CA . TYR B 1 132 ? 8.039 9.883 -17.281 1 98.56 132 TYR B CA 1
ATOM 5317 C C . TYR B 1 132 ? 8.672 8.5 -17.344 1 98.56 132 TYR B C 1
ATOM 5319 O O . TYR B 1 132 ? 9.312 8.055 -16.391 1 98.56 132 TYR B O 1
ATOM 5327 N N . GLN B 1 133 ? 8.414 7.789 -18.391 1 98.56 133 GLN B N 1
ATOM 5328 C CA . GLN B 1 133 ? 9.047 6.492 -18.594 1 98.56 133 GLN B CA 1
ATOM 5329 C C . GLN B 1 133 ? 10.305 6.625 -19.453 1 98.56 133 GLN B C 1
ATOM 5331 O O . GLN B 1 133 ? 10.258 7.152 -20.562 1 98.56 133 GLN B O 1
ATOM 5336 N N . ILE B 1 134 ? 11.414 6.199 -18.953 1 98.81 134 ILE B N 1
ATOM 5337 C CA . ILE B 1 134 ? 12.711 6.227 -19.625 1 98.81 134 ILE B CA 1
ATOM 5338 C C . ILE B 1 134 ? 12.953 4.898 -20.328 1 98.81 134 ILE B C 1
ATOM 5340 O O . ILE B 1 134 ? 13.023 3.848 -19.688 1 98.81 134 ILE B O 1
ATOM 5344 N N . ARG B 1 135 ? 13.219 4.898 -21.703 1 98.19 135 ARG B N 1
ATOM 5345 C CA . ARG B 1 135 ? 13.352 3.666 -22.469 1 98.19 135 ARG B CA 1
ATOM 5346 C C . ARG B 1 135 ? 14.75 3.523 -23.047 1 98.19 135 ARG B C 1
ATOM 5348 O O . ARG B 1 135 ? 15.156 2.43 -23.438 1 98.19 135 ARG B O 1
ATOM 5355 N N . ARG B 1 136 ? 15.578 4.641 -23.125 1 98.31 136 ARG B N 1
ATOM 5356 C CA . ARG B 1 136 ? 16.938 4.66 -23.656 1 98.31 136 ARG B CA 1
ATOM 5357 C C . ARG B 1 136 ? 17.906 5.301 -22.656 1 98.31 136 ARG B C 1
ATOM 5359 O O . ARG B 1 136 ? 17.547 6.277 -21.984 1 98.31 136 ARG B O 1
ATOM 5366 N N . PRO B 1 137 ? 19.109 4.746 -22.5 1 98.5 137 PRO B N 1
ATOM 5367 C CA . PRO B 1 137 ? 20.062 5.27 -21.516 1 98.5 137 PRO B CA 1
ATOM 5368 C C . PRO B 1 137 ? 20.344 6.758 -21.703 1 98.5 137 PRO B C 1
ATOM 5370 O O . PRO B 1 137 ? 20.531 7.48 -20.719 1 98.5 137 PRO B O 1
ATOM 5373 N N . GLU B 1 138 ? 20.281 7.258 -22.906 1 98.19 138 GLU B N 1
ATOM 5374 C CA . GLU B 1 138 ? 20.625 8.641 -23.219 1 98.19 138 GLU B CA 1
ATOM 5375 C C . GLU B 1 138 ? 19.625 9.617 -22.609 1 98.19 138 GLU B C 1
ATOM 5377 O O . GLU B 1 138 ? 19.938 10.797 -22.453 1 98.19 138 GLU B O 1
ATOM 5382 N N . GLU B 1 139 ? 18.469 9.102 -22.219 1 98.44 139 GLU B N 1
ATOM 5383 C CA . GLU B 1 139 ? 17.406 9.945 -21.656 1 98.44 139 GLU B CA 1
ATOM 5384 C C . GLU B 1 139 ? 17.641 10.195 -20.172 1 98.44 139 GLU B C 1
ATOM 5386 O O . GLU B 1 139 ? 17.062 11.125 -19.594 1 98.44 139 GLU B O 1
ATOM 5391 N N . ILE B 1 140 ? 18.453 9.43 -19.531 1 98.81 140 ILE B N 1
ATOM 5392 C CA . ILE B 1 140 ? 18.547 9.391 -18.078 1 98.81 140 ILE B CA 1
ATOM 5393 C C . ILE B 1 140 ? 19.031 10.75 -17.562 1 98.81 140 ILE B C 1
ATOM 5395 O O . ILE B 1 140 ? 18.391 11.344 -16.688 1 98.81 140 ILE B O 1
ATOM 5399 N N . PRO B 1 141 ? 20.156 11.32 -18.047 1 98.62 141 PRO B N 1
ATOM 5400 C CA . PRO B 1 141 ? 20.578 12.617 -17.516 1 98.62 141 PRO B CA 1
ATOM 5401 C C . PRO B 1 141 ? 19.531 13.703 -17.688 1 98.62 141 PRO B C 1
ATOM 5403 O O . PRO B 1 141 ? 19.281 14.477 -16.766 1 98.62 141 PRO B O 1
ATOM 5406 N N . TRP B 1 142 ? 18.938 13.688 -18.859 1 98.38 142 TRP B N 1
ATOM 5407 C CA . TRP B 1 142 ? 17.906 14.672 -19.156 1 98.38 142 TRP B CA 1
ATOM 5408 C C . TRP B 1 142 ? 16.703 14.523 -18.219 1 98.38 142 TRP B C 1
ATOM 5410 O O . TRP B 1 142 ? 16.234 15.508 -17.656 1 98.38 142 TRP B O 1
ATOM 5420 N N . ALA B 1 143 ? 16.25 13.352 -18.047 1 98.75 143 ALA B N 1
ATOM 5421 C CA . ALA B 1 143 ? 15.062 13.078 -17.25 1 98.75 143 ALA B CA 1
ATOM 5422 C C . ALA B 1 143 ? 15.328 13.359 -15.766 1 98.75 143 ALA B C 1
ATOM 5424 O O . ALA B 1 143 ? 14.469 13.906 -15.07 1 98.75 143 ALA B O 1
ATOM 5425 N N . MET B 1 144 ? 16.484 12.992 -15.32 1 98.88 144 MET B N 1
ATOM 5426 C CA . MET B 1 144 ? 16.859 13.195 -13.922 1 98.88 144 MET B CA 1
ATOM 5427 C C . MET B 1 144 ? 16.922 14.688 -13.594 1 98.88 144 MET B C 1
ATOM 5429 O O . MET B 1 144 ? 16.375 15.133 -12.586 1 98.88 144 MET B O 1
ATOM 5433 N N . ALA B 1 145 ? 17.594 15.414 -14.445 1 98.75 145 ALA B N 1
ATOM 5434 C CA . ALA B 1 145 ? 17.719 16.844 -14.227 1 98.75 145 ALA B CA 1
ATOM 5435 C C . ALA B 1 145 ? 16.344 17.516 -14.18 1 98.75 145 ALA B C 1
ATOM 5437 O O . ALA B 1 145 ? 16.094 18.359 -13.32 1 98.75 145 ALA B O 1
ATOM 5438 N N . ARG B 1 146 ? 15.5 17.125 -15.031 1 98.56 146 ARG B N 1
ATOM 5439 C CA . ARG B 1 146 ? 14.148 17.688 -15.102 1 98.56 146 ARG B CA 1
ATOM 5440 C C . ARG B 1 146 ? 13.328 17.281 -13.883 1 98.56 146 ARG B C 1
ATOM 5442 O O . ARG B 1 146 ? 12.555 18.094 -13.352 1 98.56 146 ARG B O 1
ATOM 5449 N N . ALA B 1 147 ? 13.453 16.031 -13.484 1 98.81 147 ALA B N 1
ATOM 5450 C CA . ALA B 1 147 ? 12.703 15.523 -12.344 1 98.81 147 ALA B CA 1
ATOM 5451 C C . ALA B 1 147 ? 12.984 16.344 -11.086 1 98.81 147 ALA B C 1
ATOM 5453 O O . ALA B 1 147 ? 12.055 16.734 -10.375 1 98.81 147 ALA B O 1
ATOM 5454 N N . PHE B 1 148 ? 14.227 16.594 -10.82 1 98.81 148 PHE B N 1
ATOM 5455 C CA . PHE B 1 148 ? 14.594 17.328 -9.625 1 98.81 148 PHE B CA 1
ATOM 5456 C C . PHE B 1 148 ? 14.156 18.781 -9.734 1 98.81 148 PHE B C 1
ATOM 5458 O O . PHE B 1 148 ? 13.695 19.375 -8.75 1 98.81 148 PHE B O 1
ATOM 5465 N N . TYR B 1 149 ? 14.273 19.359 -10.914 1 98.56 149 TYR B N 1
ATOM 5466 C CA . TYR B 1 149 ? 13.812 20.734 -11.148 1 98.56 149 TYR B CA 1
ATOM 5467 C C . TYR B 1 149 ? 12.305 20.844 -10.922 1 98.56 149 TYR B C 1
ATOM 5469 O O . TYR B 1 149 ? 11.844 21.734 -10.195 1 98.56 149 TYR B O 1
ATOM 5477 N N . ILE B 1 150 ? 11.555 19.953 -11.469 1 98.38 150 ILE B N 1
ATOM 5478 C CA . ILE B 1 150 ? 10.102 19.984 -11.391 1 98.38 150 ILE B CA 1
ATOM 5479 C C . ILE B 1 150 ? 9.656 19.703 -9.961 1 98.38 150 ILE B C 1
ATOM 5481 O O . ILE B 1 150 ? 8.742 20.375 -9.445 1 98.38 150 ILE B O 1
ATOM 5485 N N . ALA B 1 151 ? 10.281 18.766 -9.305 1 98.69 151 ALA B N 1
ATOM 5486 C CA . ALA B 1 151 ? 9.891 18.375 -7.953 1 98.69 151 ALA B CA 1
ATOM 5487 C C . ALA B 1 151 ? 10.055 19.531 -6.977 1 98.69 151 ALA B C 1
ATOM 5489 O O . ALA B 1 151 ? 9.297 19.672 -6.02 1 98.69 151 ALA B O 1
ATOM 5490 N N . THR B 1 152 ? 10.992 20.453 -7.23 1 97.88 152 THR B N 1
ATOM 5491 C CA . THR B 1 152 ? 11.391 21.406 -6.199 1 97.88 152 THR B CA 1
ATOM 5492 C C . THR B 1 152 ? 10.867 22.797 -6.523 1 97.88 152 THR B C 1
ATOM 5494 O O . THR B 1 152 ? 10.82 23.672 -5.648 1 97.88 152 THR B O 1
ATOM 5497 N N . THR B 1 153 ? 10.508 23.078 -7.766 1 97.19 153 THR B N 1
ATOM 5498 C CA . THR B 1 153 ? 10.18 24.453 -8.141 1 97.19 153 THR B CA 1
ATOM 5499 C C . THR B 1 153 ? 8.664 24.625 -8.266 1 97.19 153 THR B C 1
ATOM 5501 O O . THR B 1 153 ? 7.922 23.656 -8.32 1 97.19 153 THR B O 1
ATOM 5504 N N . GLY B 1 154 ? 8.203 25.906 -8.211 1 96.69 154 GLY B N 1
ATOM 5505 C CA . GLY B 1 154 ? 6.77 26.141 -8.133 1 96.69 154 GLY B CA 1
ATOM 5506 C C . GLY B 1 154 ? 6.137 25.531 -6.895 1 96.69 154 GLY B C 1
ATOM 5507 O O . GLY B 1 154 ? 6.676 25.641 -5.793 1 96.69 154 GLY B O 1
ATOM 5508 N N . ARG B 1 155 ? 5.004 25.031 -7.117 1 96.5 155 ARG B N 1
ATOM 5509 C CA . ARG B 1 155 ? 4.453 24.172 -6.07 1 96.5 155 ARG B CA 1
ATOM 5510 C C . ARG B 1 155 ? 5.172 22.828 -6.027 1 96.5 155 ARG B C 1
ATOM 5512 O O . ARG B 1 155 ? 5.031 22.016 -6.945 1 96.5 155 ARG B O 1
ATOM 5519 N N . PRO B 1 156 ? 5.98 22.609 -5.012 1 98 156 PRO B N 1
ATOM 5520 C CA . PRO B 1 156 ? 6.707 21.344 -4.984 1 98 156 PRO B CA 1
ATOM 5521 C C . PRO B 1 156 ? 5.777 20.141 -4.949 1 98 156 PRO B C 1
ATOM 5523 O O . PRO B 1 156 ? 4.602 20.266 -4.602 1 98 156 PRO B O 1
ATOM 5526 N N . GLY B 1 157 ? 6.316 18.969 -5.363 1 98.25 157 GLY B N 1
ATOM 5527 C CA . GLY B 1 157 ? 5.48 17.781 -5.371 1 98.25 157 GLY B CA 1
ATOM 5528 C C . GLY B 1 157 ? 6.223 16.531 -5.809 1 98.25 157 GLY B C 1
ATOM 5529 O O . GLY B 1 157 ? 7.453 16.5 -5.801 1 98.25 157 GLY B O 1
ATOM 5530 N N . ALA B 1 158 ? 5.504 15.523 -6.09 1 98.75 158 ALA B N 1
ATOM 5531 C CA . ALA B 1 158 ? 6.059 14.203 -6.387 1 98.75 158 ALA B CA 1
ATOM 5532 C C . ALA B 1 158 ? 6.309 14.039 -7.883 1 98.75 158 ALA B C 1
ATOM 5534 O O . ALA B 1 158 ? 5.508 14.5 -8.703 1 98.75 158 ALA B O 1
ATOM 5535 N N . VAL B 1 159 ? 7.438 13.438 -8.211 1 98.88 159 VAL B N 1
ATOM 5536 C CA . VAL B 1 159 ? 7.793 13.078 -9.578 1 98.88 159 VAL B CA 1
ATOM 5537 C C . VAL B 1 159 ? 8.18 11.602 -9.648 1 98.88 159 VAL B C 1
ATOM 5539 O O . VAL B 1 159 ? 8.789 11.078 -8.719 1 98.88 159 VAL B O 1
ATOM 5542 N N . VAL B 1 160 ? 7.758 10.945 -10.742 1 98.88 160 VAL B N 1
ATOM 5543 C CA . VAL B 1 160 ? 8.07 9.531 -10.922 1 98.88 160 VAL B CA 1
ATOM 5544 C C . VAL B 1 160 ? 8.867 9.336 -12.211 1 98.88 160 VAL B C 1
ATOM 5546 O O . VAL B 1 160 ? 8.477 9.844 -13.266 1 98.88 160 VAL B O 1
ATOM 5549 N N . LEU B 1 161 ? 10.016 8.703 -12.117 1 98.88 161 LEU B N 1
ATOM 5550 C CA . LEU B 1 161 ? 10.781 8.219 -13.258 1 98.88 161 LEU B CA 1
ATOM 5551 C C . LEU B 1 161 ? 10.734 6.695 -13.336 1 98.88 161 LEU B C 1
ATOM 5553 O O . LEU B 1 161 ? 11.258 6.008 -12.453 1 98.88 161 LEU B O 1
ATOM 5557 N N . ASP B 1 162 ? 10.039 6.211 -14.344 1 98.81 162 ASP B N 1
ATOM 5558 C CA . ASP B 1 162 ? 9.945 4.773 -14.594 1 98.81 162 ASP B CA 1
ATOM 5559 C C . ASP B 1 162 ? 10.984 4.328 -15.625 1 98.81 162 ASP B C 1
ATOM 5561 O O . ASP B 1 162 ? 10.875 4.664 -16.812 1 98.81 162 ASP B O 1
ATOM 5565 N N . ILE B 1 163 ? 11.977 3.504 -15.18 1 98.88 163 ILE B N 1
ATOM 5566 C CA . ILE B 1 163 ? 13.133 3.256 -16.031 1 98.88 163 ILE B CA 1
ATOM 5567 C C . ILE B 1 163 ? 13.148 1.793 -16.469 1 98.88 163 ILE B C 1
ATOM 5569 O O . ILE B 1 163 ? 13.227 0.891 -15.633 1 98.88 163 ILE B O 1
ATOM 5573 N N . THR B 1 164 ? 13.164 1.544 -17.766 1 98.5 164 THR B N 1
ATOM 5574 C CA . THR B 1 164 ? 13.195 0.185 -18.297 1 98.5 164 THR B CA 1
ATOM 5575 C C . THR B 1 164 ? 14.555 -0.467 -18.047 1 98.5 164 THR B C 1
ATOM 5577 O O . THR B 1 164 ? 15.555 0.227 -17.875 1 98.5 164 THR B O 1
ATOM 5580 N N . ARG B 1 165 ? 14.547 -1.761 -18.016 1 97.44 165 ARG B N 1
ATOM 5581 C CA . ARG B 1 165 ? 15.789 -2.508 -17.844 1 97.44 165 ARG B CA 1
ATOM 5582 C C . ARG B 1 165 ? 16.797 -2.15 -18.938 1 97.44 165 ARG B C 1
ATOM 5584 O O . ARG B 1 165 ? 18 -2.029 -18.656 1 97.44 165 ARG B O 1
ATOM 5591 N N . ASP B 1 166 ? 16.391 -1.902 -20.156 1 97.75 166 ASP B N 1
ATOM 5592 C CA . ASP B 1 166 ? 17.234 -1.538 -21.281 1 97.75 166 ASP B CA 1
ATOM 5593 C C . ASP B 1 166 ? 17.984 -0.242 -21 1 97.75 166 ASP B C 1
ATOM 5595 O O . ASP B 1 166 ? 19.188 -0.144 -21.281 1 97.75 166 ASP B O 1
ATOM 5599 N N . ALA B 1 167 ? 17.281 0.673 -20.453 1 98.69 167 ALA B N 1
ATOM 5600 C CA . ALA B 1 167 ? 17.891 1.972 -20.172 1 98.69 167 ALA B CA 1
ATOM 5601 C C . ALA B 1 167 ? 18.953 1.859 -19.078 1 98.69 167 ALA B C 1
ATOM 5603 O O . ALA B 1 167 ? 19.938 2.598 -19.078 1 98.69 167 ALA B O 1
ATOM 5604 N N . GLN B 1 168 ? 18.797 1.019 -18.141 1 98.69 168 GLN B N 1
ATOM 5605 C CA . GLN B 1 168 ? 19.734 0.832 -17.031 1 98.69 168 GLN B CA 1
ATOM 5606 C C . GLN B 1 168 ? 21.031 0.173 -17.516 1 98.69 168 GLN B C 1
ATOM 5608 O O . GLN B 1 168 ? 22.109 0.56 -17.094 1 98.69 168 GLN B O 1
ATOM 5613 N N . VAL B 1 169 ? 20.906 -0.862 -18.391 1 98.06 169 VAL B N 1
ATOM 5614 C CA . VAL B 1 169 ? 22.062 -1.678 -18.766 1 98.06 169 VAL B CA 1
ATOM 5615 C C . VAL B 1 169 ? 22.766 -1.054 -19.969 1 98.06 169 VAL B C 1
ATOM 5617 O O . VAL B 1 169 ? 23.969 -1.254 -20.172 1 98.06 169 VAL B O 1
ATOM 5620 N N . GLY B 1 170 ? 22.016 -0.251 -20.781 1 98.38 170 GLY B N 1
ATOM 5621 C CA . GLY B 1 170 ? 22.609 0.408 -21.922 1 98.38 170 GLY B CA 1
ATOM 5622 C C . GLY B 1 170 ? 23.688 1.414 -21.531 1 98.38 170 GLY B C 1
ATOM 5623 O O . GLY B 1 170 ? 23.859 1.719 -20.359 1 98.38 170 GLY B O 1
ATOM 5624 N N . THR B 1 171 ? 24.453 1.863 -22.594 1 98.5 171 THR B N 1
ATOM 5625 C CA . THR B 1 171 ? 25.531 2.811 -22.328 1 98.5 171 THR B CA 1
ATOM 5626 C C . THR B 1 171 ? 25.234 4.16 -22.969 1 98.5 171 THR B C 1
ATOM 5628 O O . THR B 1 171 ? 24.406 4.25 -23.891 1 98.5 171 THR B O 1
ATOM 5631 N N . LEU B 1 172 ? 25.812 5.211 -22.422 1 98.38 172 LEU B N 1
ATOM 5632 C CA . LEU B 1 172 ? 25.688 6.578 -22.922 1 98.38 172 LEU B CA 1
ATOM 5633 C C . LEU B 1 172 ? 26.984 7.359 -22.688 1 98.38 172 LEU B C 1
ATOM 5635 O O . LEU B 1 172 ? 27.797 6.977 -21.844 1 98.38 172 LEU B O 1
ATOM 5639 N N . ASP B 1 173 ? 27.109 8.352 -23.547 1 97.88 173 ASP B N 1
ATOM 5640 C CA . ASP B 1 173 ? 28.141 9.336 -23.25 1 97.88 173 ASP B CA 1
ATOM 5641 C C . ASP B 1 173 ? 27.719 10.25 -22.109 1 97.88 173 ASP B C 1
ATOM 5643 O O . ASP B 1 173 ? 26.734 10.992 -22.234 1 97.88 173 ASP B O 1
ATOM 5647 N N . TRP B 1 174 ? 28.5 10.25 -21.031 1 97.62 174 TRP B N 1
ATOM 5648 C CA . TRP B 1 174 ? 28.094 10.922 -19.797 1 97.62 174 TRP B CA 1
ATOM 5649 C C . TRP B 1 174 ? 28.25 12.43 -19.922 1 97.62 174 TRP B C 1
ATOM 5651 O O . TRP B 1 174 ? 29.297 12.93 -20.312 1 97.62 174 TRP B O 1
ATOM 5661 N N . SER B 1 175 ? 27.234 13.078 -19.703 1 97.25 175 SER B N 1
ATOM 5662 C CA . SER B 1 175 ? 27.125 14.523 -19.531 1 97.25 175 SER B CA 1
ATOM 5663 C C . SER B 1 175 ? 25.891 14.891 -18.734 1 97.25 175 SER B C 1
ATOM 5665 O O . SER B 1 175 ? 24.812 14.336 -18.953 1 97.25 175 SER B O 1
ATOM 5667 N N . TYR B 1 176 ? 26.141 15.734 -17.703 1 97.44 176 TYR B N 1
ATOM 5668 C CA . TYR B 1 176 ? 25.016 16.109 -16.844 1 97.44 176 TYR B CA 1
ATOM 5669 C C . TYR B 1 176 ? 24.953 17.625 -16.672 1 97.44 176 TYR B C 1
ATOM 5671 O O . TYR B 1 176 ? 25.953 18.25 -16.297 1 97.44 176 TYR B O 1
ATOM 5679 N N . LYS B 1 177 ? 23.859 18.125 -17.062 1 97.12 177 LYS B N 1
ATOM 5680 C CA . LYS B 1 177 ? 23.562 19.547 -16.859 1 97.12 177 LYS B CA 1
ATOM 5681 C C . LYS B 1 177 ? 22.234 19.719 -16.125 1 97.12 177 LYS B C 1
ATOM 5683 O O . LYS B 1 177 ? 21.203 19.234 -16.578 1 97.12 177 LYS B O 1
ATOM 5688 N N . LYS B 1 178 ? 22.297 20.422 -14.992 1 97.69 178 LYS B N 1
ATOM 5689 C CA . LYS B 1 178 ? 21.078 20.672 -14.242 1 97.69 178 LYS B CA 1
ATOM 5690 C C . LYS B 1 178 ? 20.094 21.5 -15.07 1 97.69 178 LYS B C 1
ATOM 5692 O O . LYS B 1 178 ? 20.5 22.391 -15.828 1 97.69 178 LYS B O 1
ATOM 5697 N N . THR B 1 179 ? 18.828 21.156 -14.883 1 97.06 179 THR B N 1
ATOM 5698 C CA . THR B 1 179 ? 17.75 21.906 -15.531 1 97.06 179 THR B CA 1
ATOM 5699 C C . THR B 1 179 ? 17.406 23.156 -14.711 1 97.06 179 THR B C 1
ATOM 5701 O O . THR B 1 179 ? 17.25 23.078 -13.492 1 97.06 179 THR B O 1
ATOM 5704 N N . ASN B 1 180 ? 17.328 24.297 -15.453 1 95.25 180 ASN B N 1
ATOM 5705 C CA . ASN B 1 180 ? 16.938 25.531 -14.766 1 95.25 180 ASN B CA 1
ATOM 5706 C C . ASN B 1 180 ? 15.812 26.25 -15.492 1 95.25 180 ASN B C 1
ATOM 5708 O O . ASN B 1 180 ? 15.391 27.328 -15.078 1 95.25 180 ASN B O 1
ATOM 5712 N N . TYR B 1 181 ? 15.445 25.578 -16.594 1 94.81 181 TYR B N 1
ATOM 5713 C CA . TYR B 1 181 ? 14.398 26.188 -17.406 1 94.81 181 TYR B CA 1
ATOM 5714 C C . TYR B 1 181 ? 13.68 25.141 -18.25 1 94.81 181 TYR B C 1
ATOM 5716 O O . TYR B 1 181 ? 14.312 24.234 -18.797 1 94.81 181 TYR B O 1
ATOM 5724 N N . ILE B 1 182 ? 12.375 25.234 -18.172 1 95 182 ILE B N 1
ATOM 5725 C CA . ILE B 1 182 ? 11.523 24.484 -19.078 1 95 182 ILE B CA 1
ATOM 5726 C C . ILE B 1 182 ? 10.531 25.422 -19.75 1 95 182 ILE B C 1
ATOM 5728 O O . ILE B 1 182 ? 9.789 26.156 -19.078 1 95 182 ILE B O 1
ATOM 5732 N N . ARG B 1 183 ? 10.422 25.422 -21.016 1 92.38 183 ARG B N 1
ATOM 5733 C CA . ARG B 1 183 ? 9.688 26.406 -21.797 1 92.38 183 ARG B CA 1
ATOM 5734 C C . ARG B 1 183 ? 8.227 26.469 -21.375 1 92.38 183 ARG B C 1
ATOM 5736 O O . ARG B 1 183 ? 7.656 27.547 -21.25 1 92.38 183 ARG B O 1
ATOM 5743 N N . SER B 1 184 ? 7.605 25.422 -21.125 1 91.19 184 SER B N 1
ATOM 5744 C CA . SER B 1 184 ? 6.172 25.359 -20.859 1 91.19 184 SER B CA 1
ATOM 5745 C C . SER B 1 184 ? 5.891 25.375 -19.359 1 91.19 184 SER B C 1
ATOM 5747 O O . SER B 1 184 ? 4.766 25.109 -18.938 1 91.19 184 SER B O 1
ATOM 5749 N N . TYR B 1 185 ? 6.906 25.734 -18.609 1 92.56 185 TYR B N 1
ATOM 5750 C CA . TYR B 1 185 ? 6.797 25.625 -17.156 1 92.56 185 TYR B CA 1
ATOM 5751 C C . TYR B 1 185 ? 7.348 26.875 -16.484 1 92.56 185 TYR B C 1
ATOM 5753 O O . TYR B 1 185 ? 8.531 27.188 -16.609 1 92.56 185 TYR B O 1
ATOM 5761 N N . ASN B 1 186 ? 6.508 27.641 -15.891 1 91.69 186 ASN B N 1
ATOM 5762 C CA . ASN B 1 186 ? 6.91 28.844 -15.164 1 91.69 186 ASN B CA 1
ATOM 5763 C C . ASN B 1 186 ? 6.723 28.672 -13.656 1 91.69 186 ASN B C 1
ATOM 5765 O O . ASN B 1 186 ? 5.691 29.062 -13.109 1 91.69 186 ASN B O 1
ATOM 5769 N N . PRO B 1 187 ? 7.805 28.328 -12.992 1 93.62 187 PRO B N 1
ATOM 5770 C CA . PRO B 1 187 ? 7.711 28.031 -11.562 1 93.62 187 PRO B CA 1
ATOM 5771 C C . PRO B 1 187 ? 7.902 29.266 -10.688 1 93.62 187 PRO B C 1
ATOM 5773 O O . PRO B 1 187 ? 7.68 29.203 -9.477 1 93.62 187 PRO B O 1
ATOM 5776 N N . ALA B 1 188 ? 8.297 30.422 -11.203 1 92 188 ALA B N 1
ATOM 5777 C CA . ALA B 1 188 ? 8.539 31.641 -10.445 1 92 188 ALA B CA 1
ATOM 5778 C C . ALA B 1 188 ? 7.832 32.844 -11.086 1 92 188 ALA B C 1
ATOM 5780 O O . ALA B 1 188 ? 8.453 33.625 -11.789 1 92 188 ALA B O 1
ATOM 5781 N N . PRO B 1 189 ? 6.633 32.906 -10.703 1 92.69 189 PRO B N 1
ATOM 5782 C CA . PRO B 1 189 ? 5.898 34.031 -11.281 1 92.69 189 PRO B CA 1
ATOM 5783 C C . PRO B 1 189 ? 6.449 35.406 -10.836 1 92.69 189 PRO B C 1
ATOM 5785 O O . PRO B 1 189 ? 6.91 35.531 -9.695 1 92.69 189 PRO B O 1
ATOM 5788 N N . GLU B 1 190 ? 6.305 36.312 -11.734 1 92 190 GLU B N 1
ATOM 5789 C CA . GLU B 1 190 ? 6.777 37.656 -11.438 1 92 190 GLU B CA 1
ATOM 5790 C C . GLU B 1 190 ? 5.762 38.406 -10.586 1 92 190 GLU B C 1
ATOM 5792 O O . GLU B 1 190 ? 4.562 38.344 -10.852 1 92 190 GLU B O 1
ATOM 5797 N N . LEU B 1 191 ? 6.352 39.062 -9.641 1 94.88 191 LEU B N 1
ATOM 5798 C CA . LEU B 1 191 ? 5.52 39.875 -8.766 1 94.88 191 LEU B CA 1
ATOM 5799 C C . LEU B 1 191 ? 4.984 41.094 -9.516 1 94.88 191 LEU B C 1
ATOM 5801 O O . LEU B 1 191 ? 5.715 41.719 -10.273 1 94.88 191 LEU B O 1
ATOM 5805 N N . GLN B 1 192 ? 3.736 41.344 -9.375 1 95.06 192 GLN B N 1
ATOM 5806 C CA . GLN B 1 192 ? 3.125 42.531 -9.938 1 95.06 192 GLN B CA 1
ATOM 5807 C C . GLN B 1 192 ? 3.051 43.656 -8.906 1 95.06 192 GLN B C 1
ATOM 5809 O O . GLN B 1 192 ? 2.24 43.594 -7.977 1 95.06 192 GLN B O 1
ATOM 5814 N N . PRO B 1 193 ? 3.732 44.719 -9.148 1 95.31 193 PRO B N 1
ATOM 5815 C CA . PRO B 1 193 ? 3.822 45.781 -8.133 1 95.31 193 PRO B CA 1
ATOM 5816 C C . PRO B 1 193 ? 2.459 46.344 -7.754 1 95.31 193 PRO B C 1
ATOM 5818 O O . PRO B 1 193 ? 2.244 46.719 -6.598 1 95.31 193 PRO B O 1
ATOM 5821 N N . GLY B 1 194 ? 1.583 46.438 -8.695 1 97.19 194 GLY B N 1
ATOM 5822 C CA . GLY B 1 194 ? 0.256 46.969 -8.422 1 97.19 194 GLY B CA 1
ATOM 5823 C C . GLY B 1 194 ? -0.487 46.219 -7.352 1 97.19 194 GLY B C 1
ATOM 5824 O O . GLY B 1 194 ? -1.181 46.781 -6.52 1 97.19 194 GLY B O 1
ATOM 5825 N N . GLU B 1 195 ? -0.331 44.938 -7.422 1 97.38 195 GLU B N 1
ATOM 5826 C CA . GLU B 1 195 ? -0.991 44.094 -6.438 1 97.38 195 GLU B CA 1
ATOM 5827 C C . GLU B 1 195 ? -0.404 44.312 -5.047 1 97.38 195 GLU B C 1
ATOM 5829 O O . GLU B 1 195 ? -1.129 44.281 -4.051 1 97.38 195 GLU B O 1
ATOM 5834 N N . ILE B 1 196 ? 0.912 44.562 -4.996 1 98.19 196 ILE B N 1
ATOM 5835 C CA . ILE B 1 196 ? 1.596 44.781 -3.727 1 98.19 196 ILE B CA 1
ATOM 5836 C C . ILE B 1 196 ? 1.13 46.094 -3.111 1 98.19 196 ILE B C 1
ATOM 5838 O O . ILE B 1 196 ? 0.838 46.156 -1.914 1 98.19 196 ILE B O 1
ATOM 5842 N N . ILE B 1 197 ? 1.041 47.094 -3.9 1 98.19 197 ILE B N 1
ATOM 5843 C CA . ILE B 1 197 ? 0.623 48.406 -3.441 1 98.19 197 ILE B CA 1
ATOM 5844 C C . ILE B 1 197 ? -0.821 48.344 -2.947 1 98.19 197 ILE B C 1
ATOM 5846 O O . ILE B 1 197 ? -1.142 48.875 -1.882 1 98.19 197 ILE B O 1
ATOM 5850 N N . SER B 1 198 ? -1.603 47.688 -3.715 1 98.44 198 SER B N 1
ATOM 5851 C CA . SER B 1 198 ? -3.01 47.562 -3.352 1 98.44 198 SER B CA 1
ATOM 5852 C C . SER B 1 198 ? -3.18 46.781 -2.062 1 98.44 198 SER B C 1
ATOM 5854 O O . SER B 1 198 ? -3.988 47.125 -1.205 1 98.44 198 SER B O 1
ATOM 5856 N N . ALA B 1 199 ? -2.451 45.719 -1.979 1 98.75 199 ALA B N 1
ATOM 5857 C CA . ALA B 1 199 ? -2.514 44.906 -0.776 1 98.75 199 ALA B CA 1
ATOM 5858 C C . ALA B 1 199 ? -2.051 45.688 0.451 1 98.75 199 ALA B C 1
ATOM 5860 O O . ALA B 1 199 ? -2.686 45.625 1.507 1 98.75 199 ALA B O 1
ATOM 5861 N N . ALA B 1 200 ? -0.948 46.375 0.29 1 98.62 200 ALA B N 1
ATOM 5862 C CA . ALA B 1 200 ? -0.427 47.188 1.391 1 98.62 200 ALA B CA 1
ATOM 5863 C C . ALA B 1 200 ? -1.44 48.219 1.828 1 98.62 200 ALA B C 1
ATOM 5865 O O . ALA B 1 200 ? -1.619 48.469 3.025 1 98.62 200 ALA B O 1
ATOM 5866 N N . ALA B 1 201 ? -2.07 48.844 0.89 1 98.5 201 ALA B N 1
ATOM 5867 C CA . ALA B 1 201 ? -3.074 49.875 1.189 1 98.5 201 ALA B CA 1
ATOM 5868 C C . ALA B 1 201 ? -4.227 49.281 1.999 1 98.5 201 ALA B C 1
ATOM 5870 O O . ALA B 1 201 ? -4.707 49.906 2.947 1 98.5 201 ALA B O 1
ATOM 5871 N N . LEU B 1 202 ? -4.641 48.125 1.608 1 98.38 202 LEU B N 1
ATOM 5872 C CA . LEU B 1 202 ? -5.723 47.438 2.322 1 98.38 202 LEU B CA 1
ATOM 5873 C C . LEU B 1 202 ? -5.312 47.125 3.754 1 98.38 202 LEU B C 1
ATOM 5875 O O . LEU B 1 202 ? -6.086 47.312 4.691 1 98.38 202 LEU B O 1
ATOM 5879 N N . ILE B 1 203 ? -4.137 46.594 3.924 1 98.62 203 ILE B N 1
ATOM 5880 C CA . ILE B 1 203 ? -3.639 46.219 5.242 1 98.62 203 ILE B CA 1
ATOM 5881 C C . ILE B 1 203 ? -3.502 47.469 6.113 1 98.62 203 ILE B C 1
ATOM 5883 O O . ILE B 1 203 ? -3.9 47.469 7.281 1 98.62 203 ILE B O 1
ATOM 5887 N N . ASN B 1 204 ? -2.979 48.562 5.516 1 98.56 204 ASN B N 1
ATOM 5888 C CA . ASN B 1 204 ? -2.723 49.781 6.254 1 98.56 204 ASN B CA 1
ATOM 5889 C C . ASN B 1 204 ? -4.023 50.438 6.715 1 98.56 204 ASN B C 1
ATOM 5891 O O . ASN B 1 204 ? -4.051 51.094 7.754 1 98.56 204 ASN B O 1
ATOM 5895 N N . ARG B 1 205 ? -5.109 50.219 6.051 1 97.5 205 ARG B N 1
ATOM 5896 C CA . ARG B 1 205 ? -6.391 50.844 6.375 1 97.5 205 ARG B CA 1
ATOM 5897 C C . ARG B 1 205 ? -7.23 49.938 7.266 1 97.5 205 ARG B C 1
ATOM 5899 O O . ARG B 1 205 ? -8.219 50.375 7.852 1 97.5 205 ARG B O 1
ATOM 5906 N N . SER B 1 206 ? -6.773 48.75 7.43 1 97.81 206 SER B N 1
ATOM 5907 C CA . SER B 1 206 ? -7.555 47.75 8.141 1 97.81 206 SER B CA 1
ATOM 5908 C C . SER B 1 206 ? -7.539 47.969 9.641 1 97.81 206 SER B C 1
ATOM 5910 O O . SER B 1 206 ? -6.535 48.438 10.195 1 97.81 206 SER B O 1
ATOM 5912 N N . GLU B 1 207 ? -8.648 47.656 10.297 1 97.75 207 GLU B N 1
ATOM 5913 C CA . GLU B 1 207 ? -8.758 47.75 11.75 1 97.75 207 GLU B CA 1
ATOM 5914 C C . GLU B 1 207 ? -8.617 46.375 12.391 1 97.75 207 GLU B C 1
ATOM 5916 O O . GLU B 1 207 ? -8.195 46.25 13.539 1 97.75 207 GLU B O 1
ATOM 5921 N N . ARG B 1 208 ? -9.039 45.344 11.68 1 98.56 208 ARG B N 1
ATOM 5922 C CA . ARG B 1 208 ? -9.039 43.969 12.211 1 98.56 208 ARG B CA 1
ATOM 5923 C C . ARG B 1 208 ? -8.406 43 11.234 1 98.56 208 ARG B C 1
ATOM 5925 O O . ARG B 1 208 ? -9.047 42.062 10.789 1 98.56 208 ARG B O 1
ATOM 5932 N N . PRO B 1 209 ? -7.121 43.188 10.906 1 98.69 209 PRO B N 1
ATOM 5933 C CA . PRO B 1 209 ? -6.453 42.281 10 1 98.69 209 PRO B CA 1
ATOM 5934 C C . PRO B 1 209 ? -6.074 40.938 10.68 1 98.69 209 PRO B C 1
ATOM 5936 O O . PRO B 1 209 ? -5.824 40.938 11.891 1 98.69 209 PRO B O 1
ATOM 5939 N N . LEU B 1 210 ? -6.07 39.906 9.938 1 98.81 210 LEU B N 1
ATOM 5940 C CA . LEU B 1 210 ? -5.645 38.594 10.375 1 98.81 210 LEU B CA 1
ATOM 5941 C C . LEU B 1 210 ? -4.734 37.938 9.328 1 98.81 210 LEU B C 1
ATOM 5943 O O . LEU B 1 210 ? -5.047 37.938 8.141 1 98.81 210 LEU B O 1
ATOM 5947 N N . ILE B 1 211 ? -3.588 37.438 9.75 1 98.88 211 ILE B N 1
ATOM 5948 C CA . ILE B 1 211 ? -2.717 36.656 8.875 1 98.88 211 ILE B CA 1
ATOM 5949 C C . ILE B 1 211 ? -3.002 35.156 9.047 1 98.88 211 ILE B C 1
ATOM 5951 O O . ILE B 1 211 ? -3.061 34.656 10.172 1 98.88 211 ILE B O 1
ATOM 5955 N N . LEU B 1 212 ? -3.275 34.469 7.965 1 98.75 212 LEU B N 1
ATOM 5956 C CA . LEU B 1 212 ? -3.328 33.031 7.922 1 98.75 212 LEU B CA 1
ATOM 5957 C C . LEU B 1 212 ? -2.074 32.469 7.266 1 98.75 212 LEU B C 1
ATOM 5959 O O . LEU B 1 212 ? -1.851 32.656 6.07 1 98.75 212 LEU B O 1
ATOM 5963 N N . SER B 1 213 ? -1.31 31.781 8.062 1 98.62 213 SER B N 1
ATOM 5964 C CA . SER B 1 213 ? -0.024 31.25 7.625 1 98.62 213 SER B CA 1
ATOM 5965 C C . SER B 1 213 ? -0.128 29.766 7.273 1 98.62 213 SER B C 1
ATOM 5967 O O . SER B 1 213 ? -0.497 28.953 8.117 1 98.62 213 SER B O 1
ATOM 5969 N N . GLY B 1 214 ? 0.18 29.438 6.012 1 98.12 214 GLY B N 1
ATOM 5970 C CA . GLY B 1 214 ? 0.113 28.062 5.559 1 98.12 214 GLY B CA 1
ATOM 5971 C C . GLY B 1 214 ? 1.479 27.438 5.34 1 98.12 214 GLY B C 1
ATOM 5972 O O . GLY B 1 214 ? 2.498 28.016 5.723 1 98.12 214 GLY B O 1
ATOM 5973 N N . HIS B 1 215 ? 1.43 26.297 4.758 1 97.31 215 HIS B N 1
ATOM 5974 C CA . HIS B 1 215 ? 2.621 25.484 4.516 1 97.31 215 HIS B CA 1
ATOM 5975 C C . HIS B 1 215 ? 3.586 26.203 3.572 1 97.31 215 HIS B C 1
ATOM 5977 O O . HIS B 1 215 ? 4.805 26.047 3.691 1 97.31 215 HIS B O 1
ATOM 5983 N N . GLY B 1 216 ? 3.053 27.016 2.691 1 97.56 216 GLY B N 1
ATOM 5984 C CA . GLY B 1 216 ? 3.855 27.719 1.706 1 97.56 216 GLY B CA 1
ATOM 5985 C C . GLY B 1 216 ? 4.867 28.656 2.326 1 97.56 216 GLY B C 1
ATOM 5986 O O . GLY B 1 216 ? 5.906 28.953 1.729 1 97.56 216 GLY B O 1
ATOM 5987 N N . VAL B 1 217 ? 4.574 29.172 3.525 1 98.25 217 VAL B N 1
ATOM 5988 C CA . VAL B 1 217 ? 5.504 30.031 4.23 1 98.25 217 VAL B CA 1
ATOM 5989 C C . VAL B 1 217 ? 6.785 29.281 4.551 1 98.25 217 VAL B C 1
ATOM 5991 O O . VAL B 1 217 ? 7.891 29.797 4.383 1 98.25 217 VAL B O 1
ATOM 5994 N N . MET B 1 218 ? 6.551 28.031 4.98 1 96.5 218 MET B N 1
ATOM 5995 C CA . MET B 1 218 ? 7.691 27.188 5.328 1 96.5 218 MET B CA 1
ATOM 5996 C C . MET B 1 218 ? 8.438 26.75 4.074 1 96.5 218 MET B C 1
ATOM 5998 O O . MET B 1 218 ? 9.672 26.719 4.062 1 96.5 218 MET B O 1
ATOM 6002 N N . LEU B 1 219 ? 7.711 26.391 3.037 1 96.75 219 LEU B N 1
ATOM 6003 C CA . LEU B 1 219 ? 8.32 25.969 1.783 1 96.75 219 LEU B CA 1
ATOM 6004 C C . LEU B 1 219 ? 9.172 27.078 1.182 1 96.75 219 LEU B C 1
ATOM 6006 O O . LEU B 1 219 ? 10.195 26.812 0.545 1 96.75 219 LEU B O 1
ATOM 6010 N N . SER B 1 220 ? 8.805 28.328 1.421 1 97.06 220 SER B N 1
ATOM 6011 C CA . SER B 1 220 ? 9.492 29.484 0.892 1 97.06 220 SER B CA 1
ATOM 6012 C C . SER B 1 220 ? 10.562 29.984 1.859 1 97.06 220 SER B C 1
ATOM 6014 O O . SER B 1 220 ? 11.312 30.906 1.544 1 97.06 220 SER B O 1
ATOM 6016 N N . GLU B 1 221 ? 10.633 29.391 3.055 1 96.88 221 GLU B N 1
ATOM 6017 C CA . GLU B 1 221 ? 11.508 29.859 4.121 1 96.88 221 GLU B CA 1
ATOM 6018 C C . GLU B 1 221 ? 11.234 31.328 4.445 1 96.88 221 GLU B C 1
ATOM 6020 O O . GLU B 1 221 ? 12.172 32.125 4.523 1 96.88 221 GLU B O 1
ATOM 6025 N N . ALA B 1 222 ? 9.992 31.641 4.57 1 98.19 222 ALA B N 1
ATOM 6026 C CA . ALA B 1 222 ? 9.562 33.031 4.715 1 98.19 222 ALA B CA 1
ATOM 6027 C C . ALA B 1 222 ? 9.141 33.312 6.148 1 98.19 222 ALA B C 1
ATOM 6029 O O . ALA B 1 222 ? 8.469 34.312 6.41 1 98.19 222 ALA B O 1
ATOM 6030 N N . GLU B 1 223 ? 9.508 32.469 7.129 1 98.12 223 GLU B N 1
ATOM 6031 C CA . GLU B 1 223 ? 9.055 32.625 8.508 1 98.12 223 GLU B CA 1
ATOM 6032 C C . GLU B 1 223 ? 9.461 33.969 9.086 1 98.12 223 GLU B C 1
ATOM 6034 O O . GLU B 1 223 ? 8.641 34.656 9.68 1 98.12 223 GLU B O 1
ATOM 6039 N N . ALA B 1 224 ? 10.688 34.375 8.891 1 98.12 224 ALA B N 1
ATOM 6040 C CA . ALA B 1 224 ? 11.188 35.625 9.422 1 98.12 224 ALA B CA 1
ATOM 6041 C C . ALA B 1 224 ? 10.461 36.812 8.789 1 98.12 224 ALA B C 1
ATOM 6043 O O . ALA B 1 224 ? 10.164 37.812 9.461 1 98.12 224 ALA B O 1
ATOM 6044 N N . ASP B 1 225 ? 10.211 36.75 7.488 1 98.5 225 ASP B N 1
ATOM 6045 C CA . ASP B 1 225 ? 9.523 37.812 6.773 1 98.5 225 ASP B CA 1
ATOM 6046 C C . ASP B 1 225 ? 8.086 37.969 7.266 1 98.5 225 ASP B C 1
ATOM 6048 O O . ASP B 1 225 ? 7.594 39.062 7.434 1 98.5 225 ASP B O 1
ATOM 6052 N N . LEU B 1 226 ? 7.438 36.812 7.465 1 98.69 226 LEU B N 1
ATOM 6053 C CA . LEU B 1 226 ? 6.07 36.812 7.98 1 98.69 226 LEU B CA 1
ATOM 6054 C C . LEU B 1 226 ? 6.016 37.469 9.359 1 98.69 226 LEU B C 1
ATOM 6056 O O . LEU B 1 226 ? 5.137 38.281 9.633 1 98.69 226 LEU B O 1
ATOM 6060 N N . LEU B 1 227 ? 6.938 37.062 10.203 1 98.44 227 LEU B N 1
ATOM 6061 C CA . LEU B 1 227 ? 6.977 37.594 11.57 1 98.44 227 LEU B CA 1
ATOM 6062 C C . LEU B 1 227 ? 7.25 39.094 11.594 1 98.44 227 LEU B C 1
ATOM 6064 O O . LEU B 1 227 ? 6.637 39.812 12.367 1 98.44 227 LEU B O 1
ATOM 6068 N N . ALA B 1 228 ? 8.172 39.5 10.742 1 98.62 228 ALA B N 1
ATOM 6069 C CA . ALA B 1 228 ? 8.508 40.938 10.664 1 98.62 228 ALA B CA 1
ATOM 6070 C C . ALA B 1 228 ? 7.285 41.75 10.273 1 98.62 228 ALA B C 1
ATOM 6072 O O . ALA B 1 228 ? 7.051 42.844 10.836 1 98.62 228 ALA B O 1
ATOM 6073 N N . LEU B 1 229 ? 6.559 41.281 9.328 1 98.69 229 LEU B N 1
ATOM 6074 C CA . LEU B 1 229 ? 5.359 41.969 8.883 1 98.69 229 LEU B CA 1
ATOM 6075 C C . LEU B 1 229 ? 4.309 42 9.984 1 98.69 229 LEU B C 1
ATOM 6077 O O . LEU B 1 229 ? 3.713 43.062 10.25 1 98.69 229 LEU B O 1
ATOM 6081 N N . ALA B 1 230 ? 4.062 40.875 10.617 1 98.81 230 ALA B N 1
ATOM 6082 C CA . ALA B 1 230 ? 3.086 40.781 11.703 1 98.81 230 ALA B CA 1
ATOM 6083 C C . ALA B 1 230 ? 3.434 41.719 12.844 1 98.81 230 ALA B C 1
ATOM 6085 O O . ALA B 1 230 ? 2.564 42.438 13.359 1 98.81 230 ALA B O 1
ATOM 6086 N N . GLU B 1 231 ? 4.703 41.781 13.234 1 98.62 231 GLU B N 1
ATOM 6087 C CA . GLU B 1 231 ? 5.168 42.594 14.336 1 98.62 231 GLU B CA 1
ATOM 6088 C C . GLU B 1 231 ? 5.059 44.094 14 1 98.62 231 GLU B C 1
ATOM 6090 O O . GLU B 1 231 ? 4.676 44.906 14.852 1 98.62 231 GLU B O 1
ATOM 6095 N N . LYS B 1 232 ? 5.422 44.406 12.797 1 98.44 232 LYS B N 1
ATOM 6096 C CA . LYS B 1 232 ? 5.41 45.812 12.398 1 98.44 232 LYS B CA 1
ATOM 6097 C C . LYS B 1 232 ? 4.004 46.406 12.5 1 98.44 232 LYS B C 1
ATOM 6099 O O . LYS B 1 232 ? 3.83 47.531 12.961 1 98.44 232 LYS B O 1
ATOM 6104 N N . ALA B 1 233 ? 3.02 45.656 12.102 1 98 233 ALA B N 1
ATOM 6105 C CA . ALA B 1 233 ? 1.665 46.188 12.016 1 98 233 ALA B CA 1
ATOM 6106 C C . ALA B 1 233 ? 0.771 45.594 13.109 1 98 233 ALA B C 1
ATOM 6108 O O . ALA B 1 233 ? -0.446 45.812 13.094 1 98 233 ALA B O 1
ATOM 6109 N N . ASP B 1 234 ? 1.381 44.844 14.031 1 98.38 234 ASP B N 1
ATOM 6110 C CA . ASP B 1 234 ? 0.668 44.25 15.164 1 98.38 234 ASP B CA 1
ATOM 6111 C C . ASP B 1 234 ? -0.519 43.406 14.688 1 98.38 234 ASP B C 1
ATOM 6113 O O . ASP B 1 234 ? -1.649 43.625 15.133 1 98.38 234 ASP B O 1
ATOM 6117 N N . ILE B 1 235 ? -0.276 42.531 13.773 1 98.81 235 ILE B N 1
ATOM 6118 C CA . ILE B 1 235 ? -1.333 41.719 13.188 1 98.81 235 ILE B CA 1
ATOM 6119 C C . ILE B 1 235 ? -1.289 40.312 13.781 1 98.81 235 ILE B C 1
ATOM 6121 O O . ILE B 1 235 ? -0.248 39.656 13.75 1 98.81 235 ILE B O 1
ATOM 6125 N N . PRO B 1 236 ? -2.416 39.781 14.398 1 98.81 236 PRO B N 1
ATOM 6126 C CA . PRO B 1 236 ? -2.441 38.406 14.867 1 98.81 236 PRO B CA 1
ATOM 6127 C C . PRO B 1 236 ? -2.254 37.406 13.734 1 98.81 236 PRO B C 1
ATOM 6129 O O . PRO B 1 236 ? -2.709 37.625 12.609 1 98.81 236 PRO B O 1
ATOM 6132 N N . VAL B 1 237 ? -1.562 36.281 14.078 1 98.81 237 VAL B N 1
ATOM 6133 C CA . VAL B 1 237 ? -1.261 35.219 13.109 1 98.81 237 VAL B CA 1
ATOM 6134 C C . VAL B 1 237 ? -1.926 33.906 13.539 1 98.81 237 VAL B C 1
ATOM 6136 O O . VAL B 1 237 ? -1.79 33.5 14.688 1 98.81 237 VAL B O 1
ATOM 6139 N N . ALA B 1 238 ? -2.691 33.344 12.688 1 98.56 238 ALA B N 1
ATOM 6140 C CA . ALA B 1 238 ? -3.195 31.969 12.805 1 98.56 238 ALA B CA 1
ATOM 6141 C C . ALA B 1 238 ? -2.594 31.062 11.734 1 98.56 238 ALA B C 1
ATOM 6143 O O . ALA B 1 238 ? -2.191 31.531 10.672 1 98.56 238 ALA B O 1
ATOM 6144 N N . THR B 1 239 ? -2.512 29.781 12.023 1 98.38 239 THR B N 1
ATOM 6145 C CA . THR B 1 239 ? -1.845 28.875 11.102 1 98.38 239 THR B CA 1
ATOM 6146 C C . THR B 1 239 ? -2.787 27.766 10.672 1 98.38 239 THR B C 1
ATOM 6148 O O . THR B 1 239 ? -3.748 27.438 11.375 1 98.38 239 THR B O 1
ATOM 6151 N N . THR B 1 240 ? -2.535 27.25 9.453 1 97.94 240 THR B N 1
ATOM 6152 C CA . THR B 1 240 ? -3.102 25.953 9.109 1 97.94 240 THR B CA 1
ATOM 6153 C C . THR B 1 240 ? -2.344 24.828 9.805 1 97.94 240 THR B C 1
ATOM 6155 O O . THR B 1 240 ? -1.325 25.062 10.453 1 97.94 240 THR B O 1
ATOM 6158 N N . LEU B 1 241 ? -2.838 23.609 9.672 1 97.94 241 LEU B N 1
ATOM 6159 C CA . LEU B 1 241 ? -2.18 22.453 10.273 1 97.94 241 LEU B CA 1
ATOM 6160 C C . LEU B 1 241 ? -0.748 22.328 9.766 1 97.94 241 LEU B C 1
ATOM 6162 O O . LEU B 1 241 ? 0.186 22.188 10.562 1 97.94 241 LEU B O 1
ATOM 6166 N N . LEU B 1 242 ? -0.586 22.438 8.453 1 97.44 242 LEU B N 1
ATOM 6167 C CA . LEU B 1 242 ? 0.741 22.266 7.871 1 97.44 242 LEU B CA 1
ATOM 6168 C C . LEU B 1 242 ? 1.566 23.531 8 1 97.44 242 LEU B C 1
ATOM 6170 O O . LEU B 1 242 ? 2.773 23.531 7.75 1 97.44 242 LEU B O 1
ATOM 6174 N N . GLY B 1 243 ? 0.965 24.609 8.484 1 97.81 243 GLY B N 1
ATOM 6175 C CA . GLY B 1 243 ? 1.663 25.859 8.734 1 97.81 243 GLY B CA 1
ATOM 6176 C C . GLY B 1 243 ? 2.16 25.984 10.156 1 97.81 243 GLY B C 1
ATOM 6177 O O . GLY B 1 243 ? 2.836 26.969 10.492 1 97.81 243 GLY B O 1
ATOM 6178 N N . LEU B 1 244 ? 1.848 24.953 10.938 1 97.81 244 LEU B N 1
ATOM 6179 C CA . LEU B 1 244 ? 2.326 24.984 12.312 1 97.81 244 LEU B CA 1
ATOM 6180 C C . LEU B 1 244 ? 3.844 25.109 12.359 1 97.81 244 LEU B C 1
ATOM 6182 O O . LEU B 1 244 ? 4.547 24.5 11.547 1 97.81 244 LEU B O 1
ATOM 6186 N N . SER B 1 245 ? 4.41 25.906 13.258 1 97.06 245 SER B N 1
ATOM 6187 C CA . SER B 1 245 ? 5.812 26.172 13.539 1 97.06 245 SER B CA 1
ATOM 6188 C C . SER B 1 245 ? 6.363 27.25 12.617 1 97.06 245 SER B C 1
ATOM 6190 O O . SER B 1 245 ? 7.562 27.547 12.641 1 97.06 245 SER B O 1
ATOM 6192 N N . THR B 1 246 ? 5.449 27.906 11.773 1 97.5 246 THR B N 1
ATOM 6193 C CA . THR B 1 246 ? 5.898 29.062 11.016 1 97.5 246 THR B CA 1
ATOM 6194 C C . THR B 1 246 ? 6.133 30.266 11.938 1 97.5 246 THR B C 1
ATOM 6196 O O . THR B 1 246 ? 6.824 31.219 11.562 1 97.5 246 THR B O 1
ATOM 6199 N N . ILE B 1 247 ? 5.488 30.312 13.031 1 97.88 247 ILE B N 1
ATOM 6200 C CA . ILE B 1 247 ? 5.648 31.281 14.109 1 97.88 247 ILE B CA 1
ATOM 6201 C C . ILE B 1 247 ? 5.797 30.547 15.445 1 97.88 247 ILE B C 1
ATOM 6203 O O . ILE B 1 247 ? 5.125 29.547 15.688 1 97.88 247 ILE B O 1
ATOM 6207 N N . PRO B 1 248 ? 6.715 30.953 16.297 1 97.81 248 PRO B N 1
ATOM 6208 C CA . PRO B 1 248 ? 6.859 30.266 17.578 1 97.81 248 PRO B CA 1
ATOM 6209 C C . PRO B 1 248 ? 5.562 30.234 18.391 1 97.81 248 PRO B C 1
ATOM 6211 O O . PRO B 1 248 ? 4.82 31.219 18.406 1 97.81 248 PRO B O 1
ATOM 6214 N N . SER B 1 249 ? 5.355 29.156 19.062 1 97.5 249 SER B N 1
ATOM 6215 C CA . SER B 1 249 ? 4.102 28.906 19.766 1 97.5 249 SER B CA 1
ATOM 6216 C C . SER B 1 249 ? 3.846 29.984 20.828 1 97.5 249 SER B C 1
ATOM 6218 O O . SER B 1 249 ? 2.699 30.375 21.047 1 97.5 249 SER B O 1
ATOM 6220 N N . GLU B 1 250 ? 4.883 30.531 21.406 1 96.06 250 GLU B N 1
ATOM 6221 C CA . GLU B 1 250 ? 4.719 31.438 22.547 1 96.06 250 GLU B CA 1
ATOM 6222 C C . GLU B 1 250 ? 4.734 32.906 22.094 1 96.06 250 GLU B C 1
ATOM 6224 O O . GLU B 1 250 ? 4.609 33.812 22.922 1 96.06 250 GLU B O 1
ATOM 6229 N N . HIS B 1 251 ? 4.965 33.125 20.859 1 97.81 251 HIS B N 1
ATOM 6230 C CA . HIS B 1 251 ? 4.938 34.5 20.375 1 97.81 251 HIS B CA 1
ATOM 6231 C C . HIS B 1 251 ? 3.588 35.156 20.656 1 97.81 251 HIS B C 1
ATOM 6233 O O . HIS B 1 251 ? 2.541 34.562 20.453 1 97.81 251 HIS B O 1
ATOM 6239 N N . PRO B 1 252 ? 3.578 36.344 21.109 1 97.38 252 PRO B N 1
ATOM 6240 C CA . PRO B 1 252 ? 2.324 36.969 21.516 1 97.38 252 PRO B CA 1
ATOM 6241 C C . PRO B 1 252 ? 1.343 37.125 20.344 1 97.38 252 PRO B C 1
ATOM 6243 O O . PRO B 1 252 ? 0.128 37.156 20.562 1 97.38 252 PRO B O 1
ATOM 6246 N N . LEU B 1 253 ? 1.809 37.188 19.141 1 98.56 253 LEU B N 1
ATOM 6247 C CA . LEU B 1 253 ? 0.939 37.375 17.984 1 98.56 253 LEU B CA 1
ATOM 6248 C C . LEU B 1 253 ? 0.454 36.031 17.438 1 98.56 253 LEU B C 1
ATOM 6250 O O . LEU B 1 253 ? -0.396 35.969 16.547 1 98.56 253 LEU B O 1
ATOM 6254 N N . ASN B 1 254 ? 1.018 34.938 17.938 1 98.5 254 ASN B N 1
ATOM 6255 C CA . ASN B 1 254 ? 0.518 33.594 17.562 1 98.5 254 ASN B CA 1
ATOM 6256 C C . ASN B 1 254 ? -0.832 33.312 18.219 1 98.5 254 ASN B C 1
ATOM 6258 O O . ASN B 1 254 ? -0.928 33.188 19.438 1 98.5 254 ASN B O 1
ATOM 6262 N N . LYS B 1 255 ? -1.826 33.125 17.406 1 98.38 255 LYS B N 1
ATOM 6263 C CA . LYS B 1 255 ? -3.168 32.969 17.953 1 98.38 255 LYS B CA 1
ATOM 6264 C C . LYS B 1 255 ? -3.652 31.516 17.766 1 98.38 255 LYS B C 1
ATOM 6266 O O . LYS B 1 255 ? -4.797 31.203 18.094 1 98.38 255 LYS B O 1
ATOM 6271 N N . GLY B 1 256 ? -2.785 30.656 17.219 1 97.75 256 GLY B N 1
ATOM 6272 C CA . GLY B 1 256 ? -3.1 29.234 17.156 1 97.75 256 GLY B CA 1
ATOM 6273 C C . GLY B 1 256 ? -3.508 28.781 15.758 1 97.75 256 GLY B C 1
ATOM 6274 O O . GLY B 1 256 ? -3.076 29.359 14.758 1 97.75 256 GLY B O 1
ATOM 6275 N N . MET B 1 257 ? -4.176 27.703 15.672 1 97.81 257 MET B N 1
ATOM 6276 C CA . MET B 1 257 ? -4.551 27.031 14.438 1 97.81 257 MET B CA 1
ATOM 6277 C C . MET B 1 257 ? -5.984 27.359 14.047 1 97.81 257 MET B C 1
ATOM 6279 O O . MET B 1 257 ? -6.852 27.5 14.914 1 97.81 257 MET B O 1
ATOM 6283 N N . VAL B 1 258 ? -6.246 27.484 12.742 1 97.5 258 VAL B N 1
ATOM 6284 C CA . VAL B 1 258 ? -7.598 27.672 12.234 1 97.5 258 VAL B CA 1
ATOM 6285 C C . VAL B 1 258 ? -8.164 26.328 11.758 1 97.5 258 VAL B C 1
ATOM 6287 O O . VAL B 1 258 ? -7.418 25.359 11.578 1 97.5 258 VAL B O 1
ATOM 6290 N N . GLY B 1 259 ? -9.469 26.297 11.578 1 96.19 259 GLY B N 1
ATOM 6291 C CA . GLY B 1 259 ? -10.062 25.156 10.906 1 96.19 259 GLY B CA 1
ATOM 6292 C C . GLY B 1 259 ? -10.922 24.297 11.82 1 96.19 259 GLY B C 1
ATOM 6293 O O . GLY B 1 259 ? -11.234 24.703 12.938 1 96.19 259 GLY B O 1
ATOM 6294 N N . MET B 1 260 ? -11.242 23.125 11.352 1 96.25 260 MET B N 1
ATOM 6295 C CA . MET B 1 260 ? -12.188 22.188 11.969 1 96.25 260 MET B CA 1
ATOM 6296 C C . MET B 1 260 ? -11.789 21.891 13.414 1 96.25 260 MET B C 1
ATOM 6298 O O . MET B 1 260 ? -12.648 21.734 14.281 1 96.25 260 MET B O 1
ATOM 6302 N N . HIS B 1 261 ? -10.516 21.734 13.609 1 96.56 261 HIS B N 1
ATOM 6303 C CA . HIS B 1 261 ? -10.008 21.484 14.953 1 96.56 261 HIS B CA 1
ATOM 6304 C C . HIS B 1 261 ? -9.117 22.625 15.43 1 96.56 261 HIS B C 1
ATOM 6306 O O . HIS B 1 261 ? -8.227 22.422 16.25 1 96.56 261 HIS B O 1
ATOM 6312 N N . GLY B 1 262 ? -9.336 23.766 14.898 1 96.94 262 GLY B N 1
ATOM 6313 C CA . GLY B 1 262 ? -8.57 24.953 15.25 1 96.94 262 GLY B CA 1
ATOM 6314 C C . GLY B 1 262 ? -8.992 25.562 16.578 1 96.94 262 GLY B C 1
ATOM 6315 O O . GLY B 1 262 ? -9.953 25.094 17.203 1 96.94 262 GLY B O 1
ATOM 6316 N N . ASN B 1 263 ? -8.227 26.531 17.031 1 98 263 ASN B N 1
ATOM 6317 C CA . ASN B 1 263 ? -8.547 27.297 18.234 1 98 263 ASN B CA 1
ATOM 6318 C C . ASN B 1 263 ? -9.797 28.156 18.047 1 98 263 ASN B C 1
ATOM 6320 O O . ASN B 1 263 ? -10.102 28.562 16.922 1 98 263 ASN B O 1
ATOM 6324 N N . ILE B 1 264 ? -10.461 28.438 19.156 1 98.25 264 ILE B N 1
ATOM 6325 C CA . ILE B 1 264 ? -11.695 29.219 19.109 1 98.25 264 ILE B CA 1
ATOM 6326 C C . ILE B 1 264 ? -11.398 30.625 18.609 1 98.25 264 ILE B C 1
ATOM 6328 O O . ILE B 1 264 ? -12.094 31.141 17.719 1 98.25 264 ILE B O 1
ATOM 6332 N N . GLY B 1 265 ? -10.383 31.234 19.109 1 98 265 GLY B N 1
ATOM 6333 C CA . GLY B 1 265 ? -10.023 32.594 18.797 1 98 265 GLY B CA 1
ATOM 6334 C C . GLY B 1 265 ? -9.852 32.844 17.312 1 98 265 GLY B C 1
ATOM 6335 O O . GLY B 1 265 ? -10.57 33.656 16.719 1 98 265 GLY B O 1
ATOM 6336 N N . PRO B 1 266 ? -8.945 32.156 16.719 1 97.69 266 PRO B N 1
ATOM 6337 C CA . PRO B 1 266 ? -8.695 32.375 15.297 1 97.69 266 PRO B CA 1
ATOM 6338 C C . PRO B 1 266 ? -9.906 32.031 14.43 1 97.69 266 PRO B C 1
ATOM 6340 O O . PRO B 1 266 ? -10.141 32.688 13.406 1 97.69 266 PRO B O 1
ATOM 6343 N N . ASN B 1 267 ? -10.656 30.984 14.734 1 97.5 267 ASN B N 1
ATOM 6344 C CA . ASN B 1 267 ? -11.852 30.672 13.969 1 97.5 267 ASN B CA 1
ATOM 6345 C C . ASN B 1 267 ? -12.867 31.812 14.016 1 97.5 267 ASN B C 1
ATOM 6347 O O . ASN B 1 267 ? -13.43 32.188 12.992 1 97.5 267 ASN B O 1
ATOM 6351 N N . ILE B 1 268 ? -13.102 32.406 15.164 1 97.12 268 ILE B N 1
ATOM 6352 C CA . ILE B 1 268 ? -14.008 33.531 15.32 1 97.12 268 ILE B CA 1
ATOM 6353 C C . ILE B 1 268 ? -13.43 34.75 14.609 1 97.12 268 ILE B C 1
ATOM 6355 O O . ILE B 1 268 ? -14.156 35.469 13.922 1 97.12 268 ILE B O 1
ATOM 6359 N N . ALA B 1 269 ? -12.172 34.969 14.797 1 97.44 269 ALA B N 1
ATOM 6360 C CA . ALA B 1 269 ? -11.492 36.125 14.211 1 97.44 269 ALA B CA 1
ATOM 6361 C C . ALA B 1 269 ? -11.586 36.094 12.688 1 97.44 269 ALA B C 1
ATOM 6363 O O . ALA B 1 269 ? -11.672 37.156 12.055 1 97.44 269 ALA B O 1
ATOM 6364 N N . THR B 1 270 ? -11.547 34.938 12.094 1 96.69 270 THR B N 1
ATOM 6365 C CA . THR B 1 270 ? -11.664 34.812 10.641 1 96.69 270 THR B CA 1
ATOM 6366 C C . THR B 1 270 ? -12.945 35.469 10.148 1 96.69 270 THR B C 1
ATOM 6368 O O . THR B 1 270 ? -12.945 36.156 9.133 1 96.69 270 THR B O 1
ATOM 6371 N N . ASN B 1 271 ? -14.023 35.312 10.844 1 95.5 271 ASN B N 1
ATOM 6372 C CA . ASN B 1 271 ? -15.32 35.844 10.43 1 95.5 271 ASN B CA 1
ATOM 6373 C C . ASN B 1 271 ? -15.5 37.281 10.883 1 95.5 271 ASN B C 1
ATOM 6375 O O . ASN B 1 271 ? -16.422 37.969 10.43 1 95.5 271 ASN B O 1
ATOM 6379 N N . ASN B 1 272 ? -14.609 37.781 11.727 1 96.62 272 ASN B N 1
ATOM 6380 C CA . ASN B 1 272 ? -14.711 39.156 12.227 1 96.62 272 ASN B CA 1
ATOM 6381 C C . ASN B 1 272 ? -13.672 40.062 11.594 1 96.62 272 ASN B C 1
ATOM 6383 O O . ASN B 1 272 ? -13.773 41.281 11.68 1 96.62 272 ASN B O 1
ATOM 6387 N N . ALA B 1 273 ? -12.711 39.469 10.977 1 98.12 273 ALA B N 1
ATOM 6388 C CA . ALA B 1 273 ? -11.641 40.25 10.352 1 98.12 273 ALA B CA 1
ATOM 6389 C C . ALA B 1 273 ? -12.188 41.094 9.203 1 98.12 273 ALA B C 1
ATOM 6391 O O . ALA B 1 273 ? -13.141 40.719 8.531 1 98.12 273 ALA B O 1
ATOM 6392 N N . ASP B 1 274 ? -11.602 42.281 9.016 1 98.44 274 ASP B N 1
ATOM 6393 C CA . ASP B 1 274 ? -11.961 43.094 7.867 1 98.44 274 ASP B CA 1
ATOM 6394 C C . ASP B 1 274 ? -10.992 42.875 6.707 1 98.44 274 ASP B C 1
ATOM 6396 O O . ASP B 1 274 ? -11.328 43.125 5.551 1 98.44 274 ASP B O 1
ATOM 6400 N N . VAL B 1 275 ? -9.758 42.375 7 1 98.69 275 VAL B N 1
ATOM 6401 C CA . VAL B 1 275 ? -8.789 41.969 5.992 1 98.69 275 VAL B CA 1
ATOM 6402 C C . VAL B 1 275 ? -8.125 40.656 6.418 1 98.69 275 VAL B C 1
ATOM 6404 O O . VAL B 1 275 ? -7.75 40.5 7.582 1 98.69 275 VAL B O 1
ATOM 6407 N N . ILE B 1 276 ? -8.055 39.719 5.547 1 98.81 276 ILE B N 1
ATOM 6408 C CA . ILE B 1 276 ? -7.316 38.469 5.766 1 98.81 276 ILE B CA 1
ATOM 6409 C C . ILE B 1 276 ? -6.16 38.375 4.773 1 98.81 276 ILE B C 1
ATOM 6411 O O . ILE B 1 276 ? -6.363 38.469 3.562 1 98.81 276 ILE B O 1
ATOM 6415 N N . LEU B 1 277 ? -4.988 38.344 5.273 1 98.88 277 LEU B N 1
ATOM 6416 C CA . LEU B 1 277 ? -3.805 38.031 4.48 1 98.88 277 LEU B CA 1
ATOM 6417 C C . LEU B 1 277 ? -3.475 36.531 4.547 1 98.88 277 LEU B C 1
ATOM 6419 O O . LEU B 1 277 ? -2.846 36.094 5.504 1 98.88 277 LEU B O 1
ATOM 6423 N N . ALA B 1 278 ? -3.908 35.781 3.553 1 98.81 278 ALA B N 1
ATOM 6424 C CA . ALA B 1 278 ? -3.633 34.344 3.453 1 98.81 278 ALA B CA 1
ATOM 6425 C C . ALA B 1 278 ? -2.328 34.094 2.703 1 98.81 278 ALA B C 1
ATOM 6427 O O . ALA B 1 278 ? -2.203 34.438 1.526 1 98.81 278 ALA B O 1
ATOM 6428 N N . VAL B 1 279 ? -1.377 33.469 3.412 1 98.81 279 VAL B N 1
ATOM 6429 C CA . VAL B 1 279 ? -0.043 33.344 2.836 1 98.81 279 VAL B CA 1
ATOM 6430 C C . VAL B 1 279 ? 0.301 31.859 2.68 1 98.81 279 VAL B C 1
ATOM 6432 O O . VAL B 1 279 ? 0.484 31.156 3.672 1 98.81 279 VAL B O 1
ATOM 6435 N N . GLY B 1 280 ? 0.458 31.422 1.434 1 98.06 280 GLY B N 1
ATOM 6436 C CA . GLY B 1 280 ? 0.918 30.078 1.16 1 98.06 280 GLY B CA 1
ATOM 6437 C C . GLY B 1 280 ? -0.009 29 1.708 1 98.06 280 GLY B C 1
ATOM 6438 O O . GLY B 1 280 ? 0.438 28.062 2.369 1 98.06 280 GLY B O 1
ATOM 6439 N N . MET B 1 281 ? -1.311 29.188 1.531 1 97.06 281 MET B N 1
ATOM 6440 C CA . MET B 1 281 ? -2.275 28.219 2.043 1 97.06 281 MET B CA 1
ATOM 6441 C C . MET B 1 281 ? -3.389 27.969 1.031 1 97.06 281 MET B C 1
ATOM 6443 O O . MET B 1 281 ? -3.607 28.781 0.132 1 97.06 281 MET B O 1
ATOM 6447 N N . ARG B 1 282 ? -4.023 26.828 1.207 1 94.81 282 ARG B N 1
ATOM 6448 C CA . ARG B 1 282 ? -5.25 26.5 0.484 1 94.81 282 ARG B CA 1
ATOM 6449 C C . ARG B 1 282 ? -6.477 26.734 1.356 1 94.81 282 ARG B C 1
ATOM 6451 O O . ARG B 1 282 ? -6.457 26.453 2.555 1 94.81 282 ARG B O 1
ATOM 6458 N N . PHE B 1 283 ? -7.512 27.281 0.705 1 95.94 283 PHE B N 1
ATOM 6459 C CA . PHE B 1 283 ? -8.781 27.406 1.407 1 95.94 283 PHE B CA 1
ATOM 6460 C C . PHE B 1 283 ? -9.586 26.109 1.301 1 95.94 283 PHE B C 1
ATOM 6462 O O . PHE B 1 283 ? -10.68 26.094 0.736 1 95.94 283 PHE B O 1
ATOM 6469 N N . ASP B 1 284 ? -9.07 25.062 1.932 1 92.25 284 ASP B N 1
ATOM 6470 C CA . ASP B 1 284 ? -9.727 23.766 1.863 1 92.25 284 ASP B CA 1
ATOM 6471 C C . ASP B 1 284 ? -10.898 23.688 2.844 1 92.25 284 ASP B C 1
ATOM 6473 O O . ASP B 1 284 ? -11.078 24.578 3.68 1 92.25 284 ASP B O 1
ATOM 6477 N N . ASP B 1 285 ? -11.562 22.594 2.762 1 92.62 285 ASP B N 1
ATOM 6478 C CA . ASP B 1 285 ? -12.797 22.438 3.514 1 92.62 285 ASP B CA 1
ATOM 6479 C C . ASP B 1 285 ? -12.523 22.344 5.012 1 92.62 285 ASP B C 1
ATOM 6481 O O . ASP B 1 285 ? -13.367 22.719 5.828 1 92.62 285 ASP B O 1
ATOM 6485 N N . ARG B 1 286 ? -11.367 21.953 5.395 1 92.75 286 ARG B N 1
ATOM 6486 C CA . ARG B 1 286 ? -11.031 21.812 6.809 1 92.75 286 ARG B CA 1
ATOM 6487 C C . ARG B 1 286 ? -10.773 23.188 7.441 1 92.75 286 ARG B C 1
ATOM 6489 O O . ARG B 1 286 ? -10.898 23.344 8.656 1 92.75 286 ARG B O 1
ATOM 6496 N N . VAL B 1 287 ? -10.438 24.125 6.637 1 94.5 287 VAL B N 1
ATOM 6497 C CA . VAL B 1 287 ? -10.133 25.469 7.109 1 94.5 287 VAL B CA 1
ATOM 6498 C C . VAL B 1 287 ? -11.375 26.359 7 1 94.5 287 VAL B C 1
ATOM 6500 O O . VAL B 1 287 ? -11.625 27.188 7.871 1 94.5 287 VAL B O 1
ATOM 6503 N N . THR B 1 288 ? -12.234 26.172 6.004 1 94.5 288 THR B N 1
ATOM 6504 C CA . THR B 1 288 ? -13.266 27.156 5.66 1 94.5 288 THR B CA 1
ATOM 6505 C C . THR B 1 288 ? -14.609 26.734 6.242 1 94.5 288 THR B C 1
ATOM 6507 O O . THR B 1 288 ? -15.461 27.594 6.512 1 94.5 288 THR B O 1
ATOM 6510 N N . GLY B 1 289 ? -14.828 25.359 6.348 1 92.56 289 GLY B N 1
ATOM 6511 C CA . GLY B 1 289 ? -16.188 24.922 6.625 1 92.56 289 GLY B CA 1
ATOM 6512 C C . GLY B 1 289 ? -17.156 25.266 5.52 1 92.56 289 GLY B C 1
ATOM 6513 O O . GLY B 1 289 ? -16.922 24.953 4.352 1 92.56 289 GLY B O 1
ATOM 6514 N N . VAL B 1 290 ? -18.234 26.031 5.895 1 92.81 290 VAL B N 1
ATOM 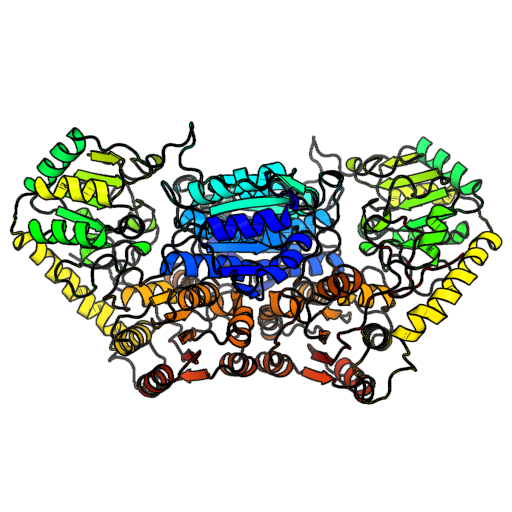6515 C CA . VAL B 1 290 ? -19.203 26.469 4.895 1 92.81 290 VAL B CA 1
ATOM 6516 C C . VAL B 1 290 ? -18.688 27.719 4.188 1 92.81 290 VAL B C 1
ATOM 6518 O O . VAL B 1 290 ? -18.562 28.781 4.805 1 92.81 290 VAL B O 1
ATOM 6521 N N . ILE B 1 291 ? -18.516 27.641 2.951 1 93.06 291 ILE B N 1
ATOM 6522 C CA . ILE B 1 291 ? -17.875 28.688 2.162 1 93.06 291 ILE B CA 1
ATOM 6523 C C . ILE B 1 291 ? -18.75 29.953 2.17 1 93.06 291 ILE B C 1
ATOM 6525 O O . ILE B 1 291 ? -18.234 31.062 2.273 1 93.06 291 ILE B O 1
ATOM 6529 N N . LYS B 1 292 ? -20.031 29.781 2.092 1 91.94 292 LYS B N 1
ATOM 6530 C CA . LYS B 1 292 ? -20.953 30.906 1.983 1 91.94 292 LYS B CA 1
ATOM 6531 C C . LYS B 1 292 ? -20.859 31.828 3.199 1 91.94 292 LYS B C 1
ATOM 6533 O O . LYS B 1 292 ? -21.062 33.031 3.092 1 91.94 292 LYS B O 1
ATOM 6538 N N . SER B 1 293 ? -20.453 31.281 4.285 1 93.81 293 SER B N 1
ATOM 6539 C CA . SER B 1 293 ? -20.406 32.062 5.523 1 93.81 293 SER B CA 1
ATOM 6540 C C . SER B 1 293 ? -18.969 32.312 5.949 1 93.81 293 SER B C 1
ATOM 6542 O O . SER B 1 293 ? -18.719 32.844 7.039 1 93.81 293 SER B O 1
ATOM 6544 N N . TYR B 1 294 ? -18.047 31.984 5.082 1 95.88 294 TYR B N 1
ATOM 6545 C CA . TYR B 1 294 ? -16.641 32.125 5.457 1 95.88 294 TYR B CA 1
ATOM 6546 C C . TYR B 1 294 ? -16.141 33.531 5.219 1 95.88 294 TYR B C 1
ATOM 6548 O O . TYR B 1 294 ? -16.172 34.031 4.09 1 95.88 294 TYR B O 1
ATOM 6556 N N . ALA B 1 295 ? -15.727 34.219 6.234 1 95.5 295 ALA B N 1
ATOM 6557 C CA . ALA B 1 295 ? -15.117 35.531 6.207 1 95.5 295 ALA B CA 1
ATOM 6558 C C . ALA B 1 295 ? -15.938 36.5 5.352 1 95.5 295 ALA B C 1
ATOM 6560 O O . ALA B 1 295 ? -15.398 37.156 4.461 1 95.5 295 ALA B O 1
ATOM 6561 N N . PRO B 1 296 ? -17.188 36.625 5.613 1 92.25 296 PRO B N 1
ATOM 6562 C CA . PRO B 1 296 ? -18.062 37.375 4.711 1 92.25 296 PRO B CA 1
ATOM 6563 C C . PRO B 1 296 ? -17.719 38.844 4.629 1 92.25 296 PRO B C 1
ATOM 6565 O O . PRO B 1 296 ? -17.969 39.5 3.604 1 92.25 296 PRO B O 1
ATOM 6568 N N . GLN B 1 297 ? -17.125 39.438 5.551 1 91.94 297 GLN B N 1
ATOM 6569 C CA . GLN B 1 297 ? -16.875 40.875 5.551 1 91.94 297 GLN B CA 1
ATOM 6570 C C . GLN B 1 297 ? -15.43 41.188 5.211 1 91.94 297 GLN B C 1
ATOM 6572 O O . GLN B 1 297 ? -15.039 42.344 5.098 1 91.94 297 GLN B O 1
ATOM 6577 N N . ALA B 1 298 ? -14.633 40.188 5.105 1 97 298 ALA B N 1
ATOM 6578 C CA . ALA B 1 298 ? -13.195 40.406 4.988 1 97 298 ALA B CA 1
ATOM 6579 C C . ALA B 1 298 ? -12.789 40.625 3.529 1 97 298 ALA B C 1
ATOM 6581 O O . ALA B 1 298 ? -13.32 39.969 2.631 1 97 298 ALA B O 1
ATOM 6582 N N . LYS B 1 299 ? -11.961 41.594 3.291 1 98.25 299 LYS B N 1
ATOM 6583 C CA . LYS B 1 299 ? -11.188 41.594 2.053 1 98.25 299 LYS B CA 1
ATOM 6584 C C . LYS B 1 299 ? -10.031 40.594 2.111 1 98.25 299 LYS B C 1
ATOM 6586 O O . LYS B 1 299 ? -9.172 40.688 2.986 1 98.25 299 LYS B O 1
ATOM 6591 N N . ILE B 1 300 ? -10.023 39.719 1.153 1 98.5 300 ILE B N 1
ATOM 6592 C CA . ILE B 1 300 ? -9.07 38.594 1.186 1 98.5 300 ILE B CA 1
ATOM 6593 C C . ILE B 1 300 ? -7.902 38.906 0.251 1 98.5 300 ILE B C 1
ATOM 6595 O O . ILE B 1 300 ? -8.094 39.125 -0.946 1 98.5 300 ILE B O 1
ATOM 6599 N N . ILE B 1 301 ? -6.715 38.969 0.804 1 98.81 301 ILE B N 1
ATOM 6600 C CA . ILE B 1 301 ? -5.457 38.969 0.067 1 98.81 301 ILE B CA 1
ATOM 6601 C C . ILE B 1 301 ? -4.852 37.562 0.08 1 98.81 301 ILE B C 1
ATOM 6603 O O . ILE B 1 301 ? -4.57 37.031 1.146 1 98.81 301 ILE B O 1
ATOM 6607 N N . HIS B 1 302 ? -4.719 36.969 -1.064 1 98.75 302 HIS B N 1
ATOM 6608 C CA . HIS B 1 302 ? -4.23 35.594 -1.169 1 98.75 302 HIS B CA 1
ATOM 6609 C C . HIS B 1 302 ? -2.883 35.562 -1.885 1 98.75 302 HIS B C 1
ATOM 6611 O O . HIS B 1 302 ? -2.785 35.906 -3.057 1 98.75 302 HIS B O 1
ATOM 6617 N N . ILE B 1 303 ? -1.824 35.156 -1.148 1 98.62 303 ILE B N 1
ATOM 6618 C CA . ILE B 1 303 ? -0.497 34.969 -1.718 1 98.62 303 ILE B CA 1
ATOM 6619 C C . ILE B 1 303 ? -0.26 33.469 -1.945 1 98.62 303 ILE B C 1
ATOM 6621 O O . ILE B 1 303 ? -0.25 32.688 -0.994 1 98.62 303 ILE B O 1
ATOM 6625 N N . ASP B 1 304 ? -0.043 33.094 -3.133 1 97.94 304 ASP B N 1
ATOM 6626 C CA . ASP B 1 304 ? 0.235 31.719 -3.453 1 97.94 304 ASP B CA 1
ATOM 6627 C C . ASP B 1 304 ? 1.092 31.594 -4.711 1 97.94 304 ASP B C 1
ATOM 6629 O O . ASP B 1 304 ? 0.999 32.438 -5.609 1 97.94 304 ASP B O 1
ATOM 6633 N N . ILE B 1 305 ? 1.88 30.609 -4.695 1 97.75 305 ILE B N 1
ATOM 6634 C CA . ILE B 1 305 ? 2.773 30.391 -5.828 1 97.75 305 ILE B CA 1
ATOM 6635 C C . ILE B 1 305 ? 2.02 29.703 -6.957 1 97.75 305 ILE B C 1
ATOM 6637 O O . ILE B 1 305 ? 2.434 29.766 -8.117 1 97.75 305 ILE B O 1
ATOM 6641 N N . ASP B 1 306 ? 0.975 28.984 -6.652 1 96.12 306 ASP B N 1
ATOM 6642 C CA . ASP B 1 306 ? 0.16 28.266 -7.621 1 96.12 306 ASP B CA 1
ATOM 6643 C C . ASP B 1 306 ? -1.094 29.047 -7.988 1 96.12 306 ASP B C 1
ATOM 6645 O O . ASP B 1 306 ? -1.999 29.203 -7.164 1 96.12 306 ASP B O 1
ATOM 6649 N N . SER B 1 307 ? -1.254 29.422 -9.188 1 95.5 307 SER B N 1
ATOM 6650 C CA . SER B 1 307 ? -2.373 30.25 -9.633 1 95.5 307 SER B CA 1
ATOM 6651 C C . SER B 1 307 ? -3.688 29.484 -9.555 1 95.5 307 SER B C 1
ATOM 6653 O O . SER B 1 307 ? -4.758 30.078 -9.445 1 95.5 307 SER B O 1
ATOM 6655 N N . ALA B 1 308 ? -3.58 28.141 -9.57 1 94.06 308 ALA B N 1
ATOM 6656 C CA . ALA B 1 308 ? -4.785 27.328 -9.547 1 94.06 308 ALA B CA 1
ATOM 6657 C C . ALA B 1 308 ? -5.512 27.438 -8.211 1 94.06 308 ALA B C 1
ATOM 6659 O O . ALA B 1 308 ? -6.68 27.062 -8.102 1 94.06 308 ALA B O 1
ATOM 6660 N N . GLU B 1 309 ? -4.852 27.984 -7.207 1 95.31 309 GLU B N 1
ATOM 6661 C CA . GLU B 1 309 ? -5.445 28.094 -5.879 1 95.31 309 GLU B CA 1
ATOM 6662 C C . GLU B 1 309 ? -6.312 29.344 -5.766 1 95.31 309 GLU B C 1
ATOM 6664 O O . GLU B 1 309 ? -7.164 29.438 -4.879 1 95.31 309 GLU B O 1
ATOM 6669 N N . PHE B 1 310 ? -6.086 30.328 -6.656 1 97.06 310 PHE B N 1
ATOM 6670 C CA . PHE B 1 310 ? -6.844 31.562 -6.574 1 97.06 310 PHE B CA 1
ATOM 6671 C C . PHE B 1 310 ? -8.297 31.344 -6.965 1 97.06 310 PHE B C 1
ATOM 6673 O O . PHE B 1 310 ? -8.578 30.734 -8 1 97.06 310 PHE B O 1
ATOM 6680 N N . ASN B 1 311 ? -9.156 31.734 -6.164 1 96.06 311 ASN B N 1
ATOM 6681 C CA . ASN B 1 311 ? -10.594 31.734 -6.414 1 96.06 311 ASN B CA 1
ATOM 6682 C C . ASN B 1 311 ? -11.133 30.328 -6.598 1 96.06 311 ASN B C 1
ATOM 6684 O O . ASN B 1 311 ? -12.211 30.141 -7.18 1 96.06 311 ASN B O 1
ATOM 6688 N N . LYS B 1 312 ? -10.344 29.406 -6.215 1 92.31 312 LYS B N 1
ATOM 6689 C CA . LYS B 1 312 ? -10.789 28.016 -6.324 1 92.31 312 LYS B CA 1
ATOM 6690 C C . LYS B 1 312 ? -11.984 27.75 -5.41 1 92.31 312 LYS B C 1
ATOM 6692 O O . LYS B 1 312 ? -12.969 27.156 -5.832 1 92.31 312 LYS B O 1
ATOM 6697 N N . ASN B 1 313 ? -11.875 28.156 -4.164 1 93.88 313 ASN B N 1
ATOM 6698 C CA . ASN B 1 313 ? -12.914 27.953 -3.162 1 93.88 313 ASN B CA 1
ATOM 6699 C C . ASN B 1 313 ? -13.375 29.281 -2.562 1 93.88 313 ASN B C 1
ATOM 6701 O O . ASN B 1 313 ? -14.578 29.516 -2.436 1 93.88 313 ASN B O 1
ATOM 6705 N N . VAL B 1 314 ? -12.398 30.109 -2.229 1 95.94 314 VAL B N 1
ATOM 6706 C CA . VAL B 1 314 ? -12.664 31.438 -1.678 1 95.94 314 VAL B CA 1
ATOM 6707 C C . VAL B 1 314 ? -12.164 32.5 -2.645 1 95.94 314 VAL B C 1
ATOM 6709 O O . VAL B 1 314 ? -11.023 32.438 -3.113 1 95.94 314 VAL B O 1
ATOM 6712 N N . LYS B 1 315 ? -13 33.469 -2.939 1 96.5 315 LYS B N 1
ATOM 6713 C CA . LYS B 1 315 ? -12.648 34.531 -3.869 1 96.5 315 LYS B CA 1
ATOM 6714 C C . LYS B 1 315 ? -11.688 35.531 -3.223 1 96.5 315 LYS B C 1
ATOM 6716 O O . LYS B 1 315 ? -11.969 36.062 -2.148 1 96.5 315 LYS B O 1
ATOM 6721 N N . ALA B 1 316 ? -10.594 35.812 -3.818 1 97.69 316 ALA B N 1
ATOM 6722 C CA . ALA B 1 316 ? -9.617 36.781 -3.336 1 97.69 316 ALA B CA 1
ATOM 6723 C C . ALA B 1 316 ? -9.93 38.188 -3.861 1 97.69 316 ALA B C 1
ATOM 6725 O O . ALA B 1 316 ? -10.273 38.344 -5.031 1 97.69 316 ALA B O 1
ATOM 6726 N N . HIS B 1 317 ? -9.898 39.125 -3.049 1 98 317 HIS B N 1
ATOM 6727 C CA . HIS B 1 317 ? -9.969 40.531 -3.475 1 98 317 HIS B CA 1
ATOM 6728 C C . HIS B 1 317 ? -8.688 40.969 -4.18 1 98 317 HIS B C 1
ATOM 6730 O O . HIS B 1 317 ? -8.734 41.719 -5.16 1 98 317 HIS B O 1
ATOM 6736 N N . ILE B 1 318 ? -7.574 40.531 -3.641 1 98.38 318 ILE B N 1
ATOM 6737 C CA . ILE B 1 318 ? -6.27 40.688 -4.262 1 98.38 318 ILE B CA 1
ATOM 6738 C C . ILE B 1 318 ? -5.516 39.375 -4.281 1 98.38 318 ILE B C 1
ATOM 6740 O O . ILE B 1 318 ? -5.301 38.75 -3.234 1 98.38 318 ILE B O 1
ATOM 6744 N N . ALA B 1 319 ? -5.238 38.875 -5.438 1 98.12 319 ALA B N 1
ATOM 6745 C CA . ALA B 1 319 ? -4.398 37.688 -5.625 1 98.12 319 ALA B CA 1
ATOM 6746 C C . ALA B 1 319 ? -2.961 38.094 -5.953 1 98.12 319 ALA B C 1
ATOM 6748 O O . ALA B 1 319 ? -2.721 38.875 -6.883 1 98.12 319 ALA B O 1
ATOM 6749 N N . ILE B 1 320 ? -2.098 37.688 -5.152 1 98.38 320 ILE B N 1
ATOM 6750 C CA . ILE B 1 320 ? -0.676 37.875 -5.406 1 98.38 320 ILE B CA 1
ATOM 6751 C C . ILE B 1 320 ? -0.023 36.562 -5.824 1 98.38 320 ILE B C 1
ATOM 6753 O O . ILE B 1 320 ? 0.307 35.75 -4.977 1 98.38 320 ILE B O 1
ATOM 6757 N N . HIS B 1 321 ? 0.134 36.406 -7.129 1 97.94 321 HIS B N 1
ATOM 6758 C CA . HIS B 1 321 ? 0.768 35.219 -7.699 1 97.94 321 HIS B CA 1
ATOM 6759 C C . HIS B 1 321 ? 2.287 35.312 -7.578 1 97.94 321 HIS B C 1
ATOM 6761 O O . HIS B 1 321 ? 2.961 35.812 -8.469 1 97.94 321 HIS B O 1
ATOM 6767 N N . ALA B 1 322 ? 2.816 34.75 -6.438 1 97.56 322 ALA B N 1
ATOM 6768 C CA . ALA B 1 322 ? 4.246 34.844 -6.152 1 97.56 322 ALA B CA 1
ATOM 6769 C C . ALA B 1 322 ? 4.652 33.875 -5.051 1 97.56 322 ALA B C 1
ATOM 6771 O O . ALA B 1 322 ? 3.795 33.344 -4.352 1 97.56 322 ALA B O 1
ATOM 6772 N N . ASP B 1 323 ? 5.91 33.75 -4.984 1 96.94 323 ASP B N 1
ATOM 6773 C CA . ASP B 1 323 ? 6.5 33.094 -3.824 1 96.94 323 ASP B CA 1
ATOM 6774 C C . ASP B 1 323 ? 6.254 33.875 -2.551 1 96.94 323 ASP B C 1
ATOM 6776 O O . ASP B 1 323 ? 6.324 35.125 -2.562 1 96.94 323 ASP B O 1
ATOM 6780 N N . ALA B 1 324 ? 5.945 33.156 -1.446 1 98.12 324 ALA B N 1
ATOM 6781 C CA . ALA B 1 324 ? 5.574 33.812 -0.193 1 98.12 324 ALA B CA 1
ATOM 6782 C C . ALA B 1 324 ? 6.668 34.781 0.27 1 98.12 324 ALA B C 1
ATOM 6784 O O . ALA B 1 324 ? 6.383 35.906 0.702 1 98.12 324 ALA B O 1
ATOM 6785 N N . LYS B 1 325 ? 7.918 34.344 0.234 1 98 325 LYS B N 1
ATOM 6786 C CA . LYS B 1 325 ? 9.039 35.156 0.683 1 98 325 LYS B CA 1
ATOM 6787 C C . LYS B 1 325 ? 9.156 36.438 -0.156 1 98 325 LYS B C 1
ATOM 6789 O O . LYS B 1 325 ? 9.273 37.531 0.387 1 98 325 LYS B O 1
ATOM 6794 N N . THR B 1 326 ? 9.062 36.219 -1.452 1 97.88 326 THR B N 1
ATOM 6795 C CA . THR B 1 326 ? 9.148 37.344 -2.383 1 97.88 326 THR B CA 1
ATOM 6796 C C . THR B 1 326 ? 8.039 38.344 -2.127 1 97.88 326 THR B C 1
ATOM 6798 O O . THR B 1 326 ? 8.289 39.562 -2.072 1 97.88 326 THR B O 1
ATOM 6801 N N . ALA B 1 327 ? 6.891 37.875 -1.979 1 98.5 327 ALA B N 1
ATOM 6802 C CA . ALA B 1 327 ? 5.727 38.719 -1.774 1 98.5 327 ALA B CA 1
ATOM 6803 C C . ALA B 1 327 ? 5.82 39.469 -0.44 1 98.5 327 ALA B C 1
ATOM 6805 O O . ALA B 1 327 ? 5.551 40.656 -0.367 1 98.5 327 ALA B O 1
ATOM 6806 N N . LEU B 1 328 ? 6.156 38.75 0.636 1 98.69 328 LEU B N 1
ATOM 6807 C CA . LEU B 1 328 ? 6.211 39.344 1.969 1 98.69 328 LEU B CA 1
ATOM 6808 C C . LEU B 1 328 ? 7.312 40.406 2.055 1 98.69 328 LEU B C 1
ATOM 6810 O O . LEU B 1 328 ? 7.141 41.438 2.705 1 98.69 328 LEU B O 1
ATOM 6814 N N . ARG B 1 329 ? 8.391 40.156 1.432 1 98.19 329 ARG B N 1
ATOM 6815 C CA . ARG B 1 329 ? 9.492 41.125 1.416 1 98.19 329 ARG B CA 1
ATOM 6816 C C . ARG B 1 329 ? 9.102 42.406 0.667 1 98.19 329 ARG B C 1
ATOM 6818 O O . ARG B 1 329 ? 9.539 43.5 1.025 1 98.19 329 ARG B O 1
ATOM 6825 N N . ALA B 1 330 ? 8.336 42.188 -0.357 1 98.44 330 ALA B N 1
ATOM 6826 C CA . ALA B 1 330 ? 7.871 43.344 -1.125 1 98.44 330 ALA B CA 1
ATOM 6827 C C . ALA B 1 330 ? 6.828 44.125 -0.344 1 98.44 330 ALA B C 1
ATOM 6829 O O . ALA B 1 330 ? 6.754 45.375 -0.466 1 98.44 330 ALA B O 1
ATOM 6830 N N . LEU B 1 331 ? 6.035 43.5 0.441 1 98.56 331 LEU B N 1
ATOM 6831 C CA . LEU B 1 331 ? 4.961 44.125 1.211 1 98.56 331 LEU B CA 1
ATOM 6832 C C . LEU B 1 331 ? 5.523 44.906 2.4 1 98.56 331 LEU B C 1
ATOM 6834 O O . LEU B 1 331 ? 5.02 45.969 2.742 1 98.56 331 LEU B O 1
ATOM 6838 N N . LEU B 1 332 ? 6.562 44.406 3.031 1 98.31 332 LEU B N 1
ATOM 6839 C CA . LEU B 1 332 ? 7.047 44.844 4.332 1 98.31 332 LEU B CA 1
ATOM 6840 C C . LEU B 1 332 ? 7.363 46.344 4.309 1 98.31 332 LEU B C 1
ATOM 6842 O O . LEU B 1 332 ? 6.914 47.094 5.18 1 98.31 332 LEU B O 1
ATOM 6846 N N . PRO B 1 333 ? 8.047 46.844 3.24 1 98 333 PRO B N 1
ATOM 6847 C CA . PRO B 1 333 ? 8.383 48.25 3.238 1 98 333 PRO B CA 1
ATOM 6848 C C . PRO B 1 333 ? 7.164 49.156 3.049 1 98 333 PRO B C 1
ATOM 6850 O O . PRO B 1 333 ? 7.207 50.344 3.393 1 98 333 PRO B O 1
ATOM 6853 N N . GLN B 1 334 ? 6.125 48.594 2.57 1 98.25 334 GLN B N 1
ATOM 6854 C CA . GLN B 1 334 ? 4.938 49.375 2.262 1 98.25 334 GLN B CA 1
ATOM 6855 C C . GLN B 1 334 ? 3.941 49.344 3.416 1 98.25 334 GLN B C 1
ATOM 6857 O O . GLN B 1 334 ? 2.941 50.062 3.396 1 98.25 334 GLN B O 1
ATOM 6862 N N . ILE B 1 335 ? 4.188 48.594 4.395 1 98.5 335 ILE B N 1
ATOM 6863 C CA . ILE B 1 335 ? 3.299 48.438 5.543 1 98.5 335 ILE B CA 1
ATOM 6864 C C . ILE B 1 335 ? 3.664 49.469 6.602 1 98.5 335 ILE B C 1
ATOM 6866 O O . ILE B 1 335 ? 4.844 49.688 6.895 1 98.5 335 ILE B O 1
ATOM 6870 N N . ASN B 1 336 ? 2.695 50.125 7.133 1 98.19 336 ASN B N 1
ATOM 6871 C CA . ASN B 1 336 ? 2.9 51.094 8.195 1 98.19 336 ASN B CA 1
ATOM 6872 C C . ASN B 1 336 ? 2.912 50.438 9.57 1 98.19 336 ASN B C 1
ATOM 6874 O O . ASN B 1 336 ? 2.236 49.406 9.789 1 98.19 336 ASN B O 1
ATOM 6878 N N . LYS B 1 337 ? 3.744 51 10.406 1 98.12 337 LYS B N 1
ATOM 6879 C CA . LYS B 1 337 ? 3.654 50.562 11.805 1 98.12 337 LYS B CA 1
ATOM 6880 C C . LYS B 1 337 ? 2.268 50.844 12.375 1 98.12 337 LYS B C 1
ATOM 6882 O O . LYS B 1 337 ? 1.689 51.906 12.125 1 98.12 337 LYS B O 1
ATOM 6887 N N . ALA B 1 338 ? 1.771 49.906 13.047 1 97.56 338 ALA B N 1
ATOM 6888 C CA . ALA B 1 338 ? 0.441 50.062 13.633 1 97.56 338 ALA B CA 1
ATOM 6889 C C . ALA B 1 338 ? 0.334 49.375 14.977 1 97.56 338 ALA B C 1
ATOM 6891 O O . ALA B 1 338 ? 1.045 48.375 15.227 1 97.56 338 ALA B O 1
ATOM 6892 N N . ASP B 1 339 ? -0.484 49.969 15.844 1 96.25 339 ASP B N 1
ATOM 6893 C CA . ASP B 1 339 ? -0.888 49.344 17.109 1 96.25 339 ASP B CA 1
ATOM 6894 C C . ASP B 1 339 ? -2.346 48.906 17.062 1 96.25 339 ASP B C 1
ATOM 6896 O O . ASP B 1 339 ? -3.242 49.719 16.812 1 96.25 339 ASP B O 1
ATOM 6900 N N . ARG B 1 340 ? -2.506 47.656 17.312 1 97.31 340 ARG B N 1
ATOM 6901 C CA . ARG B 1 340 ? -3.857 47.125 17.172 1 97.31 340 ARG B CA 1
ATOM 6902 C C . ARG B 1 340 ? -4.301 46.438 18.453 1 97.31 340 ARG B C 1
ATOM 6904 O O . ARG B 1 340 ? -4.824 45.312 18.406 1 97.31 340 ARG B O 1
ATOM 6911 N N . LYS B 1 341 ? -4.117 47.062 19.516 1 97.06 341 LYS B N 1
ATOM 6912 C CA . LYS B 1 341 ? -4.422 46.531 20.844 1 97.06 341 LYS B CA 1
ATOM 6913 C C . LYS B 1 341 ? -5.895 46.188 20.969 1 97.06 341 LYS B C 1
ATOM 6915 O O . LYS B 1 341 ? -6.238 45.156 21.562 1 97.06 341 LYS B O 1
ATOM 6920 N N . GLU B 1 342 ? -6.742 47 20.422 1 97.5 342 GLU B N 1
ATOM 6921 C CA . GLU B 1 342 ? -8.18 46.75 20.5 1 97.5 342 GLU B CA 1
ATOM 6922 C C . GLU B 1 342 ? -8.539 45.438 19.797 1 97.5 342 GLU B C 1
ATOM 6924 O O . GLU B 1 342 ? -9.32 44.656 20.312 1 97.5 342 GLU B O 1
ATOM 6929 N N . TRP B 1 343 ? -8.008 45.25 18.641 1 98.06 343 TRP B N 1
ATOM 6930 C CA . TRP B 1 343 ? -8.227 44.031 17.875 1 98.06 343 TRP B CA 1
ATOM 6931 C C . TRP B 1 343 ? -7.668 42.812 18.594 1 98.06 343 TRP B C 1
ATOM 6933 O O . TRP B 1 343 ? -8.344 41.781 18.734 1 98.06 343 TRP B O 1
ATOM 6943 N N . LEU B 1 344 ? -6.531 42.906 19.156 1 98.25 344 LEU B N 1
ATOM 6944 C CA . LEU B 1 344 ? -5.863 41.812 19.859 1 98.25 344 LEU B CA 1
ATOM 6945 C C . LEU B 1 344 ? -6.617 41.438 21.125 1 98.25 344 LEU B C 1
ATOM 6947 O O . LEU B 1 344 ? -6.656 40.281 21.516 1 98.25 344 LEU B O 1
ATOM 6951 N N . THR B 1 345 ? -7.211 42.438 21.734 1 97.88 345 THR B N 1
ATOM 6952 C CA . THR B 1 345 ? -7.957 42.219 22.969 1 97.88 345 THR B CA 1
ATOM 6953 C C . THR B 1 345 ? -9.172 41.312 22.719 1 97.88 345 THR B C 1
ATOM 6955 O O . THR B 1 345 ? -9.602 40.594 23.609 1 97.88 345 THR B O 1
ATOM 6958 N N . THR B 1 346 ? -9.672 41.344 21.516 1 97.56 346 THR B N 1
ATOM 6959 C CA . THR B 1 346 ? -10.859 40.562 21.188 1 97.56 346 THR B CA 1
ATOM 6960 C C . THR B 1 346 ? -10.555 39.062 21.25 1 97.56 346 THR B C 1
ATOM 6962 O O . THR B 1 346 ? -11.469 38.25 21.344 1 97.56 346 THR B O 1
ATOM 6965 N N . PHE B 1 347 ? -9.281 38.688 21.203 1 98 347 PHE B N 1
ATOM 6966 C CA . PHE B 1 347 ? -8.898 37.281 21.281 1 98 347 PHE B CA 1
ATOM 6967 C C . PHE B 1 347 ? -8.906 36.781 22.719 1 98 347 PHE B C 1
ATOM 6969 O O . PHE B 1 347 ? -8.891 35.562 22.969 1 98 347 PHE B O 1
ATOM 6976 N N . GLU B 1 348 ? -8.961 37.625 23.656 1 97.44 348 GLU B N 1
ATOM 6977 C CA . GLU B 1 348 ? -8.781 37.281 25.062 1 97.44 348 GLU B CA 1
ATOM 6978 C C . GLU B 1 348 ? -9.914 36.375 25.547 1 97.44 348 GLU B C 1
ATOM 6980 O O . GLU B 1 348 ? -9.664 35.344 26.188 1 97.44 348 GLU B O 1
ATOM 6985 N N . ARG B 1 349 ? -11.117 36.75 25.312 1 96.81 349 ARG B N 1
ATOM 6986 C CA . ARG B 1 349 ? -12.25 35.969 25.812 1 96.81 349 ARG B CA 1
ATOM 6987 C C . ARG B 1 349 ? -12.266 34.562 25.234 1 96.81 349 ARG B C 1
ATOM 6989 O O . ARG B 1 349 ? -12.312 33.594 25.984 1 96.81 349 ARG B O 1
ATOM 6996 N N . PRO B 1 350 ? -12.266 34.469 23.875 1 97.69 350 PRO B N 1
ATOM 6997 C CA . PRO B 1 350 ? -12.227 33.094 23.328 1 97.69 350 PRO B CA 1
ATOM 6998 C C . PRO B 1 350 ? -11.047 32.281 23.859 1 97.69 350 PRO B C 1
ATOM 7000 O O . PRO B 1 350 ? -11.188 31.094 24.109 1 97.69 350 PRO B O 1
ATOM 7003 N N . GLU B 1 351 ? -9.898 32.875 23.969 1 97.44 351 GLU B N 1
ATOM 7004 C CA . GLU B 1 351 ? -8.719 32.188 24.5 1 97.44 351 GLU B CA 1
ATOM 7005 C C . GLU B 1 351 ? -8.938 31.719 25.922 1 97.44 351 GLU B C 1
ATOM 7007 O O . GLU B 1 351 ? -8.555 30.609 26.297 1 97.44 351 GLU B O 1
ATOM 7012 N N . ASN B 1 352 ? -9.539 32.594 26.703 1 97.38 352 ASN B N 1
ATOM 7013 C CA . ASN B 1 352 ? -9.812 32.25 28.094 1 97.38 352 ASN B CA 1
ATOM 7014 C C . ASN B 1 352 ? -10.82 31.109 28.203 1 97.38 352 ASN B C 1
ATOM 7016 O O . ASN B 1 352 ? -10.664 30.219 29.047 1 97.38 352 ASN B O 1
ATOM 7020 N N . VAL B 1 353 ? -11.844 31.172 27.406 1 97.31 353 VAL B N 1
ATOM 7021 C CA . VAL B 1 353 ? -12.852 30.125 27.406 1 97.31 353 VAL B CA 1
ATOM 7022 C C . VAL B 1 353 ? -12.219 28.797 26.969 1 97.31 353 VAL B C 1
ATOM 7024 O O . VAL B 1 353 ? -12.453 27.766 27.594 1 97.31 353 VAL B O 1
ATOM 7027 N N . GLU B 1 354 ? -11.492 28.859 25.938 1 97.88 354 GLU B N 1
ATOM 7028 C CA . GLU B 1 354 ? -10.828 27.656 25.438 1 97.88 354 GLU B CA 1
ATOM 7029 C C . GLU B 1 354 ? -9.891 27.078 26.5 1 97.88 354 GLU B C 1
ATOM 7031 O O . GLU B 1 354 ? -9.82 25.859 26.672 1 97.88 354 GLU B O 1
ATOM 7036 N N . GLN B 1 355 ? -9.094 27.953 27.141 1 97.12 355 GLN B N 1
ATOM 7037 C CA . GLN B 1 355 ? -8.172 27.531 28.188 1 97.12 355 GLN B CA 1
ATOM 7038 C C . GLN B 1 355 ? -8.906 26.797 29.312 1 97.12 355 GLN B C 1
ATOM 7040 O O . GLN B 1 355 ? -8.508 25.703 29.719 1 97.12 355 GLN B O 1
ATOM 7045 N N . ALA B 1 356 ? -10.008 27.344 29.703 1 95.94 356 ALA B N 1
ATOM 7046 C CA . ALA B 1 356 ? -10.734 26.844 30.875 1 95.94 356 ALA B CA 1
ATOM 7047 C C . ALA B 1 356 ? -11.539 25.609 30.516 1 95.94 356 ALA B C 1
ATOM 7049 O O . ALA B 1 356 ? -11.617 24.656 31.312 1 95.94 356 ALA B O 1
ATOM 7050 N N . GLU B 1 357 ? -12.117 25.578 29.328 1 95.44 357 GLU B N 1
ATOM 7051 C CA . GLU B 1 357 ? -13.117 24.562 29.016 1 95.44 357 GLU B CA 1
ATOM 7052 C C . GLU B 1 357 ? -12.5 23.406 28.219 1 95.44 357 GLU B C 1
ATOM 7054 O O . GLU B 1 357 ? -13.039 22.297 28.219 1 95.44 357 GLU B O 1
ATOM 7059 N N . VAL B 1 358 ? -11.43 23.656 27.578 1 97.31 358 VAL B N 1
ATOM 7060 C CA . VAL B 1 358 ? -10.914 22.641 26.672 1 97.31 358 VAL B CA 1
ATOM 7061 C C . VAL B 1 358 ? -9.477 22.281 27.062 1 97.31 358 VAL B C 1
ATOM 7063 O O . VAL B 1 358 ? -9.188 21.125 27.375 1 97.31 358 VAL B O 1
ATOM 7066 N N . ILE B 1 359 ? -8.586 23.25 27.094 1 97.75 359 ILE B N 1
ATOM 7067 C CA . ILE B 1 359 ? -7.148 23.016 27.188 1 97.75 359 ILE B CA 1
ATOM 7068 C C . ILE B 1 359 ? -6.805 22.484 28.578 1 97.75 359 ILE B C 1
ATOM 7070 O O . ILE B 1 359 ? -6.043 21.516 28.703 1 97.75 359 ILE B O 1
ATOM 7074 N N . GLU B 1 360 ? -7.312 23.062 29.625 1 97 360 GLU B N 1
ATOM 7075 C CA . GLU B 1 360 ? -7.023 22.609 30.984 1 97 360 GLU B CA 1
ATOM 7076 C C . GLU B 1 360 ? -7.504 21.188 31.203 1 97 360 GLU B C 1
ATOM 7078 O O . GLU B 1 360 ? -6.824 20.391 31.859 1 97 360 GLU B O 1
ATOM 7083 N N . ARG B 1 361 ? -8.625 20.891 30.656 1 95.44 361 ARG B N 1
ATOM 7084 C CA . ARG B 1 361 ? -9.172 19.531 30.766 1 95.44 361 ARG B CA 1
ATOM 7085 C C . ARG B 1 361 ? -8.234 18.516 30.125 1 95.44 361 ARG B C 1
ATOM 7087 O O . ARG B 1 361 ? -8.086 17.391 30.641 1 95.44 361 ARG B O 1
ATOM 7094 N N . GLU B 1 362 ? -7.621 18.875 29.047 1 96.38 362 GLU B N 1
ATOM 7095 C CA . GLU B 1 362 ? -6.801 17.953 28.266 1 96.38 362 GLU B CA 1
ATOM 7096 C C . GLU B 1 362 ? -5.375 17.891 28.797 1 96.38 362 GLU B C 1
ATOM 7098 O O . GLU B 1 362 ? -4.77 16.812 28.828 1 96.38 362 GLU B O 1
ATOM 7103 N N . THR B 1 363 ? -4.789 19 29.219 1 97.19 363 THR B N 1
ATOM 7104 C CA . THR B 1 363 ? -3.357 19.062 29.5 1 97.19 363 THR B CA 1
ATOM 7105 C C . THR B 1 363 ? -3.098 18.938 31 1 97.19 363 THR B C 1
ATOM 7107 O O . THR B 1 363 ? -1.988 18.594 31.422 1 97.19 363 THR B O 1
ATOM 7110 N N . ASP B 1 364 ? -4.039 19.234 31.828 1 95 364 ASP B N 1
ATOM 7111 C CA . ASP B 1 364 ? -3.979 19.109 33.281 1 95 364 ASP B CA 1
ATOM 7112 C C . ASP B 1 364 ? -5.316 18.641 33.844 1 95 364 ASP B C 1
ATOM 7114 O O . ASP B 1 364 ? -5.973 19.375 34.594 1 95 364 ASP B O 1
ATOM 7118 N N . PRO B 1 365 ? -5.594 17.406 33.5 1 95 365 PRO B N 1
ATOM 7119 C CA . PRO B 1 365 ? -6.918 16.922 33.906 1 95 365 PRO B CA 1
ATOM 7120 C C . PRO B 1 365 ? -7.062 16.766 35.406 1 95 365 PRO B C 1
ATOM 7122 O O . PRO B 1 365 ? -6.512 15.836 36 1 95 365 PRO B O 1
ATOM 7125 N N . LYS B 1 366 ? -7.879 17.516 36.031 1 93.5 366 LYS B N 1
ATOM 7126 C CA . LYS B 1 366 ? -8.133 17.484 37.469 1 93.5 366 LYS B CA 1
ATOM 7127 C C . LYS B 1 366 ? -9.25 16.5 37.781 1 93.5 366 LYS B C 1
ATOM 7129 O O . LYS B 1 366 ? -9.391 16.078 38.938 1 93.5 366 LYS B O 1
ATOM 7134 N N . ASP B 1 367 ? -10 16.219 36.781 1 92.88 367 ASP B N 1
ATOM 7135 C CA . ASP B 1 367 ? -11.148 15.336 36.969 1 92.88 367 ASP B CA 1
ATOM 7136 C C . ASP B 1 367 ? -10.711 13.875 36.938 1 92.88 367 ASP B C 1
ATOM 7138 O O . ASP B 1 367 ? -11.516 12.984 37.25 1 92.88 367 ASP B O 1
ATOM 7142 N N . LEU B 1 368 ? -9.453 13.609 36.656 1 95.19 368 LEU B N 1
ATOM 7143 C CA . LEU B 1 368 ? -8.938 12.25 36.594 1 95.19 368 LEU B CA 1
ATOM 7144 C C . LEU B 1 368 ? -7.957 11.984 37.719 1 95.19 368 LEU B C 1
ATOM 7146 O O . LEU B 1 368 ? -7.109 12.828 38.031 1 95.19 368 LEU B O 1
ATOM 7150 N N . GLY B 1 369 ? -8.023 10.797 38.375 1 96 369 GLY B N 1
ATOM 7151 C CA . GLY B 1 369 ? -7.113 10.398 39.438 1 96 369 GLY B CA 1
ATOM 7152 C C . GLY B 1 369 ? -5.836 9.766 38.938 1 96 369 GLY B C 1
ATOM 7153 O O . GLY B 1 369 ? -5.699 9.523 37.719 1 96 369 GLY B O 1
ATOM 7154 N N . PRO B 1 370 ? -4.918 9.57 39.75 1 96.06 370 PRO B N 1
ATOM 7155 C CA . PRO B 1 370 ? -3.615 9.016 39.375 1 96.06 370 PRO B CA 1
ATOM 7156 C C . PRO B 1 370 ? -3.721 7.617 38.781 1 96.06 370 PRO B C 1
ATOM 7158 O O . PRO B 1 370 ? -2.852 7.207 38 1 96.06 370 PRO B O 1
ATOM 7161 N N . GLU B 1 371 ? -4.789 6.898 39.031 1 97.44 371 GLU B N 1
ATOM 7162 C CA . GLU B 1 371 ? -4.926 5.523 38.562 1 97.44 371 GLU B CA 1
ATOM 7163 C C . GLU B 1 371 ? -5.707 5.469 37.25 1 97.44 371 GLU B C 1
ATOM 7165 O O . GLU B 1 371 ? -5.852 4.398 36.656 1 97.44 371 GLU B O 1
ATOM 7170 N N . SER B 1 372 ? -6.086 6.633 36.719 1 97.38 372 SER B N 1
ATOM 7171 C CA . SER B 1 372 ? -6.887 6.715 35.5 1 97.38 372 SER B CA 1
ATOM 7172 C C . SER B 1 372 ? -6.012 6.641 34.25 1 97.38 372 SER B C 1
ATOM 7174 O O . SER B 1 372 ? -4.816 6.945 34.312 1 97.38 372 SER B O 1
ATOM 7176 N N . PRO B 1 373 ? -6.707 6.148 33.125 1 97.5 373 PRO B N 1
ATOM 7177 C CA . PRO B 1 373 ? -6.027 6.348 31.828 1 97.5 373 PRO B CA 1
ATOM 7178 C C . PRO B 1 373 ? -5.738 7.82 31.547 1 97.5 373 PRO B C 1
ATOM 7180 O O . PRO B 1 373 ? -6.336 8.703 32.156 1 97.5 373 PRO B O 1
ATOM 7183 N N . MET B 1 374 ? -4.848 8.016 30.641 1 98.06 374 MET B N 1
ATOM 7184 C CA . MET B 1 374 ? -4.43 9.383 30.328 1 98.06 374 MET B CA 1
ATOM 7185 C C . MET B 1 374 ? -5.32 9.992 29.25 1 98.06 374 MET B C 1
ATOM 7187 O O . MET B 1 374 ? -6 9.266 28.531 1 98.06 374 MET B O 1
ATOM 7191 N N . ARG B 1 375 ? -5.34 11.297 29.266 1 98.06 375 ARG B N 1
ATOM 7192 C CA . ARG B 1 375 ? -5.785 12.023 28.078 1 98.06 375 ARG B CA 1
ATOM 7193 C C . ARG B 1 375 ? -4.617 12.312 27.141 1 98.06 375 ARG B C 1
ATOM 7195 O O . ARG B 1 375 ? -3.496 12.555 27.594 1 98.06 375 ARG B O 1
ATOM 7202 N N . MET B 1 376 ? -4.855 12.297 25.844 1 98.25 376 MET B N 1
ATOM 7203 C CA . MET B 1 376 ? -3.791 12.469 24.859 1 98.25 376 MET B CA 1
ATOM 7204 C C . MET B 1 376 ? -3.08 13.805 25.062 1 98.25 376 MET B C 1
ATOM 7206 O O . MET B 1 376 ? -1.857 13.883 24.922 1 98.25 376 MET B O 1
ATOM 7210 N N . GLY B 1 377 ? -3.898 14.875 25.359 1 98.19 377 GLY B N 1
ATOM 7211 C CA . GLY B 1 377 ? -3.33 16.203 25.484 1 98.19 377 GLY B CA 1
ATOM 7212 C C . GLY B 1 377 ? -2.273 16.297 26.578 1 98.19 377 GLY B C 1
ATOM 7213 O O . GLY B 1 377 ? -1.252 16.969 26.406 1 98.19 377 GLY B O 1
ATOM 7214 N N . GLU B 1 378 ? -2.502 15.656 27.719 1 98.19 378 GLU B N 1
ATOM 7215 C CA . GLU B 1 378 ? -1.546 15.68 28.812 1 98.19 378 GLU B CA 1
ATOM 7216 C C . GLU B 1 378 ? -0.234 15.008 28.422 1 98.19 378 GLU B C 1
ATOM 7218 O O . GLU B 1 378 ? 0.846 15.508 28.734 1 98.19 378 GLU B O 1
ATOM 7223 N N . VAL B 1 379 ? -0.358 13.867 27.734 1 98.75 379 VAL B N 1
ATOM 7224 C CA . VAL B 1 379 ? 0.814 13.117 27.297 1 98.75 379 VAL B CA 1
ATOM 7225 C C . VAL B 1 379 ? 1.642 13.969 26.328 1 98.75 379 VAL B C 1
ATOM 7227 O O . VAL B 1 379 ? 2.855 14.102 26.5 1 98.75 379 VAL B O 1
ATOM 7230 N N . VAL B 1 380 ? 0.991 14.555 25.344 1 98.75 380 VAL B N 1
ATOM 7231 C CA . VAL B 1 380 ? 1.646 15.31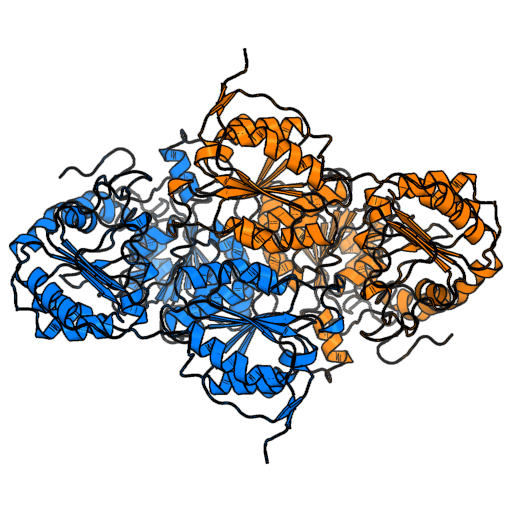2 24.281 1 98.75 380 VAL B CA 1
ATOM 7232 C C . VAL B 1 380 ? 2.338 16.547 24.875 1 98.75 380 VAL B C 1
ATOM 7234 O O . VAL B 1 380 ? 3.498 16.812 24.562 1 98.75 380 VAL B O 1
ATOM 7237 N N . ARG B 1 381 ? 1.627 17.281 25.734 1 98.25 381 ARG B N 1
ATOM 7238 C CA . ARG B 1 381 ? 2.176 18.5 26.344 1 98.25 381 ARG B CA 1
ATOM 7239 C C . ARG B 1 381 ? 3.436 18.188 27.141 1 98.25 381 ARG B C 1
ATOM 7241 O O . ARG B 1 381 ? 4.457 18.859 27 1 98.25 381 ARG B O 1
ATOM 7248 N N . LYS B 1 382 ? 3.365 17.188 27.938 1 98.38 382 LYS B N 1
ATOM 7249 C CA . LYS B 1 382 ? 4.492 16.828 28.797 1 98.38 382 LYS B CA 1
ATOM 7250 C C . LYS B 1 382 ? 5.691 16.375 27.969 1 98.38 382 LYS B C 1
ATOM 7252 O O . LYS B 1 382 ? 6.836 16.703 28.297 1 98.38 382 LYS B O 1
ATOM 7257 N N . LEU B 1 383 ? 5.449 15.625 26.922 1 98.62 383 LEU B N 1
ATOM 7258 C CA . LEU B 1 383 ? 6.539 15.164 26.062 1 98.62 383 LEU B CA 1
ATOM 7259 C C . LEU B 1 383 ? 7.164 16.328 25.297 1 98.62 383 LEU B C 1
ATOM 7261 O O . LEU B 1 383 ? 8.383 16.375 25.125 1 98.62 383 LEU B O 1
ATOM 7265 N N . SER B 1 384 ? 6.297 17.234 24.766 1 98.06 384 SER B N 1
ATOM 7266 C CA . SER B 1 384 ? 6.805 18.438 24.109 1 98.06 384 SER B CA 1
ATOM 7267 C C . SER B 1 384 ? 7.719 19.234 25.031 1 98.06 384 SER B C 1
ATOM 7269 O O . SER B 1 384 ? 8.836 19.594 24.641 1 98.06 384 SER B O 1
ATOM 7271 N N . GLU B 1 385 ? 7.301 19.422 26.25 1 97.38 385 GLU B N 1
ATOM 7272 C CA . GLU B 1 385 ? 8.062 20.188 27.234 1 97.38 385 GLU B CA 1
ATOM 7273 C C . GLU B 1 385 ? 9.367 19.469 27.609 1 97.38 385 GLU B C 1
ATOM 7275 O O . GLU B 1 385 ? 10.398 20.109 27.812 1 97.38 385 GLU B O 1
ATOM 7280 N N . ALA B 1 386 ? 9.273 18.203 27.641 1 97.69 386 ALA B N 1
ATOM 7281 C CA . ALA B 1 386 ? 10.445 17.406 28.016 1 97.69 386 ALA B CA 1
ATOM 7282 C C . ALA B 1 386 ? 11.555 17.547 26.984 1 97.69 386 ALA B C 1
ATOM 7284 O O . ALA B 1 386 ? 12.727 17.297 27.281 1 97.69 386 ALA B O 1
ATOM 7285 N N . THR B 1 387 ? 11.234 18 25.797 1 96.44 387 THR B N 1
ATOM 7286 C CA . THR B 1 387 ? 12.227 18.156 24.734 1 96.44 387 THR B CA 1
ATOM 7287 C C . THR B 1 387 ? 12.547 19.625 24.531 1 96.44 387 THR B C 1
ATOM 7289 O O . THR B 1 387 ? 13.086 20.016 23.484 1 96.44 387 THR B O 1
ATOM 7292 N N . GLY B 1 388 ? 12.102 20.484 25.453 1 96.38 388 GLY B N 1
ATOM 7293 C CA . GLY B 1 388 ? 12.344 21.922 25.344 1 96.38 388 GLY B CA 1
ATOM 7294 C C . GLY B 1 388 ? 11.562 22.578 24.234 1 96.38 388 GLY B C 1
ATOM 7295 O O . GLY B 1 388 ? 11.938 23.656 23.766 1 96.38 388 GLY B O 1
ATOM 7296 N N . ASN B 1 389 ? 10.508 21.859 23.75 1 97.69 389 ASN B N 1
ATOM 7297 C CA . ASN B 1 389 ? 9.672 22.359 22.656 1 97.69 389 ASN B CA 1
ATOM 7298 C C . ASN B 1 389 ? 10.484 22.578 21.375 1 97.69 389 ASN B C 1
ATOM 7300 O O . ASN B 1 389 ? 10.18 23.484 20.594 1 97.69 389 ASN B O 1
ATOM 7304 N N . LYS B 1 390 ? 11.539 21.75 21.188 1 97.38 390 LYS B N 1
ATOM 7305 C CA . LYS B 1 390 ? 12.445 21.891 20.047 1 97.38 390 LYS B CA 1
ATOM 7306 C C . LYS B 1 390 ? 12.383 20.656 19.141 1 97.38 390 LYS B C 1
ATOM 7308 O O . LYS B 1 390 ? 12.953 20.656 18.047 1 97.38 390 LYS B O 1
ATOM 7313 N N . ALA B 1 391 ? 11.641 19.672 19.531 1 98.19 391 ALA B N 1
ATOM 7314 C CA . ALA B 1 391 ? 11.586 18.406 18.797 1 98.19 391 ALA B CA 1
ATOM 7315 C C . ALA B 1 391 ? 10.82 18.562 17.484 1 98.19 391 ALA B C 1
ATOM 7317 O O . ALA B 1 391 ? 10.016 19.484 17.344 1 98.19 391 ALA B O 1
ATOM 7318 N N . ILE B 1 392 ? 11.188 17.75 16.531 1 98.69 392 ILE B N 1
ATOM 7319 C CA . ILE B 1 392 ? 10.305 17.516 15.391 1 98.69 392 ILE B CA 1
ATOM 7320 C C . ILE B 1 392 ? 9.164 16.594 15.789 1 98.69 392 ILE B C 1
ATOM 7322 O O . ILE B 1 392 ? 9.406 15.477 16.266 1 98.69 392 ILE B O 1
ATOM 7326 N N . VAL B 1 393 ? 8 17.078 15.688 1 98.81 393 VAL B N 1
ATOM 7327 C CA . VAL B 1 393 ? 6.809 16.297 15.992 1 98.81 393 VAL B CA 1
ATOM 7328 C C . VAL B 1 393 ? 6.258 15.672 14.719 1 98.81 393 VAL B C 1
ATOM 7330 O O . VAL B 1 393 ? 5.91 16.375 13.766 1 98.81 393 VAL B O 1
ATOM 7333 N N . VAL B 1 394 ? 6.289 14.375 14.641 1 98.94 394 VAL B N 1
ATOM 7334 C CA . VAL B 1 394 ? 5.691 13.633 13.539 1 98.94 394 VAL B CA 1
ATOM 7335 C C . VAL B 1 394 ? 4.422 12.93 14.008 1 98.94 394 VAL B C 1
ATOM 7337 O O . VAL B 1 394 ? 4.414 12.289 15.062 1 98.94 394 VAL B O 1
ATOM 7340 N N . THR B 1 395 ? 3.357 13.055 13.258 1 98.88 395 THR B N 1
ATOM 7341 C CA . THR B 1 395 ? 2.111 12.461 13.734 1 98.88 395 THR B CA 1
ATOM 7342 C C . THR B 1 395 ? 1.571 11.461 12.719 1 98.88 395 THR B C 1
ATOM 7344 O O . THR B 1 395 ? 1.919 11.516 11.531 1 98.88 395 THR B O 1
ATOM 7347 N N . ASP B 1 396 ? 0.792 10.562 13.219 1 98.75 396 ASP B N 1
ATOM 7348 C CA . ASP B 1 396 ? -0.107 9.805 12.352 1 98.75 396 ASP B CA 1
ATOM 7349 C C . ASP B 1 396 ? -1.418 10.555 12.125 1 98.75 396 ASP B C 1
ATOM 7351 O O . ASP B 1 396 ? -1.472 11.781 12.273 1 98.75 396 ASP B O 1
ATOM 7355 N N . VAL B 1 397 ? -2.42 9.891 11.633 1 98.31 397 VAL B N 1
ATOM 7356 C CA . VAL B 1 397 ? -3.676 10.57 11.344 1 98.31 397 VAL B CA 1
ATOM 7357 C C . VAL B 1 397 ? -4.797 9.977 12.188 1 98.31 397 VAL B C 1
ATOM 7359 O O . VAL B 1 397 ? -4.992 8.758 12.203 1 98.31 397 VAL B O 1
ATOM 7362 N N . GLY B 1 398 ? -5.504 10.727 12.852 1 97.38 398 GLY B N 1
ATOM 7363 C CA . GLY B 1 398 ? -6.574 10.422 13.789 1 97.38 398 GLY B CA 1
ATOM 7364 C C . GLY B 1 398 ? -6.676 11.422 14.922 1 97.38 398 GLY B C 1
ATOM 7365 O O . GLY B 1 398 ? -6.293 12.586 14.766 1 97.38 398 GLY B O 1
ATOM 7366 N N . GLN B 1 399 ? -7.211 10.953 16.062 1 98.12 399 GLN B N 1
ATOM 7367 C CA . GLN B 1 399 ? -7.258 11.828 17.234 1 98.12 399 GLN B CA 1
ATOM 7368 C C . GLN B 1 399 ? -5.852 12.25 17.656 1 98.12 399 GLN B C 1
ATOM 7370 O O . GLN B 1 399 ? -5.645 13.383 18.094 1 98.12 399 GLN B O 1
ATOM 7375 N N . ASN B 1 400 ? -4.898 11.312 17.484 1 98.5 400 ASN B N 1
ATOM 7376 C CA . ASN B 1 400 ? -3.516 11.578 17.875 1 98.5 400 ASN B CA 1
ATOM 7377 C C . ASN B 1 400 ? -2.934 12.758 17.094 1 98.5 400 ASN B C 1
ATOM 7379 O O . ASN B 1 400 ? -2.154 13.539 17.641 1 98.5 400 ASN B O 1
ATOM 7383 N N . GLN B 1 401 ? -3.293 12.891 15.844 1 98.5 401 GLN B N 1
ATOM 7384 C CA . GLN B 1 401 ? -2.799 13.977 15 1 98.5 401 GLN B CA 1
ATOM 7385 C C . GLN B 1 401 ? -3.211 15.336 15.547 1 98.5 401 GLN B C 1
ATOM 7387 O O . GLN B 1 401 ? -2.373 16.234 15.703 1 98.5 401 GLN B O 1
ATOM 7392 N N . MET B 1 402 ? -4.504 15.477 15.852 1 98.06 402 MET B N 1
ATOM 7393 C CA . MET B 1 402 ? -5.023 16.766 16.281 1 98.06 402 MET B CA 1
ATOM 7394 C C . MET B 1 402 ? -4.547 17.094 17.688 1 98.06 402 MET B C 1
ATOM 7396 O O . MET B 1 402 ? -4.207 18.25 17.984 1 98.06 402 MET B O 1
ATOM 7400 N N . MET B 1 403 ? -4.469 16.078 18.5 1 98.44 403 MET B N 1
ATOM 7401 C CA . MET B 1 403 ? -3.998 16.297 19.875 1 98.44 403 MET B CA 1
ATOM 7402 C C . MET B 1 403 ? -2.525 16.688 19.891 1 98.44 403 MET B C 1
ATOM 7404 O O . MET B 1 403 ? -2.123 17.578 20.641 1 98.44 403 MET B O 1
ATOM 7408 N N . SER B 1 404 ? -1.755 16.047 19.016 1 98.5 404 SER B N 1
ATOM 7409 C CA . SER B 1 404 ? -0.336 16.375 18.938 1 98.5 404 SER B CA 1
ATOM 7410 C C . SER B 1 404 ? -0.124 17.766 18.359 1 98.5 404 SER B C 1
ATOM 7412 O O . SER B 1 404 ? 0.746 18.516 18.828 1 98.5 404 SER B O 1
ATOM 7414 N N . ALA B 1 405 ? -0.905 18.094 17.375 1 97.62 405 ALA B N 1
ATOM 7415 C CA . ALA B 1 405 ? -0.805 19.422 16.75 1 97.62 405 ALA B CA 1
ATOM 7416 C C . ALA B 1 405 ? -1.186 20.516 17.75 1 97.62 405 ALA B C 1
ATOM 7418 O O . ALA B 1 405 ? -0.54 21.562 17.797 1 97.62 405 ALA B O 1
ATOM 7419 N N . ARG B 1 406 ? -2.17 20.266 18.547 1 97.25 406 ARG B N 1
ATOM 7420 C CA . ARG B 1 406 ? -2.744 21.281 19.422 1 97.25 406 ARG B CA 1
ATOM 7421 C C . ARG B 1 406 ? -1.891 21.469 20.672 1 97.25 406 ARG B C 1
ATOM 7423 O O . ARG B 1 406 ? -1.818 22.562 21.219 1 97.25 406 ARG B O 1
ATOM 7430 N N . TYR B 1 407 ? -1.247 20.391 21.109 1 98.19 407 TYR B N 1
ATOM 7431 C CA . TYR B 1 407 ? -0.729 20.484 22.469 1 98.19 407 TYR B CA 1
ATOM 7432 C C . TYR B 1 407 ? 0.79 20.359 22.484 1 98.19 407 TYR B C 1
ATOM 7434 O O . TYR B 1 407 ? 1.411 20.406 23.562 1 98.19 407 TYR B O 1
ATOM 7442 N N . SER B 1 408 ? 1.382 20.188 21.312 1 98.25 408 SER B N 1
ATOM 7443 C CA . SER B 1 408 ? 2.814 20.438 21.188 1 98.25 408 SER B CA 1
ATOM 7444 C C . SER B 1 408 ? 3.104 21.922 21.031 1 98.25 408 SER B C 1
ATOM 7446 O O . SER B 1 408 ? 2.273 22.672 20.516 1 98.25 408 SER B O 1
ATOM 7448 N N . SER B 1 409 ? 4.273 22.328 21.531 1 97.31 409 SER B N 1
ATOM 7449 C CA . SER B 1 409 ? 4.773 23.672 21.297 1 97.31 409 SER B CA 1
ATOM 7450 C C . SER B 1 409 ? 6 23.656 20.375 1 97.31 409 SER B C 1
ATOM 7452 O O . SER B 1 409 ? 6.738 22.672 20.359 1 97.31 409 SER B O 1
ATOM 7454 N N . TYR B 1 410 ? 6.098 24.719 19.609 1 96.5 410 TYR B N 1
ATOM 7455 C CA . TYR B 1 410 ? 7.148 24.781 18.594 1 96.5 410 TYR B CA 1
ATOM 7456 C C . TYR B 1 410 ? 7.996 26.031 18.781 1 96.5 410 TYR B C 1
ATOM 7458 O O . TYR B 1 410 ? 7.48 27.156 18.766 1 96.5 410 TYR B O 1
ATOM 7466 N N . THR B 1 411 ? 9.305 25.859 18.938 1 96.5 411 THR B N 1
ATOM 7467 C CA . THR B 1 411 ? 10.219 27 19.062 1 96.5 411 THR B CA 1
ATOM 7468 C C . THR B 1 411 ? 11.062 27.141 17.797 1 96.5 411 THR B C 1
ATOM 7470 O O . THR B 1 411 ? 11.703 28.188 17.594 1 96.5 411 THR B O 1
ATOM 7473 N N . MET B 1 412 ? 11.008 26.109 16.969 1 95.31 412 MET B N 1
ATOM 7474 C CA . MET B 1 412 ? 11.781 26.094 15.727 1 95.31 412 MET B CA 1
ATOM 7475 C C . MET B 1 412 ? 10.875 25.797 14.531 1 95.31 412 MET B C 1
ATOM 7477 O O . MET B 1 412 ? 9.867 25.109 14.672 1 95.31 412 MET B O 1
ATOM 7481 N N . PRO B 1 413 ? 11.25 26.359 13.336 1 94.75 413 PRO B N 1
ATOM 7482 C CA . PRO B 1 413 ? 10.492 25.984 12.141 1 94.75 413 PRO B CA 1
ATOM 7483 C C . PRO B 1 413 ? 10.641 24.516 11.773 1 94.75 413 PRO B C 1
ATOM 7485 O O . PRO B 1 413 ? 11.492 23.812 12.328 1 94.75 413 PRO B O 1
ATOM 7488 N N . LYS B 1 414 ? 9.82 24.016 10.906 1 95.75 414 LYS B N 1
ATOM 7489 C CA . LYS B 1 414 ? 9.844 22.641 10.398 1 95.75 414 LYS B CA 1
ATOM 7490 C C . LYS B 1 414 ? 9.781 21.625 11.547 1 95.75 414 LYS B C 1
ATOM 7492 O O . LYS B 1 414 ? 10.562 20.672 11.586 1 95.75 414 LYS B O 1
ATOM 7497 N N . SER B 1 415 ? 8.875 21.938 12.492 1 97.88 415 SER B N 1
ATOM 7498 C CA . SER B 1 415 ? 8.781 21.094 13.68 1 97.88 415 SER B CA 1
ATOM 7499 C C . SER B 1 415 ? 7.535 20.203 13.633 1 97.88 415 SER B C 1
ATOM 7501 O O . SER B 1 415 ? 7.348 19.344 14.5 1 97.88 415 SER B O 1
ATOM 7503 N N . MET B 1 416 ? 6.641 20.359 12.68 1 98.06 416 MET B N 1
ATOM 7504 C CA . MET B 1 416 ? 5.434 19.562 12.547 1 98.06 416 MET B CA 1
ATOM 7505 C C . MET B 1 416 ? 5.395 18.844 11.203 1 98.06 416 MET B C 1
ATOM 7507 O O . MET B 1 416 ? 5.336 19.484 10.156 1 98.06 416 MET B O 1
ATOM 7511 N N . ILE B 1 417 ? 5.508 17.562 11.227 1 98.62 417 ILE B N 1
ATOM 7512 C CA . ILE B 1 417 ? 5.434 16.734 10.031 1 98.62 417 ILE B CA 1
ATOM 7513 C C . ILE B 1 417 ? 4.238 15.789 10.133 1 98.62 417 ILE B C 1
ATOM 7515 O O . ILE B 1 417 ? 4.195 14.93 11.016 1 98.62 417 ILE B O 1
ATOM 7519 N N . THR B 1 418 ? 3.268 15.969 9.281 1 98.56 418 THR B N 1
ATOM 7520 C CA . THR B 1 418 ? 2.049 15.172 9.312 1 98.56 418 THR B CA 1
ATOM 7521 C C . THR B 1 418 ? 1.449 15.047 7.914 1 98.56 418 THR B C 1
ATOM 7523 O O . THR B 1 418 ? 1.837 15.773 7 1 98.56 418 THR B O 1
ATOM 7526 N N . SER B 1 419 ? 0.651 14.031 7.711 1 98.5 419 SER B N 1
ATOM 7527 C CA . SER B 1 419 ? -0.16 13.93 6.5 1 98.5 419 SER B CA 1
ATOM 7528 C C . SER B 1 419 ? -1.407 14.805 6.598 1 98.5 419 SER B C 1
ATOM 7530 O O . SER B 1 419 ? -2.258 14.586 7.465 1 98.5 419 SER B O 1
ATOM 7532 N N . GLY B 1 420 ? -1.481 15.828 5.73 1 97.12 420 GLY B N 1
ATOM 7533 C CA . GLY B 1 420 ? -2.555 16.797 5.824 1 97.12 420 GLY B CA 1
ATOM 7534 C C . GLY B 1 420 ? -3.691 16.531 4.855 1 97.12 420 GLY B C 1
ATOM 7535 O O . GLY B 1 420 ? -4.699 15.93 5.227 1 97.12 420 GLY B O 1
ATOM 7536 N N . GLY B 1 421 ? -3.484 16.75 3.586 1 95.62 421 GLY B N 1
ATOM 7537 C CA . GLY B 1 421 ? -4.52 16.688 2.564 1 95.62 421 GLY B CA 1
ATOM 7538 C C . GLY B 1 421 ? -5.09 15.289 2.373 1 95.62 421 GLY B C 1
ATOM 7539 O O . GLY B 1 421 ? -6.297 15.125 2.199 1 95.62 421 GLY B O 1
ATOM 7540 N N . LEU B 1 422 ? -4.277 14.32 2.371 1 97.12 422 LEU B N 1
ATOM 7541 C CA . LEU B 1 422 ? -4.738 12.961 2.107 1 97.12 422 LEU B CA 1
ATOM 7542 C C . LEU B 1 422 ? -5.172 12.273 3.4 1 97.12 422 LEU B C 1
ATOM 7544 O O . LEU B 1 422 ? -6.023 11.383 3.379 1 97.12 422 LEU B O 1
ATOM 7548 N N . GLY B 1 423 ? -4.539 12.648 4.551 1 97.81 423 GLY B N 1
ATOM 7549 C CA . GLY B 1 423 ? -4.879 12.023 5.82 1 97.81 423 GLY B CA 1
ATOM 7550 C C . GLY B 1 423 ? -4.508 10.555 5.887 1 97.81 423 GLY B C 1
ATOM 7551 O O . GLY B 1 423 ? -5.34 9.711 6.227 1 97.81 423 GLY B O 1
ATOM 7552 N N . THR B 1 424 ? -3.258 10.234 5.68 1 98.62 424 THR B N 1
ATOM 7553 C CA . THR B 1 424 ? -2.805 8.859 5.512 1 98.62 424 THR B CA 1
ATOM 7554 C C . THR B 1 424 ? -2.465 8.234 6.859 1 98.62 424 THR B C 1
ATOM 7556 O O . THR B 1 424 ? -1.479 8.609 7.496 1 98.62 424 THR B O 1
ATOM 7559 N N . MET B 1 425 ? -3.275 7.281 7.281 1 98.56 425 MET B N 1
ATOM 7560 C CA . MET B 1 425 ? -2.887 6.457 8.422 1 98.56 425 MET B CA 1
ATOM 7561 C C . MET B 1 425 ? -1.65 5.625 8.102 1 98.56 425 MET B C 1
ATOM 7563 O O . MET B 1 425 ? -1.51 5.121 6.984 1 98.56 425 MET B O 1
ATOM 7567 N N . GLY B 1 426 ? -0.776 5.398 9.039 1 98.75 426 GLY B N 1
ATOM 7568 C CA . GLY B 1 426 ? 0.451 4.648 8.82 1 98.75 426 GLY B CA 1
ATOM 7569 C C . GLY B 1 426 ? 1.603 5.512 8.344 1 98.75 426 GLY B C 1
ATOM 7570 O O . GLY B 1 426 ? 2.711 5.016 8.133 1 98.75 426 GLY B O 1
ATOM 7571 N N . PHE B 1 427 ? 1.392 6.801 8.258 1 98.88 427 PHE B N 1
ATOM 7572 C CA . PHE B 1 427 ? 2.363 7.77 7.762 1 98.88 427 PHE B CA 1
ATOM 7573 C C . PHE B 1 427 ? 3.482 7.977 8.781 1 98.88 427 PHE B C 1
ATOM 7575 O O . PHE B 1 427 ? 4.652 8.078 8.406 1 98.88 427 PHE B O 1
ATOM 7582 N N . CYS B 1 428 ? 3.291 7.953 9.977 1 98.94 428 CYS B N 1
ATOM 7583 C CA . CYS B 1 428 ? 4.066 8.57 11.047 1 98.94 428 CYS B CA 1
ATOM 7584 C C . CYS B 1 428 ? 5.402 7.859 11.234 1 98.94 428 CYS B C 1
ATOM 7586 O O . CYS B 1 428 ? 6.461 8.484 11.156 1 98.94 428 CYS B O 1
ATOM 7588 N N . LEU B 1 429 ? 5.391 6.578 11.438 1 98.94 429 LEU B N 1
ATOM 7589 C CA . LEU B 1 429 ? 6.613 5.887 11.828 1 98.94 429 LEU B CA 1
ATOM 7590 C C . LEU B 1 429 ? 7.668 5.992 10.734 1 98.94 429 LEU B C 1
ATOM 7592 O O . LEU B 1 429 ? 8.797 6.422 10.992 1 98.94 429 LEU B O 1
ATOM 7596 N N . PRO B 1 430 ? 7.316 5.648 9.477 1 98.94 430 PRO B N 1
ATOM 7597 C CA . PRO B 1 430 ? 8.344 5.797 8.445 1 98.94 430 PRO B CA 1
ATOM 7598 C C . PRO B 1 430 ? 8.773 7.25 8.242 1 98.94 430 PRO B C 1
ATOM 7600 O O . PRO B 1 430 ? 9.953 7.527 8.016 1 98.94 430 PRO B O 1
ATOM 7603 N N . ALA B 1 431 ? 7.809 8.188 8.32 1 98.94 431 ALA B N 1
ATOM 7604 C CA . ALA B 1 431 ? 8.164 9.594 8.172 1 98.94 431 ALA B CA 1
ATOM 7605 C C . ALA B 1 431 ? 9.102 10.047 9.289 1 98.94 431 ALA B C 1
ATOM 7607 O O . ALA B 1 431 ? 10.008 10.852 9.062 1 98.94 431 ALA B O 1
ATOM 7608 N N . ALA B 1 432 ? 8.867 9.555 10.523 1 98.94 432 ALA B N 1
ATOM 7609 C CA . ALA B 1 432 ? 9.742 9.875 11.656 1 98.94 432 ALA B CA 1
ATOM 7610 C C . ALA B 1 432 ? 11.156 9.359 11.414 1 98.94 432 ALA B C 1
ATOM 7612 O O . ALA B 1 432 ? 12.133 10.031 11.766 1 98.94 432 ALA B O 1
ATOM 7613 N N . ILE B 1 433 ? 11.258 8.188 10.812 1 98.94 433 ILE B N 1
ATOM 7614 C CA . ILE B 1 433 ? 12.547 7.617 10.445 1 98.94 433 ILE B CA 1
ATOM 7615 C C . ILE B 1 433 ? 13.281 8.555 9.492 1 98.94 433 ILE B C 1
ATOM 7617 O O . ILE B 1 433 ? 14.445 8.891 9.711 1 98.94 433 ILE B O 1
ATOM 7621 N N . GLY B 1 434 ? 12.555 8.992 8.445 1 98.94 434 GLY B N 1
ATOM 7622 C CA . GLY B 1 434 ? 13.141 9.914 7.492 1 98.94 434 GLY B CA 1
ATOM 7623 C C . GLY B 1 434 ? 13.555 11.234 8.117 1 98.94 434 GLY B C 1
ATOM 7624 O O . GLY B 1 434 ? 14.625 11.758 7.812 1 98.94 434 GLY B O 1
ATOM 7625 N N . ALA B 1 435 ? 12.711 11.75 9.008 1 98.94 435 ALA B N 1
ATOM 7626 C CA . ALA B 1 435 ? 12.992 13.016 9.672 1 98.94 435 ALA B CA 1
ATOM 7627 C C . ALA B 1 435 ? 14.258 12.914 10.523 1 98.94 435 ALA B C 1
ATOM 7629 O O . ALA B 1 435 ? 15.086 13.828 10.523 1 98.94 435 ALA B O 1
ATOM 7630 N N . LYS B 1 436 ? 14.383 11.812 11.25 1 98.88 436 LYS B N 1
ATOM 7631 C CA . LYS B 1 436 ? 15.547 11.625 12.117 1 98.88 436 LYS B CA 1
ATOM 7632 C C . LYS B 1 436 ? 16.828 11.523 11.297 1 98.88 436 LYS B C 1
ATOM 7634 O O . LYS B 1 436 ? 17.875 12.031 11.703 1 98.88 436 LYS B O 1
ATOM 7639 N N . LEU B 1 437 ? 16.75 10.844 10.164 1 98.81 437 LEU B N 1
ATOM 7640 C CA . LEU B 1 437 ? 17.922 10.719 9.297 1 98.81 437 LEU B CA 1
ATOM 7641 C C . LEU B 1 437 ? 18.312 12.07 8.703 1 98.81 437 LEU B C 1
ATOM 7643 O O . LEU B 1 437 ? 19.484 12.344 8.492 1 98.81 437 LEU B O 1
ATOM 7647 N N . ALA B 1 438 ? 17.312 12.953 8.453 1 98.5 438 ALA B N 1
ATOM 7648 C CA . ALA B 1 438 ? 17.531 14.281 7.895 1 98.5 438 ALA B CA 1
ATOM 7649 C C . ALA B 1 438 ? 18.125 15.227 8.938 1 98.5 438 ALA B C 1
ATOM 7651 O O . ALA B 1 438 ? 18.969 16.078 8.609 1 98.5 438 ALA B O 1
ATOM 7652 N N . GLU B 1 439 ? 17.641 15.078 10.219 1 98.19 439 GLU B N 1
ATOM 7653 C CA . GLU B 1 439 ? 18.062 15.922 11.328 1 98.19 439 GLU B CA 1
ATOM 7654 C C . GLU B 1 439 ? 18.5 15.086 12.523 1 98.19 439 GLU B C 1
ATOM 7656 O O . GLU B 1 439 ? 17.828 15.086 13.562 1 98.19 439 GLU B O 1
ATOM 7661 N N . PRO B 1 440 ? 19.703 14.547 12.461 1 97.19 440 PRO B N 1
ATOM 7662 C CA . PRO B 1 440 ? 20.125 13.602 13.492 1 97.19 440 PRO B CA 1
ATOM 7663 C C . PRO B 1 440 ? 20.297 14.266 14.859 1 97.19 440 PRO B C 1
ATOM 7665 O O . PRO B 1 440 ? 20.203 13.594 15.891 1 97.19 440 PRO B O 1
ATOM 7668 N N . SER B 1 441 ? 20.453 15.57 14.906 1 96.62 441 SER B N 1
ATOM 7669 C CA . SER B 1 441 ? 20.719 16.266 16.156 1 96.62 441 SER B CA 1
ATOM 7670 C C . SER B 1 441 ? 19.438 16.656 16.875 1 96.62 441 SER B C 1
ATOM 7672 O O . SER B 1 441 ? 19.438 16.953 18.062 1 96.62 441 SER B O 1
ATOM 7674 N N . ARG B 1 442 ? 18.312 16.703 16.203 1 97.12 442 ARG B N 1
ATOM 7675 C CA . ARG B 1 442 ? 17.031 17.047 16.812 1 97.12 442 ARG B CA 1
ATOM 7676 C C . ARG B 1 442 ? 16.297 15.805 17.297 1 97.12 442 ARG B C 1
ATOM 7678 O O . ARG B 1 442 ? 16.344 14.758 16.656 1 97.12 442 ARG B O 1
ATOM 7685 N N . GLU B 1 443 ? 15.68 15.938 18.422 1 98.06 443 GLU B N 1
ATOM 7686 C CA . GLU B 1 443 ? 14.789 14.859 18.859 1 98.06 443 GLU B CA 1
ATOM 7687 C C . GLU B 1 443 ? 13.562 14.758 17.953 1 98.06 443 GLU B C 1
ATOM 7689 O O . GLU B 1 443 ? 13.047 15.773 17.484 1 98.06 443 GLU B O 1
ATOM 7694 N N . VAL B 1 444 ? 13.211 13.547 17.641 1 98.81 444 VAL B N 1
ATOM 7695 C CA . VAL B 1 444 ? 12 13.297 16.875 1 98.81 444 VAL B CA 1
ATOM 7696 C C . VAL B 1 444 ? 10.984 12.555 17.734 1 98.81 444 VAL B C 1
ATOM 7698 O O . VAL B 1 444 ? 11.266 11.461 18.234 1 98.81 444 VAL B O 1
ATOM 7701 N N . LEU B 1 445 ? 9.82 13.148 17.984 1 98.88 445 LEU B N 1
ATOM 7702 C CA . LEU B 1 445 ? 8.695 12.539 18.672 1 98.88 445 LEU B CA 1
ATOM 7703 C C . LEU B 1 445 ? 7.641 12.062 17.688 1 98.88 445 LEU B C 1
ATOM 7705 O O . LEU B 1 445 ? 7.047 12.867 16.969 1 98.88 445 LEU B O 1
ATOM 7709 N N . ALA B 1 446 ? 7.461 10.781 17.641 1 98.94 446 ALA B N 1
ATOM 7710 C CA . ALA B 1 446 ? 6.43 10.195 16.781 1 98.94 446 ALA B CA 1
ATOM 7711 C C . ALA B 1 446 ? 5.172 9.867 17.594 1 98.94 446 ALA B C 1
ATOM 7713 O O . ALA B 1 446 ? 5.191 8.992 18.453 1 98.94 446 ALA B O 1
ATOM 7714 N N . PHE B 1 447 ? 4.074 10.562 17.359 1 98.94 447 PHE B N 1
ATOM 7715 C CA . PHE B 1 447 ? 2.799 10.312 18.016 1 98.94 447 PHE B CA 1
ATOM 7716 C C . PHE B 1 447 ? 1.862 9.523 17.109 1 98.94 447 PHE B C 1
ATOM 7718 O O . PHE B 1 447 ? 1.489 9.984 16.031 1 98.94 447 PHE B O 1
ATOM 7725 N N . MET B 1 448 ? 1.504 8.359 17.547 1 98.81 448 MET B N 1
ATOM 7726 C CA . MET B 1 448 ? 0.697 7.469 16.719 1 98.81 448 MET B CA 1
ATOM 7727 C C . MET B 1 448 ? -0.472 6.895 17.516 1 98.81 448 MET B C 1
ATOM 7729 O O . MET B 1 448 ? -0.39 6.754 18.734 1 98.81 448 MET B O 1
ATOM 7733 N N . GLY B 1 449 ? -1.596 6.633 16.828 1 98.56 449 GLY B N 1
ATOM 7734 C CA . GLY B 1 449 ? -2.627 5.758 17.359 1 98.56 449 GLY B CA 1
ATOM 7735 C C . GLY B 1 449 ? -2.344 4.289 17.125 1 98.56 449 GLY B C 1
ATOM 7736 O O . GLY B 1 449 ? -1.507 3.938 16.297 1 98.56 449 GLY B O 1
ATOM 7737 N N . ASP B 1 450 ? -3.092 3.438 17.875 1 98.25 450 ASP B N 1
ATOM 7738 C CA . ASP B 1 450 ? -2.857 2 17.766 1 98.25 450 ASP B CA 1
ATOM 7739 C C . ASP B 1 450 ? -3.18 1.491 16.375 1 98.25 450 ASP B C 1
ATOM 7741 O O . ASP B 1 450 ? -2.486 0.617 15.844 1 98.25 450 ASP B O 1
ATOM 7745 N N . GLY B 1 451 ? -4.191 2.031 15.703 1 98.25 451 GLY B N 1
ATOM 7746 C CA . GLY B 1 451 ? -4.512 1.624 14.344 1 98.25 451 GLY B CA 1
ATOM 7747 C C . GLY B 1 451 ? -3.439 2.002 13.344 1 98.25 451 GLY B C 1
ATOM 7748 O O . GLY B 1 451 ? -2.977 1.155 12.578 1 98.25 451 GLY B O 1
ATOM 7749 N N . GLY B 1 452 ? -3.029 3.316 13.352 1 98.56 452 GLY B N 1
ATOM 7750 C CA . GLY B 1 452 ? -2.018 3.803 12.422 1 98.56 452 GLY B CA 1
ATOM 7751 C C . GLY B 1 452 ? -0.67 3.131 12.609 1 98.56 452 GLY B C 1
ATOM 7752 O O . GLY B 1 452 ? 0.007 2.811 11.625 1 98.56 452 GLY B O 1
ATOM 7753 N N . PHE B 1 453 ? -0.261 2.822 13.852 1 98.75 453 PHE B N 1
ATOM 7754 C CA . PHE B 1 453 ? 1.015 2.18 14.148 1 98.75 453 PHE B CA 1
ATOM 7755 C C . PHE B 1 453 ? 1.091 0.803 13.5 1 98.75 453 PHE B C 1
ATOM 7757 O O . PHE B 1 453 ? 2.121 0.435 12.93 1 98.75 453 PHE B O 1
ATOM 7764 N N . GLN B 1 454 ? 0.035 0.122 13.555 1 98.69 454 GLN B N 1
ATOM 7765 C CA . GLN B 1 454 ? 0.019 -1.248 13.055 1 98.69 454 GLN B CA 1
ATOM 7766 C C . GLN B 1 454 ? 0.176 -1.28 11.539 1 98.69 454 GLN B C 1
ATOM 7768 O O . GLN B 1 454 ? 0.672 -2.262 10.984 1 98.69 454 GLN B O 1
ATOM 7773 N N . MET B 1 455 ? -0.202 -0.233 10.836 1 98.62 455 MET B N 1
ATOM 7774 C CA . MET B 1 455 ? -0.189 -0.225 9.375 1 98.62 455 MET B CA 1
ATOM 7775 C C . MET B 1 455 ? 1.24 -0.248 8.844 1 98.62 455 MET B C 1
ATOM 7777 O O . MET B 1 455 ? 1.489 -0.742 7.742 1 98.62 455 MET B O 1
ATOM 7781 N N . THR B 1 456 ? 2.207 0.307 9.625 1 98.62 456 THR B N 1
ATOM 7782 C CA . THR B 1 456 ? 3.57 0.384 9.109 1 98.62 456 THR B CA 1
ATOM 7783 C C . THR B 1 456 ? 4.574 -0.039 10.172 1 98.62 456 THR B C 1
ATOM 7785 O O . THR B 1 456 ? 5.758 0.299 10.094 1 98.62 456 THR B O 1
ATOM 7788 N N . MET B 1 457 ? 4.199 -0.807 11.211 1 98.5 457 MET B N 1
ATOM 7789 C CA . MET B 1 457 ? 5.062 -1.129 12.344 1 98.5 457 MET B CA 1
ATOM 7790 C C . MET B 1 457 ? 6.219 -2.023 11.906 1 98.5 457 MET B C 1
ATOM 7792 O O . MET B 1 457 ? 7.211 -2.154 12.633 1 98.5 457 MET B O 1
ATOM 7796 N N . GLN B 1 458 ? 6.094 -2.596 10.695 1 98.44 458 GLN B N 1
ATOM 7797 C CA . GLN B 1 458 ? 7.215 -3.387 10.195 1 98.44 458 GLN B CA 1
ATOM 7798 C C . GLN B 1 458 ? 8.469 -2.529 10.047 1 98.44 458 GLN B C 1
ATOM 7800 O O . GLN B 1 458 ? 9.586 -3.051 10.031 1 98.44 458 GLN B O 1
ATOM 7805 N N . GLU B 1 459 ? 8.336 -1.199 9.984 1 98.88 459 GLU B N 1
ATOM 7806 C CA . GLU B 1 459 ? 9.484 -0.312 9.844 1 98.88 459 GLU B CA 1
ATOM 7807 C C . GLU B 1 459 ? 10.281 -0.233 11.141 1 98.88 459 GLU B C 1
ATOM 7809 O O . GLU B 1 459 ? 11.367 0.35 11.18 1 98.88 459 GLU B O 1
ATOM 7814 N N . LEU B 1 460 ? 9.766 -0.828 12.266 1 98.94 460 LEU B N 1
ATOM 7815 C CA . LEU B 1 460 ? 10.633 -1.074 13.414 1 98.94 460 LEU B CA 1
ATOM 7816 C C . LEU B 1 460 ? 11.883 -1.846 12.992 1 98.94 460 LEU B C 1
ATOM 7818 O O . LEU B 1 460 ? 12.945 -1.68 13.594 1 98.94 460 LEU B O 1
ATOM 7822 N N . GLY B 1 461 ? 11.703 -2.662 11.906 1 98.81 461 GLY B N 1
ATOM 7823 C CA . GLY B 1 461 ? 12.852 -3.357 11.352 1 98.81 461 GLY B CA 1
ATOM 7824 C C . GLY B 1 461 ? 13.898 -2.418 10.773 1 98.81 461 GLY B C 1
ATOM 7825 O O . GLY B 1 461 ? 15.094 -2.67 10.891 1 98.81 461 GLY B O 1
ATOM 7826 N N . THR B 1 462 ? 13.422 -1.317 10.109 1 98.88 462 THR B N 1
ATOM 7827 C CA . THR B 1 462 ? 14.336 -0.297 9.609 1 98.88 462 THR B CA 1
ATOM 7828 C C . THR B 1 462 ? 15.07 0.387 10.758 1 98.88 462 THR B C 1
ATOM 7830 O O . THR B 1 462 ? 16.281 0.631 10.68 1 98.88 462 THR B O 1
ATOM 7833 N N . ILE B 1 463 ? 14.344 0.679 11.844 1 98.88 463 ILE B N 1
ATOM 7834 C CA . ILE B 1 463 ? 14.93 1.291 13.031 1 98.88 463 ILE B CA 1
ATOM 7835 C C . ILE B 1 463 ? 16 0.366 13.617 1 98.88 463 ILE B C 1
ATOM 7837 O O . ILE B 1 463 ? 17.094 0.813 13.969 1 98.88 463 ILE B O 1
ATOM 7841 N N . LEU B 1 464 ? 15.656 -0.923 13.727 1 98.69 464 LEU B N 1
ATOM 7842 C CA . LEU B 1 464 ? 16.578 -1.927 14.25 1 98.69 464 LEU B CA 1
ATOM 7843 C C . LEU B 1 464 ? 17.859 -1.974 13.43 1 98.69 464 LEU B C 1
ATOM 7845 O O . LEU B 1 464 ? 18.953 -1.895 13.984 1 98.69 464 LEU B O 1
ATOM 7849 N N . GLU B 1 465 ? 17.734 -2.055 12.125 1 98.38 465 GLU B N 1
ATOM 7850 C CA . GLU B 1 465 ? 18.859 -2.297 11.219 1 98.38 465 GLU B CA 1
ATOM 7851 C C . GLU B 1 465 ? 19.797 -1.089 11.164 1 98.38 465 GLU B C 1
ATOM 7853 O O . GLU B 1 465 ? 21.016 -1.242 11.078 1 98.38 465 GLU B O 1
ATOM 7858 N N . TYR B 1 466 ? 19.234 0.136 11.25 1 98.44 466 TYR B N 1
ATOM 7859 C CA . TYR B 1 466 ? 20.047 1.331 11.062 1 98.44 466 TYR B CA 1
ATOM 7860 C C . TYR B 1 466 ? 20.188 2.113 12.367 1 98.44 466 TYR B C 1
ATOM 7862 O O . TYR B 1 466 ? 20.75 3.211 12.383 1 98.44 466 TYR B O 1
ATOM 7870 N N . ARG B 1 467 ? 19.734 1.654 13.516 1 97.75 467 ARG B N 1
ATOM 7871 C CA . ARG B 1 467 ? 19.844 2.238 14.852 1 97.75 467 ARG B CA 1
ATOM 7872 C C . ARG B 1 467 ? 19.359 3.688 14.852 1 97.75 467 ARG B C 1
ATOM 7874 O O . ARG B 1 467 ? 20.078 4.582 15.305 1 97.75 467 ARG B O 1
ATOM 7881 N N . ILE B 1 468 ? 18.125 3.85 14.266 1 98.81 468 ILE B N 1
ATOM 7882 C CA . ILE B 1 468 ? 17.562 5.195 14.141 1 98.81 468 ILE B CA 1
ATOM 7883 C C . ILE B 1 468 ? 16.844 5.582 15.43 1 98.81 468 ILE B C 1
ATOM 7885 O O . ILE B 1 468 ? 15.93 4.887 15.867 1 98.81 468 ILE B O 1
ATOM 7889 N N . GLY B 1 469 ? 17.203 6.66 16.016 1 98.56 469 GLY B N 1
ATOM 7890 C CA . GLY B 1 469 ? 16.781 7.043 17.359 1 98.56 469 GLY B CA 1
ATOM 7891 C C . GLY B 1 469 ? 15.508 7.867 17.359 1 98.56 469 GLY B C 1
ATOM 7892 O O . GLY B 1 469 ? 15.531 9.039 17.734 1 98.56 469 GLY B O 1
ATOM 7893 N N . VAL B 1 470 ? 14.359 7.285 17.062 1 98.69 470 VAL B N 1
ATOM 7894 C CA . VAL B 1 470 ? 13.055 7.934 17.125 1 98.69 470 VAL B CA 1
ATOM 7895 C C . VAL B 1 470 ? 12.383 7.645 18.469 1 98.69 470 VAL B C 1
ATOM 7897 O O . VAL B 1 470 ? 12.414 6.512 18.953 1 98.69 470 VAL B O 1
ATOM 7900 N N . LYS B 1 471 ? 11.875 8.648 19.109 1 98.88 471 LYS B N 1
ATOM 7901 C CA . LYS B 1 471 ? 11.031 8.469 20.281 1 98.88 471 LYS B CA 1
ATOM 7902 C C . LYS B 1 471 ? 9.57 8.258 19.891 1 98.88 471 LYS B C 1
ATOM 7904 O O . LYS B 1 471 ? 8.938 9.164 19.344 1 98.88 471 LYS B O 1
ATOM 7909 N N . MET B 1 472 ? 9.086 7.086 20.172 1 98.94 472 MET B N 1
ATOM 7910 C CA . MET B 1 472 ? 7.762 6.684 19.719 1 98.94 472 MET B CA 1
ATOM 7911 C C . MET B 1 472 ? 6.762 6.707 20.859 1 98.94 472 MET B C 1
ATOM 7913 O O . MET B 1 472 ? 7.039 6.184 21.938 1 98.94 472 MET B O 1
ATOM 7917 N N . VAL B 1 473 ? 5.625 7.32 20.609 1 98.94 473 VAL B N 1
ATOM 7918 C CA . VAL B 1 473 ? 4.539 7.391 21.578 1 98.94 473 VAL B CA 1
ATOM 7919 C C . VAL B 1 473 ? 3.256 6.84 20.969 1 98.94 473 VAL B C 1
ATOM 7921 O O . VAL B 1 473 ? 2.693 7.441 20.047 1 98.94 473 VAL B O 1
ATOM 7924 N N . LEU B 1 474 ? 2.883 5.707 21.453 1 98.88 474 LEU B N 1
ATOM 7925 C CA . LEU B 1 474 ? 1.632 5.094 21.031 1 98.88 474 LEU B CA 1
ATOM 7926 C C . LEU B 1 474 ? 0.482 5.496 21.938 1 98.88 474 LEU B C 1
ATOM 7928 O O . LEU B 1 474 ? 0.438 5.09 23.109 1 98.88 474 LEU B O 1
ATOM 7932 N N . LEU B 1 475 ? -0.359 6.34 21.422 1 98.88 475 LEU B N 1
ATOM 7933 C CA . LEU B 1 475 ? -1.565 6.746 22.141 1 98.88 475 LEU B CA 1
ATOM 7934 C C . LEU B 1 475 ? -2.697 5.75 21.906 1 98.88 475 LEU B C 1
ATOM 7936 O O . LEU B 1 475 ? -3.5 5.922 20.984 1 98.88 475 LEU B O 1
ATOM 7940 N N . ASN B 1 476 ? -2.789 4.738 22.781 1 98.62 476 ASN B N 1
ATOM 7941 C CA . ASN B 1 476 ? -3.559 3.52 22.578 1 98.62 476 ASN B CA 1
ATOM 7942 C C . ASN B 1 476 ? -4.922 3.588 23.25 1 98.62 476 ASN B C 1
ATOM 7944 O O . ASN B 1 476 ? -5.008 3.535 24.484 1 98.62 476 ASN B O 1
ATOM 7948 N N . ASN B 1 477 ? -5.965 3.699 22.469 1 98.06 477 ASN B N 1
ATOM 7949 C CA . ASN B 1 477 ? -7.309 3.674 23.031 1 98.06 477 ASN B CA 1
ATOM 7950 C C . ASN B 1 477 ? -8.086 2.439 22.578 1 98.06 477 ASN B C 1
ATOM 7952 O O . ASN B 1 477 ? -9.289 2.34 22.797 1 98.06 477 ASN B O 1
ATOM 7956 N N . ASN B 1 478 ? -7.469 1.511 21.781 1 97.81 478 ASN B N 1
ATOM 7957 C CA . ASN B 1 478 ? -8.016 0.25 21.297 1 97.81 478 ASN B CA 1
ATOM 7958 C C . ASN B 1 478 ? -9.188 0.479 20.344 1 97.81 478 ASN B C 1
ATOM 7960 O O . ASN B 1 478 ? -10.086 -0.355 20.25 1 97.81 478 ASN B O 1
ATOM 7964 N N . TYR B 1 479 ? -9.258 1.654 19.719 1 97.94 479 TYR B N 1
ATOM 7965 C CA . TYR B 1 479 ? -10.242 2.01 18.703 1 97.94 479 TYR B CA 1
ATOM 7966 C C . TYR B 1 479 ? -9.57 2.729 17.531 1 97.94 479 TYR B C 1
ATOM 7968 O O . TYR B 1 479 ? -8.523 3.352 17.703 1 97.94 479 TYR B O 1
ATOM 7976 N N . LEU B 1 480 ? -10.156 2.564 16.406 1 97.94 480 LEU B N 1
ATOM 7977 C CA . LEU B 1 480 ? -9.961 3.643 15.445 1 97.94 480 LEU B CA 1
ATOM 7978 C C . LEU B 1 480 ? -10.633 4.926 15.922 1 97.94 480 LEU B C 1
ATOM 7980 O O . LEU B 1 480 ? -11.805 5.176 15.609 1 97.94 480 LEU B O 1
ATOM 7984 N N . GLY B 1 481 ? -9.883 5.715 16.625 1 97.25 481 GLY B N 1
ATOM 7985 C CA . GLY B 1 481 ? -10.383 6.723 17.547 1 97.25 481 GLY B CA 1
ATOM 7986 C C . GLY B 1 481 ? -11.211 7.797 16.859 1 97.25 481 GLY B C 1
ATOM 7987 O O . GLY B 1 481 ? -12.25 8.211 17.375 1 97.25 481 GLY B O 1
ATOM 7988 N N . ASN B 1 482 ? -10.734 8.305 15.742 1 96.31 482 ASN B N 1
ATOM 7989 C CA . ASN B 1 482 ? -11.469 9.367 15.062 1 96.31 482 ASN B CA 1
ATOM 7990 C C . ASN B 1 482 ? -12.82 8.867 14.547 1 96.31 482 ASN B C 1
ATOM 7992 O O . ASN B 1 482 ? -13.828 9.57 14.656 1 96.31 482 ASN B O 1
ATOM 7996 N N . VAL B 1 483 ? -12.875 7.68 13.953 1 96.69 483 VAL B N 1
ATOM 7997 C CA . VAL B 1 483 ? -14.117 7.102 13.453 1 96.69 483 VAL B CA 1
ATOM 7998 C C . VAL B 1 483 ? -15.047 6.773 14.617 1 96.69 483 VAL B C 1
ATOM 8000 O O . VAL B 1 483 ? -16.25 7.004 14.547 1 96.69 483 VAL B O 1
ATOM 8003 N N . ARG B 1 484 ? -14.477 6.262 15.672 1 97.12 484 ARG B N 1
ATOM 8004 C CA . ARG B 1 484 ? -15.25 5.992 16.875 1 97.12 484 ARG B CA 1
ATOM 8005 C C . ARG B 1 484 ? -15.922 7.258 17.391 1 97.12 484 ARG B C 1
ATOM 8007 O O . ARG B 1 484 ? -17.094 7.234 17.781 1 97.12 484 ARG B O 1
ATOM 8014 N N . GLN B 1 485 ? -15.133 8.352 17.453 1 96.5 485 GLN B N 1
ATOM 8015 C CA . GLN B 1 485 ? -15.688 9.625 17.906 1 96.5 485 GLN B CA 1
ATOM 8016 C C . GLN B 1 485 ? -16.875 10.047 17.047 1 96.5 485 GLN B C 1
ATOM 8018 O O . GLN B 1 485 ? -17.891 10.5 17.562 1 96.5 485 GLN B O 1
ATOM 8023 N N . TRP B 1 486 ? -16.766 9.891 15.758 1 94.75 486 TRP B N 1
ATOM 8024 C CA . TRP B 1 486 ? -17.844 10.242 14.852 1 94.75 486 TRP B CA 1
ATOM 8025 C C . TRP B 1 486 ? -19.062 9.344 15.078 1 94.75 486 TRP B C 1
ATOM 8027 O O . TRP B 1 486 ? -20.203 9.805 15.039 1 94.75 486 TRP B O 1
ATOM 8037 N N . GLN B 1 487 ? -18.797 8.078 15.289 1 96.19 487 GLN B N 1
ATOM 8038 C CA . GLN B 1 487 ? -19.891 7.137 15.555 1 96.19 487 GLN B CA 1
ATOM 8039 C C . GLN B 1 487 ? -20.594 7.477 16.859 1 96.19 487 GLN B C 1
ATOM 8041 O O . GLN B 1 487 ? -21.828 7.367 16.953 1 96.19 487 GLN B O 1
ATOM 8046 N N . ALA B 1 488 ? -19.844 7.898 17.844 1 95.81 488 ALA B N 1
ATOM 8047 C CA . ALA B 1 488 ? -20.406 8.297 19.141 1 95.81 488 ALA B CA 1
ATOM 8048 C C . ALA B 1 488 ? -21.25 9.555 19 1 95.81 488 ALA B C 1
ATOM 8050 O O . ALA B 1 488 ? -22.328 9.648 19.578 1 95.81 488 ALA B O 1
ATOM 8051 N N . MET B 1 489 ? -20.75 10.477 18.219 1 94.69 489 MET B N 1
ATOM 8052 C CA . MET B 1 489 ? -21.375 11.789 18.141 1 94.69 489 MET B CA 1
ATOM 8053 C C . MET B 1 489 ? -22.562 11.781 17.172 1 94.69 489 MET B C 1
ATOM 8055 O O . MET B 1 489 ? -23.562 12.477 17.391 1 94.69 489 MET B O 1
ATOM 8059 N N . PHE B 1 490 ? -22.453 10.914 16.078 1 93.19 490 PHE B N 1
ATOM 8060 C CA . PHE B 1 490 ? -23.391 11.148 14.984 1 93.19 490 PHE B CA 1
ATOM 8061 C C . PHE B 1 490 ? -24.141 9.867 14.625 1 93.19 490 PHE B C 1
ATOM 8063 O O . PHE B 1 490 ? -25.094 9.891 13.836 1 93.19 490 PHE B O 1
ATOM 8070 N N . TYR B 1 491 ? -23.75 8.742 15.195 1 95.5 491 TYR B N 1
ATOM 8071 C CA . TYR B 1 491 ? -24.375 7.48 14.789 1 95.5 491 TYR B CA 1
ATOM 8072 C C . TYR B 1 491 ? -24.828 6.676 16 1 95.5 491 TYR B C 1
ATOM 8074 O O . TYR B 1 491 ? -24.625 5.461 16.062 1 95.5 491 TYR B O 1
ATOM 8082 N N . ASN B 1 492 ? -25.312 7.281 17 1 95.5 492 ASN B N 1
ATOM 8083 C CA . ASN B 1 492 ? -25.984 6.695 18.156 1 95.5 492 ASN B CA 1
ATOM 8084 C C . ASN B 1 492 ? -25.109 5.664 18.859 1 95.5 492 ASN B C 1
ATOM 8086 O O . ASN B 1 492 ? -25.562 4.578 19.203 1 95.5 492 ASN B O 1
ATOM 8090 N N . ASN B 1 493 ? -23.828 5.961 18.891 1 95 493 ASN B N 1
ATOM 8091 C CA . ASN B 1 493 ? -22.859 5.109 19.578 1 95 493 ASN B CA 1
ATOM 8092 C C . ASN B 1 493 ? -22.812 3.709 18.984 1 95 493 ASN B C 1
ATOM 8094 O O . ASN B 1 493 ? -22.641 2.723 19.688 1 95 493 ASN B O 1
ATOM 8098 N N . ARG B 1 494 ? -23.188 3.596 17.656 1 95.62 494 ARG B N 1
ATOM 8099 C CA . ARG B 1 494 ? -23 2.338 16.938 1 95.62 494 ARG B CA 1
ATOM 8100 C C . ARG B 1 494 ? -21.578 2.191 16.438 1 95.62 494 ARG B C 1
ATOM 8102 O O . ARG B 1 494 ? -21.234 2.68 15.359 1 95.62 494 ARG B O 1
ATOM 8109 N N . PHE B 1 495 ? -20.781 1.525 17.203 1 95.81 495 PHE B N 1
ATOM 8110 C CA . PHE B 1 495 ? -19.359 1.373 16.906 1 95.81 495 PHE B CA 1
ATOM 8111 C C . PHE B 1 495 ? -19.141 0.238 15.914 1 95.81 495 PHE B C 1
ATOM 8113 O O . PHE B 1 495 ? -18.688 -0.846 16.297 1 95.81 495 PHE B O 1
ATOM 8120 N N . SER B 1 496 ? -19.328 0.519 14.617 1 96.19 496 SER B N 1
ATOM 8121 C CA . SER B 1 496 ? -19.219 -0.432 13.516 1 96.19 496 SER B CA 1
ATOM 8122 C C . SER B 1 496 ? -17.781 -0.546 13.023 1 96.19 496 SER B C 1
ATOM 8124 O O . SER B 1 496 ? -17.25 0.381 12.406 1 96.19 496 SER B O 1
ATOM 8126 N N . ALA B 1 497 ? -17.047 -1.68 13.328 1 96.62 497 ALA B N 1
ATOM 8127 C CA . ALA B 1 497 ? -15.719 -2.023 12.82 1 96.62 497 ALA B CA 1
ATOM 8128 C C . ALA B 1 497 ? -14.672 -1.021 13.305 1 96.62 497 ALA B C 1
ATOM 8130 O O . ALA B 1 497 ? -13.758 -0.667 12.562 1 96.62 497 ALA B O 1
ATOM 8131 N N . THR B 1 498 ? -14.734 -0.472 14.523 1 96.69 498 THR B N 1
ATOM 8132 C CA . THR B 1 498 ? -13.758 0.492 15.031 1 96.69 498 THR B CA 1
ATOM 8133 C C . THR B 1 498 ? -13.078 -0.035 16.281 1 96.69 498 THR B C 1
ATOM 8135 O O . THR B 1 498 ? -11.953 0.363 16.609 1 96.69 498 THR B O 1
ATOM 8138 N N . PRO B 1 499 ? -13.797 -0.93 17.094 1 97.25 499 PRO B N 1
ATOM 8139 C CA . PRO B 1 499 ? -13.047 -1.551 18.188 1 97.25 499 PRO B CA 1
ATOM 8140 C C . PRO B 1 499 ? -11.945 -2.484 17.703 1 97.25 499 PRO B C 1
ATOM 8142 O O . PRO B 1 499 ? -12.133 -3.199 16.703 1 97.25 499 PRO B O 1
ATOM 8145 N N . MET B 1 500 ? -10.852 -2.473 18.344 1 97.12 500 MET B N 1
ATOM 8146 C CA . MET B 1 500 ? -9.711 -3.285 17.922 1 97.12 500 MET B CA 1
ATOM 8147 C C . MET B 1 500 ? -9.195 -4.141 19.078 1 97.12 500 MET B C 1
ATOM 8149 O O . MET B 1 500 ? -9.117 -3.678 20.219 1 97.12 500 MET B O 1
ATOM 8153 N N . VAL B 1 501 ? -8.93 -5.379 18.812 1 97.88 501 VAL B N 1
ATOM 8154 C CA . VAL B 1 501 ? -8.125 -6.219 19.703 1 97.88 501 VAL B CA 1
ATOM 8155 C C . VAL B 1 501 ? -6.648 -6.062 19.359 1 97.88 501 VAL B C 1
ATOM 8157 O O . VAL B 1 501 ? -6.207 -6.449 18.281 1 97.88 501 VAL B O 1
ATOM 8160 N N . ASN B 1 502 ? -5.938 -5.488 20.266 1 98.12 502 ASN B N 1
ATOM 8161 C CA . ASN B 1 502 ? -4.547 -5.141 19.984 1 98.12 502 ASN B CA 1
ATOM 8162 C C . ASN B 1 502 ? -3.586 -6.18 20.562 1 98.12 502 ASN B C 1
ATOM 8164 O O . ASN B 1 502 ? -3.904 -6.859 21.531 1 98.12 502 ASN B O 1
ATOM 8168 N N . PRO B 1 503 ? -2.424 -6.309 19.906 1 98.5 503 PRO B N 1
ATOM 8169 C CA . PRO B 1 503 ? -1.353 -7.141 20.469 1 98.5 503 PRO B CA 1
ATOM 8170 C C . PRO B 1 503 ? -0.572 -6.438 21.578 1 98.5 503 PRO B C 1
ATOM 8172 O O . PRO B 1 503 ? -0.894 -5.305 21.938 1 98.5 503 PRO B O 1
ATOM 8175 N N . ASP B 1 504 ? 0.35 -7.191 22.172 1 98.62 504 ASP B N 1
ATOM 8176 C CA . ASP B 1 504 ? 1.292 -6.602 23.109 1 98.62 504 ASP B CA 1
ATOM 8177 C C . ASP B 1 504 ? 2.369 -5.797 22.391 1 98.62 504 ASP B C 1
ATOM 8179 O O . ASP B 1 504 ? 3.418 -6.336 22.031 1 98.62 504 ASP B O 1
ATOM 8183 N N . PHE B 1 505 ? 2.102 -4.504 22.281 1 98.75 505 PHE B N 1
ATOM 8184 C CA . PHE B 1 505 ? 2.977 -3.639 21.5 1 98.75 505 PHE B CA 1
ATOM 8185 C C . PHE B 1 505 ? 4.355 -3.543 22.156 1 98.75 505 PHE B C 1
ATOM 8187 O O . PHE B 1 505 ? 5.359 -3.359 21.453 1 98.75 505 PHE B O 1
ATOM 8194 N N . VAL B 1 506 ? 4.461 -3.637 23.438 1 98.75 506 VAL B N 1
ATOM 8195 C CA . VAL B 1 506 ? 5.734 -3.594 24.156 1 98.75 506 VAL B CA 1
ATOM 8196 C C . VAL B 1 506 ? 6.574 -4.816 23.781 1 98.75 506 VAL B C 1
ATOM 8198 O O . VAL B 1 506 ? 7.77 -4.695 23.516 1 98.75 506 VAL B O 1
ATOM 8201 N N . ALA B 1 507 ? 5.902 -5.961 23.766 1 98.75 507 ALA B N 1
ATOM 8202 C CA . ALA B 1 507 ? 6.59 -7.188 23.359 1 98.75 507 ALA B CA 1
ATOM 8203 C C . ALA B 1 507 ? 7.062 -7.105 21.922 1 98.75 507 ALA B C 1
ATOM 8205 O O . ALA B 1 507 ? 8.141 -7.605 21.578 1 98.75 507 ALA B O 1
ATOM 8206 N N . ILE B 1 508 ? 6.258 -6.52 21.094 1 98.81 508 ILE B N 1
ATOM 8207 C CA . ILE B 1 508 ? 6.637 -6.367 19.688 1 98.81 508 ILE B CA 1
ATOM 8208 C C . ILE B 1 508 ? 7.883 -5.488 19.578 1 98.81 508 ILE B C 1
ATOM 8210 O O . ILE B 1 508 ? 8.836 -5.836 18.875 1 98.81 508 ILE B O 1
ATOM 8214 N N . ALA B 1 509 ? 7.84 -4.344 20.25 1 98.81 509 ALA B N 1
ATOM 8215 C CA . ALA B 1 509 ? 9.008 -3.465 20.234 1 98.81 509 ALA B CA 1
ATOM 8216 C C . ALA B 1 509 ? 10.25 -4.191 20.734 1 98.81 509 ALA B C 1
ATOM 8218 O O . ALA B 1 509 ? 11.328 -4.055 20.156 1 98.81 509 ALA B O 1
ATOM 8219 N N . ALA B 1 510 ? 10.078 -4.953 21.766 1 98.56 510 ALA B N 1
ATOM 8220 C CA . ALA B 1 510 ? 11.195 -5.703 22.328 1 98.56 510 ALA B CA 1
ATOM 8221 C C . ALA B 1 510 ? 11.758 -6.703 21.328 1 98.56 510 ALA B C 1
ATOM 8223 O O . ALA B 1 510 ? 12.961 -6.945 21.281 1 98.56 510 ALA B O 1
ATOM 8224 N N . ALA B 1 511 ? 10.859 -7.262 20.531 1 98.75 511 ALA B N 1
ATOM 8225 C CA . ALA B 1 511 ? 11.273 -8.219 19.516 1 98.75 511 ALA B CA 1
ATOM 8226 C C . ALA B 1 511 ? 12.188 -7.562 18.484 1 98.75 511 ALA B C 1
ATOM 8228 O O . ALA B 1 511 ? 12.953 -8.242 17.797 1 98.75 511 ALA B O 1
ATOM 8229 N N . TYR B 1 512 ? 12.117 -6.273 18.375 1 98.75 512 TYR B N 1
ATOM 8230 C CA . TYR B 1 512 ? 12.977 -5.516 17.469 1 98.75 512 TYR B CA 1
ATOM 8231 C C . TYR B 1 512 ? 14.164 -4.922 18.203 1 98.75 512 TYR B C 1
ATOM 8233 O O . TYR B 1 512 ? 14.938 -4.145 17.625 1 98.75 512 TYR B O 1
ATOM 8241 N N . GLY B 1 513 ? 14.32 -5.156 19.453 1 98.31 513 GLY B N 1
ATOM 8242 C CA . GLY B 1 513 ? 15.422 -4.629 20.25 1 98.31 513 GLY B CA 1
ATOM 8243 C C . GLY B 1 513 ? 15.195 -3.199 20.703 1 98.31 513 GLY B C 1
ATOM 8244 O O . GLY B 1 513 ? 16.156 -2.488 21.016 1 98.31 513 GLY B O 1
ATOM 8245 N N . ILE B 1 514 ? 14.031 -2.758 20.734 1 98.75 514 ILE B N 1
ATOM 8246 C CA . ILE B 1 514 ? 13.695 -1.393 21.125 1 98.75 514 ILE B CA 1
ATOM 8247 C C . ILE B 1 514 ? 13.102 -1.39 22.531 1 98.75 514 ILE B C 1
ATOM 8249 O O . ILE B 1 514 ? 12.086 -2.051 22.781 1 98.75 514 ILE B O 1
ATOM 8253 N N . PRO B 1 515 ? 13.742 -0.698 23.469 1 98.69 515 PRO B N 1
ATOM 8254 C CA . PRO B 1 515 ? 13.117 -0.575 24.781 1 98.69 515 PRO B CA 1
ATOM 8255 C C . PRO B 1 515 ? 11.727 0.042 24.719 1 98.69 515 PRO B C 1
ATOM 8257 O O . PRO B 1 515 ? 11.492 0.977 23.953 1 98.69 515 PRO B O 1
ATOM 8260 N N . ALA B 1 516 ? 10.852 -0.556 25.469 1 98.75 516 ALA B N 1
ATOM 8261 C CA . ALA B 1 516 ? 9.461 -0.109 25.484 1 98.75 516 ALA B CA 1
ATOM 8262 C C . ALA B 1 516 ? 8.812 -0.355 26.844 1 98.75 516 ALA B C 1
ATOM 8264 O O . ALA B 1 516 ? 9.234 -1.241 27.578 1 98.75 516 ALA B O 1
ATOM 8265 N N . GLU B 1 517 ? 7.836 0.362 27.188 1 98.44 517 GLU B N 1
ATOM 8266 C CA . GLU B 1 517 ? 7.082 0.123 28.422 1 98.44 517 GLU B CA 1
ATOM 8267 C C . GLU B 1 517 ? 5.633 0.566 28.266 1 98.44 517 GLU B C 1
ATOM 8269 O O . GLU B 1 517 ? 5.312 1.399 27.422 1 98.44 517 GLU B O 1
ATOM 8274 N N . ASN B 1 518 ? 4.805 -0.048 29.016 1 98.56 518 ASN B N 1
ATOM 8275 C CA . ASN B 1 518 ? 3.404 0.343 29.141 1 98.56 518 ASN B CA 1
ATOM 8276 C C . ASN B 1 518 ? 3.211 1.411 30.219 1 98.56 518 ASN B C 1
ATOM 8278 O O . ASN B 1 518 ? 3.732 1.285 31.328 1 98.56 518 ASN B O 1
ATOM 8282 N N . VAL B 1 519 ? 2.625 2.473 29.828 1 98.81 519 VAL B N 1
ATOM 8283 C CA . VAL B 1 519 ? 2.156 3.461 30.781 1 98.81 519 VAL B CA 1
ATOM 8284 C C . VAL B 1 519 ? 0.66 3.279 31.031 1 98.81 519 VAL B C 1
ATOM 8286 O O . VAL B 1 519 ? -0.165 3.797 30.266 1 98.81 519 VAL B O 1
ATOM 8289 N N . SER B 1 520 ? 0.318 2.711 32.125 1 98.06 520 SER B N 1
ATOM 8290 C CA . SER B 1 520 ? -1.037 2.207 32.312 1 98.06 520 SER B CA 1
ATOM 8291 C C . SER B 1 520 ? -1.944 3.277 32.906 1 98.06 520 SER B C 1
ATOM 8293 O O . SER B 1 520 ? -3.16 3.25 32.719 1 98.06 520 SER B O 1
ATOM 8295 N N . CYS B 1 521 ? -1.259 4.141 33.719 1 98 521 CYS B N 1
ATOM 8296 C CA . CYS B 1 521 ? -2.055 5.16 34.406 1 98 521 CYS B CA 1
ATOM 8297 C C . CYS B 1 521 ? -1.277 6.469 34.531 1 98 521 CYS B C 1
ATOM 8299 O O . CYS B 1 521 ? -0.075 6.504 34.25 1 98 521 CYS B O 1
ATOM 8301 N N . ARG B 1 522 ? -1.946 7.508 34.938 1 97.69 522 ARG B N 1
ATOM 8302 C CA . ARG B 1 522 ? -1.422 8.875 34.938 1 97.69 522 ARG B CA 1
ATOM 8303 C C . ARG B 1 522 ? -0.229 8.992 35.875 1 97.69 522 ARG B C 1
ATOM 8305 O O . ARG B 1 522 ? 0.707 9.75 35.625 1 97.69 522 ARG B O 1
ATOM 8312 N N . ALA B 1 523 ? -0.198 8.219 36.969 1 97.88 523 ALA B N 1
ATOM 8313 C CA . ALA B 1 523 ? 0.845 8.297 37.969 1 97.88 523 ALA B CA 1
ATOM 8314 C C . ALA B 1 523 ? 2.197 7.875 37.406 1 97.88 523 ALA B C 1
ATOM 8316 O O . ALA B 1 523 ? 3.244 8.289 37.906 1 97.88 523 ALA B O 1
ATOM 8317 N N . GLU B 1 524 ? 2.18 7.125 36.312 1 98.56 524 GLU B N 1
ATOM 8318 C CA . GLU B 1 524 ? 3.4 6.559 35.75 1 98.56 524 GLU B CA 1
ATOM 8319 C C . GLU B 1 524 ? 3.975 7.465 34.656 1 98.56 524 GLU B C 1
ATOM 8321 O O . GLU B 1 524 ? 5.133 7.309 34.281 1 98.56 524 GLU B O 1
ATOM 8326 N N . LEU B 1 525 ? 3.262 8.445 34.219 1 98.44 525 LEU B N 1
ATOM 8327 C CA . LEU B 1 525 ? 3.545 9.164 33 1 98.44 525 LEU B CA 1
ATOM 8328 C C . LEU B 1 525 ? 4.852 9.945 33.094 1 98.44 525 LEU B C 1
ATOM 8330 O O . LEU B 1 525 ? 5.719 9.836 32.219 1 98.44 525 LEU B O 1
ATOM 8334 N N . ASP B 1 526 ? 5.027 10.758 34.188 1 98.25 526 ASP B N 1
ATOM 8335 C CA . ASP B 1 526 ? 6.195 11.625 34.312 1 98.25 526 ASP B CA 1
ATOM 8336 C C . ASP B 1 526 ? 7.484 10.805 34.344 1 98.25 526 ASP B C 1
ATOM 8338 O O . ASP B 1 526 ? 8.461 11.148 33.688 1 98.25 526 ASP B O 1
ATOM 8342 N N . SER B 1 527 ? 7.484 9.742 35.125 1 98.62 527 SER B N 1
ATOM 8343 C CA . SER B 1 527 ? 8.672 8.898 35.219 1 98.62 527 SER B CA 1
ATOM 8344 C C . SER B 1 527 ? 8.961 8.203 33.906 1 98.62 527 SER B C 1
ATOM 8346 O O . SER B 1 527 ? 10.125 8.031 33.531 1 98.62 527 SER B O 1
ATOM 8348 N N . ALA B 1 528 ? 7.914 7.762 33.219 1 98.75 528 ALA B N 1
ATOM 8349 C CA . ALA B 1 528 ? 8.086 7.125 31.922 1 98.75 528 ALA B CA 1
ATOM 8350 C C . ALA B 1 528 ? 8.703 8.094 30.906 1 98.75 528 ALA B C 1
ATOM 8352 O O . ALA B 1 528 ? 9.594 7.715 30.141 1 98.75 528 ALA B O 1
ATOM 8353 N N . ILE B 1 529 ? 8.25 9.297 30.922 1 98.75 529 ILE B N 1
ATOM 8354 C CA . ILE B 1 529 ? 8.758 10.328 30.031 1 98.75 529 ILE B CA 1
ATOM 8355 C C . ILE B 1 529 ? 10.234 10.594 30.344 1 98.75 529 ILE B C 1
ATOM 8357 O O . ILE B 1 529 ? 11.047 10.742 29.422 1 98.75 529 ILE B O 1
ATOM 8361 N N . ALA B 1 530 ? 10.555 10.672 31.594 1 98.44 530 ALA B N 1
ATOM 8362 C CA . ALA B 1 530 ? 11.93 10.906 32 1 98.44 530 ALA B CA 1
ATOM 8363 C C . ALA B 1 530 ? 12.852 9.797 31.5 1 98.44 530 ALA B C 1
ATOM 8365 O O . ALA B 1 530 ? 13.961 10.055 31.047 1 98.44 530 ALA B O 1
ATOM 8366 N N . ARG B 1 531 ? 12.391 8.562 31.609 1 98.5 531 ARG B N 1
ATOM 8367 C CA . ARG B 1 531 ? 13.18 7.422 31.156 1 98.5 531 ARG B CA 1
ATOM 8368 C C . ARG B 1 531 ? 13.359 7.461 29.641 1 98.5 531 ARG B C 1
ATOM 8370 O O . ARG B 1 531 ? 14.461 7.215 29.125 1 98.5 531 ARG B O 1
ATOM 8377 N N . MET B 1 532 ? 12.305 7.809 28.906 1 98.38 532 MET B N 1
ATOM 8378 C CA . MET B 1 532 ? 12.398 7.934 27.453 1 98.38 532 MET B CA 1
ATOM 8379 C C . MET B 1 532 ? 13.398 9.023 27.078 1 98.38 532 MET B C 1
ATOM 8381 O O . MET B 1 532 ? 14.242 8.812 26.203 1 98.38 532 MET B O 1
ATOM 8385 N N . ALA B 1 533 ? 13.297 10.133 27.75 1 97.25 533 ALA B N 1
ATOM 8386 C CA . ALA B 1 533 ? 14.148 11.273 27.438 1 97.25 533 ALA B CA 1
ATOM 8387 C C . ALA B 1 533 ? 15.617 10.953 27.719 1 97.25 533 ALA B C 1
ATOM 8389 O O . ALA B 1 533 ? 16.5 11.43 27.016 1 97.25 533 ALA B O 1
ATOM 8390 N N . ALA B 1 534 ? 15.852 10.141 28.672 1 96.81 534 ALA B N 1
ATOM 8391 C C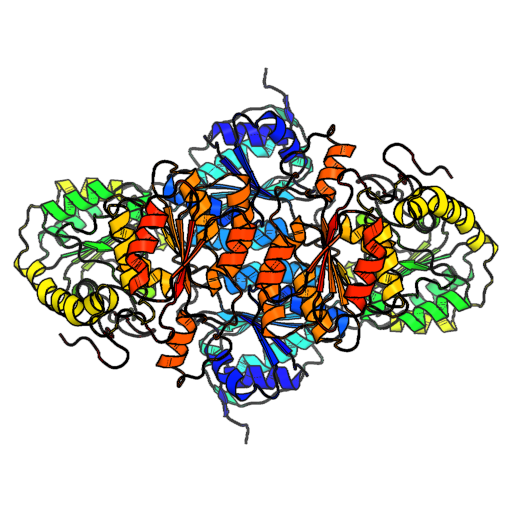A . ALA B 1 534 ? 17.219 9.836 29.109 1 96.81 534 ALA B CA 1
ATOM 8392 C C . ALA B 1 534 ? 17.844 8.758 28.234 1 96.81 534 ALA B C 1
ATOM 8394 O O . ALA B 1 534 ? 19.062 8.586 28.219 1 96.81 534 ALA B O 1
ATOM 8395 N N . HIS B 1 535 ? 17 8.094 27.5 1 97.38 535 HIS B N 1
ATOM 8396 C CA . HIS B 1 535 ? 17.5 6.98 26.703 1 97.38 535 HIS B CA 1
ATOM 8397 C C . HIS B 1 535 ? 18.047 7.465 25.359 1 97.38 535 HIS B C 1
ATOM 8399 O O . HIS B 1 535 ? 17.359 8.188 24.625 1 97.38 535 HIS B O 1
ATOM 8405 N N . ASP B 1 536 ? 19.266 7.008 25.094 1 95.88 536 ASP B N 1
ATOM 8406 C CA . ASP B 1 536 ? 19.812 7.277 23.766 1 95.88 536 ASP B CA 1
ATOM 8407 C C . ASP B 1 536 ? 19.266 6.289 22.734 1 95.88 536 ASP B C 1
ATOM 8409 O O . ASP B 1 536 ? 19.344 5.074 22.938 1 95.88 536 ASP B O 1
ATOM 8413 N N . GLY B 1 537 ? 18.703 6.758 21.672 1 97.44 537 GLY B N 1
ATOM 8414 C CA . GLY B 1 537 ? 18.172 5.887 20.641 1 97.44 537 GLY B CA 1
ATOM 8415 C C . GLY B 1 537 ? 16.656 5.777 20.656 1 97.44 537 GLY B C 1
ATOM 8416 O O . GLY B 1 537 ? 15.977 6.621 21.25 1 97.44 537 GLY B O 1
ATOM 8417 N N . ALA B 1 538 ? 16.141 4.75 20.031 1 98.69 538 ALA B N 1
ATOM 8418 C CA . ALA B 1 538 ? 14.703 4.562 19.875 1 98.69 538 ALA B CA 1
ATOM 8419 C C . ALA B 1 538 ? 14.078 4.078 21.188 1 98.69 538 ALA B C 1
ATOM 8421 O O . ALA B 1 538 ? 14.688 3.305 21.922 1 98.69 538 ALA B O 1
ATOM 8422 N N . TYR B 1 539 ? 12.922 4.473 21.469 1 98.88 539 TYR B N 1
ATOM 8423 C CA . TYR B 1 539 ? 12.156 4.137 22.672 1 98.88 539 TYR B CA 1
ATOM 8424 C C . TYR B 1 539 ? 10.656 4.215 22.391 1 98.88 539 TYR B C 1
ATOM 8426 O O . TYR B 1 539 ? 10.195 5.105 21.672 1 98.88 539 TYR B O 1
ATOM 8434 N N . LEU B 1 540 ? 9.875 3.215 22.906 1 98.94 540 LEU B N 1
ATOM 8435 C CA . LEU B 1 540 ? 8.438 3.217 22.672 1 98.94 540 LEU B CA 1
ATOM 8436 C C . LEU B 1 540 ? 7.676 3.293 24 1 98.94 540 LEU B C 1
ATOM 8438 O O . LEU B 1 540 ? 7.926 2.502 24.906 1 98.94 540 LEU B O 1
ATOM 8442 N N . LEU B 1 541 ? 6.848 4.285 24.172 1 98.94 541 LEU B N 1
ATOM 8443 C CA . LEU B 1 541 ? 5.848 4.332 25.219 1 98.94 541 LEU B CA 1
ATOM 8444 C C . LEU B 1 541 ? 4.473 3.941 24.688 1 98.94 541 LEU B C 1
ATOM 8446 O O . LEU B 1 541 ? 3.934 4.602 23.797 1 98.94 541 LEU B O 1
ATOM 8450 N N . ASN B 1 542 ? 3.975 2.82 25.141 1 98.88 542 ASN B N 1
ATOM 8451 C CA . ASN B 1 542 ? 2.568 2.49 24.922 1 98.88 542 ASN B CA 1
ATOM 8452 C C . ASN B 1 542 ? 1.682 3.068 26.016 1 98.88 542 ASN B C 1
ATOM 8454 O O . ASN B 1 542 ? 1.625 2.531 27.125 1 98.88 542 ASN B O 1
ATOM 8458 N N . VAL B 1 543 ? 0.949 4.109 25.672 1 98.88 543 VAL B N 1
ATOM 8459 C CA . VAL B 1 543 ? 0.239 4.887 26.672 1 98.88 543 VAL B CA 1
ATOM 8460 C C . VAL B 1 543 ? -1.251 4.559 26.625 1 98.88 543 VAL B C 1
ATOM 8462 O O . VAL B 1 543 ? -1.889 4.684 25.578 1 98.88 543 VAL B O 1
ATOM 8465 N N . ASN B 1 544 ? -1.785 4.152 27.781 1 98.56 544 ASN B N 1
ATOM 8466 C CA . ASN B 1 544 ? -3.207 3.848 27.906 1 98.56 544 ASN B CA 1
ATOM 8467 C C . ASN B 1 544 ? -4.055 5.117 27.906 1 98.56 544 ASN B C 1
ATOM 8469 O O . ASN B 1 544 ? -4.023 5.891 28.859 1 98.56 544 ASN B O 1
ATOM 8473 N N . ILE B 1 545 ? -4.805 5.312 26.859 1 98.25 545 ILE B N 1
ATOM 8474 C CA . ILE B 1 545 ? -5.621 6.512 26.672 1 98.25 545 ILE B CA 1
ATOM 8475 C C . ILE B 1 545 ? -7.086 6.18 26.938 1 98.25 545 ILE B C 1
ATOM 8477 O O . ILE B 1 545 ? -7.57 5.113 26.562 1 98.25 545 ILE B O 1
ATOM 8481 N N . ASP B 1 546 ? -7.812 7.098 27.531 1 96.25 546 ASP B N 1
ATOM 8482 C CA . ASP B 1 546 ? -9.258 6.965 27.719 1 96.25 546 ASP B CA 1
ATOM 8483 C C . ASP B 1 546 ? -9.969 6.809 26.375 1 96.25 546 ASP B C 1
ATOM 8485 O O . ASP B 1 546 ? -9.977 7.734 25.562 1 96.25 546 ASP B O 1
ATOM 8489 N N . PRO B 1 547 ? -10.57 5.66 26.141 1 94.88 547 PRO B N 1
ATOM 8490 C CA . PRO B 1 547 ? -11.172 5.402 24.828 1 94.88 547 PRO B CA 1
ATOM 8491 C C . PRO B 1 547 ? -12.367 6.309 24.547 1 94.88 547 PRO B C 1
ATOM 8493 O O . PRO B 1 547 ? -12.82 6.395 23.406 1 94.88 547 PRO B O 1
ATOM 8496 N N . THR B 1 548 ? -12.906 6.973 25.516 1 93.31 548 THR B N 1
ATOM 8497 C CA . THR B 1 548 ? -14.125 7.762 25.344 1 93.31 548 THR B CA 1
ATOM 8498 C C . THR B 1 548 ? -13.781 9.234 25.109 1 93.31 548 THR B C 1
ATOM 8500 O O . THR B 1 548 ? -14.656 10.039 24.781 1 93.31 548 THR B O 1
ATOM 8503 N N . ASP B 1 549 ? -12.5 9.531 25.312 1 94.38 549 ASP B N 1
ATOM 8504 C CA . ASP B 1 549 ? -12.086 10.922 25.125 1 94.38 549 ASP B CA 1
ATOM 8505 C C . ASP B 1 549 ? -12.266 11.344 23.656 1 94.38 549 ASP B C 1
ATOM 8507 O O . ASP B 1 549 ? -12.211 10.508 22.75 1 94.38 549 ASP B O 1
ATOM 8511 N N . MET B 1 550 ? -12.648 12.617 23.469 1 96.38 550 MET B N 1
ATOM 8512 C CA . MET B 1 550 ? -12.906 13.18 22.141 1 96.38 550 MET B CA 1
ATOM 8513 C C . MET B 1 550 ? -12.102 14.453 21.922 1 96.38 550 MET B C 1
ATOM 8515 O O . MET B 1 550 ? -11.656 15.086 22.891 1 96.38 550 MET B O 1
ATOM 8519 N N . VAL B 1 551 ? -11.891 14.781 20.719 1 97.5 551 VAL B N 1
ATOM 8520 C CA . VAL B 1 551 ? -11.094 15.945 20.344 1 97.5 551 VAL B CA 1
ATOM 8521 C C . VAL B 1 551 ? -11.992 17.172 20.203 1 97.5 551 VAL B C 1
ATOM 8523 O O . VAL B 1 551 ? -12.93 17.172 19.406 1 97.5 551 VAL B O 1
ATOM 8526 N N . PHE B 1 552 ? -11.75 18.156 21 1 97.25 552 PHE B N 1
ATOM 8527 C CA . PHE B 1 552 ? -12.398 19.469 20.938 1 97.25 552 PHE B CA 1
ATOM 8528 C C . PHE B 1 552 ? -11.367 20.578 21.047 1 97.25 552 PHE B C 1
ATOM 8530 O O . PHE B 1 552 ? -10.273 20.375 21.578 1 97.25 552 PHE B O 1
ATOM 8537 N N . PRO B 1 553 ? -11.625 21.844 20.641 1 97.31 553 PRO B N 1
ATOM 8538 C CA . PRO B 1 553 ? -12.852 22.234 19.953 1 97.31 553 PRO B CA 1
ATOM 8539 C C . PRO B 1 553 ? -12.961 21.609 18.562 1 97.31 553 PRO B C 1
ATOM 8541 O O . PRO B 1 553 ? -11.977 21.094 18.031 1 97.31 553 PRO B O 1
ATOM 8544 N N . MET B 1 554 ? -14.18 21.625 18.078 1 97 554 MET B N 1
ATOM 8545 C CA . MET B 1 554 ? -14.383 21.062 16.75 1 97 554 MET B CA 1
ATOM 8546 C C . MET B 1 554 ? -15.539 21.766 16.031 1 97 554 MET B C 1
ATOM 8548 O O . MET B 1 554 ? -16.516 22.156 16.672 1 97 554 MET B O 1
ATOM 8552 N N . VAL B 1 555 ? -15.305 22.047 14.805 1 95.94 555 VAL B N 1
ATOM 8553 C CA . VAL B 1 555 ? -16.375 22.422 13.898 1 95.94 555 VAL B CA 1
ATOM 8554 C C . VAL B 1 555 ? -16.859 21.188 13.141 1 95.94 555 VAL B C 1
ATOM 8556 O O . VAL B 1 555 ? -16.078 20.5 12.492 1 95.94 555 VAL B O 1
ATOM 8559 N N . THR B 1 556 ? -18.094 20.828 13.258 1 92.06 556 THR B N 1
ATOM 8560 C CA . THR B 1 556 ? -18.609 19.641 12.609 1 92.06 556 THR B CA 1
ATOM 8561 C C . THR B 1 556 ? -18.641 19.812 11.094 1 92.06 556 THR B C 1
ATOM 8563 O O . THR B 1 556 ? -18.734 20.922 10.594 1 92.06 556 THR B O 1
ATOM 8566 N N . PRO B 1 557 ? -18.516 18.672 10.398 1 85.62 557 PRO B N 1
ATOM 8567 C CA . PRO B 1 557 ? -18.609 18.781 8.945 1 85.62 557 PRO B CA 1
ATOM 8568 C C . PRO B 1 557 ? -19.906 19.453 8.484 1 85.62 557 PRO B C 1
ATOM 8570 O O . PRO B 1 557 ? -20.984 19.141 8.992 1 85.62 557 PRO B O 1
ATOM 8573 N N . GLY B 1 558 ? -19.766 20.469 7.586 1 85.62 558 GLY B N 1
ATOM 8574 C CA . GLY B 1 558 ? -20.938 21.156 7.055 1 85.62 558 GLY B CA 1
ATOM 8575 C C . GLY B 1 558 ? -21.344 22.359 7.883 1 85.62 558 GLY B C 1
ATOM 8576 O O . GLY B 1 558 ? -22.359 23.016 7.582 1 85.62 558 GLY B O 1
ATOM 8577 N N . SER B 1 559 ? -20.578 22.688 8.844 1 92.5 559 SER B N 1
ATOM 8578 C CA . SER B 1 559 ? -20.875 23.828 9.695 1 92.5 559 SER B CA 1
ATOM 8579 C C . SER B 1 559 ? -19.953 25.016 9.406 1 92.5 559 SER B C 1
ATOM 8581 O O . SER B 1 559 ? -18.875 24.828 8.828 1 92.5 559 SER B O 1
ATOM 8583 N N . ALA B 1 560 ? -20.484 26.188 9.781 1 94.25 560 ALA B N 1
ATOM 8584 C CA . ALA B 1 560 ? -19.656 27.391 9.664 1 94.25 560 ALA B CA 1
ATOM 8585 C C . ALA B 1 560 ? -18.469 27.344 10.617 1 94.25 560 ALA B C 1
ATOM 8587 O O . ALA B 1 560 ? -18.562 26.75 11.695 1 94.25 560 ALA B O 1
ATOM 8588 N N . ILE B 1 561 ? -17.438 28.047 10.242 1 94.69 561 ILE B N 1
ATOM 8589 C CA . ILE B 1 561 ? -16.156 27.938 10.93 1 94.69 561 ILE B CA 1
ATOM 8590 C C . ILE B 1 561 ? -16.281 28.5 12.336 1 94.69 561 ILE B C 1
ATOM 8592 O O . ILE B 1 561 ? -15.484 28.156 13.219 1 94.69 561 ILE B O 1
ATOM 8596 N N . ASP B 1 562 ? -17.297 29.359 12.578 1 94 562 ASP B N 1
ATOM 8597 C CA . ASP B 1 562 ? -17.453 29.969 13.898 1 94 562 ASP B CA 1
ATOM 8598 C C . ASP B 1 562 ? -18.5 29.234 14.727 1 94 562 ASP B C 1
ATOM 8600 O O . ASP B 1 562 ? -18.859 29.672 15.82 1 94 562 ASP B O 1
ATOM 8604 N N . ASN B 1 563 ? -19.062 28.125 14.172 1 95.75 563 ASN B N 1
ATOM 8605 C CA . ASN B 1 563 ? -19.906 27.203 14.938 1 95.75 563 ASN B CA 1
ATOM 8606 C C . ASN B 1 563 ? -19.078 26.109 15.594 1 95.75 563 ASN B C 1
ATOM 8608 O O . ASN B 1 563 ? -18.984 25 15.078 1 95.75 563 ASN B O 1
ATOM 8612 N N . ILE B 1 564 ? -18.594 26.422 16.781 1 97.62 564 ILE B N 1
ATOM 8613 C CA . ILE B 1 564 ? -17.531 25.625 17.375 1 97.62 564 ILE B CA 1
ATOM 8614 C C . ILE B 1 564 ? -18.078 24.859 18.578 1 97.62 564 ILE B C 1
ATOM 8616 O O . ILE B 1 564 ? -18.625 25.453 19.516 1 97.62 564 ILE B O 1
ATOM 8620 N N . LEU B 1 565 ? -17.938 23.516 18.484 1 97.38 565 LEU B N 1
ATOM 8621 C CA . LEU B 1 565 ? -18.203 22.688 19.656 1 97.38 565 LEU B CA 1
ATOM 8622 C C . LEU B 1 565 ? -17.016 22.719 20.625 1 97.38 565 LEU B C 1
ATOM 8624 O O . LEU B 1 565 ? -15.883 22.484 20.234 1 97.38 565 LEU B O 1
ATOM 8628 N N . ILE B 1 566 ? -17.312 23.031 21.922 1 96.62 566 ILE B N 1
ATOM 8629 C CA . ILE B 1 566 ? -16.25 23.031 22.906 1 96.62 566 ILE B CA 1
ATOM 8630 C C . ILE B 1 566 ? -16.297 21.719 23.703 1 96.62 566 ILE B C 1
ATOM 8632 O O . ILE B 1 566 ? -15.359 21.406 24.453 1 96.62 566 ILE B O 1
ATOM 8636 N N . ASN B 1 567 ? -17.344 20.938 23.609 1 94.31 567 ASN B N 1
ATOM 8637 C CA . ASN B 1 567 ? -17.531 19.547 24.016 1 94.31 567 ASN B CA 1
ATOM 8638 C C . ASN B 1 567 ? -18.641 18.875 23.219 1 94.31 567 ASN B C 1
ATOM 8640 O O . ASN B 1 567 ? -19.062 19.391 22.188 1 94.31 567 ASN B O 1
ATOM 8644 N N . ALA B 1 568 ? -19.078 17.688 23.609 1 90.56 568 ALA B N 1
ATOM 8645 C CA . ALA B 1 568 ? -19.969 16.859 22.781 1 90.56 568 ALA B CA 1
ATOM 8646 C C . ALA B 1 568 ? -21.344 17.516 22.672 1 90.56 568 ALA B C 1
ATOM 8648 O O . ALA B 1 568 ? -22.094 17.234 21.734 1 90.56 568 ALA B O 1
ATOM 8649 N N . THR B 1 569 ? -21.672 18.484 23.562 1 90.69 569 THR B N 1
ATOM 8650 C CA . THR B 1 569 ? -23.047 18.969 23.609 1 90.69 569 THR B CA 1
ATOM 8651 C C . THR B 1 569 ? -23.078 20.5 23.516 1 90.69 569 THR B C 1
ATOM 8653 O O . THR B 1 569 ? -24.062 21.078 23.047 1 90.69 569 THR B O 1
ATOM 8656 N N . ASP B 1 570 ? -21.969 21.156 23.875 1 93.88 570 ASP B N 1
ATOM 8657 C CA . ASP B 1 570 ? -22.016 22.609 24.031 1 93.88 570 ASP B CA 1
ATOM 8658 C C . ASP B 1 570 ? -21.234 23.312 22.922 1 93.88 570 ASP B C 1
ATOM 8660 O O . ASP B 1 570 ? -20.172 22.828 22.5 1 93.88 570 ASP B O 1
ATOM 8664 N N . LYS B 1 571 ? -21.797 24.438 22.531 1 95.44 571 LYS B N 1
ATOM 8665 C CA . LYS B 1 571 ? -21.141 25.312 21.562 1 95.44 571 LYS B CA 1
ATOM 8666 C C . LYS B 1 571 ? -20.562 26.547 22.25 1 95.44 571 LYS B C 1
ATOM 8668 O O . LYS B 1 571 ? -21.047 26.969 23.297 1 95.44 571 LYS B O 1
ATOM 8673 N N . TYR B 1 572 ? -19.516 26.969 21.594 1 95.06 572 TYR B N 1
ATOM 8674 C CA . TYR B 1 572 ? -19 28.266 22.031 1 95.06 572 TYR B CA 1
ATOM 8675 C C . TYR B 1 572 ? -20.016 29.375 21.781 1 95.06 572 TYR B C 1
ATOM 8677 O O . TYR B 1 572 ? -20.609 29.453 20.703 1 95.06 572 TYR B O 1
ATOM 8685 N N . GLU B 1 573 ? -20.344 30.156 22.766 1 87.5 573 GLU B N 1
ATOM 8686 C CA . GLU B 1 573 ? -21.219 31.312 22.656 1 87.5 573 GLU B CA 1
ATOM 8687 C C . GLU B 1 573 ? -20.422 32.625 22.781 1 87.5 573 GLU B C 1
ATOM 8689 O O . GLU B 1 573 ? -19.734 32.844 23.781 1 87.5 573 GLU B O 1
ATOM 8694 N N . ALA B 1 574 ? -20.516 33.406 21.812 1 76.88 574 ALA B N 1
ATOM 8695 C CA . ALA B 1 574 ? -19.781 34.656 21.766 1 76.88 574 ALA B CA 1
ATOM 8696 C C . ALA B 1 574 ? -20.312 35.656 22.797 1 76.88 574 ALA B C 1
ATOM 8698 O O . ALA B 1 574 ? -21.516 35.688 23.078 1 76.88 574 ALA B O 1
#

Solvent-accessible surface area (backbone atoms only — not comparable to full-atom values): 55447 Å² total; per-residue (Å²): 131,70,52,75,41,36,19,20,50,48,52,54,53,48,40,49,73,72,68,48,46,60,35,23,26,40,78,36,83,37,30,39,59,36,42,53,45,45,57,79,36,53,90,59,41,41,73,46,63,42,47,38,46,41,42,13,37,26,14,20,46,20,20,14,62,52,56,73,47,75,13,30,28,41,29,10,28,24,36,42,49,35,39,30,45,36,35,33,38,39,27,28,67,57,46,36,26,26,44,36,38,28,16,23,54,37,73,89,40,65,93,60,70,28,74,23,55,59,68,58,56,61,40,42,49,84,39,36,77,42,64,47,76,39,69,47,24,73,45,47,44,59,50,51,24,43,42,56,39,54,12,63,39,45,66,25,10,15,22,39,40,37,32,16,36,49,11,29,69,30,64,30,71,58,68,81,66,82,48,87,77,50,95,94,53,81,52,73,51,70,77,55,65,68,52,45,53,53,48,22,51,52,60,62,70,41,74,32,47,35,34,38,36,13,41,35,26,60,77,48,68,16,36,67,47,54,50,51,44,26,61,43,36,43,34,43,33,27,17,36,80,68,13,44,25,49,57,40,56,80,43,88,45,45,50,47,32,39,27,35,70,18,35,62,30,36,25,44,43,48,52,64,16,44,25,35,43,35,32,16,61,78,74,26,51,56,52,33,40,28,62,90,66,42,33,71,67,31,44,29,35,37,30,27,57,47,69,78,62,63,53,63,72,56,75,48,74,41,67,40,52,16,48,40,35,62,49,39,58,61,32,45,80,61,45,55,76,41,84,34,64,73,51,58,53,66,39,48,59,42,46,50,50,43,41,67,62,34,47,37,56,32,52,58,49,78,91,54,58,54,79,30,53,32,50,66,26,29,56,33,32,53,53,25,56,72,49,71,19,56,37,32,40,21,21,18,46,47,51,44,26,55,35,42,65,68,34,40,48,30,71,40,65,63,20,57,47,64,55,66,43,36,46,33,59,29,38,15,65,27,15,36,54,19,24,33,72,51,36,72,86,48,53,32,42,27,35,23,31,53,54,25,41,46,52,40,48,46,40,48,42,35,32,48,66,66,68,48,53,42,36,36,37,33,52,31,41,53,33,41,52,46,58,40,46,47,19,50,75,75,45,82,58,49,70,52,78,24,74,49,65,76,59,42,62,45,48,37,36,45,26,41,73,29,57,50,43,76,32,66,23,44,69,44,44,65,63,51,50,52,52,52,70,69,45,85,46,42,31,39,39,44,33,33,31,47,66,81,67,73,83,56,38,27,31,56,91,84,28,39,47,64,51,31,25,50,50,98,85,45,63,66,76,133,129,70,53,75,41,36,20,20,50,48,52,55,52,47,40,48,74,72,66,46,44,59,36,23,25,40,77,34,83,37,30,38,58,36,41,54,45,45,58,80,36,53,89,60,41,41,74,45,63,41,46,40,46,38,42,14,36,24,14,20,47,20,21,14,61,52,56,74,47,74,14,29,29,39,29,10,29,24,35,40,49,35,38,29,45,37,35,33,38,41,25,28,67,57,44,34,26,26,44,36,39,28,16,23,54,36,74,90,42,65,92,61,70,27,73,22,56,59,66,59,57,61,39,42,49,85,40,36,77,42,63,47,76,39,70,47,25,73,46,46,44,59,52,51,25,43,43,56,38,53,13,62,39,44,66,24,10,15,22,38,42,37,32,16,37,49,10,28,69,29,64,29,73,59,67,82,67,81,49,87,76,50,94,94,54,80,53,72,52,70,75,54,67,67,51,44,54,52,49,23,52,52,60,62,69,41,73,33,49,35,36,38,36,14,40,34,28,59,76,48,68,17,35,68,47,51,49,52,43,28,61,45,35,44,33,43,32,25,18,35,82,70,12,45,23,48,56,40,55,80,40,88,44,46,50,47,32,40,27,34,70,17,37,62,30,34,24,45,42,48,52,64,16,46,26,34,44,34,32,19,59,76,75,27,51,56,54,33,40,28,61,88,67,42,31,71,66,31,46,29,34,37,30,27,58,48,70,78,63,63,52,63,73,55,73,50,74,42,67,41,51,16,48,39,34,61,49,40,60,62,31,44,82,59,46,54,76,43,84,34,63,72,50,58,52,65,38,47,60,40,44,50,49,42,42,67,63,35,48,38,55,32,52,57,45,79,91,55,57,54,78,29,51,31,50,65,26,28,54,32,31,52,53,25,57,71,51,72,18,57,37,32,38,20,20,17,46,49,53,44,27,55,35,41,64,69,33,39,50,31,69,39,65,63,20,57,47,64,57,66,43,36,46,33,59,28,36,16,64,29,14,34,53,18,23,34,72,51,37,73,86,48,53,33,39,29,35,24,32,53,53,24,42,46,52,39,50,46,40,46,42,34,32,49,66,66,66,46,52,41,36,36,36,32,52,31,43,52,34,41,53,47,57,40,45,48,19,48,76,74,44,81,57,48,68,53,77,24,75,49,68,76,58,43,62,44,47,38,35,45,27,40,74,29,56,49,44,76,32,66,23,46,69,44,43,67,62,50,49,51,52,52,71,69,44,86,48,42,34,37,39,44,32,33,31,48,65,81,68,74,84,56,38,28,31,55,91,84,29,39,49,63,50,30,25,50,49,100,84,44,62,65,77,133

Nearest PDB structures (foldseek):
  7ehe-assembly1_B  TM=9.322E-01  e=3.677E-65  Trichoderma harzianum
  1n0h-assembly1_B  TM=9.349E-01  e=3.901E-65  Saccharomyces cerevisiae
  7ehe-assembly1_A  TM=9.074E-01  e=1.198E-65  Trichoderma harzianum
  1t9d-assembly2_C  TM=9.426E-01  e=1.920E-64  Saccharomyces cerevisiae
  5wkc-assembly1_A  TM=9.254E-01  e=1.198E-64  Saccharomyces cerevisiae S288C